Protein 1FQJ (pdb70)

Secondary structure (DSSP, 8-state):
-EEEEEEEESTTSSHHHHHHHHHHHHS----HHHHHTTHHHHHHHHHHHHHHHHHHHHHTT---SSTHHHHHHHHHHHHHHHSPTT---HHHHHHHHHHHT-HHHHHHHTTGGGS---TTHHHHHTTHHHHTSTT----HHHHHT------SEEEEEEEETTEEEEEEEE--SGGGGGGGGGG-TT--EEEEEEEGGGGG-B-SS-TTSBHHHHHHHHHHHHHT-GGGTTSEEEEEEE-HHHHHHHTTTS-GGGT-TT--S-SSHHHHHHHHHHHHHTT-TTTTTS--EEEE--TT-HHHHHHHHHHHHHHHHHHT-/----HHHHHHTTT-HHHHHTSHHHHHHHHHHHHHTT-THHHHHHHHHHHHHHS-TTSHHHHHHHHIIIIISTT-TT-----HHHHHHHHHHTTS--TTTTHHHHHHHHHHIIIIIHHHHHHSHHHHHHHHS--/-TT--S--TT--HIIIII-GGGGGTTS-HHHHHHTT--/-EEEEEEEESTTSSHHHHHHHHHHHSS----HHHHHTHHHHHHHHHHHHHHHHHHHHHHTT---SSTHHHHHHHHHHHHHTTSPTT---HHHHHHHHHHHT-HHHHHHHTTGGGS---TTHHHHHTTHHHHHSTT----HHHHHH------SEEEEEEEETTEEEEEEEE--SGGGGGGGGGG-TT-SEEEEEEEGGGGG-B-SS-TTSBHHHHHHHHHHHHHT-TTTTTSEEEEEEE-HHHHHHHHTTS-GGGT-TT--S---TTTHHHHHHHHHHTT-GGGGT---EEEE--TT-HHHHHHHHHHHHHHHHT-/--PPPSSS-----HHHHHHTTT-HHHHHTSHHHHHHHHHHHHHTT-THHHHHHHHHHHHHHS-GGGHHHHHHHHIIIIISTT-TT-----HHHHHHHHHHTTS--TTTTHHHHHHHHHHHIIIIIHHHTTSHHHHHHHHT-

Structure (mmCIF, N/CA/C/O backbone):
data_1FQJ
#
_entry.id   1FQJ
#
_cell.length_a   91.609
_cell.length_b   115.937
_cell.length_c   134.188
_cell.angle_alpha   90.00
_cell.angle_beta   90.00
_cell.angle_gamma   90.00
#
_symmetry.space_group_name_H-M   'P 21 21 21'
#
loop_
_entity.id
_entity.type
_entity.pdbx_description
1 polymer 'Guanine nucleotide-binding protein G(t) subunit alpha-1,Guanine nucleotide-binding protein G(i) subunit alpha-1,Guanine nucleotide-binding protein G(t) subunit alpha-1'
2 polymer 'Regulator of G-protein signaling 9'
3 polymer "Retinal rod rhodopsin-sensitive cGMP 3',5'-cyclic phosphodiesterase subunit gamma"
4 non-polymer 'MAGNESIUM ION'
5 non-polymer 'TETRAFLUOROALUMINATE ION'
6 non-polymer "GUANOSINE-5'-DIPHOSPHATE"
7 water water
#
loop_
_atom_site.group_PDB
_atom_site.id
_atom_site.type_symbol
_atom_site.label_atom_id
_atom_site.label_alt_id
_atom_site.label_comp_id
_atom_site.label_asym_id
_atom_site.label_entity_id
_atom_site.label_seq_id
_atom_site.pdbx_PDB_ins_code
_atom_site.Cartn_x
_atom_site.Cartn_y
_atom_site.Cartn_z
_atom_site.occupancy
_atom_site.B_iso_or_equiv
_atom_site.auth_seq_id
_atom_site.auth_comp_id
_atom_site.auth_asym_id
_atom_site.auth_atom_id
_atom_site.pdbx_PDB_model_num
ATOM 1 N N . ARG A 1 3 ? 46.602 56.037 72.043 1.00 50.59 28 ARG A N 1
ATOM 2 C CA . ARG A 1 3 ? 45.299 56.386 72.683 1.00 49.48 28 ARG A CA 1
ATOM 3 C C . ARG A 1 3 ? 44.815 55.246 73.582 1.00 48.33 28 ARG A C 1
ATOM 4 O O . ARG A 1 3 ? 45.257 54.104 73.456 1.00 46.68 28 ARG A O 1
ATOM 12 N N . THR A 1 4 ? 43.901 55.564 74.490 1.00 50.76 29 THR A N 1
ATOM 13 C CA . THR A 1 4 ? 43.358 54.572 75.408 1.00 42.29 29 THR A CA 1
ATOM 14 C C . THR A 1 4 ? 42.137 53.863 74.812 1.00 40.55 29 THR A C 1
ATOM 15 O O . THR A 1 4 ? 41.323 54.474 74.116 1.00 33.99 29 THR A O 1
ATOM 19 N N . VAL A 1 5 ? 42.019 52.568 75.087 1.00 32.23 30 VAL A N 1
ATOM 20 C CA . VAL A 1 5 ? 40.916 51.769 74.562 1.00 30.46 30 VAL A CA 1
ATOM 21 C C . VAL A 1 5 ? 40.063 51.135 75.662 1.00 26.26 30 VAL A C 1
ATOM 22 O O . VAL A 1 5 ? 40.546 50.305 76.432 1.00 23.73 30 VAL A O 1
ATOM 26 N N . LYS A 1 6 ? 38.795 51.531 75.740 1.00 22.99 31 LYS A N 1
ATOM 27 C CA . LYS A 1 6 ? 37.900 50.952 76.729 1.00 18.30 31 LYS A CA 1
ATOM 28 C C . LYS A 1 6 ? 37.241 49.756 76.061 1.00 22.52 31 LYS A C 1
ATOM 29 O O . LYS A 1 6 ? 36.496 49.906 75.097 1.00 19.97 31 LYS A O 1
ATOM 35 N N . LEU A 1 7 ? 37.532 48.566 76.569 1.00 13.70 32 LEU A N 1
ATOM 36 C CA . LEU A 1 7 ? 36.981 47.342 75.994 1.00 17.97 32 LEU A CA 1
ATOM 37 C C . LEU A 1 7 ? 36.076 46.618 77.004 1.00 14.95 32 LEU A C 1
ATOM 38 O O . LEU A 1 7 ? 36.456 46.415 78.158 1.00 20.81 32 LEU A O 1
ATOM 43 N N . LEU A 1 8 ? 34.877 46.234 76.573 1.00 15.11 33 LEU A N 1
ATOM 44 C CA . LEU A 1 8 ? 33.965 45.535 77.471 1.00 17.45 33 LEU A CA 1
ATOM 45 C C . LEU A 1 8 ? 33.799 44.069 77.100 1.00 22.19 33 LEU A C 1
ATOM 46 O O . LEU A 1 8 ? 33.611 43.732 75.938 1.00 20.72 33 LEU A O 1
ATOM 51 N N . LEU A 1 9 ? 33.869 43.201 78.099 1.00 20.40 34 LEU A N 1
ATOM 52 C CA . LEU A 1 9 ? 33.661 41.780 77.879 1.00 21.97 34 LEU A CA 1
ATOM 53 C C . LEU A 1 9 ? 32.246 41.515 78.376 1.00 17.28 34 LEU A C 1
ATOM 54 O O . LEU A 1 9 ? 32.007 41.543 79.582 1.00 16.58 34 LEU A O 1
ATOM 59 N N . LEU A 1 10 ? 31.311 41.281 77.458 1.00 13.45 35 LEU A N 1
ATOM 60 C CA . LEU A 1 10 ? 29.920 41.035 77.841 1.00 14.47 35 LEU A CA 1
ATOM 61 C C . LEU A 1 10 ? 29.469 39.639 77.433 1.00 18.28 35 LEU A C 1
ATOM 62 O O . LEU A 1 10 ? 30.063 39.021 76.558 1.00 15.60 35 LEU A O 1
ATOM 67 N N . GLY A 1 11 ? 28.408 39.151 78.065 1.00 16.72 36 GLY A N 1
ATOM 68 C CA . GLY A 1 11 ? 27.906 37.827 77.751 1.00 19.18 36 GLY A CA 1
ATOM 69 C C . GLY A 1 11 ? 27.114 37.252 78.913 1.00 18.61 36 GLY A C 1
ATOM 70 O O . GLY A 1 11 ? 27.192 37.753 80.035 1.00 14.92 36 GLY A O 1
ATOM 71 N N . ALA A 1 12 ? 26.344 36.203 78.644 1.00 15.23 37 ALA A N 1
ATOM 72 C CA . ALA A 1 12 ? 25.536 35.559 79.677 1.00 20.62 37 ALA A CA 1
ATOM 73 C C . ALA A 1 12 ? 26.454 34.848 80.661 1.00 15.76 37 ALA A C 1
ATOM 74 O O . ALA A 1 12 ? 27.658 34.756 80.439 1.00 16.08 37 ALA A O 1
ATOM 76 N N . GLY A 1 13 ? 25.889 34.345 81.751 1.00 15.19 38 GLY A N 1
ATOM 77 C CA . GLY A 1 13 ? 26.719 33.661 82.726 1.00 14.26 38 GLY A CA 1
ATOM 78 C C . GLY A 1 13 ? 27.472 32.482 82.137 1.00 17.32 38 GLY A C 1
ATOM 79 O O . GLY A 1 13 ? 26.978 31.813 81.234 1.00 12.28 38 GLY A O 1
ATOM 80 N N . GLU A 1 14 ? 28.680 32.244 82.648 1.00 19.21 39 GLU A N 1
ATOM 81 C CA . GLU A 1 14 ? 29.536 31.137 82.222 1.00 23.58 39 GLU A CA 1
ATOM 82 C C . GLU A 1 14 ? 29.812 31.053 80.727 1.00 23.08 39 GLU A C 1
ATOM 83 O O . GLU A 1 14 ? 29.924 29.955 80.194 1.00 22.20 39 GLU A O 1
ATOM 89 N N . SER A 1 15 ? 29.939 32.201 80.055 1.00 12.27 40 SER A N 1
ATOM 90 C CA . SER A 1 15 ? 30.210 32.210 78.617 1.00 12.02 40 SER A CA 1
ATOM 91 C C . SER A 1 15 ? 31.716 32.216 78.300 1.00 10.66 40 SER A C 1
ATOM 92 O O . SER A 1 15 ? 32.111 31.966 77.163 1.00 22.48 40 SER A O 1
ATOM 95 N N . GLY A 1 16 ? 32.544 32.486 79.311 1.00 13.67 41 GLY A N 1
ATOM 96 C CA . GLY A 1 16 ? 33.989 32.500 79.117 1.00 15.74 41 GLY A CA 1
ATOM 97 C C . GLY A 1 16 ? 34.697 33.822 79.376 1.00 16.34 41 GLY A C 1
ATOM 98 O O . GLY A 1 16 ? 35.913 33.912 79.251 1.00 14.22 41 GLY A O 1
ATOM 99 N N . LYS A 1 17 ? 33.962 34.856 79.761 1.00 14.70 42 LYS A N 1
ATOM 100 C CA . LYS A 1 17 ? 34.592 36.163 79.988 1.00 12.83 42 LYS A CA 1
ATOM 101 C C . LYS A 1 17 ? 35.830 36.225 80.874 1.00 12.27 42 LYS A C 1
ATOM 102 O O . LYS A 1 17 ? 36.883 36.711 80.441 1.00 17.97 42 LYS A O 1
ATOM 108 N N . SER A 1 18 ? 35.726 35.755 82.111 1.00 13.38 43 SER A N 1
ATOM 109 C CA . SER A 1 18 ? 36.871 35.804 83.008 1.00 16.85 43 SER A CA 1
ATOM 110 C C . SER A 1 18 ? 38.026 34.949 82.549 1.00 22.33 43 SER A C 1
ATOM 111 O O . SER A 1 18 ? 39.172 35.194 82.920 1.00 19.15 43 SER A O 1
ATOM 114 N N . THR A 1 19 ? 37.728 33.925 81.763 1.00 12.52 44 THR A N 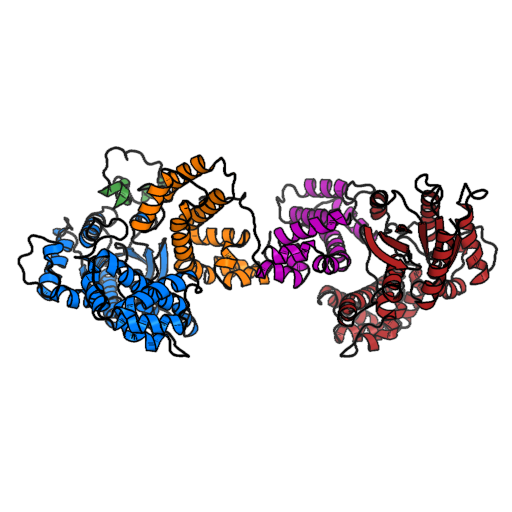1
ATOM 115 C CA . THR A 1 19 ? 38.789 33.067 81.269 1.00 19.49 44 THR A CA 1
ATOM 116 C C . THR A 1 19 ? 39.586 33.890 80.266 1.00 18.56 44 THR A C 1
ATOM 117 O O . THR A 1 19 ? 40.808 33.795 80.202 1.00 18.90 44 THR A O 1
ATOM 121 N N . ILE A 1 20 ? 38.893 34.715 79.488 1.00 14.50 45 ILE A N 1
ATOM 122 C CA . ILE A 1 20 ? 39.581 35.555 78.526 1.00 17.86 45 ILE A CA 1
ATOM 123 C C . ILE A 1 20 ? 40.495 36.509 79.294 1.00 17.83 45 ILE A C 1
ATOM 124 O O . ILE A 1 20 ? 41.611 36.775 78.861 1.00 16.79 45 ILE A O 1
ATOM 129 N N . VAL A 1 21 ? 40.025 37.013 80.435 1.00 16.52 46 VAL A N 1
ATOM 130 C CA . VAL A 1 21 ? 40.821 37.937 81.252 1.00 19.08 46 VAL A CA 1
ATOM 131 C C . VAL A 1 21 ? 42.080 37.251 81.787 1.00 22.56 46 VAL A C 1
ATOM 132 O O . VAL A 1 21 ? 43.140 37.869 81.892 1.00 17.04 46 VAL A O 1
ATOM 136 N N . LYS A 1 22 ? 41.970 35.976 82.128 1.00 18.24 47 LYS A N 1
ATOM 137 C CA . LYS A 1 22 ? 43.135 35.249 82.623 1.00 18.98 47 LYS A CA 1
ATOM 138 C C . LYS A 1 22 ? 44.172 35.144 81.511 1.00 17.15 47 LYS A C 1
ATOM 139 O O . LYS A 1 22 ? 45.371 35.263 81.757 1.00 18.91 47 LYS A O 1
ATOM 145 N N . GLN A 1 23 ? 43.707 34.925 80.286 1.00 15.56 48 GLN A N 1
ATOM 146 C CA . GLN A 1 23 ? 44.603 34.806 79.140 1.00 23.29 48 GLN A CA 1
ATOM 147 C C . GLN A 1 23 ? 45.328 36.123 78.871 1.00 25.54 48 GLN A C 1
ATOM 148 O O . GLN A 1 23 ? 46.468 36.136 78.405 1.00 21.74 48 GLN A O 1
ATOM 154 N N . MET A 1 24 ? 44.661 37.238 79.144 1.00 24.08 49 MET A N 1
ATOM 155 C CA . MET A 1 24 ? 45.295 38.531 78.943 1.00 24.21 49 MET A CA 1
ATOM 156 C C . MET A 1 24 ? 46.434 38.633 79.960 1.00 20.72 49 MET A C 1
ATOM 157 O O . MET A 1 24 ? 47.491 39.174 79.665 1.00 21.65 49 MET A O 1
ATOM 162 N N . LYS A 1 25 ? 46.212 38.099 81.158 1.00 20.89 50 LYS A N 1
ATOM 163 C CA . LYS A 1 25 ? 47.231 38.131 82.197 1.00 25.88 50 LYS A CA 1
ATOM 164 C C . LYS A 1 25 ? 48.434 37.310 81.764 1.00 26.85 50 LYS A C 1
ATOM 165 O O . LYS A 1 25 ? 49.575 37.743 81.904 1.00 28.77 50 LYS A O 1
ATOM 171 N N . ILE A 1 26 ? 48.169 36.126 81.227 1.00 25.44 51 ILE A N 1
ATOM 172 C CA . ILE A 1 26 ? 49.226 35.239 80.771 1.00 25.19 51 ILE A CA 1
ATOM 173 C C . ILE A 1 26 ? 49.940 35.767 79.534 1.00 29.19 51 ILE A C 1
ATOM 174 O O . ILE A 1 26 ? 51.160 35.663 79.424 1.00 30.05 51 ILE A O 1
ATOM 179 N N . ILE A 1 27 ? 49.177 36.347 78.614 1.00 26.85 52 ILE A N 1
ATOM 180 C CA . ILE A 1 27 ? 49.718 36.843 77.358 1.00 19.07 52 ILE A CA 1
ATOM 181 C C . ILE A 1 27 ? 50.273 38.265 77.366 1.00 35.91 52 ILE A C 1
ATOM 182 O O . ILE A 1 27 ? 51.392 38.496 76.903 1.00 32.76 52 ILE A O 1
ATOM 187 N N . HIS A 1 28 ? 49.504 39.218 77.882 1.00 31.94 53 HIS A N 1
ATOM 188 C CA . HIS A 1 28 ? 49.952 40.605 77.878 1.00 30.94 53 HIS A CA 1
ATOM 189 C C . HIS A 1 28 ? 50.347 41.191 79.219 1.00 33.27 53 HIS A C 1
ATOM 190 O O . HIS A 1 28 ? 50.581 42.395 79.323 1.00 39.89 53 HIS A O 1
ATOM 197 N N . GLN A 1 29 ? 50.422 40.356 80.245 1.00 30.00 54 GLN A N 1
ATOM 198 C CA . GLN A 1 29 ? 50.809 40.847 81.560 1.00 34.00 54 GLN A CA 1
ATOM 199 C C . GLN A 1 29 ? 51.928 40.017 82.179 1.00 35.48 54 GLN A C 1
ATOM 200 O O . GLN A 1 29 ? 52.777 39.468 81.474 1.00 35.78 54 GLN A O 1
ATOM 206 N N . ASP A 1 30 ? 51.917 39.922 83.501 1.00 39.11 55 ASP A N 1
ATOM 207 C CA . ASP A 1 30 ? 52.938 39.196 84.233 1.00 51.22 55 ASP A CA 1
ATOM 208 C C . ASP A 1 30 ? 52.812 37.674 84.223 1.00 52.87 55 ASP A C 1
ATOM 209 O O . ASP A 1 30 ? 53.784 36.972 84.510 1.00 53.73 55 ASP A O 1
ATOM 214 N N . GLY A 1 31 ? 51.630 37.164 83.885 1.00 47.42 56 GLY A N 1
ATOM 215 C CA . GLY A 1 31 ? 51.427 35.724 83.878 1.00 36.81 56 GLY A CA 1
ATOM 216 C C . GLY A 1 31 ? 51.213 35.246 85.304 1.00 31.43 56 GLY A C 1
ATOM 217 O O . GLY A 1 31 ? 50.987 36.065 86.193 1.00 26.47 56 GLY A O 1
ATOM 218 N N . TYR A 1 32 ? 51.287 33.939 85.540 1.00 26.09 57 TYR A N 1
ATOM 219 C CA . TYR A 1 32 ? 51.087 33.416 86.891 1.00 35.40 57 TYR A CA 1
ATOM 220 C C . TYR A 1 32 ? 52.343 32.858 87.558 1.00 40.60 57 TYR A C 1
ATOM 221 O O . TYR A 1 32 ? 53.015 31.974 87.025 1.00 41.65 57 TYR A O 1
ATOM 230 N N . SER A 1 33 ? 52.634 33.381 88.743 1.00 38.34 58 SER A N 1
ATOM 231 C CA . SER A 1 33 ? 53.776 32.949 89.532 1.00 41.43 58 SER A CA 1
ATOM 232 C C . SER A 1 33 ? 53.400 31.687 90.307 1.00 42.68 58 SER A C 1
ATOM 233 O O . SER A 1 33 ? 52.237 31.278 90.330 1.00 38.69 58 SER A O 1
ATOM 236 N N . LEU A 1 34 ? 54.387 31.081 90.953 1.00 42.10 59 LEU A N 1
ATOM 237 C CA . LEU A 1 34 ? 54.160 29.867 91.720 1.00 38.22 59 LEU A CA 1
ATOM 238 C C . LEU A 1 34 ? 53.160 30.134 92.835 1.00 41.46 59 LEU A C 1
ATOM 239 O O . LEU A 1 34 ? 52.176 29.409 92.984 1.00 40.57 59 LEU A O 1
ATOM 244 N N . GLU A 1 35 ? 53.408 31.176 93.620 1.00 33.78 60 GLU A N 1
ATOM 245 C CA . GLU A 1 35 ? 52.511 31.494 94.717 1.00 40.47 60 GLU A CA 1
ATOM 246 C C . GLU A 1 35 ? 51.110 31.825 94.208 1.00 37.94 60 GLU A C 1
ATOM 247 O O . GLU A 1 35 ? 50.122 31.593 94.913 1.00 33.48 60 GLU A O 1
ATOM 253 N N . GLU A 1 36 ? 51.025 32.369 92.993 1.00 29.80 61 GLU A N 1
ATOM 254 C CA . GLU A 1 36 ? 49.729 32.713 92.406 1.00 34.84 61 GLU A CA 1
ATOM 255 C C . GLU A 1 36 ? 48.974 31.439 92.049 1.00 30.45 61 GLU A C 1
ATOM 256 O O . GLU A 1 36 ? 47.779 31.323 92.311 1.00 32.06 61 GLU A O 1
ATOM 262 N N . CYS A 1 37 ? 49.680 30.484 91.455 1.00 30.88 62 CYS A N 1
ATOM 263 C CA . CYS A 1 37 ? 49.071 29.217 91.085 1.00 26.05 62 CYS A CA 1
ATOM 264 C C . CYS A 1 37 ? 48.619 28.460 92.318 1.00 24.68 62 CYS A C 1
ATOM 265 O O . CYS A 1 37 ? 47.555 27.847 92.319 1.00 29.86 62 CYS A O 1
ATOM 268 N N . LEU A 1 38 ? 49.422 28.497 93.374 1.00 26.62 63 LEU A N 1
ATOM 269 C CA . LEU A 1 38 ? 49.058 27.779 94.587 1.00 27.80 63 LEU A CA 1
ATOM 270 C C . LEU A 1 38 ? 47.719 28.257 95.136 1.00 27.08 63 LEU A C 1
ATOM 271 O O . LEU A 1 38 ? 47.004 27.498 95.791 1.00 24.41 63 LEU A O 1
ATOM 276 N N . GLU A 1 39 ? 47.377 29.513 94.865 1.00 24.76 64 GLU A N 1
ATOM 277 C CA . GLU A 1 39 ? 46.114 30.075 95.336 1.00 33.25 64 GLU A CA 1
ATOM 278 C C . GLU A 1 39 ? 44.896 29.411 94.682 1.00 33.97 64 GLU A C 1
ATOM 279 O O . GLU A 1 39 ? 43.783 29.483 95.197 1.00 26.99 64 GLU A O 1
ATOM 285 N N . PHE A 1 40 ? 45.099 28.758 93.547 1.00 31.35 65 PHE A N 1
ATOM 286 C CA . PHE A 1 40 ? 43.975 28.124 92.877 1.00 22.34 65 PHE A CA 1
ATOM 287 C C . PHE A 1 40 ? 43.652 26.729 93.403 1.00 25.40 65 PHE A C 1
ATOM 288 O O . PHE A 1 40 ? 42.615 26.162 93.067 1.00 24.05 65 PHE A O 1
ATOM 296 N N . ILE A 1 41 ? 44.509 26.186 94.261 1.00 24.32 66 ILE A N 1
ATOM 297 C CA . ILE A 1 41 ? 44.257 24.848 94.777 1.00 24.97 66 ILE A CA 1
ATOM 298 C C . ILE A 1 41 ? 42.896 24.712 95.452 1.00 24.18 66 ILE A C 1
ATOM 299 O O . ILE A 1 41 ? 42.160 23.768 95.169 1.00 25.85 66 ILE A O 1
ATOM 304 N N . ALA A 1 42 ? 42.560 25.648 96.340 1.00 19.24 67 ALA A N 1
ATOM 305 C CA . ALA A 1 42 ? 41.287 25.598 97.056 1.00 21.93 67 ALA A CA 1
ATOM 306 C C . ALA A 1 42 ? 40.113 25.738 96.092 1.00 22.15 67 ALA A C 1
ATOM 307 O O . ALA A 1 42 ? 39.053 25.125 96.268 1.00 24.17 67 ALA A O 1
ATOM 309 N N . ILE A 1 43 ? 40.306 26.559 95.071 1.00 19.76 68 ILE A N 1
ATOM 310 C CA . ILE A 1 43 ? 39.270 26.766 94.080 1.00 13.26 68 ILE A CA 1
ATOM 311 C C . ILE A 1 43 ? 39.033 25.446 93.347 1.00 16.07 68 ILE A C 1
ATOM 312 O O . ILE A 1 43 ? 37.899 24.982 93.217 1.00 19.58 68 ILE A O 1
ATOM 317 N N . ILE A 1 44 ? 40.119 24.837 92.881 1.00 18.87 69 ILE A N 1
ATOM 318 C CA . ILE A 1 44 ? 40.026 23.589 92.140 1.00 14.22 69 ILE A CA 1
ATOM 319 C C . ILE A 1 44 ? 39.411 22.473 92.973 1.00 16.46 69 ILE A C 1
ATOM 320 O O . ILE A 1 44 ? 38.514 21.761 92.495 1.00 17.99 69 ILE A O 1
ATOM 325 N N . TYR A 1 45 ? 39.868 22.317 94.217 1.00 22.17 70 TYR A N 1
ATOM 326 C CA . TYR A 1 45 ? 39.306 21.287 95.092 1.00 13.76 70 TYR A CA 1
ATOM 327 C C . TYR A 1 45 ? 37.827 21.575 95.319 1.00 17.48 70 TYR A C 1
ATOM 328 O O . TYR A 1 45 ? 37.016 20.653 95.427 1.00 13.52 70 TYR A O 1
ATOM 337 N N . GLY A 1 46 ? 37.485 22.859 95.415 1.00 16.79 71 GLY A N 1
ATOM 338 C CA . GLY A 1 46 ? 36.097 23.239 95.605 1.00 15.99 71 GLY A CA 1
ATOM 339 C C . GLY A 1 46 ? 35.282 22.899 94.364 1.00 21.28 71 GLY A C 1
ATOM 340 O O . GLY A 1 46 ? 34.158 22.400 94.466 1.00 16.13 71 GLY A O 1
ATOM 341 N N . ASN A 1 47 ? 35.841 23.177 93.188 1.00 15.91 72 ASN A N 1
ATOM 342 C CA . ASN A 1 47 ? 35.167 22.880 91.923 1.00 16.61 72 ASN A CA 1
ATOM 343 C C . ASN A 1 47 ? 34.970 21.367 91.807 1.00 16.61 72 ASN A C 1
ATOM 344 O O . ASN A 1 47 ? 33.914 20.889 91.411 1.00 18.29 72 ASN A O 1
ATOM 349 N N . THR A 1 48 ? 36.018 20.620 92.134 1.00 19.74 73 THR A N 1
ATOM 350 C CA . THR A 1 48 ? 35.961 19.173 92.028 1.00 16.18 73 THR A CA 1
ATOM 351 C C . THR A 1 48 ? 34.865 18.586 92.888 1.00 18.19 73 THR A C 1
ATOM 352 O O . THR A 1 48 ? 34.070 17.789 92.395 1.00 16.18 73 THR A O 1
ATOM 356 N N . LEU A 1 49 ? 34.796 18.982 94.163 1.00 18.75 74 LEU A N 1
ATOM 357 C CA . LEU A 1 49 ? 33.760 18.441 95.046 1.00 10.85 74 LEU A CA 1
ATOM 358 C C . LEU A 1 49 ? 32.355 18.835 94.588 1.00 20.96 74 LEU A C 1
ATOM 359 O O . LEU A 1 49 ? 31.442 17.998 94.542 1.00 14.18 74 LEU A O 1
ATOM 364 N N . GLN A 1 50 ? 32.160 20.107 94.257 1.00 14.62 75 GLN A N 1
ATOM 365 C CA . GLN A 1 50 ? 30.847 20.526 93.790 1.00 16.72 75 GLN A CA 1
ATOM 366 C C . GLN A 1 50 ? 30.441 19.700 92.561 1.00 20.54 75 GLN A C 1
ATOM 367 O O . GLN A 1 50 ? 29.297 19.265 92.440 1.00 18.46 75 GLN A O 1
ATOM 373 N N . SER A 1 51 ? 31.375 19.470 91.648 1.00 15.24 76 SER A N 1
ATOM 374 C CA . SER A 1 51 ? 31.038 18.702 90.454 1.00 16.04 76 SER A CA 1
ATOM 375 C C . SER A 1 51 ? 30.540 17.292 90.758 1.00 13.49 76 SER A C 1
ATOM 376 O O . SER A 1 51 ? 29.464 16.903 90.305 1.00 14.84 76 SER A O 1
ATOM 379 N N . ILE A 1 52 ? 31.307 16.522 91.524 1.00 13.79 77 ILE A N 1
ATOM 380 C CA . ILE A 1 52 ? 30.883 15.157 91.819 1.00 18.28 77 ILE A CA 1
ATOM 381 C C . ILE A 1 52 ? 29.572 15.140 92.604 1.00 16.75 77 ILE A C 1
ATOM 382 O O . ILE A 1 52 ? 28.720 14.276 92.384 1.00 14.65 77 ILE A O 1
ATOM 387 N N . LEU A 1 53 ? 29.391 16.096 93.509 1.00 14.01 78 LEU A N 1
ATOM 388 C CA . LEU A 1 53 ? 28.150 16.144 94.275 1.00 14.44 78 LEU A CA 1
ATOM 389 C C . LEU A 1 53 ? 26.945 16.367 93.363 1.00 13.84 78 LEU A C 1
ATOM 390 O O . LEU A 1 53 ? 25.882 15.773 93.570 1.00 19.27 78 LEU A O 1
ATOM 395 N N . ALA A 1 54 ? 27.095 17.216 92.350 1.00 14.55 79 ALA A N 1
ATOM 396 C CA . ALA A 1 54 ? 25.983 17.478 91.433 1.00 14.48 79 ALA A CA 1
ATOM 397 C C . ALA A 1 54 ? 25.636 16.212 90.649 1.00 14.04 79 ALA A C 1
ATOM 398 O O . ALA A 1 54 ? 24.459 15.897 90.422 1.00 15.93 79 ALA A O 1
ATOM 400 N N . ILE A 1 55 ? 26.658 15.471 90.236 1.00 9.82 80 ILE A N 1
ATOM 401 C CA . ILE A 1 55 ? 26.402 14.241 89.489 1.00 16.55 80 ILE A CA 1
ATOM 402 C C . ILE A 1 55 ? 25.721 13.242 90.409 1.00 11.16 80 ILE A C 1
ATOM 403 O O . ILE A 1 55 ? 24.744 12.592 90.016 1.00 14.84 80 ILE A O 1
ATOM 408 N N . VAL A 1 56 ? 26.217 13.121 91.638 1.00 16.33 81 VAL A N 1
ATOM 409 C CA . VAL A 1 56 ? 25.604 12.183 92.582 1.00 15.29 81 VAL A CA 1
ATOM 410 C C . VAL A 1 56 ? 24.149 12.554 92.804 1.00 19.13 81 VAL A C 1
ATOM 411 O O . VAL A 1 56 ? 23.280 11.682 92.826 1.00 17.27 81 VAL A O 1
ATOM 415 N N . ARG A 1 57 ? 23.871 13.843 92.972 1.00 19.66 82 ARG A N 1
ATOM 416 C CA . ARG A 1 57 ? 22.487 14.252 93.170 1.00 22.06 82 ARG A CA 1
ATOM 417 C C . ARG A 1 57 ? 21.629 13.950 91.946 1.00 19.41 82 ARG A C 1
ATOM 418 O O . ARG A 1 57 ? 20.468 13.559 92.082 1.00 23.53 82 ARG A O 1
ATOM 426 N N . ALA A 1 58 ? 22.186 14.125 90.750 1.00 19.66 83 ALA A N 1
ATOM 427 C CA . ALA A 1 58 ? 21.418 13.858 89.537 1.00 14.44 83 ALA A CA 1
ATOM 428 C C . ALA A 1 58 ? 21.096 12.375 89.391 1.00 12.19 83 ALA A C 1
ATOM 429 O O . ALA A 1 58 ? 20.185 12.011 88.644 1.00 16.97 83 ALA A O 1
ATOM 431 N N . MET A 1 59 ? 21.836 11.515 90.091 1.00 15.27 84 MET A N 1
ATOM 432 C CA . MET A 1 59 ? 21.576 10.076 89.995 1.00 15.97 84 MET A CA 1
ATOM 433 C C . MET A 1 59 ? 20.140 9.829 90.433 1.00 16.99 84 MET A C 1
ATOM 434 O O . MET A 1 59 ? 19.404 9.070 89.800 1.00 26.07 84 MET A O 1
ATOM 439 N N . THR A 1 60 ? 19.736 10.481 91.519 1.00 25.07 85 THR A N 1
ATOM 440 C CA . THR A 1 60 ? 18.375 10.330 92.014 1.00 31.13 85 THR A CA 1
ATOM 441 C C . THR A 1 60 ? 17.414 11.117 91.109 1.00 26.13 85 THR A C 1
ATOM 442 O O . THR A 1 60 ? 16.385 10.597 90.699 1.00 23.88 85 THR A O 1
ATOM 446 N N . THR A 1 61 ? 17.768 12.358 90.781 1.00 21.35 86 THR A N 1
ATOM 447 C CA . THR A 1 61 ? 16.941 13.199 89.911 1.00 21.96 86 THR A CA 1
ATOM 448 C C . THR A 1 61 ? 16.589 12.566 88.556 1.00 23.91 86 THR A C 1
ATOM 449 O O . THR A 1 61 ? 15.457 12.688 88.088 1.00 23.46 86 THR A O 1
ATOM 453 N N . LEU A 1 62 ? 17.550 11.902 87.915 1.00 22.51 87 LEU A N 1
ATOM 454 C CA . LEU A 1 62 ? 17.285 11.286 86.612 1.00 15.16 87 LEU A CA 1
ATOM 455 C C . LEU A 1 62 ? 16.998 9.800 86.757 1.00 26.14 87 LEU A C 1
ATOM 456 O O . LEU A 1 62 ? 16.809 9.092 85.764 1.00 23.58 87 LEU A O 1
ATOM 461 N N . ASN A 1 63 ? 16.982 9.335 88.000 1.00 22.99 88 ASN A N 1
ATOM 462 C CA . ASN A 1 63 ? 16.730 7.938 88.292 1.00 24.73 88 ASN A CA 1
ATOM 463 C C . ASN A 1 63 ? 17.677 7.021 87.518 1.00 26.78 88 ASN A C 1
ATOM 464 O O . ASN A 1 63 ? 17.254 6.200 86.704 1.00 25.91 88 ASN A O 1
ATOM 469 N N . ILE A 1 64 ? 18.969 7.184 87.771 1.00 18.98 89 ILE A N 1
ATOM 470 C CA . ILE A 1 64 ? 19.993 6.372 87.130 1.00 21.82 89 ILE A CA 1
ATOM 471 C C . ILE A 1 64 ? 20.564 5.506 88.247 1.00 25.15 89 ILE A C 1
ATOM 472 O O . ILE A 1 64 ? 20.809 5.993 89.351 1.00 20.26 89 ILE A O 1
ATOM 477 N N . GLN A 1 65 ? 20.757 4.223 87.974 1.00 25.45 90 GLN A N 1
ATOM 478 C CA . GLN A 1 65 ? 21.288 3.326 88.988 1.00 26.81 90 GLN A CA 1
ATOM 479 C C . GLN A 1 65 ? 22.800 3.233 88.895 1.00 22.89 90 GLN A C 1
ATOM 480 O O . GLN A 1 65 ? 23.371 3.355 87.811 1.00 17.00 90 GLN A O 1
ATOM 486 N N . TYR A 1 66 ? 23.447 3.026 90.037 1.00 20.29 91 TYR A N 1
ATOM 487 C CA . TYR A 1 66 ? 24.893 2.888 90.079 1.00 26.30 91 TYR A CA 1
ATOM 488 C C . TYR A 1 66 ? 25.242 1.563 89.428 1.00 26.70 91 TYR A C 1
ATOM 489 O O . TYR A 1 66 ? 24.408 0.663 89.384 1.00 25.84 91 TYR A O 1
ATOM 498 N N . GLY A 1 67 ? 26.458 1.449 88.904 1.00 25.10 92 GLY A N 1
ATOM 499 C CA . GLY A 1 67 ? 26.874 0.195 88.305 1.00 23.06 92 GLY A CA 1
ATOM 500 C C . GLY A 1 67 ? 27.032 -0.831 89.420 1.00 29.74 92 GLY A C 1
ATOM 501 O O . GLY A 1 67 ? 26.685 -1.997 89.260 1.00 26.17 92 GLY A O 1
ATOM 502 N N . ASP A 1 68 ? 27.554 -0.385 90.560 1.00 27.38 93 ASP A N 1
ATOM 503 C CA . ASP A 1 68 ? 27.761 -1.248 91.726 1.00 31.94 93 ASP A CA 1
ATOM 504 C C . ASP A 1 68 ? 27.038 -0.639 92.932 1.00 32.65 93 ASP A C 1
ATOM 505 O O . ASP A 1 68 ? 27.235 0.537 93.244 1.00 26.35 93 ASP A O 1
ATOM 510 N N . SER A 1 69 ? 26.227 -1.444 93.617 1.00 32.23 94 SER A N 1
ATOM 511 C CA . SER A 1 69 ? 25.471 -0.982 94.781 1.00 34.79 94 SER A CA 1
ATOM 512 C C . SER A 1 69 ? 26.350 -0.458 95.914 1.00 26.70 94 SER A C 1
ATOM 513 O O . SER A 1 69 ? 25.913 0.374 96.711 1.00 31.75 94 SER A O 1
ATOM 516 N N . ALA A 1 70 ? 27.586 -0.941 95.995 1.00 20.45 95 ALA A N 1
ATOM 517 C CA . ALA A 1 70 ? 28.498 -0.493 97.043 1.00 21.69 95 ALA A CA 1
ATOM 518 C C . ALA A 1 70 ? 28.746 1.015 96.947 1.00 22.34 95 ALA A C 1
ATOM 519 O O . ALA A 1 70 ? 29.167 1.651 97.915 1.00 18.05 95 ALA A O 1
ATOM 521 N N . ARG A 1 71 ? 28.481 1.583 95.776 1.00 16.88 96 ARG A N 1
ATOM 522 C CA . ARG A 1 71 ? 28.689 3.011 95.561 1.00 23.48 96 ARG A CA 1
ATOM 523 C C . ARG A 1 71 ? 27.613 3.823 96.261 1.00 18.05 96 ARG A C 1
ATOM 524 O O . ARG A 1 71 ? 27.827 4.992 96.590 1.00 26.16 96 ARG A O 1
ATOM 532 N N . GLN A 1 72 ? 26.449 3.216 96.486 1.00 12.75 97 GLN A N 1
ATOM 533 C CA . GLN A 1 72 ? 25.370 3.928 97.173 1.00 21.13 97 GLN A CA 1
ATOM 534 C C . GLN A 1 72 ? 25.849 4.357 98.551 1.00 25.35 97 GLN A C 1
ATOM 535 O O . GLN A 1 72 ? 25.523 5.447 99.022 1.00 30.34 97 GLN A O 1
ATOM 541 N N . ASP A 1 73 ? 26.634 3.501 99.195 1.00 24.96 98 ASP A N 1
ATOM 542 C CA . ASP A 1 73 ? 27.162 3.821 100.508 1.00 32.48 98 ASP A CA 1
ATOM 543 C C . ASP A 1 73 ? 28.242 4.890 100.378 1.00 29.84 98 ASP A C 1
ATOM 544 O O . ASP A 1 73 ? 28.315 5.799 101.204 1.00 23.71 98 ASP A O 1
ATOM 549 N N . ASP A 1 74 ? 29.081 4.787 99.346 1.00 20.01 99 ASP A N 1
ATOM 550 C CA . ASP A 1 74 ? 30.135 5.783 99.133 1.00 18.21 99 ASP A CA 1
ATOM 551 C C . ASP A 1 74 ? 29.516 7.162 98.916 1.00 18.89 99 ASP A C 1
ATOM 552 O O . ASP A 1 74 ? 30.030 8.170 99.403 1.00 19.45 99 ASP A O 1
ATOM 557 N N . ALA A 1 75 ? 28.421 7.202 98.165 1.00 18.62 100 ALA A N 1
ATOM 558 C CA . ALA A 1 75 ? 27.742 8.466 97.892 1.00 22.38 100 ALA A CA 1
ATOM 559 C C . ALA A 1 75 ? 27.212 9.098 99.185 1.00 28.73 100 ALA A C 1
ATOM 560 O O . ALA A 1 75 ? 27.366 10.300 99.402 1.00 19.32 100 ALA A O 1
ATOM 562 N N . ARG A 1 76 ? 26.588 8.285 100.038 1.00 24.06 101 ARG A N 1
ATOM 563 C CA . ARG A 1 76 ? 26.050 8.774 101.306 1.00 31.61 101 ARG A CA 1
ATOM 564 C C . ARG A 1 76 ? 27.174 9.394 102.126 1.00 28.61 101 ARG A C 1
ATOM 565 O O . ARG A 1 76 ? 27.029 10.493 102.680 1.00 30.67 101 ARG A O 1
ATOM 573 N N . LYS A 1 77 ? 28.294 8.682 102.212 1.00 19.73 102 LYS A N 1
ATOM 574 C CA . LYS A 1 77 ? 29.421 9.168 102.993 1.00 17.84 102 LYS A CA 1
ATOM 575 C C . LYS A 1 77 ? 30.022 10.434 102.401 1.00 26.01 102 LYS A C 1
ATOM 576 O O . LYS A 1 77 ? 30.460 11.316 103.139 1.00 27.31 102 LYS A O 1
ATOM 582 N N . LEU A 1 78 ? 30.051 10.537 101.077 1.00 18.46 103 LEU A N 1
ATOM 583 C CA . LEU A 1 78 ? 30.597 11.743 100.465 1.00 19.73 103 LEU A CA 1
ATOM 584 C C . LEU A 1 78 ? 29.756 12.964 100.849 1.00 22.44 103 LEU A C 1
ATOM 585 O O . LEU A 1 78 ? 30.293 14.025 101.180 1.00 22.67 103 LEU A O 1
ATOM 590 N N . MET A 1 79 ? 28.436 12.817 100.792 1.00 26.22 104 MET A N 1
ATOM 591 C CA . MET A 1 79 ? 27.542 13.915 101.143 1.00 33.33 104 MET A CA 1
ATOM 592 C C . MET A 1 79 ? 27.781 14.348 102.587 1.00 29.99 104 MET A C 1
ATOM 593 O O . MET A 1 79 ? 27.852 15.544 102.879 1.00 30.81 104 MET A O 1
ATOM 598 N N . HIS A 1 80 ? 27.919 13.378 103.486 1.00 36.57 105 HIS A N 1
ATOM 599 C CA . HIS A 1 80 ? 28.182 13.684 104.895 1.00 37.35 105 HIS A CA 1
ATOM 600 C C . HIS A 1 80 ? 29.486 14.472 105.052 1.00 38.61 105 HIS A C 1
ATOM 601 O O . HIS A 1 80 ? 29.501 15.550 105.654 1.00 33.27 105 HIS A O 1
ATOM 608 N N . MET A 1 81 ? 30.580 13.934 104.516 1.00 29.32 106 MET A N 1
ATOM 609 C CA . MET A 1 81 ? 31.873 14.607 104.603 1.00 33.02 106 MET A CA 1
ATOM 610 C C . MET A 1 81 ? 31.821 16.009 104.008 1.00 35.74 106 MET A C 1
ATOM 611 O O . MET A 1 81 ? 32.470 16.929 104.503 1.00 30.18 106 MET A O 1
ATOM 616 N N . ALA A 1 82 ? 31.061 16.162 102.928 1.00 35.49 107 ALA A N 1
ATOM 617 C CA . ALA A 1 82 ? 30.948 17.447 102.256 1.00 38.58 107 ALA A CA 1
ATOM 618 C C . ALA A 1 82 ? 30.526 18.554 103.211 1.00 44.15 107 ALA A C 1
ATOM 619 O O . ALA A 1 82 ? 30.844 19.725 102.995 1.00 42.58 107 ALA A O 1
ATOM 621 N N . ASP A 1 83 ? 29.813 18.181 104.270 1.00 49.78 108 ASP A N 1
ATOM 622 C CA . ASP A 1 83 ? 29.347 19.153 105.254 1.00 55.57 108 ASP A CA 1
ATOM 623 C C . ASP A 1 83 ? 30.340 19.409 106.382 1.00 54.54 108 ASP A C 1
ATOM 624 O O . ASP A 1 83 ? 30.366 20.500 106.954 1.00 60.05 108 ASP A O 1
ATOM 629 N N . THR A 1 84 ? 31.165 18.414 106.692 1.00 50.57 109 THR A N 1
ATOM 630 C CA . THR A 1 84 ? 32.120 18.542 107.785 1.00 45.89 109 THR A CA 1
ATOM 631 C C . THR A 1 84 ? 33.521 19.027 107.410 1.00 46.65 109 THR A C 1
ATOM 632 O O . THR A 1 84 ? 34.141 19.767 108.174 1.00 51.70 109 THR A O 1
ATOM 636 N N . ILE A 1 85 ? 34.029 18.620 106.251 1.00 44.85 110 ILE A N 1
ATOM 637 C CA . ILE A 1 85 ? 35.367 19.043 105.837 1.00 38.93 110 ILE A CA 1
ATOM 638 C C . ILE A 1 85 ? 35.460 20.546 105.595 1.00 41.84 110 ILE A C 1
ATOM 639 O O . ILE A 1 85 ? 34.476 21.195 105.228 1.00 46.79 110 ILE A O 1
ATOM 644 N N . GLU A 1 86 ? 36.651 21.096 105.808 1.00 36.08 111 GLU A N 1
ATOM 645 C CA . GLU A 1 86 ? 36.873 22.515 105.594 1.00 38.36 111 GLU A CA 1
ATOM 646 C C . GLU A 1 86 ? 36.758 22.779 104.101 1.00 42.46 111 GLU A C 1
ATOM 647 O O . GLU A 1 86 ? 37.351 22.063 103.287 1.00 39.83 111 GLU A O 1
ATOM 653 N N . GLU A 1 87 ? 35.986 23.799 103.744 1.00 34.52 112 GLU A N 1
ATOM 654 C CA . GLU A 1 87 ? 35.789 24.155 102.346 1.00 34.58 112 GLU A CA 1
ATOM 655 C C . GLU A 1 87 ? 37.136 24.307 101.650 1.00 28.39 112 GLU A C 1
ATOM 656 O O . GLU A 1 87 ? 38.072 24.861 102.218 1.00 30.79 112 GLU A O 1
ATOM 662 N N . GLY A 1 88 ? 37.231 23.797 100.426 1.00 32.64 113 GLY A N 1
ATOM 663 C CA . GLY A 1 88 ? 38.462 23.918 99.666 1.00 33.19 113 GLY A CA 1
ATOM 664 C C . GLY A 1 88 ? 39.556 22.913 99.974 1.00 31.36 113 GLY A C 1
ATOM 665 O O . GLY A 1 88 ? 40.689 23.087 99.526 1.00 36.50 113 GLY A O 1
ATOM 666 N N . THR A 1 89 ? 39.241 21.879 100.747 1.00 25.56 114 THR A N 1
ATOM 667 C CA . THR A 1 89 ? 40.236 20.851 101.066 1.00 31.77 114 THR A CA 1
ATOM 668 C C . THR A 1 89 ? 39.794 19.532 100.446 1.00 25.49 114 THR A C 1
ATOM 669 O O . THR A 1 89 ? 38.601 19.321 100.198 1.00 27.53 114 THR A O 1
ATOM 673 N N . MET A 1 90 ? 40.754 18.642 100.209 1.00 26.87 115 MET A N 1
ATOM 674 C CA . MET A 1 90 ? 40.463 17.352 99.596 1.00 25.26 115 MET A CA 1
ATOM 675 C C . MET A 1 90 ? 41.199 16.247 100.347 1.00 32.65 115 MET A C 1
ATOM 676 O O . MET A 1 90 ? 42.260 15.786 99.913 1.00 32.26 115 MET A O 1
ATOM 681 N N . PRO A 1 91 ? 40.642 15.814 101.493 1.00 34.04 116 PRO A N 1
ATOM 682 C CA . PRO A 1 91 ? 41.209 14.761 102.347 1.00 34.28 116 PRO A CA 1
ATOM 683 C C . PRO A 1 91 ? 41.337 13.433 101.609 1.00 34.18 116 PRO A C 1
ATOM 684 O O . PRO A 1 91 ? 40.536 13.124 100.722 1.00 24.49 116 PRO A O 1
ATOM 688 N N . LYS A 1 92 ? 42.338 12.649 101.991 1.00 31.49 117 LYS A N 1
ATOM 689 C CA . LYS A 1 92 ? 42.581 11.343 101.385 1.00 31.45 117 LYS A CA 1
ATOM 690 C C . LYS A 1 92 ? 41.304 10.506 101.292 1.00 27.35 117 LYS A C 1
ATOM 691 O O . LYS A 1 92 ? 41.008 9.916 100.250 1.00 30.34 117 LYS A O 1
ATOM 697 N N . GLU A 1 93 ? 40.552 10.455 102.385 1.00 21.43 118 GLU A N 1
ATOM 698 C CA . GLU A 1 93 ? 39.321 9.675 102.427 1.00 30.99 118 GLU A CA 1
ATOM 699 C C . GLU A 1 93 ? 38.266 10.179 101.450 1.00 28.23 118 GLU A C 1
ATOM 700 O O . GLU A 1 93 ? 37.480 9.399 100.910 1.00 26.54 118 GLU A O 1
ATOM 706 N N . MET A 1 94 ? 38.243 11.484 101.218 1.00 29.25 119 MET A N 1
ATOM 707 C CA . MET A 1 94 ? 37.266 12.036 100.293 1.00 27.34 119 MET A CA 1
ATOM 708 C C . MET A 1 94 ? 37.663 11.738 98.844 1.00 21.48 119 MET A C 1
ATOM 709 O O . MET A 1 94 ? 36.831 11.299 98.052 1.00 27.20 119 MET A O 1
ATOM 714 N N . SER A 1 95 ? 38.932 11.953 98.500 1.00 20.79 120 SER A N 1
ATOM 715 C CA . SER A 1 95 ? 39.388 11.702 97.133 1.00 19.25 120 SER A CA 1
ATOM 716 C C . SER A 1 95 ? 39.311 10.225 96.759 1.00 24.10 120 SER A C 1
ATOM 717 O O . SER A 1 95 ? 39.088 9.890 95.599 1.00 23.09 120 SER A O 1
ATOM 720 N N . ASP A 1 96 ? 39.488 9.334 97.732 1.00 22.93 121 ASP A N 1
ATOM 721 C CA . ASP A 1 96 ? 39.398 7.910 97.427 1.00 25.27 121 ASP A CA 1
ATOM 722 C C . ASP A 1 96 ? 37.959 7.571 97.074 1.00 21.48 121 ASP A C 1
ATOM 723 O O . ASP A 1 96 ? 37.702 6.753 96.193 1.00 20.79 121 ASP A O 1
ATOM 728 N N . ILE A 1 97 ? 37.014 8.197 97.772 1.00 16.94 122 ILE A N 1
ATOM 729 C CA . ILE A 1 97 ? 35.603 7.956 97.492 1.00 18.44 122 ILE A CA 1
ATOM 730 C C . ILE A 1 97 ? 35.257 8.543 96.127 1.00 12.78 122 ILE A C 1
ATOM 731 O O . ILE A 1 97 ? 34.605 7.903 95.296 1.00 13.17 122 ILE A O 1
ATOM 736 N N . ILE A 1 98 ? 35.698 9.767 95.882 1.00 18.37 123 ILE A N 1
ATOM 737 C CA . ILE A 1 98 ? 35.394 10.386 94.606 1.00 18.88 123 ILE A CA 1
ATOM 738 C C . ILE A 1 98 ? 35.957 9.550 93.457 1.00 20.24 123 ILE A C 1
ATOM 739 O O . ILE A 1 98 ? 35.284 9.340 92.447 1.00 17.33 123 ILE A O 1
ATOM 744 N N . GLN A 1 99 ? 37.184 9.056 93.605 1.00 21.56 124 GLN A N 1
ATOM 745 C CA . GLN A 1 99 ? 37.771 8.258 92.533 1.00 21.45 124 GLN A CA 1
ATOM 746 C C . GLN A 1 99 ? 36.988 6.988 92.242 1.00 23.76 124 GLN A C 1
ATOM 747 O O . GLN A 1 99 ? 36.879 6.583 91.087 1.00 24.31 124 GLN A O 1
ATOM 753 N N . ARG A 1 100 ? 36.419 6.365 93.271 1.00 19.78 125 ARG A N 1
ATOM 754 C CA . ARG A 1 100 ? 35.637 5.156 93.049 1.00 19.12 125 ARG A CA 1
ATOM 755 C C . ARG A 1 100 ? 34.315 5.497 92.359 1.00 20.88 125 ARG A C 1
ATOM 756 O O . ARG A 1 100 ? 33.840 4.769 91.475 1.00 14.79 125 ARG A O 1
ATOM 764 N N . LEU A 1 101 ? 33.704 6.606 92.754 1.00 15.76 126 LEU A N 1
ATOM 765 C CA . LEU A 1 101 ? 32.435 6.979 92.141 1.00 17.78 126 LEU A CA 1
ATOM 766 C C . LEU A 1 101 ? 32.625 7.299 90.668 1.00 10.67 126 LEU A C 1
ATOM 767 O O . LEU A 1 101 ? 31.823 6.898 89.826 1.00 15.12 126 LEU A O 1
ATOM 772 N N . TRP A 1 102 ? 33.691 8.034 90.365 1.00 18.87 127 TRP A N 1
ATOM 773 C CA . TRP A 1 102 ? 33.988 8.432 88.995 1.00 20.06 127 TRP A CA 1
ATOM 774 C C . TRP A 1 102 ? 34.114 7.224 88.064 1.00 25.90 127 TRP A C 1
ATOM 775 O O . TRP A 1 102 ? 33.695 7.272 86.904 1.00 22.10 127 TRP A O 1
ATOM 786 N N . LYS A 1 103 ? 34.671 6.132 88.572 1.00 23.35 128 LYS A N 1
ATOM 787 C CA . LYS A 1 103 ? 34.833 4.936 87.755 1.00 22.24 128 LYS A CA 1
ATOM 788 C C . LYS A 1 103 ? 33.561 4.106 87.601 1.00 23.60 128 LYS A C 1
ATOM 789 O O . LYS A 1 103 ? 33.543 3.150 86.830 1.00 26.24 128 LYS A O 1
ATOM 795 N N . ASP A 1 104 ? 32.493 4.473 88.310 1.00 17.36 129 ASP A N 1
ATOM 796 C CA . ASP A 1 104 ? 31.238 3.722 88.225 1.00 16.69 129 ASP A CA 1
ATOM 797 C C . ASP A 1 104 ? 30.502 3.981 86.906 1.00 21.85 129 ASP A C 1
ATOM 798 O O . ASP A 1 104 ? 30.356 5.125 86.483 1.00 13.11 129 ASP A O 1
ATOM 803 N N . SER A 1 105 ? 30.008 2.925 86.266 1.00 10.90 130 SER A N 1
ATOM 804 C CA . SER A 1 105 ? 29.338 3.095 84.981 1.00 15.49 130 SER A CA 1
ATOM 805 C C . SER A 1 105 ? 28.054 3.909 85.078 1.00 23.20 130 SER A C 1
ATOM 806 O O . SER A 1 105 ? 27.650 4.563 84.106 1.00 19.62 130 SER A O 1
ATOM 809 N N . GLY A 1 106 ? 27.413 3.873 86.243 1.00 21.30 131 GLY A N 1
ATOM 810 C CA . GLY A 1 106 ? 26.190 4.640 86.427 1.00 17.55 131 GLY A CA 1
ATOM 811 C C . GLY A 1 106 ? 26.514 6.120 86.511 1.00 20.61 131 GLY A C 1
ATOM 812 O O . GLY A 1 106 ? 25.848 6.959 85.895 1.00 17.21 131 GLY A O 1
ATOM 813 N N . ILE A 1 107 ? 27.546 6.448 87.281 1.00 16.62 132 ILE A N 1
ATOM 814 C CA . ILE A 1 107 ? 27.969 7.837 87.417 1.00 19.28 132 ILE A CA 1
ATOM 815 C C . ILE A 1 107 ? 28.374 8.366 86.039 1.00 25.20 132 ILE A C 1
ATOM 816 O O . ILE A 1 107 ? 28.032 9.489 85.687 1.00 18.69 132 ILE A O 1
ATOM 821 N N . GLN A 1 108 ? 29.095 7.560 85.257 1.00 18.65 133 GLN A N 1
ATOM 822 C CA . GLN A 1 108 ? 29.506 7.980 83.917 1.00 19.62 133 GLN A CA 1
ATOM 823 C C . GLN A 1 108 ? 28.290 8.245 83.031 1.00 23.80 133 GLN A C 1
ATOM 824 O O . GLN A 1 108 ? 28.267 9.230 82.281 1.00 22.03 133 GLN A O 1
ATOM 830 N N . ALA A 1 109 ? 27.274 7.383 83.118 1.00 18.82 134 ALA A N 1
ATOM 831 C CA . ALA A 1 109 ? 26.047 7.574 82.331 1.00 21.64 134 ALA A CA 1
ATOM 832 C C . ALA A 1 109 ? 25.402 8.890 82.753 1.00 24.66 134 ALA A C 1
ATOM 833 O O . ALA A 1 109 ? 24.902 9.647 81.929 1.00 17.48 134 ALA A O 1
ATOM 835 N N . CYS A 1 110 ? 25.406 9.156 84.051 1.00 14.08 135 CYS A N 1
ATOM 836 C CA . CYS A 1 110 ? 24.834 10.394 84.548 1.00 16.38 135 CYS A CA 1
ATOM 837 C C . CYS A 1 110 ? 25.669 11.594 84.078 1.00 14.87 135 CYS A C 1
ATOM 838 O O . CYS A 1 110 ? 25.119 12.607 83.640 1.00 20.01 135 CYS A O 1
ATOM 841 N N . PHE A 1 111 ? 26.992 11.481 84.166 1.00 11.43 136 PHE A N 1
ATOM 842 C CA . PHE A 1 111 ? 27.895 12.550 83.719 1.00 17.15 136 PHE A CA 1
ATOM 843 C C . PHE A 1 111 ? 27.626 12.911 82.252 1.00 21.63 136 PHE A C 1
ATOM 844 O O . PHE A 1 111 ? 27.633 14.087 81.879 1.00 19.91 136 PHE A O 1
ATOM 852 N N . ASP A 1 112 ? 27.394 11.901 81.423 1.00 14.43 137 ASP A N 1
ATOM 853 C CA . ASP A 1 112 ? 27.126 12.136 80.001 1.00 22.22 137 ASP A CA 1
ATOM 854 C C . ASP A 1 112 ? 25.793 12.831 79.747 1.00 22.68 137 ASP A C 1
ATOM 855 O O . ASP A 1 112 ? 25.534 13.318 78.645 1.00 20.46 137 ASP A O 1
ATOM 860 N N . ARG A 1 113 ? 24.929 12.858 80.754 1.00 16.43 138 ARG A N 1
ATOM 861 C CA . ARG A 1 113 ? 23.644 13.514 80.605 1.00 14.87 138 ARG A CA 1
ATOM 862 C C . ARG A 1 113 ? 23.647 14.855 81.326 1.00 13.48 138 ARG A C 1
ATOM 863 O O . ARG A 1 113 ? 22.601 15.393 81.655 1.00 15.52 138 ARG A O 1
ATOM 871 N N . ALA A 1 114 ? 24.839 15.396 81.537 1.00 12.90 139 ALA A N 1
ATOM 872 C CA . ALA A 1 114 ? 25.006 16.673 82.236 1.00 21.33 139 ALA A CA 1
ATOM 873 C C . ALA A 1 114 ? 24.136 17.826 81.723 1.00 20.74 139 ALA A C 1
ATOM 874 O O . ALA A 1 114 ? 23.830 18.769 82.466 1.00 21.15 139 ALA A O 1
ATOM 876 N N . SER A 1 115 ? 23.742 17.777 80.457 1.00 12.97 140 SER A N 1
ATOM 877 C CA . SER A 1 115 ? 22.927 18.867 79.916 1.00 17.79 140 SER A CA 1
ATOM 878 C C . SER A 1 115 ? 21.555 18.876 80.579 1.00 23.66 140 SER A C 1
ATOM 879 O O . SER A 1 115 ? 20.813 19.854 80.471 1.00 20.33 140 SER A O 1
ATOM 882 N N . GLU A 1 116 ? 21.223 17.789 81.278 1.00 18.83 141 GLU A N 1
ATOM 883 C CA . GLU A 1 116 ? 19.934 17.680 81.950 1.00 16.60 141 GLU A CA 1
ATOM 884 C C . GLU A 1 116 ? 19.897 18.272 83.368 1.00 19.62 141 GLU A C 1
ATOM 885 O O . GLU A 1 116 ? 18.847 18.291 84.008 1.00 20.24 141 GLU A O 1
ATOM 891 N N . TYR A 1 117 ? 21.044 18.720 83.870 1.00 11.32 142 TYR A N 1
ATOM 892 C CA . TYR A 1 117 ? 21.106 19.363 85.184 1.00 13.63 142 TYR A CA 1
ATOM 893 C C . TYR A 1 117 ? 22.171 20.443 85.100 1.00 12.65 142 TYR A C 1
ATOM 894 O O . TYR A 1 117 ? 22.564 20.831 83.999 1.00 20.10 142 TYR A O 1
ATOM 903 N N . GLN A 1 118 ? 22.625 20.946 86.242 1.00 15.91 143 GLN A N 1
ATOM 904 C CA . GLN A 1 118 ? 23.637 21.999 86.257 1.00 12.53 143 GLN A CA 1
ATOM 905 C C . GLN A 1 118 ? 24.987 21.419 86.661 1.00 22.19 143 GLN A C 1
ATOM 906 O O . GLN A 1 118 ? 25.161 20.971 87.799 1.00 20.40 143 GLN A O 1
ATOM 912 N N . LEU A 1 119 ? 25.944 21.426 85.737 1.00 13.68 144 LEU A N 1
ATOM 913 C CA . LEU A 1 119 ? 27.267 20.870 86.029 1.00 15.46 144 LEU A CA 1
ATOM 914 C C . LEU A 1 119 ? 28.388 21.747 85.491 1.00 17.90 144 LEU A C 1
ATOM 915 O O . LEU A 1 119 ? 28.349 22.167 84.330 1.00 13.95 144 LEU A O 1
ATOM 920 N N . ASN A 1 120 ? 29.389 22.016 86.325 1.00 14.01 145 ASN A N 1
ATOM 921 C CA . ASN A 1 120 ? 30.538 22.816 85.900 1.00 14.24 145 ASN A CA 1
ATOM 922 C C . ASN A 1 120 ? 31.102 22.303 84.575 1.00 22.53 145 ASN A C 1
ATOM 923 O O . ASN A 1 120 ? 31.108 21.091 84.316 1.00 16.32 145 ASN A O 1
ATOM 928 N N . ASP A 1 121 ? 31.583 23.230 83.749 1.00 17.33 146 ASP A N 1
ATOM 929 C CA . ASP A 1 121 ? 32.174 22.905 82.450 1.00 20.73 146 ASP A CA 1
ATOM 930 C C . ASP A 1 121 ? 33.400 21.993 82.584 1.00 21.83 146 ASP A C 1
ATOM 931 O O . ASP A 1 121 ? 33.585 21.052 81.804 1.00 18.48 146 ASP A O 1
ATOM 936 N N . SER A 1 122 ? 34.230 22.284 83.580 1.00 14.33 147 SER A N 1
ATOM 937 C CA . SER A 1 122 ? 35.473 21.554 83.809 1.00 15.54 147 SER A CA 1
ATOM 938 C C . SER A 1 122 ? 35.355 20.334 84.713 1.00 15.73 147 SER A C 1
ATOM 939 O O . SER A 1 122 ? 36.368 19.796 85.172 1.00 20.28 147 SER A O 1
ATOM 942 N N . ALA A 1 123 ? 34.129 19.893 84.967 1.00 13.40 148 ALA A N 1
ATOM 943 C CA . ALA A 1 123 ? 33.909 18.729 85.825 1.00 13.99 148 ALA A CA 1
ATOM 944 C C . ALA A 1 123 ? 34.740 17.538 85.358 1.00 16.89 148 ALA A C 1
ATOM 945 O O . ALA A 1 123 ? 35.494 16.945 86.137 1.00 16.07 148 ALA A O 1
ATOM 947 N N . GLY A 1 124 ? 34.599 17.197 84.082 1.00 19.02 149 GLY A N 1
ATOM 948 C CA . GLY A 1 124 ? 35.328 16.072 83.527 1.00 24.46 149 GLY A CA 1
ATOM 949 C C . GLY A 1 124 ? 36.826 16.268 83.598 1.00 26.61 149 GLY A C 1
ATOM 950 O O . GLY A 1 124 ? 37.562 15.356 83.982 1.00 26.87 149 GLY A O 1
ATOM 951 N N . TYR A 1 125 ? 37.277 17.461 83.228 1.00 12.04 150 TYR A N 1
ATOM 952 C CA . TYR A 1 125 ? 38.692 17.789 83.251 1.00 18.49 150 TYR A CA 1
ATOM 953 C C . TYR A 1 125 ? 39.336 17.488 84.604 1.00 18.14 150 TYR A C 1
ATOM 954 O O . TYR A 1 125 ? 40.392 16.845 84.681 1.00 13.97 150 TYR A O 1
ATOM 963 N N . TYR A 1 126 ? 38.714 17.961 85.678 1.00 14.41 151 TYR A N 1
ATOM 964 C CA . TYR A 1 126 ? 39.270 17.736 87.008 1.00 14.62 151 TYR A CA 1
ATOM 965 C C . TYR A 1 126 ? 39.088 16.323 87.533 1.00 19.18 151 TYR A C 1
ATOM 966 O O . TYR A 1 126 ? 40.042 15.708 88.015 1.00 21.12 151 TYR A O 1
ATOM 975 N N . LEU A 1 127 ? 37.866 15.810 87.442 1.00 14.53 152 LEU A N 1
ATOM 976 C CA . LEU A 1 127 ? 37.571 14.467 87.926 1.00 20.87 152 LEU A CA 1
ATOM 977 C C . LEU A 1 127 ? 38.363 13.361 87.231 1.00 23.60 152 LEU A C 1
ATOM 978 O O . LEU A 1 127 ? 38.801 12.414 87.883 1.00 23.45 152 LEU A O 1
ATOM 983 N N . SER A 1 128 ? 38.553 13.467 85.920 1.00 17.49 153 SER A N 1
ATOM 984 C CA . SER A 1 128 ? 39.299 12.436 85.195 1.00 26.34 153 SER A CA 1
ATOM 985 C C . SER A 1 128 ? 40.783 12.374 85.590 1.00 27.40 153 SER A C 1
ATOM 986 O O . SER A 1 128 ? 41.462 11.384 85.319 1.00 38.27 153 SER A O 1
ATOM 989 N N . ASP A 1 129 ? 41.285 13.424 86.232 1.00 27.87 154 ASP A N 1
ATOM 990 C CA . ASP A 1 129 ? 42.676 13.449 86.662 1.00 31.04 154 ASP A CA 1
ATOM 991 C C . ASP A 1 129 ? 42.808 13.793 88.136 1.00 22.06 154 ASP A C 1
ATOM 992 O O . ASP A 1 129 ? 43.760 14.461 88.535 1.00 20.40 154 ASP A O 1
ATOM 997 N N . LEU A 1 130 ? 41.856 13.335 88.940 1.00 19.99 155 LEU A N 1
ATOM 998 C CA . LEU A 1 130 ? 41.868 13.623 90.373 1.00 25.40 155 LEU A CA 1
ATOM 999 C C . LEU A 1 130 ? 43.143 13.162 91.088 1.00 23.33 155 LEU A C 1
ATOM 1000 O O . LEU A 1 130 ? 43.624 13.840 91.993 1.00 22.09 155 LEU A O 1
ATOM 1005 N N . GLU A 1 131 ? 43.696 12.024 90.684 1.00 20.05 156 GLU A N 1
ATOM 1006 C CA . GLU A 1 131 ? 44.915 11.521 91.317 1.00 26.10 156 GLU A CA 1
ATOM 1007 C C . GLU A 1 131 ? 46.075 12.521 91.226 1.00 27.61 156 GLU A C 1
ATOM 1008 O O . GLU A 1 131 ? 46.812 12.715 92.192 1.00 24.87 156 GLU A O 1
ATOM 1014 N N . ARG A 1 132 ? 46.240 13.151 90.067 1.00 22.12 157 ARG A N 1
ATOM 1015 C CA . ARG A 1 132 ? 47.298 14.143 89.889 1.00 21.80 157 ARG A CA 1
ATOM 1016 C C . ARG A 1 132 ? 47.072 15.342 90.803 1.00 21.11 157 ARG A C 1
ATOM 1017 O O . ARG A 1 132 ? 48.015 15.875 91.389 1.00 22.52 157 ARG A O 1
ATOM 1025 N N . LEU A 1 133 ? 45.814 15.756 90.931 1.00 23.70 158 LEU A N 1
ATOM 1026 C CA . LEU A 1 133 ? 45.471 16.912 91.750 1.00 18.49 158 LEU A CA 1
ATOM 1027 C C . LEU A 1 133 ? 45.686 16.691 93.235 1.00 25.70 158 LEU A C 1
ATOM 1028 O O . LEU A 1 133 ? 45.911 17.651 93.962 1.00 19.98 158 LEU A O 1
ATOM 1033 N N . VAL A 1 134 ? 45.606 15.444 93.702 1.00 23.16 159 VAL A N 1
ATOM 1034 C CA . VAL A 1 134 ? 45.811 15.193 95.130 1.00 27.33 159 VAL A CA 1
ATOM 1035 C C . VAL A 1 134 ? 47.151 14.527 95.440 1.00 29.99 159 VAL A C 1
ATOM 1036 O O . VAL A 1 134 ? 47.296 13.841 96.451 1.00 30.11 159 VAL A O 1
ATOM 1040 N N . THR A 1 135 ? 48.129 14.742 94.566 1.00 28.99 160 THR A N 1
ATOM 1041 C CA . THR A 1 135 ? 49.467 14.188 94.742 1.00 29.45 160 THR A CA 1
ATOM 1042 C C . THR A 1 135 ? 50.301 15.192 95.531 1.00 34.09 160 THR A C 1
ATOM 1043 O O . THR A 1 135 ? 50.342 16.374 95.190 1.00 28.97 160 THR A O 1
ATOM 1047 N N . PRO A 1 136 ? 50.982 14.735 96.592 1.00 35.30 161 PRO A N 1
ATOM 1048 C CA . PRO A 1 136 ? 51.809 15.631 97.407 1.00 34.83 161 PRO A CA 1
ATOM 1049 C C . PRO A 1 136 ? 52.681 16.530 96.536 1.00 30.21 161 PRO A C 1
ATOM 1050 O O . PRO A 1 136 ? 53.334 16.052 95.608 1.00 33.29 161 PRO A O 1
ATOM 1054 N N . GLY A 1 137 ? 52.685 17.826 96.829 1.00 30.40 162 GLY A N 1
ATOM 1055 C CA . GLY A 1 137 ? 53.490 18.755 96.052 1.00 28.76 162 GLY A CA 1
ATOM 1056 C C . GLY A 1 137 ? 52.803 19.296 94.809 1.00 28.01 162 GLY A C 1
ATOM 1057 O O . GLY A 1 137 ? 53.426 19.966 93.988 1.00 28.64 162 GLY A O 1
ATOM 1058 N N . TYR A 1 138 ? 51.513 19.010 94.673 1.00 35.20 163 TYR A N 1
ATOM 1059 C CA . TYR A 1 138 ? 50.737 19.464 93.525 1.00 29.21 163 TYR A CA 1
ATOM 1060 C C . TYR A 1 138 ? 50.748 20.982 93.340 1.00 26.87 163 TYR A C 1
ATOM 1061 O O . TYR A 1 138 ? 50.482 21.735 94.269 1.00 26.32 163 TYR A O 1
ATOM 1070 N N . VAL A 1 139 ? 51.061 21.419 92.128 1.00 23.35 164 VAL A N 1
ATOM 1071 C CA . VAL A 1 139 ? 51.075 22.842 91.798 1.00 29.57 164 VAL A CA 1
ATOM 1072 C C . VAL A 1 139 ? 50.210 23.026 90.547 1.00 25.14 164 VAL A C 1
ATOM 1073 O O . VAL A 1 139 ? 50.492 22.448 89.494 1.00 20.13 164 VAL A O 1
ATOM 1077 N N . PRO A 1 140 ? 49.133 23.817 90.649 1.00 21.10 165 PRO A N 1
ATOM 1078 C CA . PRO A 1 140 ? 48.273 24.023 89.481 1.00 18.97 165 PRO A CA 1
ATOM 1079 C C . PRO A 1 140 ? 49.004 24.523 88.242 1.00 20.19 165 PRO A C 1
ATOM 1080 O O . PRO A 1 140 ? 49.749 25.494 88.304 1.00 24.36 165 PRO A O 1
ATOM 1084 N N . THR A 1 141 ? 48.798 23.844 87.119 1.00 18.75 166 THR A N 1
ATOM 1085 C CA . THR A 1 141 ? 49.409 24.258 85.864 1.00 16.96 166 THR A CA 1
ATOM 1086 C C . THR A 1 141 ? 48.564 25.410 85.335 1.00 18.59 166 THR A C 1
ATOM 1087 O O . THR A 1 141 ? 47.503 25.705 85.890 1.00 16.21 166 THR A O 1
ATOM 1091 N N . GLU A 1 142 ? 49.021 26.057 84.264 1.00 23.45 167 GLU A N 1
ATOM 1092 C CA . GLU A 1 142 ? 48.264 27.160 83.682 1.00 24.29 167 GLU A CA 1
ATOM 1093 C C . GLU A 1 142 ? 46.899 26.697 83.188 1.00 26.78 167 GLU A C 1
ATOM 1094 O O . GLU A 1 142 ? 45.918 27.424 83.320 1.00 21.71 167 GLU A O 1
ATOM 1100 N N . GLN A 1 143 ? 46.834 25.495 82.620 1.00 16.51 168 GLN A N 1
ATOM 1101 C CA . GLN A 1 143 ? 45.569 24.962 82.138 1.00 16.16 168 GLN A CA 1
ATOM 1102 C C . GLN A 1 143 ? 44.647 24.683 83.324 1.00 18.16 168 GLN A C 1
ATOM 1103 O O . GLN A 1 143 ? 43.445 24.912 83.234 1.00 15.87 168 GLN A O 1
ATOM 1109 N N . ASP A 1 144 ? 45.195 24.190 84.436 1.00 15.24 169 ASP A N 1
ATOM 1110 C CA . ASP A 1 144 ? 44.371 23.936 85.619 1.00 16.01 169 ASP A CA 1
ATOM 1111 C C . ASP A 1 144 ? 43.765 25.254 86.109 1.00 19.62 169 ASP A C 1
ATOM 1112 O O . ASP A 1 144 ? 42.639 25.280 86.611 1.00 21.71 169 ASP A O 1
ATOM 1117 N N . VAL A 1 145 ? 44.524 26.341 85.986 1.00 18.46 170 VAL A N 1
ATOM 1118 C CA . VAL A 1 145 ? 44.045 27.645 86.438 1.00 19.89 170 VAL A CA 1
ATOM 1119 C C . VAL A 1 145 ? 42.985 28.192 85.496 1.00 18.89 170 VAL A C 1
ATOM 1120 O O . VAL A 1 145 ? 41.946 28.682 85.945 1.00 19.47 170 VAL A O 1
ATOM 1124 N N . LEU A 1 146 ? 43.250 28.106 84.191 1.00 16.80 171 LEU A N 1
ATOM 1125 C CA . LEU A 1 146 ? 42.305 28.579 83.175 1.00 20.49 171 LEU A CA 1
ATOM 1126 C C . LEU A 1 146 ? 40.967 27.833 83.260 1.00 22.32 171 LEU A C 1
ATOM 1127 O O . LEU A 1 146 ? 39.895 28.409 83.027 1.00 17.22 171 LEU A O 1
ATOM 1132 N N . ARG A 1 147 ? 41.035 26.551 83.603 1.00 15.18 172 ARG A N 1
ATOM 1133 C CA . ARG A 1 147 ? 39.845 25.718 83.715 1.00 16.66 172 ARG A CA 1
ATOM 1134 C C . ARG A 1 147 ? 39.074 25.936 85.013 1.00 16.87 172 ARG A C 1
ATOM 1135 O O . ARG A 1 147 ? 37.949 25.451 85.146 1.00 17.78 172 ARG A O 1
ATOM 1143 N N . SER A 1 148 ? 39.664 26.645 85.974 1.00 10.98 173 SER A N 1
ATOM 1144 C CA . SER A 1 148 ? 38.987 26.837 87.256 1.00 13.92 173 SER A CA 1
ATOM 1145 C C . SER A 1 148 ? 37.752 27.701 87.085 1.00 15.47 173 SER A C 1
ATOM 1146 O O . SER A 1 148 ? 37.665 28.489 86.145 1.00 17.71 173 SER A O 1
ATOM 1149 N N . ARG A 1 149 ? 36.804 27.543 88.005 1.00 18.57 174 ARG A N 1
ATOM 1150 C CA . ARG A 1 149 ? 35.536 28.264 87.959 1.00 21.04 174 ARG A CA 1
ATOM 1151 C C . ARG A 1 149 ? 35.230 29.077 89.205 1.00 17.59 174 ARG A C 1
ATOM 1152 O O . ARG A 1 149 ? 35.150 28.539 90.305 1.00 19.36 174 ARG A O 1
ATOM 1160 N N . VAL A 1 150 ? 35.051 30.378 89.021 1.00 18.53 175 VAL A N 1
ATOM 1161 C CA . VAL A 1 150 ? 34.705 31.270 90.120 1.00 19.26 175 VAL A CA 1
ATOM 1162 C C . VAL A 1 150 ? 33.661 32.218 89.543 1.00 19.15 175 VAL A C 1
ATOM 1163 O O . VAL A 1 150 ? 33.924 32.904 88.558 1.00 17.24 175 VAL A O 1
ATOM 1167 N N . LYS A 1 151 ? 32.466 32.229 90.123 1.00 15.91 176 LYS A N 1
ATOM 1168 C CA . LYS A 1 151 ? 31.424 33.112 89.628 1.00 18.71 176 LYS A CA 1
ATOM 1169 C C . LYS A 1 151 ? 31.817 34.560 89.933 1.00 12.79 176 LYS A C 1
ATOM 1170 O O . LYS A 1 151 ? 32.172 34.891 91.057 1.00 13.59 176 LYS A O 1
ATOM 1176 N N . THR A 1 152 ? 31.784 35.406 88.912 1.00 12.08 177 THR A N 1
ATOM 1177 C CA . THR A 1 152 ? 32.128 36.817 89.058 1.00 14.86 177 THR A CA 1
ATOM 1178 C C . THR A 1 152 ? 30.892 37.630 89.427 1.00 14.90 177 THR A C 1
ATOM 1179 O O . THR A 1 152 ? 29.795 37.405 88.901 1.00 14.67 177 THR A O 1
ATOM 1183 N N . THR A 1 153 ? 31.082 38.581 90.325 1.00 18.58 178 THR A N 1
ATOM 1184 C CA . THR A 1 153 ? 30.019 39.470 90.751 1.00 24.24 178 THR A CA 1
ATOM 1185 C C . THR A 1 153 ? 30.623 40.877 90.639 1.00 27.09 178 THR A C 1
ATOM 1186 O O . THR A 1 153 ? 31.766 41.104 91.046 1.00 24.87 178 THR A O 1
ATOM 1190 N N . GLY A 1 154 ? 29.880 41.808 90.055 1.00 23.92 179 GLY A N 1
ATOM 1191 C CA . GLY A 1 154 ? 30.391 43.163 89.930 1.00 22.55 179 GLY A CA 1
ATOM 1192 C C . GLY A 1 154 ? 31.064 43.468 88.605 1.00 28.98 179 GLY A C 1
ATOM 1193 O O . GLY A 1 154 ? 30.901 42.737 87.620 1.00 23.12 179 GLY A O 1
ATOM 1194 N N . ILE A 1 155 ? 31.813 44.566 88.583 1.00 19.02 180 ILE A N 1
ATOM 1195 C CA . ILE A 1 155 ? 32.534 45.012 87.392 1.00 20.72 180 ILE A CA 1
ATOM 1196 C C . ILE A 1 155 ? 34.000 45.126 87.788 1.00 29.37 180 ILE A C 1
ATOM 1197 O O . ILE A 1 155 ? 34.332 45.796 88.771 1.00 23.25 180 ILE A O 1
ATOM 1202 N N . ILE A 1 156 ? 34.874 44.475 87.025 1.00 21.76 181 ILE A N 1
ATOM 1203 C CA . ILE A 1 156 ? 36.302 44.471 87.337 1.00 21.45 181 ILE A CA 1
ATOM 1204 C C . ILE A 1 156 ? 37.169 44.972 86.184 1.00 28.58 181 ILE A C 1
ATOM 1205 O O . ILE A 1 156 ? 37.057 44.491 85.055 1.00 24.37 181 ILE A O 1
ATOM 1210 N N . GLU A 1 157 ? 38.044 45.930 86.465 1.00 22.68 182 GLU A N 1
ATOM 1211 C CA . GLU A 1 157 ? 38.914 46.451 85.420 1.00 26.73 182 GLU A CA 1
ATOM 1212 C C . GLU A 1 157 ? 40.333 45.894 85.497 1.00 28.46 182 GLU A C 1
ATOM 1213 O O . GLU A 1 157 ? 40.850 45.622 86.581 1.00 28.88 182 GLU A O 1
ATOM 1219 N N . THR A 1 158 ? 40.946 45.719 84.331 1.00 26.30 183 THR A N 1
ATOM 1220 C CA . THR A 1 158 ? 42.323 45.247 84.216 1.00 28.81 183 THR A CA 1
ATOM 1221 C C . THR A 1 158 ? 42.921 46.050 83.062 1.00 31.65 183 THR A C 1
ATOM 1222 O O . THR A 1 158 ? 42.240 46.331 82.072 1.00 30.00 183 THR A O 1
ATOM 1226 N N . GLN A 1 159 ? 44.189 46.423 83.188 1.00 24.55 184 GLN A N 1
ATOM 1227 C CA . GLN A 1 159 ? 44.837 47.229 82.167 1.00 26.69 184 GLN A CA 1
ATOM 1228 C C . GLN A 1 159 ? 46.136 46.628 81.672 1.00 26.70 184 GLN A C 1
ATOM 1229 O O . GLN A 1 159 ? 46.880 46.008 82.434 1.00 28.92 184 GLN A O 1
ATOM 1235 N N . PHE A 1 160 ? 46.395 46.827 80.387 1.00 24.61 185 PHE A N 1
ATOM 1236 C CA . PHE A 1 160 ? 47.608 46.348 79.743 1.00 29.17 185 PHE A CA 1
ATOM 1237 C C . PHE A 1 160 ? 47.799 47.096 78.431 1.00 32.28 185 PHE A C 1
ATOM 1238 O O . PHE A 1 160 ? 46.845 47.647 77.877 1.00 34.40 185 PHE A O 1
ATOM 1246 N N . SER A 1 161 ? 49.036 47.124 77.943 1.00 24.55 186 SER A N 1
ATOM 1247 C CA . SER A 1 161 ? 49.349 47.807 76.695 1.00 30.63 186 SER A CA 1
ATOM 1248 C C . SER A 1 161 ? 49.612 46.795 75.602 1.00 29.87 186 SER A C 1
ATOM 1249 O O . SER A 1 161 ? 50.149 45.717 75.862 1.00 30.40 186 SER A O 1
ATOM 1252 N N . PHE A 1 162 ? 49.247 47.148 74.375 1.00 22.95 187 PHE A N 1
ATOM 1253 C CA . PHE A 1 162 ? 49.458 46.254 73.247 1.00 33.41 187 PHE A CA 1
ATOM 1254 C C . PHE A 1 162 ? 49.302 47.044 71.953 1.00 30.56 187 PHE A C 1
ATOM 1255 O O . PHE A 1 162 ? 48.355 47.821 71.809 1.00 34.25 187 PHE A O 1
ATOM 1263 N N . LYS A 1 163 ? 50.228 46.854 71.014 1.00 29.58 188 LYS A N 1
ATOM 1264 C CA . LYS A 1 163 ? 50.187 47.585 69.739 1.00 25.31 188 LYS A CA 1
ATOM 1265 C C . LYS A 1 163 ? 50.126 49.089 70.024 1.00 24.39 188 LYS A C 1
ATOM 1266 O O . LYS A 1 163 ? 49.441 49.827 69.320 1.00 33.27 188 LYS A O 1
ATOM 1272 N N . ASP A 1 164 ? 50.837 49.526 71.061 1.00 25.59 189 ASP A N 1
ATOM 1273 C CA . ASP A 1 164 ? 50.883 50.934 71.462 1.00 38.01 189 ASP A CA 1
ATOM 1274 C C . ASP A 1 164 ? 49.541 51.458 71.981 1.00 38.18 189 ASP A C 1
ATOM 1275 O O . ASP A 1 164 ? 49.326 52.669 72.074 1.00 35.43 189 ASP A O 1
ATOM 1280 N N . LEU A 1 165 ? 48.636 50.548 72.318 1.00 34.65 190 LEU A N 1
ATOM 1281 C CA . LEU A 1 165 ? 47.334 50.942 72.833 1.00 30.38 190 LEU A CA 1
ATOM 1282 C C . LEU A 1 165 ? 47.242 50.619 74.308 1.00 30.61 190 LEU A C 1
ATOM 1283 O O . LEU A 1 165 ? 47.767 49.600 74.760 1.00 27.24 190 LEU A O 1
ATOM 1288 N N . ASN A 1 166 ? 46.586 51.493 75.062 1.00 27.24 191 ASN A N 1
ATOM 1289 C CA . ASN A 1 166 ? 46.414 51.273 76.493 1.00 31.03 191 ASN A CA 1
ATOM 1290 C C . ASN A 1 166 ? 45.011 50.705 76.727 1.00 30.58 191 ASN A C 1
ATOM 1291 O O . ASN A 1 166 ? 44.008 51.420 76.641 1.00 22.61 191 ASN A O 1
ATOM 1296 N N . PHE A 1 167 ? 44.939 49.409 77.001 1.00 28.33 192 PHE A N 1
ATOM 1297 C CA . PHE A 1 167 ? 43.644 48.782 77.221 1.00 27.55 192 PHE A CA 1
ATOM 1298 C C . PHE A 1 167 ? 43.122 48.882 78.639 1.00 26.09 192 PHE A C 1
ATOM 1299 O O . PHE A 1 167 ? 43.850 48.668 79.612 1.00 27.01 192 PHE A O 1
ATOM 1307 N N . ARG A 1 168 ? 41.845 49.229 78.737 1.00 24.77 193 ARG A N 1
ATOM 1308 C CA . ARG A 1 168 ? 41.142 49.292 80.007 1.00 19.52 193 ARG A CA 1
ATOM 1309 C C . ARG A 1 168 ? 40.030 48.283 79.712 1.00 22.97 193 ARG A C 1
ATOM 1310 O O . ARG A 1 168 ? 39.028 48.590 79.069 1.00 22.49 193 ARG A O 1
ATOM 1318 N N . MET A 1 169 ? 40.255 47.053 80.143 1.00 20.86 194 MET A N 1
ATOM 1319 C CA . MET A 1 169 ? 39.324 45.970 79.897 1.00 25.26 194 MET A CA 1
ATOM 1320 C C . MET A 1 169 ? 38.420 45.733 81.096 1.00 22.49 194 MET A C 1
ATOM 1321 O O . MET A 1 169 ? 38.891 45.547 82.222 1.00 24.99 194 MET A O 1
ATOM 1326 N N . PHE A 1 170 ? 37.116 45.738 80.848 1.00 20.83 195 PHE A N 1
ATOM 1327 C CA . PHE A 1 170 ? 36.153 45.537 81.917 1.00 23.95 195 PHE A CA 1
ATOM 1328 C C . PHE A 1 170 ? 35.481 44.174 81.852 1.00 24.14 195 PHE A C 1
ATOM 1329 O O . PHE A 1 170 ? 34.911 43.781 80.834 1.00 20.07 195 PHE A O 1
ATOM 1337 N N . ASP A 1 171 ? 35.575 43.451 82.957 1.00 21.90 196 ASP A N 1
ATOM 1338 C CA . ASP A 1 171 ? 34.980 42.132 83.070 1.00 26.25 196 ASP A CA 1
ATOM 1339 C C . ASP A 1 171 ? 33.720 42.303 83.917 1.00 17.20 196 ASP A C 1
ATOM 1340 O O . ASP A 1 171 ? 33.772 42.916 84.981 1.00 22.41 196 ASP A O 1
ATOM 1345 N N . VAL A 1 172 ? 32.591 41.779 83.447 1.00 21.63 197 VAL A N 1
ATOM 1346 C CA . VAL A 1 172 ? 31.339 41.889 84.198 1.00 19.38 197 VAL A CA 1
ATOM 1347 C C . VAL A 1 172 ? 30.768 40.507 84.487 1.00 17.22 197 VAL A C 1
ATOM 1348 O O . VAL A 1 172 ? 31.166 39.525 83.854 1.00 16.90 197 VAL A O 1
ATOM 1352 N N . GLY A 1 173 ? 29.848 40.431 85.445 1.00 14.89 198 GLY A N 1
ATOM 1353 C CA . GLY A 1 173 ? 29.190 39.162 85.743 1.00 21.10 198 GLY A CA 1
ATOM 1354 C C . GLY A 1 173 ? 28.058 38.981 84.738 1.00 17.98 198 GLY A C 1
ATOM 1355 O O . GLY A 1 173 ? 27.433 39.959 84.341 1.00 17.94 198 GLY A O 1
ATOM 1356 N N . GLY A 1 174 ? 27.776 37.749 84.327 1.00 13.84 199 GLY A N 1
ATOM 1357 C CA . GLY A 1 174 ? 26.727 37.529 83.347 1.00 13.13 199 GLY A CA 1
ATOM 1358 C C . GLY A 1 174 ? 25.317 37.143 83.774 1.00 15.18 199 GLY A C 1
ATOM 1359 O O . GLY A 1 174 ? 24.401 37.234 82.960 1.00 15.40 199 GLY A O 1
ATOM 1360 N N . GLN A 1 175 ? 25.124 36.703 85.012 1.00 12.59 200 GLN A N 1
ATOM 1361 C CA . GLN A 1 175 ? 23.789 36.313 85.465 1.00 13.65 200 GLN A CA 1
ATOM 1362 C C . GLN A 1 175 ? 22.837 37.495 85.414 1.00 16.76 200 GLN A C 1
ATOM 1363 O O . GLN A 1 175 ? 23.263 38.652 85.456 1.00 11.72 200 GLN A O 1
ATOM 1369 N N . ARG A 1 176 ? 21.545 37.198 85.337 1.00 17.85 201 ARG A N 1
ATOM 1370 C CA . ARG A 1 176 ? 20.523 38.235 85.265 1.00 16.85 201 ARG A CA 1
ATOM 1371 C C . ARG A 1 176 ? 20.659 39.338 86.301 1.00 14.87 201 ARG A C 1
ATOM 1372 O O . ARG A 1 176 ? 20.518 40.515 85.969 1.00 11.56 201 ARG A O 1
ATOM 1380 N N . SER A 1 177 ? 20.946 38.971 87.549 1.00 8.80 202 SER A N 1
ATOM 1381 C CA . SER A 1 177 ? 21.077 39.975 88.604 1.00 15.69 202 SER A CA 1
ATOM 1382 C C . SER A 1 177 ? 22.272 40.915 88.392 1.00 20.49 202 SER A C 1
ATOM 1383 O O . SER A 1 177 ? 22.256 42.073 88.827 1.00 16.71 202 SER A O 1
ATOM 1386 N N . GLU A 1 178 ? 23.300 40.425 87.706 1.00 16.14 203 GLU A N 1
ATOM 1387 C CA . GLU A 1 178 ? 24.495 41.220 87.451 1.00 16.45 203 GLU A CA 1
ATOM 1388 C C . GLU A 1 178 ? 24.325 42.233 86.330 1.00 15.87 203 GLU A C 1
ATOM 1389 O O . GLU A 1 178 ? 25.023 43.243 86.288 1.00 18.96 203 GLU A O 1
ATOM 1395 N N . ARG A 1 179 ? 23.392 41.968 85.424 1.00 15.43 204 ARG A N 1
ATOM 1396 C CA . ARG A 1 179 ? 23.176 42.853 84.292 1.00 17.69 204 ARG A CA 1
ATOM 1397 C C . ARG A 1 179 ? 22.655 44.231 84.661 1.00 15.39 204 ARG A C 1
ATOM 1398 O O . ARG A 1 179 ? 22.776 45.162 83.868 1.00 19.19 204 ARG A O 1
ATOM 1406 N N . LYS A 1 180 ? 22.091 44.366 85.860 1.00 15.36 205 LYS A N 1
ATOM 1407 C CA . LYS A 1 180 ? 21.585 45.663 86.330 1.00 20.93 205 LYS A CA 1
ATOM 1408 C C . LYS A 1 180 ? 22.762 46.626 86.498 1.00 23.59 205 LYS A C 1
ATOM 1409 O O . LYS A 1 180 ? 22.584 47.846 86.548 1.00 20.45 205 LYS A O 1
ATOM 1415 N N . LYS A 1 181 ? 23.965 46.068 86.587 1.00 17.32 206 LYS A N 1
ATOM 1416 C CA . LYS A 1 181 ? 25.176 46.868 86.773 1.00 22.13 206 LYS A CA 1
ATOM 1417 C C . LYS A 1 181 ? 25.889 47.248 85.474 1.00 20.61 206 LYS A C 1
ATOM 1418 O O . LYS A 1 181 ? 26.676 48.205 85.448 1.00 19.58 206 LYS A O 1
ATOM 1424 N N . TRP A 1 182 ? 25.621 46.508 84.401 1.00 14.90 207 TRP A N 1
ATOM 1425 C CA . TRP A 1 182 ? 26.278 46.758 83.115 1.00 19.24 207 TRP A CA 1
ATOM 1426 C C . TRP A 1 182 ? 26.223 48.203 82.631 1.00 22.00 207 TRP A C 1
ATOM 1427 O O . TRP A 1 182 ? 27.184 48.702 82.043 1.00 24.02 207 TRP A O 1
ATOM 1438 N N . ILE A 1 183 ? 25.104 48.875 82.866 1.00 21.80 208 ILE A N 1
ATOM 1439 C CA . ILE A 1 183 ? 24.954 50.252 82.410 1.00 22.35 208 ILE A CA 1
ATOM 1440 C C . ILE A 1 183 ? 26.097 51.162 82.890 1.00 17.72 208 ILE A C 1
ATOM 1441 O O . ILE A 1 183 ? 26.486 52.104 82.196 1.00 20.53 208 ILE A O 1
ATOM 1446 N N . HIS A 1 184 ? 26.642 50.862 84.065 1.00 18.20 209 HIS A N 1
ATOM 1447 C CA . HIS A 1 184 ? 27.715 51.659 84.646 1.00 21.60 209 HIS A CA 1
ATOM 1448 C C . HIS A 1 184 ? 29.000 51.764 83.839 1.00 30.19 209 HIS A C 1
ATOM 1449 O O . HIS A 1 184 ? 29.839 52.619 84.122 1.00 25.31 209 HIS A O 1
ATOM 1456 N N . CYS A 1 185 ? 29.183 50.914 82.838 1.00 25.50 210 CYS A N 1
ATOM 1457 C CA . CYS A 1 185 ? 30.400 51.044 82.056 1.00 24.41 210 CYS A CA 1
ATOM 1458 C C . CYS A 1 185 ? 30.133 51.181 80.569 1.00 26.56 210 CYS A C 1
ATOM 1459 O O . CYS A 1 185 ? 30.983 50.841 79.747 1.00 32.14 210 CYS A O 1
ATOM 1462 N N . PHE A 1 186 ? 28.959 51.713 80.227 1.00 19.39 211 PHE A N 1
ATOM 1463 C CA . PHE A 1 186 ? 28.573 51.895 78.827 1.00 22.54 211 PHE A CA 1
ATOM 1464 C C . PHE A 1 186 ? 29.074 53.197 78.177 1.00 23.52 211 PHE A C 1
ATOM 1465 O O . PHE A 1 186 ? 28.940 53.376 76.962 1.00 22.42 211 PHE A O 1
ATOM 1473 N N . GLU A 1 187 ? 29.652 54.099 78.967 1.00 22.93 212 GLU A N 1
ATOM 1474 C CA . GLU A 1 187 ? 30.157 55.360 78.412 1.00 31.58 212 GLU A CA 1
ATOM 1475 C C . GLU A 1 187 ? 31.512 55.218 77.722 1.00 29.32 212 GLU A C 1
ATOM 1476 O O . GLU A 1 187 ? 32.403 54.518 78.214 1.00 26.95 212 GLU A O 1
ATOM 1482 N N . GLY A 1 188 ? 31.650 55.890 76.580 1.00 29.67 213 GLY A N 1
ATOM 1483 C CA . GLY A 1 188 ? 32.890 55.885 75.817 1.00 25.59 213 GLY A CA 1
ATOM 1484 C C . GLY A 1 188 ? 33.507 54.532 75.517 1.00 30.44 213 GLY A C 1
ATOM 1485 O O . GLY A 1 188 ? 34.725 54.366 75.601 1.00 29.61 213 GLY A O 1
ATOM 1486 N N . VAL A 1 189 ? 32.675 53.569 75.140 1.00 29.04 214 VAL A N 1
ATOM 1487 C CA . VAL A 1 189 ? 33.149 52.223 74.846 1.00 27.32 214 VAL A CA 1
ATOM 1488 C C . VAL A 1 189 ? 33.755 52.102 73.453 1.00 25.46 214 VAL A C 1
ATOM 1489 O O . VAL A 1 189 ? 33.077 52.316 72.444 1.00 27.51 214 VAL A O 1
ATOM 1493 N N . THR A 1 190 ? 35.035 51.743 73.402 1.00 20.82 215 THR A N 1
ATOM 1494 C CA . THR A 1 190 ? 35.734 51.590 72.126 1.00 22.29 215 THR A CA 1
ATOM 1495 C C . THR A 1 190 ? 35.336 50.306 71.399 1.00 19.44 215 THR A C 1
ATOM 1496 O O . THR A 1 190 ? 35.107 50.303 70.188 1.00 19.54 215 THR A O 1
ATOM 1500 N N . ALA A 1 191 ? 35.258 49.208 72.143 1.00 21.51 216 ALA A N 1
ATOM 1501 C CA . ALA A 1 191 ? 34.905 47.930 71.549 1.00 18.61 216 ALA A CA 1
ATOM 1502 C C . ALA A 1 191 ? 34.268 47.016 72.569 1.00 17.55 216 ALA A C 1
ATOM 1503 O O . ALA A 1 191 ? 34.527 47.119 73.770 1.00 14.99 216 ALA A O 1
ATOM 1505 N N . ILE A 1 192 ? 33.448 46.105 72.062 1.00 19.93 217 ILE A N 1
ATOM 1506 C CA . ILE A 1 192 ? 32.750 45.141 72.885 1.00 14.71 217 ILE A CA 1
ATOM 1507 C C . ILE A 1 192 ? 33.017 43.760 72.343 1.00 19.03 217 ILE A C 1
ATOM 1508 O O . ILE A 1 192 ? 32.880 43.529 71.146 1.00 17.76 217 ILE A O 1
ATOM 1513 N N . ILE A 1 193 ? 33.422 42.847 73.217 1.00 18.53 218 ILE A N 1
ATOM 1514 C CA . ILE A 1 193 ? 33.619 41.460 72.805 1.00 18.18 218 ILE A CA 1
ATOM 1515 C C . ILE A 1 193 ? 32.452 40.735 73.465 1.00 14.97 218 ILE A C 1
ATOM 1516 O O . ILE A 1 193 ? 32.337 40.719 74.686 1.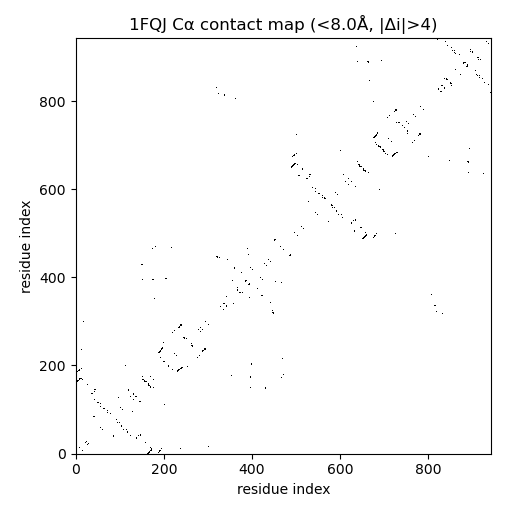00 16.31 218 ILE A O 1
ATOM 1521 N N . PHE A 1 194 ? 31.567 40.164 72.661 1.00 14.94 219 PHE A N 1
ATOM 1522 C CA . PHE A 1 194 ? 30.433 39.465 73.219 1.00 18.53 219 PHE A CA 1
ATOM 1523 C C . PHE A 1 194 ? 30.692 37.973 73.146 1.00 18.63 219 PHE A C 1
ATOM 1524 O O . PHE A 1 194 ? 30.815 37.405 72.064 1.00 20.87 219 PHE A O 1
ATOM 1532 N N . CYS A 1 195 ? 30.767 37.342 74.308 1.00 16.03 220 CYS A N 1
ATOM 1533 C CA . CYS A 1 195 ? 31.044 35.918 74.378 1.00 19.59 220 CYS A CA 1
ATOM 1534 C C . CYS A 1 195 ? 29.798 35.063 74.416 1.00 18.97 220 CYS A C 1
ATOM 1535 O O . CYS A 1 195 ? 28.897 35.280 75.232 1.00 16.84 220 CYS A O 1
ATOM 1538 N N . VAL A 1 196 ? 29.749 34.087 73.521 1.00 13.04 221 VAL A N 1
ATOM 1539 C CA . VAL A 1 196 ? 28.640 33.150 73.476 1.00 13.63 221 VAL A CA 1
ATOM 1540 C C . VAL A 1 196 ? 29.242 31.760 73.643 1.00 18.01 221 VAL A C 1
ATOM 1541 O O . VAL A 1 196 ? 30.229 31.426 72.989 1.00 16.11 221 VAL A O 1
ATOM 1545 N N . ALA A 1 197 ? 28.670 30.952 74.526 1.00 14.00 222 ALA A N 1
ATOM 1546 C CA . ALA A 1 197 ? 29.171 29.589 74.705 1.00 16.19 222 ALA A CA 1
ATOM 1547 C C . ALA A 1 197 ? 28.448 28.715 73.674 1.00 15.88 222 ALA A C 1
ATOM 1548 O O . ALA A 1 197 ? 27.243 28.493 73.783 1.00 16.60 222 ALA A O 1
ATOM 1550 N N . LEU A 1 198 ? 29.173 28.237 72.663 1.00 16.14 223 LEU A N 1
ATOM 1551 C CA . LEU A 1 198 ? 28.573 27.401 71.621 1.00 13.42 223 LEU A CA 1
ATOM 1552 C C . LEU A 1 198 ? 27.900 26.154 72.175 1.00 16.53 223 LEU A C 1
ATOM 1553 O O . LEU A 1 198 ? 26.888 25.693 71.646 1.00 21.48 223 LEU A O 1
ATOM 1558 N N . SER A 1 199 ? 28.469 25.614 73.245 1.00 18.40 224 SER A N 1
ATOM 1559 C CA . SER A 1 199 ? 27.964 24.399 73.872 1.00 19.87 224 SER A CA 1
ATOM 1560 C C . SER A 1 199 ? 26.721 24.611 74.740 1.00 25.67 224 SER A C 1
ATOM 1561 O O . SER A 1 199 ? 26.215 23.667 75.351 1.00 23.02 224 SER A O 1
ATOM 1564 N N . ASP A 1 200 ? 26.229 25.845 74.784 1.00 21.45 225 ASP A N 1
ATOM 1565 C CA . ASP A 1 200 ? 25.034 26.184 75.559 1.00 20.72 225 ASP A CA 1
ATOM 1566 C C . ASP A 1 200 ? 23.731 25.821 74.847 1.00 21.08 225 ASP A C 1
ATOM 1567 O O . ASP A 1 200 ? 22.652 25.931 75.432 1.00 18.93 225 ASP A O 1
ATOM 1572 N N . TYR A 1 201 ? 23.810 25.381 73.600 1.00 11.70 226 TYR A N 1
ATOM 1573 C CA . TYR A 1 201 ? 22.587 25.116 72.861 1.00 17.33 226 TYR A CA 1
ATOM 1574 C C . TYR A 1 201 ? 21.620 24.105 73.475 1.00 21.75 226 TYR A C 1
ATOM 1575 O O . TYR A 1 201 ? 20.419 24.128 73.181 1.00 19.67 226 TYR A O 1
ATOM 1584 N N . ASP A 1 202 ? 22.110 23.228 74.341 1.00 17.28 227 ASP A N 1
ATOM 1585 C CA . ASP A 1 202 ? 21.205 22.260 74.949 1.00 22.96 227 ASP A CA 1
ATOM 1586 C C . ASP A 1 202 ? 21.133 22.372 76.475 1.00 21.06 227 ASP A C 1
ATOM 1587 O O . ASP A 1 202 ? 20.671 21.459 77.165 1.00 19.19 227 ASP A O 1
ATOM 1592 N N . LEU A 1 203 ? 21.553 23.516 76.999 1.00 12.47 228 LEU A N 1
ATOM 1593 C CA . LEU A 1 203 ? 21.532 23.726 78.438 1.00 12.90 228 LEU A CA 1
ATOM 1594 C C . LEU A 1 203 ? 20.475 24.748 78.826 1.00 18.62 228 LEU A C 1
ATOM 1595 O O . LEU A 1 203 ? 19.998 25.499 77.977 1.00 15.52 228 LEU A O 1
ATOM 1600 N N . VAL A 1 204 ? 20.115 24.777 80.108 1.00 14.26 229 VAL A N 1
ATOM 1601 C CA . VAL A 1 204 ? 19.157 25.761 80.601 1.00 12.96 229 VAL A CA 1
ATOM 1602 C C . VAL A 1 204 ? 19.870 26.637 81.634 1.00 12.69 229 VAL A C 1
ATOM 1603 O O . VAL A 1 204 ? 20.878 26.233 82.215 1.00 13.82 229 VAL A O 1
ATOM 1607 N N . LEU A 1 205 ? 19.353 27.840 81.853 1.00 12.69 230 LEU A N 1
ATOM 1608 C CA . LEU A 1 205 ? 19.951 28.792 82.794 1.00 14.92 230 LEU A CA 1
ATOM 1609 C C . LEU A 1 205 ? 19.923 28.358 84.254 1.00 16.40 230 LEU A C 1
ATOM 1610 O O . LEU A 1 205 ? 18.946 27.776 84.720 1.00 17.83 230 LEU A O 1
ATOM 1615 N N . ALA A 1 206 ? 20.991 28.663 84.980 1.00 14.75 231 ALA A N 1
ATOM 1616 C CA . ALA A 1 206 ? 21.033 28.327 86.395 1.00 15.36 231 ALA A CA 1
ATOM 1617 C C . ALA A 1 206 ? 20.002 29.192 87.132 1.00 23.12 231 ALA A C 1
ATOM 1618 O O . ALA A 1 206 ? 19.469 28.781 88.159 1.00 23.90 231 ALA A O 1
ATOM 1620 N N . GLU A 1 207 ? 19.710 30.383 86.601 1.00 19.58 232 GLU A N 1
ATOM 1621 C CA . GLU A 1 207 ? 18.731 31.291 87.225 1.00 22.06 232 GLU A CA 1
ATOM 1622 C C . GLU A 1 207 ? 17.295 30.896 86.905 1.00 29.57 232 GLU A C 1
ATOM 1623 O O . GLU A 1 207 ? 16.393 31.156 87.693 1.00 31.69 232 GLU A O 1
ATOM 1629 N N . ASP A 1 208 ? 17.082 30.310 85.728 1.00 28.37 233 ASP A N 1
ATOM 1630 C CA . ASP A 1 208 ? 15.743 29.920 85.283 1.00 26.56 233 ASP A CA 1
ATOM 1631 C C . ASP A 1 208 ? 15.799 28.607 84.507 1.00 28.88 233 ASP A C 1
ATOM 1632 O O . ASP A 1 208 ? 15.994 28.600 83.285 1.00 21.57 233 ASP A O 1
ATOM 1637 N N . GLU A 1 209 ? 15.606 27.508 85.225 1.00 27.89 234 GLU A N 1
ATOM 1638 C CA . GLU A 1 209 ? 15.650 26.160 84.661 1.00 39.28 234 GLU A CA 1
ATOM 1639 C C . GLU A 1 209 ? 14.741 25.920 83.450 1.00 33.06 234 GLU A C 1
ATOM 1640 O O . GLU A 1 209 ? 14.824 24.874 82.802 1.00 33.89 234 GLU A O 1
ATOM 1646 N N . GLU A 1 210 ? 13.875 26.871 83.134 1.00 28.06 235 GLU A N 1
ATOM 1647 C CA . GLU A 1 210 ? 12.974 26.697 81.993 1.00 35.59 235 GLU A CA 1
ATOM 1648 C C . GLU A 1 210 ? 13.497 27.358 80.720 1.00 28.82 235 GLU A C 1
ATOM 1649 O O . GLU A 1 210 ? 13.048 27.052 79.624 1.00 34.88 235 GLU A O 1
ATOM 1655 N N . MET A 1 211 ? 14.457 28.258 80.882 1.00 29.02 236 MET A N 1
ATOM 1656 C CA . MET A 1 211 ? 15.032 29.005 79.776 1.00 17.97 236 MET A CA 1
ATOM 1657 C C . MET A 1 211 ? 16.313 28.407 79.179 1.00 21.10 236 MET A C 1
ATOM 1658 O O . MET A 1 211 ? 17.308 28.203 79.882 1.00 15.00 236 MET A O 1
ATOM 1663 N N . ASN A 1 212 ? 16.280 28.134 77.876 1.00 13.26 237 ASN A N 1
ATOM 1664 C CA . ASN A 1 212 ? 17.438 27.596 77.158 1.00 19.34 237 ASN A CA 1
ATOM 1665 C C . ASN A 1 212 ? 18.550 28.661 77.190 1.00 21.58 237 ASN A C 1
ATOM 1666 O O . ASN A 1 212 ? 18.290 29.840 76.920 1.00 13.92 237 ASN A O 1
ATOM 1671 N N . ARG A 1 213 ? 19.780 28.262 77.513 1.00 12.58 238 ARG A N 1
ATOM 1672 C CA . ARG A 1 213 ? 20.882 29.228 77.598 1.00 18.24 238 ARG A CA 1
ATOM 1673 C C . ARG A 1 213 ? 21.193 29.987 76.318 1.00 15.35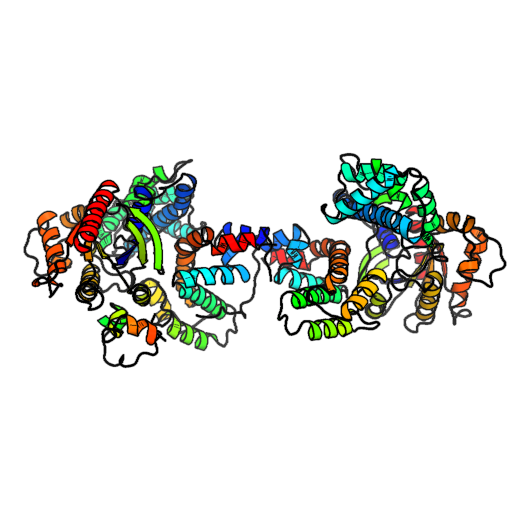 238 ARG A C 1
ATOM 1674 O O . ARG A 1 213 ? 21.496 31.175 76.355 1.00 13.81 238 ARG A O 1
ATOM 1682 N N . MET A 1 214 ? 21.135 29.315 75.180 1.00 10.88 239 MET A N 1
ATOM 1683 C CA . MET A 1 214 ? 21.452 30.005 73.947 1.00 9.79 239 MET A CA 1
ATOM 1684 C C . MET A 1 214 ? 20.384 31.019 73.585 1.00 15.26 239 MET A C 1
ATOM 1685 O O . MET A 1 214 ? 20.689 32.052 72.994 1.00 20.04 239 MET A O 1
ATOM 1690 N N . HIS A 1 215 ? 19.129 30.725 73.915 1.00 11.87 240 HIS A N 1
ATOM 1691 C CA . HIS A 1 215 ? 18.059 31.677 73.626 1.00 19.07 240 HIS A CA 1
ATOM 1692 C C . HIS A 1 215 ? 18.337 32.956 74.417 1.00 18.70 240 HIS A C 1
ATOM 1693 O O . HIS A 1 215 ? 18.125 34.060 73.919 1.00 15.31 240 HIS A O 1
ATOM 1700 N N . GLU A 1 216 ? 18.798 32.802 75.657 1.00 10.41 241 GLU A N 1
ATOM 1701 C CA . GLU A 1 216 ? 19.112 33.958 76.499 1.00 19.10 241 GLU A CA 1
ATOM 1702 C C . GLU A 1 216 ? 20.244 34.770 75.861 1.00 20.03 241 GLU A C 1
ATOM 1703 O O . GLU A 1 216 ? 20.165 35.998 75.771 1.00 15.12 241 GLU A O 1
ATOM 1709 N N . SER A 1 217 ? 21.306 34.096 75.424 1.00 15.93 242 SER A N 1
ATOM 1710 C CA . SER A 1 217 ? 22.417 34.816 74.797 1.00 15.04 242 SER A CA 1
ATOM 1711 C C . SER A 1 217 ? 21.929 35.584 73.586 1.00 14.75 242 SER A C 1
ATOM 1712 O O . SER A 1 217 ? 22.305 36.741 73.386 1.00 12.87 242 SER A O 1
ATOM 1715 N N . MET A 1 218 ? 21.103 34.942 72.769 1.00 6.74 243 MET A N 1
ATOM 1716 C CA . MET A 1 218 ? 20.576 35.602 71.570 1.00 15.89 243 MET A CA 1
ATOM 1717 C C . MET A 1 218 ? 19.824 36.886 71.894 1.00 16.38 243 MET A C 1
ATOM 1718 O O . MET A 1 218 ? 19.988 37.887 71.197 1.00 22.45 243 MET A O 1
ATOM 1723 N N . LYS A 1 219 ? 18.990 36.861 72.932 1.00 17.83 244 LYS A N 1
ATOM 1724 C CA . LYS A 1 219 ? 18.255 38.062 73.337 1.00 16.41 244 LYS A CA 1
ATOM 1725 C C . LYS A 1 219 ? 19.233 39.144 73.793 1.00 19.54 244 LYS A C 1
ATOM 1726 O O . LYS A 1 219 ? 19.051 40.330 73.517 1.00 14.77 244 LYS A O 1
ATOM 1732 N N . LEU A 1 220 ? 20.272 38.737 74.510 1.00 15.19 245 LEU A N 1
ATOM 1733 C CA . LEU A 1 220 ? 21.265 39.693 74.978 1.00 16.76 245 LEU A CA 1
ATOM 1734 C C . LEU A 1 220 ? 22.022 40.307 73.809 1.00 14.90 245 LEU A C 1
ATOM 1735 O O . LEU A 1 220 ? 22.218 41.517 73.768 1.00 20.59 245 LEU A O 1
ATOM 1740 N N . PHE A 1 221 ? 22.462 39.482 72.859 1.00 16.73 246 PHE A N 1
ATOM 1741 C CA . PHE A 1 221 ? 23.209 40.013 71.725 1.00 20.95 246 PHE A CA 1
ATOM 1742 C C . PHE A 1 221 ? 22.327 40.924 70.871 1.00 22.00 246 PHE A C 1
ATOM 1743 O O . PHE A 1 221 ? 22.780 41.950 70.351 1.00 16.35 246 PHE A O 1
ATOM 1751 N N . ASP A 1 222 ? 21.070 40.525 70.723 1.00 12.81 247 ASP A N 1
ATOM 1752 C CA . ASP A 1 222 ? 20.097 41.281 69.952 1.00 24.28 247 ASP A CA 1
ATOM 1753 C C . ASP A 1 222 ? 19.987 42.683 70.558 1.00 24.26 247 ASP A C 1
ATOM 1754 O O . ASP A 1 222 ? 20.066 43.687 69.851 1.00 24.48 247 ASP A O 1
ATOM 1759 N N . SER A 1 223 ? 19.826 42.748 71.873 1.00 15.81 248 SER A N 1
ATOM 1760 C CA . SER A 1 223 ? 19.719 44.033 72.548 1.00 20.61 248 SER A CA 1
ATOM 1761 C C . SER A 1 223 ? 21.014 44.846 72.469 1.00 24.56 248 SER A C 1
ATOM 1762 O O . SER A 1 223 ? 20.979 46.061 72.251 1.00 28.87 248 SER A O 1
ATOM 1765 N N . ILE A 1 224 ? 22.158 44.182 72.627 1.00 21.65 249 ILE A N 1
ATOM 1766 C CA . ILE A 1 224 ? 23.445 44.871 72.592 1.00 19.60 249 ILE A CA 1
ATOM 1767 C C . ILE A 1 224 ? 23.906 45.365 71.220 1.00 25.33 249 ILE A C 1
ATOM 1768 O O . ILE A 1 224 ? 24.357 46.502 71.091 1.00 18.53 249 ILE A O 1
ATOM 1773 N N . CYS A 1 225 ? 23.784 44.534 70.190 1.00 20.38 250 CYS A N 1
ATOM 1774 C CA . CYS A 1 225 ? 24.259 44.946 68.881 1.00 28.95 250 CYS A CA 1
ATOM 1775 C C . CYS A 1 225 ? 23.374 45.948 68.154 1.00 28.77 250 CYS A C 1
ATOM 1776 O O . CYS A 1 225 ? 23.827 46.599 67.217 1.00 30.74 250 CYS A O 1
ATOM 1779 N N . ASN A 1 226 ? 22.122 46.088 68.581 1.00 28.63 251 ASN A N 1
ATOM 1780 C CA . ASN A 1 226 ? 21.224 47.054 67.945 1.00 27.91 251 ASN A CA 1
ATOM 1781 C C . ASN A 1 226 ? 21.021 48.300 68.809 1.00 30.66 251 ASN A C 1
ATOM 1782 O O . ASN A 1 226 ? 20.224 49.177 68.466 1.00 26.76 251 ASN A O 1
ATOM 1787 N N . ASN A 1 227 ? 21.742 48.381 69.923 1.00 26.72 252 ASN A N 1
ATOM 1788 C CA . ASN A 1 227 ? 21.604 49.521 70.830 1.00 31.71 252 ASN A CA 1
ATOM 1789 C C . ASN A 1 227 ? 22.265 50.796 70.291 1.00 32.39 252 ASN A C 1
ATOM 1790 O O . ASN A 1 227 ? 23.415 50.786 69.836 1.00 25.81 252 ASN A O 1
ATOM 1795 N N . LYS A 1 228 ? 21.519 51.892 70.357 1.00 29.70 253 LYS A N 1
ATOM 1796 C CA . LYS A 1 228 ? 21.975 53.200 69.891 1.00 35.48 253 LYS A CA 1
ATOM 1797 C C . LYS A 1 228 ? 23.332 53.603 70.474 1.00 30.64 253 LYS A C 1
ATOM 1798 O O . LYS A 1 228 ? 24.171 54.189 69.786 1.00 32.36 253 LYS A O 1
ATOM 1804 N N . TRP A 1 229 ? 23.549 53.285 71.746 1.00 25.71 254 TRP A N 1
ATOM 1805 C CA . TRP A 1 229 ? 24.786 53.650 72.425 1.00 23.59 254 TRP A CA 1
ATOM 1806 C C . TRP A 1 229 ? 26.064 53.062 71.848 1.00 27.68 254 TRP A C 1
ATOM 1807 O O . TRP A 1 229 ? 27.161 53.539 72.154 1.00 28.84 254 TRP A O 1
ATOM 1818 N N . PHE A 1 230 ? 25.931 52.028 71.026 1.00 23.08 255 PHE A N 1
ATOM 1819 C CA . PHE A 1 230 ? 27.100 51.367 70.457 1.00 25.19 255 PHE A CA 1
ATOM 1820 C C . PHE A 1 230 ? 27.232 51.479 68.945 1.00 29.80 255 PHE A C 1
ATOM 1821 O O . PHE A 1 230 ? 27.841 50.621 68.308 1.00 32.27 255 PHE A O 1
ATOM 1829 N N . THR A 1 231 ? 26.671 52.535 68.370 1.00 36.01 256 THR A N 1
ATOM 1830 C CA . THR A 1 231 ? 26.752 52.738 66.928 1.00 32.84 256 THR A CA 1
ATOM 1831 C C . THR A 1 231 ? 28.201 52.920 66.469 1.00 30.49 256 THR A C 1
ATOM 1832 O O . THR A 1 231 ? 28.589 52.438 65.405 1.00 35.00 256 THR A O 1
ATOM 1836 N N . ASP A 1 232 ? 29.003 53.611 67.273 1.00 33.74 257 ASP A N 1
ATOM 1837 C CA . ASP A 1 232 ? 30.405 53.842 66.922 1.00 36.21 257 ASP A CA 1
ATOM 1838 C C . ASP A 1 232 ? 31.347 52.832 67.579 1.00 39.64 257 ASP A C 1
ATOM 1839 O O . ASP A 1 232 ? 32.569 52.938 67.467 1.00 40.64 257 ASP A O 1
ATOM 1844 N N . THR A 1 233 ? 30.772 51.842 68.251 1.00 28.81 258 THR A N 1
ATOM 1845 C CA . THR A 1 233 ? 31.564 50.831 68.927 1.00 28.81 258 THR A CA 1
ATOM 1846 C C . THR A 1 233 ? 31.821 49.619 68.048 1.00 24.49 258 THR A C 1
ATOM 1847 O O . THR A 1 233 ? 30.937 49.157 67.330 1.00 27.17 258 THR A O 1
ATOM 1851 N N . SER A 1 234 ? 33.046 49.114 68.091 1.00 19.53 259 SER A N 1
ATOM 1852 C CA . SER A 1 234 ? 33.373 47.926 67.321 1.00 19.86 259 SER A CA 1
ATOM 1853 C C . SER A 1 234 ? 32.828 46.765 68.149 1.00 23.64 259 SER A C 1
ATOM 1854 O O . SER A 1 234 ? 33.135 46.649 69.336 1.00 28.68 259 SER A O 1
ATOM 1857 N N . ILE A 1 235 ? 32.008 45.917 67.539 1.00 20.09 260 ILE A N 1
ATOM 1858 C CA . ILE A 1 235 ? 31.456 44.779 68.264 1.00 25.15 260 ILE A CA 1
ATOM 1859 C C . ILE A 1 235 ? 31.985 43.488 67.677 1.00 24.39 260 ILE A C 1
ATOM 1860 O O . ILE A 1 235 ? 31.865 43.258 66.477 1.00 20.91 260 ILE A O 1
ATOM 1865 N N . ILE A 1 236 ? 32.575 42.650 68.522 1.00 19.75 261 ILE A N 1
ATOM 1866 C CA . ILE A 1 236 ? 33.120 41.384 68.059 1.00 23.09 261 ILE A CA 1
ATOM 1867 C C . ILE A 1 236 ? 32.458 40.229 68.802 1.00 26.96 261 ILE A C 1
ATOM 1868 O O . ILE A 1 236 ? 32.398 40.213 70.029 1.00 23.41 261 ILE A O 1
ATOM 1873 N N . LEU A 1 237 ? 31.966 39.259 68.046 1.00 22.53 262 LEU A N 1
ATOM 1874 C CA . LEU A 1 237 ? 31.304 38.099 68.618 1.00 12.56 262 LEU A CA 1
ATOM 1875 C C . LEU A 1 237 ? 32.274 36.932 68.763 1.00 19.80 262 LEU A C 1
ATOM 1876 O O . LEU A 1 237 ? 32.878 36.479 67.775 1.00 22.17 262 LEU A O 1
ATOM 1881 N N . PHE A 1 238 ? 32.440 36.458 69.995 1.00 11.97 263 PHE A N 1
ATOM 1882 C CA . PHE A 1 238 ? 33.298 35.304 70.264 1.00 15.36 263 PHE A CA 1
ATOM 1883 C C . PHE A 1 238 ? 32.411 34.080 70.495 1.00 20.44 263 PHE A C 1
ATOM 1884 O O . PHE A 1 238 ? 31.759 33.972 71.539 1.00 21.18 263 PHE A O 1
ATOM 1892 N N . LEU A 1 239 ? 32.365 33.171 69.529 1.00 13.97 264 LEU A N 1
ATOM 1893 C CA . LEU A 1 239 ? 31.593 31.942 69.697 1.00 18.12 264 LEU A CA 1
ATOM 1894 C C . LEU A 1 239 ? 32.577 31.026 70.437 1.00 17.58 264 LEU A C 1
ATOM 1895 O O . LEU A 1 239 ? 33.394 30.323 69.830 1.00 13.56 264 LEU A O 1
ATOM 1900 N N . ASN A 1 240 ? 32.494 31.069 71.762 1.00 13.99 265 ASN A N 1
ATOM 1901 C CA . ASN A 1 240 ? 33.390 30.346 72.648 1.00 11.89 265 ASN A CA 1
ATOM 1902 C C . ASN A 1 240 ? 33.086 28.872 72.923 1.00 13.35 265 ASN A C 1
ATOM 1903 O O . ASN A 1 240 ? 32.005 28.366 72.611 1.00 17.81 265 ASN A O 1
ATOM 1908 N N . LYS A 1 241 ? 34.061 28.186 73.513 1.00 13.69 266 LYS A N 1
ATOM 1909 C CA . LYS A 1 241 ? 33.930 26.761 73.843 1.00 13.60 266 LYS A CA 1
ATOM 1910 C C . LYS A 1 241 ? 33.724 25.862 72.618 1.00 13.13 266 LYS A C 1
ATOM 1911 O O . LYS A 1 241 ? 32.923 24.913 72.653 1.00 14.35 266 LYS A O 1
ATOM 1917 N N . LYS A 1 242 ? 34.454 26.148 71.543 1.00 11.24 267 LYS A N 1
ATOM 1918 C CA . LYS A 1 242 ? 34.346 25.362 70.318 1.00 16.58 267 LYS A CA 1
ATOM 1919 C C . LYS A 1 242 ? 34.838 23.940 70.545 1.00 17.00 267 LYS A C 1
ATOM 1920 O O . LYS A 1 242 ? 34.426 23.018 69.839 1.00 17.09 267 LYS A O 1
ATOM 1926 N N . ASP A 1 243 ? 35.719 23.762 71.527 1.00 15.78 268 ASP A N 1
ATOM 1927 C CA . ASP A 1 243 ? 36.244 22.435 71.828 1.00 18.33 268 ASP A CA 1
ATOM 1928 C C . ASP A 1 243 ? 35.155 21.581 72.466 1.00 20.69 268 ASP A C 1
ATOM 1929 O O . ASP A 1 243 ? 35.022 20.392 72.148 1.00 16.78 268 ASP A O 1
ATOM 1934 N N . LEU A 1 244 ? 34.366 22.184 73.356 1.00 11.34 269 LEU A N 1
ATOM 1935 C CA . LEU A 1 244 ? 33.279 21.455 74.008 1.00 14.67 269 LEU A CA 1
ATOM 1936 C C . LEU A 1 244 ? 32.154 21.238 73.005 1.00 17.89 269 LEU A C 1
ATOM 1937 O O . LEU A 1 244 ? 31.505 20.190 72.980 1.00 14.26 269 LEU A O 1
ATOM 1942 N N . PHE A 1 245 ? 31.917 22.245 72.178 1.00 14.13 270 PHE A N 1
ATOM 1943 C CA . PHE A 1 245 ? 30.868 22.159 71.174 1.00 14.87 270 PHE A CA 1
ATOM 1944 C C . PHE A 1 245 ? 31.191 21.031 70.196 1.00 19.46 270 PHE A C 1
ATOM 1945 O O . PHE A 1 245 ? 30.326 20.240 69.826 1.00 19.59 270 PHE A O 1
ATOM 1953 N N . GLU A 1 246 ? 32.450 20.963 69.783 1.00 16.38 271 GLU A N 1
ATOM 1954 C CA . GLU A 1 246 ? 32.892 19.932 68.847 1.00 27.54 271 GLU A CA 1
ATOM 1955 C C . GLU A 1 246 ? 32.532 18.521 69.358 1.00 17.84 271 GLU A C 1
ATOM 1956 O O . GLU A 1 246 ? 32.161 17.636 68.585 1.00 23.44 271 GLU A O 1
ATOM 1962 N N . GLU A 1 247 ? 32.625 18.318 70.667 1.00 20.18 272 GLU A N 1
ATOM 1963 C CA . GLU A 1 247 ? 32.314 17.016 71.260 1.00 23.33 272 GLU A CA 1
ATOM 1964 C C . GLU A 1 247 ? 30.818 16.804 71.440 1.00 25.80 272 GLU A C 1
ATOM 1965 O O . GLU A 1 247 ? 30.274 15.734 71.138 1.00 22.22 272 GLU A O 1
ATOM 1971 N N . LYS A 1 248 ? 30.151 17.836 71.935 1.00 15.63 273 LYS A N 1
ATOM 1972 C CA . LYS A 1 248 ? 28.727 17.769 72.177 1.00 17.06 273 LYS A CA 1
ATOM 1973 C C . LYS A 1 248 ? 27.871 17.585 70.912 1.00 19.79 273 LYS A C 1
ATOM 1974 O O . LYS A 1 248 ? 26.874 16.851 70.928 1.00 14.07 273 LYS A O 1
ATOM 1980 N N . ILE A 1 249 ? 28.264 18.210 69.809 1.00 13.64 274 ILE A N 1
ATOM 1981 C CA . ILE A 1 249 ? 27.455 18.116 68.594 1.00 19.71 274 ILE A CA 1
ATOM 1982 C C . ILE A 1 249 ? 27.374 16.692 68.058 1.00 23.90 274 ILE A C 1
ATOM 1983 O O . ILE A 1 249 ? 26.500 16.369 67.259 1.00 20.15 274 ILE A O 1
ATOM 1988 N N . LYS A 1 250 ? 28.277 15.835 68.509 1.00 20.78 275 LYS A N 1
ATOM 1989 C CA . LYS A 1 250 ? 28.276 14.451 68.046 1.00 23.53 275 LYS A CA 1
ATOM 1990 C C . LYS A 1 250 ? 27.123 13.656 68.639 1.00 24.08 275 LYS A C 1
ATOM 1991 O O . LYS A 1 250 ? 26.631 12.717 68.021 1.00 27.92 275 LYS A O 1
ATOM 1997 N N . LYS A 1 251 ? 26.682 14.038 69.832 1.00 18.73 276 LYS A N 1
ATOM 1998 C CA . LYS A 1 251 ? 25.617 13.303 70.513 1.00 22.68 276 LYS A CA 1
ATOM 1999 C C . LYS A 1 251 ? 24.320 14.054 70.815 1.00 26.90 276 LYS A C 1
ATOM 2000 O O . LYS A 1 251 ? 23.290 13.430 71.089 1.00 20.78 276 LYS A O 1
ATOM 2006 N N . SER A 1 252 ? 24.359 15.381 70.775 1.00 18.57 277 SER A N 1
ATOM 2007 C CA . SER A 1 252 ? 23.168 16.172 71.071 1.00 15.60 277 SER A CA 1
ATOM 2008 C C . SER A 1 252 ? 22.825 17.037 69.852 1.00 17.63 277 SER A C 1
ATOM 2009 O O . SER A 1 252 ? 23.642 17.853 69.419 1.00 16.74 277 SER A O 1
ATOM 2012 N N . PRO A 1 253 ? 21.614 16.856 69.282 1.00 15.19 278 PRO A N 1
ATOM 2013 C CA . PRO A 1 253 ? 21.090 17.569 68.109 1.00 17.10 278 PRO A CA 1
ATOM 2014 C C . PRO A 1 253 ? 20.867 19.052 68.362 1.00 14.89 278 PRO A C 1
ATOM 2015 O O . PRO A 1 253 ? 20.342 19.443 69.409 1.00 13.27 278 PRO A O 1
ATOM 2019 N N . LEU A 1 254 ? 21.257 19.869 67.395 1.00 13.79 279 LEU A N 1
ATOM 2020 C CA . LEU A 1 254 ? 21.081 21.309 67.502 1.00 13.53 279 LEU A CA 1
ATOM 2021 C C . LEU A 1 254 ? 19.595 21.661 67.513 1.00 16.82 279 LEU A C 1
ATOM 2022 O O . LEU A 1 254 ? 19.206 22.739 67.982 1.00 19.04 279 LEU A O 1
ATOM 2027 N N . THR A 1 255 ? 18.758 20.760 66.996 1.00 14.69 280 THR A N 1
ATOM 2028 C CA . THR A 1 255 ? 17.322 21.001 66.973 1.00 19.73 280 THR A CA 1
ATOM 2029 C C . THR A 1 255 ? 16.762 21.251 68.382 1.00 24.27 280 THR A C 1
ATOM 2030 O O . THR A 1 255 ? 15.642 21.742 68.533 1.00 28.89 280 THR A O 1
ATOM 2034 N N . ILE A 1 256 ? 17.534 20.914 69.412 1.00 23.44 281 ILE A N 1
ATOM 2035 C CA . ILE A 1 256 ? 17.102 21.136 70.797 1.00 22.09 281 ILE A CA 1
ATOM 2036 C C . ILE A 1 256 ? 16.961 22.640 71.021 1.00 25.68 281 ILE A C 1
ATOM 2037 O O . ILE A 1 256 ? 16.166 23.109 71.844 1.00 20.94 281 ILE A O 1
ATOM 2042 N N . CYS A 1 257 ? 17.748 23.394 70.272 1.00 20.92 282 CYS A N 1
ATOM 2043 C CA . CYS A 1 257 ? 17.731 24.839 70.378 1.00 23.23 282 CYS A CA 1
ATOM 2044 C C . CYS A 1 257 ? 16.924 25.444 69.232 1.00 33.58 282 CYS A C 1
ATOM 2045 O O . CYS A 1 257 ? 15.994 26.225 69.454 1.00 34.75 282 CYS A O 1
ATOM 2048 N N . TYR A 1 258 ? 17.283 25.078 68.006 1.00 26.47 283 TYR A N 1
ATOM 2049 C CA . TYR A 1 258 ? 16.593 25.577 66.820 1.00 17.78 283 TYR A CA 1
ATOM 2050 C C . TYR A 1 258 ? 15.831 24.422 66.171 1.00 20.97 283 TYR A C 1
ATOM 2051 O O . TYR A 1 258 ? 16.386 23.665 65.369 1.00 20.48 283 TYR A O 1
ATOM 2060 N N . PRO A 1 259 ? 14.540 24.280 66.515 1.00 25.23 284 PRO A N 1
ATOM 2061 C CA . PRO A 1 259 ? 13.630 23.238 66.022 1.00 26.45 284 PRO A CA 1
ATOM 2062 C C . PRO A 1 259 ? 13.601 23.070 64.502 1.00 32.22 284 PRO A C 1
ATOM 2063 O O . PRO A 1 259 ? 13.331 21.980 64.001 1.00 28.29 284 PRO A O 1
ATOM 2067 N N . GLU A 1 260 ? 13.880 24.148 63.777 1.00 22.46 285 GLU A N 1
ATOM 2068 C CA . GLU A 1 260 ? 13.867 24.121 62.318 1.00 29.66 285 GLU A CA 1
ATOM 2069 C C . GLU A 1 260 ? 15.174 23.691 61.652 1.00 26.88 285 GLU A C 1
ATOM 2070 O O . GLU A 1 260 ? 15.189 23.356 60.462 1.00 22.51 285 GLU A O 1
ATOM 2076 N N . TYR A 1 261 ? 16.275 23.710 62.393 1.00 21.68 286 TYR A N 1
ATOM 2077 C CA . TYR A 1 261 ? 17.551 23.342 61.795 1.00 23.87 286 TYR A CA 1
ATOM 2078 C C . TYR A 1 261 ? 17.431 22.035 61.020 1.00 25.86 286 TYR A C 1
ATOM 2079 O O . TYR A 1 261 ? 16.989 21.023 61.562 1.00 25.61 286 TYR A O 1
ATOM 2088 N N . ALA A 1 262 ? 17.824 22.059 59.751 1.00 25.18 287 ALA A N 1
ATOM 2089 C CA . ALA A 1 262 ? 17.740 20.868 58.910 1.00 28.13 287 ALA A CA 1
ATOM 2090 C C . ALA A 1 262 ? 19.106 20.384 58.445 1.00 28.37 287 ALA A C 1
ATOM 2091 O O . ALA A 1 262 ? 19.199 19.389 57.728 1.00 26.69 287 ALA A O 1
ATOM 2093 N N . GLY A 1 263 ? 20.158 21.093 58.848 1.00 24.65 288 GLY A N 1
ATOM 2094 C CA . GLY A 1 263 ? 21.508 20.718 58.460 1.00 23.85 288 GLY A CA 1
ATOM 2095 C C . GLY A 1 263 ? 22.009 19.519 59.241 1.00 16.50 288 GLY A C 1
ATOM 2096 O O . GLY A 1 263 ? 21.282 18.962 60.060 1.00 23.26 288 GLY A O 1
ATOM 2097 N N . SER A 1 264 ? 23.247 19.108 58.993 1.00 23.58 289 SER A N 1
ATOM 2098 C CA . SER A 1 264 ? 23.793 17.956 59.703 1.00 25.59 289 SER A CA 1
ATOM 2099 C C . SER A 1 264 ? 24.309 18.422 61.053 1.00 17.70 289 SER A C 1
ATOM 2100 O O . SER A 1 264 ? 24.645 19.591 61.223 1.00 18.11 289 SER A O 1
ATOM 2103 N N . ASN A 1 265 ? 24.329 17.526 62.029 1.00 16.74 290 ASN A N 1
ATOM 2104 C CA . ASN A 1 265 ? 24.827 17.897 63.350 1.00 20.40 290 ASN A CA 1
ATOM 2105 C C . ASN A 1 265 ? 26.329 17.667 63.342 1.00 21.35 290 ASN A C 1
ATOM 2106 O O . ASN A 1 265 ? 26.823 16.689 63.887 1.00 22.47 290 ASN A O 1
ATOM 2111 N N . THR A 1 266 ? 27.037 18.573 62.678 1.00 18.12 291 THR A N 1
ATOM 2112 C CA . THR A 1 266 ? 28.489 18.519 62.558 1.00 22.77 291 THR A CA 1
ATOM 2113 C C . THR A 1 266 ? 29.045 19.867 62.966 1.00 23.22 291 THR A C 1
ATOM 2114 O O . THR A 1 266 ? 28.365 20.893 62.841 1.00 21.58 291 THR A O 1
ATOM 2118 N N . TYR A 1 267 ? 30.291 19.868 63.427 1.00 19.70 292 TYR A N 1
ATOM 2119 C CA . TYR A 1 267 ? 30.936 21.093 63.873 1.00 24.34 292 TYR A CA 1
ATOM 2120 C C . TYR A 1 267 ? 30.810 22.269 62.908 1.00 20.14 292 TYR A C 1
ATOM 2121 O O . TYR A 1 267 ? 30.349 23.341 63.293 1.00 22.07 292 TYR A O 1
ATOM 2130 N N . GLU A 1 268 ? 31.223 22.067 61.661 1.00 20.24 293 GLU A N 1
ATOM 2131 C CA . GLU A 1 268 ? 31.179 23.125 60.654 1.00 24.28 293 GLU A CA 1
ATOM 2132 C C . GLU A 1 268 ? 29.789 23.643 60.366 1.00 25.12 293 GLU A C 1
ATOM 2133 O O . GLU A 1 268 ? 29.516 24.834 60.521 1.00 22.32 293 GLU A O 1
ATOM 2139 N N . GLU A 1 269 ? 28.910 22.749 59.932 1.00 20.16 294 GLU A N 1
ATOM 2140 C CA . GLU A 1 269 ? 27.557 23.143 59.591 1.00 30.90 294 GLU A CA 1
ATOM 2141 C C . GLU A 1 269 ? 26.762 23.716 60.762 1.00 26.22 294 GLU A C 1
ATOM 2142 O O . GLU A 1 269 ? 26.187 24.799 60.643 1.00 24.72 294 GLU A O 1
ATOM 2148 N N . ALA A 1 270 ? 26.727 23.003 61.887 1.00 18.69 295 ALA A N 1
ATOM 2149 C CA . ALA A 1 270 ? 25.993 23.477 63.063 1.00 13.79 295 ALA A CA 1
ATOM 2150 C C . ALA A 1 270 ? 26.629 24.747 63.622 1.00 21.71 295 ALA A C 1
ATOM 2151 O O . ALA A 1 270 ? 25.933 25.679 64.041 1.00 22.91 295 ALA A O 1
ATOM 2153 N N . GLY A 1 271 ? 27.956 24.776 63.641 1.00 21.57 296 GLY A N 1
ATOM 2154 C CA . GLY A 1 271 ? 28.650 25.946 64.134 1.00 22.97 296 GLY A CA 1
ATOM 2155 C C . GLY A 1 271 ? 28.310 27.161 63.284 1.00 24.95 296 GLY A C 1
ATOM 2156 O O . GLY A 1 271 ? 28.008 28.235 63.814 1.00 19.64 296 GLY A O 1
ATOM 2157 N N . ASN A 1 272 ? 28.351 27.006 61.964 1.00 20.29 297 ASN A N 1
ATOM 2158 C CA . ASN A 1 272 ? 28.041 28.128 61.082 1.00 25.26 297 ASN A CA 1
ATOM 2159 C C . ASN A 1 272 ? 26.597 28.565 61.239 1.00 22.22 297 ASN A C 1
ATOM 2160 O O . ASN A 1 272 ? 26.305 29.760 61.193 1.00 23.46 297 ASN A O 1
ATOM 2165 N N . TYR A 1 273 ? 25.695 27.601 61.416 1.00 17.28 298 TYR A N 1
ATOM 2166 C CA . TYR A 1 273 ? 24.288 27.923 61.581 1.00 15.67 298 TYR A CA 1
ATOM 2167 C C . TYR A 1 273 ? 24.122 28.828 62.800 1.00 22.21 298 TYR A C 1
ATOM 2168 O O . TYR A 1 273 ? 23.461 29.857 62.733 1.00 17.83 298 TYR A O 1
ATOM 2177 N N . ILE A 1 274 ? 24.726 28.443 63.918 1.00 12.58 299 ILE A N 1
ATOM 2178 C CA . ILE A 1 274 ? 24.626 29.247 65.127 1.00 16.89 299 ILE A CA 1
ATOM 2179 C C . ILE A 1 274 ? 25.192 30.647 64.873 1.00 16.92 299 ILE A C 1
ATOM 2180 O O . ILE A 1 274 ? 24.592 31.647 65.271 1.00 16.01 299 ILE A O 1
ATOM 2185 N N . LYS A 1 275 ? 26.341 30.720 64.204 1.00 14.24 300 LYS A N 1
ATOM 2186 C CA . LYS A 1 275 ? 26.965 32.005 63.917 1.00 16.86 300 LYS A CA 1
ATOM 2187 C C . LYS A 1 275 ? 26.001 32.891 63.138 1.00 18.02 300 LYS A C 1
ATOM 2188 O O . LYS A 1 275 ? 25.842 34.070 63.447 1.00 15.73 300 LYS A O 1
ATOM 2194 N N . VAL A 1 276 ? 25.366 32.311 62.127 1.00 17.61 301 VAL A N 1
ATOM 2195 C CA . VAL A 1 276 ? 24.395 33.024 61.298 1.00 22.89 301 VAL A CA 1
ATOM 2196 C C . VAL A 1 276 ? 23.179 33.517 62.100 1.00 26.53 301 VAL A C 1
ATOM 2197 O O . VAL A 1 276 ? 22.722 34.650 61.914 1.00 22.07 301 VAL A O 1
ATOM 2201 N N . GLN A 1 277 ? 22.658 32.682 62.995 1.00 16.90 302 GLN A N 1
ATOM 2202 C CA . GLN A 1 277 ? 21.508 33.079 63.793 1.00 19.82 302 GLN A CA 1
ATOM 2203 C C . GLN A 1 277 ? 21.843 34.311 64.643 1.00 18.42 302 GLN A C 1
ATOM 2204 O O . GLN A 1 277 ? 20.982 35.155 64.909 1.00 19.70 302 GLN A O 1
ATOM 2210 N N . PHE A 1 278 ? 23.086 34.405 65.095 1.00 13.45 303 PHE A N 1
ATOM 2211 C CA . PHE A 1 278 ? 23.482 35.551 65.910 1.00 20.14 303 PHE A CA 1
ATOM 2212 C C . PHE A 1 278 ? 23.760 36.765 65.044 1.00 23.74 303 PHE A C 1
ATOM 2213 O O . PHE A 1 278 ? 23.294 37.866 65.338 1.00 21.08 303 PHE A O 1
ATOM 2221 N N . LEU A 1 279 ? 24.509 36.572 63.966 1.00 17.54 304 LEU A N 1
ATOM 2222 C CA . LEU A 1 279 ? 24.850 37.696 63.109 1.00 24.46 304 LEU A CA 1
ATOM 2223 C C . LEU A 1 279 ? 23.648 38.368 62.451 1.00 27.35 304 LEU A C 1
ATOM 2224 O O . LEU A 1 279 ? 23.651 39.580 62.247 1.00 26.37 304 LEU A O 1
ATOM 2229 N N . GLU A 1 280 ? 22.616 37.591 62.138 1.00 18.51 305 GLU A N 1
ATOM 2230 C CA . GLU A 1 280 ? 21.431 38.151 61.509 1.00 25.62 305 GLU A CA 1
ATOM 2231 C C . GLU A 1 280 ? 20.521 38.927 62.459 1.00 24.18 305 GLU A C 1
ATOM 2232 O O . GLU A 1 280 ? 19.490 39.437 62.045 1.00 24.01 305 GLU A O 1
ATOM 2238 N N . LEU A 1 281 ? 20.898 39.017 63.730 1.00 20.60 306 LEU A N 1
ATOM 2239 C CA . LEU A 1 281 ? 20.108 39.782 64.695 1.00 20.18 306 LEU A CA 1
ATOM 2240 C C . LEU A 1 281 ? 20.455 41.260 64.527 1.00 18.79 306 LEU A C 1
ATOM 2241 O O . LEU A 1 281 ? 19.764 42.143 65.046 1.00 25.71 306 LEU A O 1
ATOM 2246 N N . ASN A 1 282 ? 21.547 41.511 63.809 1.00 23.87 307 ASN A N 1
ATOM 2247 C CA . ASN A 1 282 ? 22.034 42.864 63.523 1.00 30.33 307 ASN A CA 1
ATOM 2248 C C . ASN A 1 282 ? 21.170 43.427 62.401 1.00 31.94 307 ASN A C 1
ATOM 2249 O O . ASN A 1 282 ? 21.415 43.151 61.228 1.00 28.16 307 ASN A O 1
ATOM 2254 N N . MET A 1 283 ? 20.157 44.212 62.741 1.00 31.00 308 MET A N 1
ATOM 2255 C CA . MET A 1 283 ? 19.301 44.740 61.691 1.00 40.24 308 MET A CA 1
ATOM 2256 C C . MET A 1 283 ? 19.873 46.018 61.088 1.00 40.19 308 MET A C 1
ATOM 2257 O O . MET A 1 283 ? 19.146 46.883 60.605 1.00 50.53 308 MET A O 1
ATOM 2262 N N . ARG A 1 284 ? 21.197 46.107 61.102 1.00 30.34 309 ARG A N 1
ATOM 2263 C CA . ARG A 1 284 ? 21.917 47.254 60.567 1.00 37.40 309 ARG A CA 1
ATOM 2264 C C . ARG A 1 284 ? 23.147 46.674 59.876 1.00 38.41 309 ARG A C 1
ATOM 2265 O O . ARG A 1 284 ? 24.115 47.374 59.583 1.00 41.53 309 ARG A O 1
ATOM 2273 N N . ARG A 1 285 ? 23.076 45.371 59.624 1.00 40.10 310 ARG A N 1
ATOM 2274 C CA . ARG A 1 285 ? 24.137 44.605 58.985 1.00 45.78 310 ARG A CA 1
ATOM 2275 C C . ARG A 1 285 ? 24.656 45.308 57.736 1.00 51.21 310 ARG A C 1
ATOM 2276 O O . ARG A 1 285 ? 25.821 45.149 57.363 1.00 46.70 310 ARG A O 1
ATOM 2284 N N . ASP A 1 286 ? 23.780 46.076 57.093 1.00 54.39 311 ASP A N 1
ATOM 2285 C CA . ASP A 1 286 ? 24.133 46.823 55.888 1.00 61.05 311 ASP A CA 1
ATOM 2286 C C . ASP A 1 286 ? 25.238 47.812 56.232 1.00 56.86 311 ASP A C 1
ATOM 2287 O O . ASP A 1 286 ? 26.333 47.762 55.678 1.00 58.11 311 ASP A O 1
ATOM 2292 N N . VAL A 1 287 ? 24.929 48.714 57.158 1.00 57.22 312 VAL A N 1
ATOM 2293 C CA . VAL A 1 287 ? 25.868 49.732 57.599 1.00 55.32 312 VAL A CA 1
ATOM 2294 C C . VAL A 1 287 ? 27.123 49.120 58.215 1.00 57.40 312 VAL A C 1
ATOM 2295 O O . VAL A 1 287 ? 28.147 48.988 57.547 1.00 61.56 312 VAL A O 1
ATOM 2299 N N . LYS A 1 288 ? 27.038 48.746 59.490 1.00 55.75 313 LYS A N 1
ATOM 2300 C CA . LYS A 1 288 ? 28.179 48.168 60.189 1.00 51.84 313 LYS A CA 1
ATOM 2301 C C . LYS A 1 288 ? 28.134 46.650 60.280 1.00 47.97 313 LYS A C 1
ATOM 2302 O O . LYS A 1 288 ? 27.086 46.052 60.521 1.00 47.00 313 LYS A O 1
ATOM 2308 N N . GLU A 1 289 ? 29.296 46.036 60.104 1.00 45.74 314 GLU A N 1
ATOM 2309 C CA . GLU A 1 289 ? 29.422 44.589 60.162 1.00 47.39 314 GLU A CA 1
ATOM 2310 C C . GLU A 1 289 ? 29.871 44.152 61.551 1.00 40.79 314 GLU A C 1
ATOM 2311 O O . GLU A 1 289 ? 30.562 44.895 62.253 1.00 42.09 314 GLU A O 1
ATOM 2317 N N . ILE A 1 290 ? 29.456 42.955 61.953 1.00 28.05 315 ILE A N 1
ATOM 2318 C CA . ILE A 1 290 ? 29.863 42.411 63.244 1.00 23.92 315 ILE A CA 1
ATOM 2319 C C . ILE A 1 290 ? 30.855 41.303 62.923 1.00 28.48 315 ILE A C 1
ATOM 2320 O O . ILE A 1 290 ? 30.546 40.383 62.160 1.00 26.15 315 ILE A O 1
ATOM 2325 N N . TYR A 1 291 ? 32.049 41.402 63.491 1.00 26.16 316 TYR A N 1
ATOM 2326 C CA . TYR A 1 291 ? 33.088 40.407 63.260 1.00 32.22 316 TYR A CA 1
ATOM 2327 C C . TYR A 1 291 ? 32.897 39.260 64.241 1.00 24.82 316 TYR A C 1
ATOM 2328 O O . TYR A 1 291 ? 32.471 39.480 65.370 1.00 24.25 316 TYR A O 1
ATOM 2337 N N . SER A 1 292 ? 33.210 38.040 63.819 1.00 26.40 317 SER A N 1
ATOM 2338 C CA . SER A 1 292 ? 33.051 36.890 64.703 1.00 30.40 317 SER A CA 1
ATOM 2339 C C . SER A 1 292 ? 34.242 35.937 64.634 1.00 29.93 317 SER A C 1
ATOM 2340 O O . SER A 1 292 ? 34.968 35.913 63.643 1.00 24.24 317 SER A O 1
ATOM 2343 N N . HIS A 1 293 ? 34.438 35.158 65.697 1.00 20.59 318 HIS A N 1
ATOM 2344 C CA . HIS A 1 293 ? 35.526 34.183 65.759 1.00 22.83 318 HIS A CA 1
ATOM 2345 C C . HIS A 1 293 ? 35.092 32.994 66.597 1.00 20.38 318 HIS A C 1
ATOM 2346 O O . HIS A 1 293 ? 34.436 33.166 67.616 1.00 22.59 318 HIS A O 1
ATOM 2353 N N . MET A 1 294 ? 35.454 31.795 66.159 1.00 23.54 319 MET A N 1
ATOM 2354 C CA . MET A 1 294 ? 35.154 30.578 66.912 1.00 20.58 319 MET A CA 1
ATOM 2355 C C . MET A 1 294 ? 36.329 30.546 67.870 1.00 24.51 319 MET A C 1
ATOM 2356 O O . MET A 1 294 ? 37.477 30.667 67.438 1.00 28.49 319 MET A O 1
ATOM 2361 N N . THR A 1 295 ? 36.073 30.397 69.163 1.00 20.99 320 THR A N 1
ATOM 2362 C CA . THR A 1 295 ? 37.185 30.405 70.105 1.00 15.48 320 THR A CA 1
ATOM 2363 C C . THR A 1 295 ? 37.153 29.323 71.156 1.00 14.74 320 THR A C 1
ATOM 2364 O O . THR A 1 295 ? 36.142 28.652 71.363 1.00 12.38 320 THR A O 1
ATOM 2368 N N . CYS A 1 296 ? 38.307 29.148 71.788 1.00 15.28 321 CYS A N 1
ATOM 2369 C CA . CYS A 1 296 ? 38.479 28.230 72.902 1.00 15.41 321 CYS A CA 1
ATOM 2370 C C . CYS A 1 296 ? 39.256 29.113 73.872 1.00 17.19 321 CYS A C 1
ATOM 2371 O O . CYS A 1 296 ? 40.468 29.295 73.739 1.00 17.04 321 CYS A O 1
ATOM 2374 N N . ALA A 1 297 ? 38.539 29.695 74.826 1.00 16.59 322 ALA A N 1
ATOM 2375 C CA . ALA A 1 297 ? 39.135 30.613 75.788 1.00 14.90 322 ALA A CA 1
ATOM 2376 C C . ALA A 1 297 ? 40.214 29.998 76.659 1.00 16.64 322 ALA A C 1
ATOM 2377 O O . ALA A 1 297 ? 41.062 30.713 77.190 1.00 13.38 322 ALA A O 1
ATOM 2379 N N . THR A 1 298 ? 40.187 28.680 76.822 1.00 17.78 323 THR A N 1
ATOM 2380 C CA . THR A 1 298 ? 41.196 28.017 77.647 1.00 17.07 323 THR A CA 1
ATOM 2381 C C . THR A 1 298 ? 42.416 27.601 76.817 1.00 27.20 323 THR A C 1
ATOM 2382 O O . THR A 1 298 ? 43.302 26.896 77.306 1.00 26.77 323 THR A O 1
ATOM 2386 N N . ASP A 1 299 ? 42.456 28.037 75.560 1.00 17.78 324 ASP A N 1
ATOM 2387 C CA . ASP A 1 299 ? 43.581 27.723 74.674 1.00 21.62 324 ASP A CA 1
ATOM 2388 C C . ASP A 1 299 ? 44.364 29.016 74.460 1.00 23.63 324 ASP A C 1
ATOM 2389 O O . ASP A 1 299 ? 43.945 29.887 73.699 1.00 19.77 324 ASP A O 1
ATOM 2394 N N . THR A 1 300 ? 45.508 29.138 75.126 1.00 23.25 325 THR A N 1
ATOM 2395 C CA . THR A 1 300 ? 46.319 30.352 75.038 1.00 24.27 325 THR A CA 1
ATOM 2396 C C . THR A 1 300 ? 46.697 30.815 73.633 1.00 27.41 325 THR A C 1
ATOM 2397 O O . THR A 1 300 ? 46.639 32.007 73.328 1.00 21.30 325 THR A O 1
ATOM 2401 N N . GLN A 1 301 ? 47.074 29.880 72.771 1.00 24.04 326 GLN A N 1
ATOM 2402 C CA . GLN A 1 301 ? 47.454 30.233 71.414 1.00 24.74 326 GLN A CA 1
ATOM 2403 C C . GLN A 1 301 ? 46.275 30.732 70.594 1.00 26.99 326 GLN A C 1
ATOM 2404 O O . GLN A 1 301 ? 46.418 31.663 69.794 1.00 24.68 326 GLN A O 1
ATOM 2410 N N . ASN A 1 302 ? 45.108 30.126 70.797 1.00 25.92 327 ASN A N 1
ATOM 2411 C CA . ASN A 1 302 ? 43.907 30.552 70.079 1.00 19.87 327 ASN A CA 1
ATOM 2412 C C . ASN A 1 302 ? 43.513 31.962 70.526 1.00 22.84 327 ASN A C 1
ATOM 2413 O O . ASN A 1 302 ? 43.201 32.826 69.700 1.00 18.50 327 ASN A O 1
ATOM 2418 N N . VAL A 1 303 ? 43.542 32.203 71.835 1.00 19.58 328 VAL A N 1
ATOM 2419 C CA . VAL A 1 303 ? 43.155 33.508 72.347 1.00 20.25 328 VAL A CA 1
ATOM 2420 C C . VAL A 1 303 ? 44.140 34.579 71.924 1.00 24.63 328 VAL A C 1
ATOM 2421 O O . VAL A 1 303 ? 43.739 35.704 71.615 1.00 25.97 328 VAL A O 1
ATOM 2425 N N . LYS A 1 304 ? 45.425 34.232 71.900 1.00 27.00 329 LYS A N 1
ATOM 2426 C CA . LYS A 1 304 ? 46.464 35.179 71.492 1.00 29.48 329 LYS A CA 1
ATOM 2427 C C . LYS A 1 304 ? 46.197 35.634 70.062 1.00 25.83 329 LYS A C 1
ATOM 2428 O O . LYS A 1 304 ? 46.244 36.829 69.749 1.00 19.20 329 LYS A O 1
ATOM 2434 N N . PHE A 1 305 ? 45.910 34.664 69.202 1.00 20.98 330 PHE A N 1
ATOM 2435 C CA . PHE A 1 305 ? 45.626 34.913 67.793 1.00 24.46 330 PHE A CA 1
ATOM 2436 C C . PHE A 1 305 ? 44.367 35.751 67.599 1.00 25.34 330 PHE A C 1
ATOM 2437 O O . PHE A 1 305 ? 44.373 36.737 66.861 1.00 28.64 330 PHE A O 1
ATOM 2445 N N . VAL A 1 306 ? 43.280 35.366 68.259 1.00 20.21 331 VAL A N 1
ATOM 2446 C CA . VAL A 1 306 ? 42.041 36.113 68.099 1.00 18.72 331 VAL A CA 1
ATOM 2447 C C . VAL A 1 306 ? 42.140 37.522 68.668 1.00 25.39 331 VAL A C 1
ATOM 2448 O O . VAL A 1 306 ? 41.627 38.475 68.070 1.00 24.43 331 VAL A O 1
ATOM 2452 N N . PHE A 1 307 ? 42.804 37.675 69.811 1.00 21.03 332 PHE A N 1
ATOM 2453 C CA . PHE A 1 307 ? 42.927 39.010 70.390 1.00 22.53 332 PHE A CA 1
ATOM 2454 C C . PHE A 1 307 ? 43.756 39.917 69.486 1.00 25.40 332 PHE A C 1
ATOM 2455 O O . PHE A 1 307 ? 43.594 41.141 69.488 1.00 28.66 332 PHE A O 1
ATOM 2463 N N . ASP A 1 308 ? 44.659 39.319 68.721 1.00 28.20 333 ASP A N 1
ATOM 2464 C CA . ASP A 1 308 ? 45.488 40.092 67.813 1.00 34.58 333 ASP A CA 1
ATOM 2465 C C . ASP A 1 308 ? 44.603 40.648 66.701 1.00 31.27 333 ASP A C 1
ATOM 2466 O O . ASP A 1 308 ? 44.733 41.809 66.316 1.00 30.08 333 ASP A O 1
ATOM 2471 N N . ALA A 1 309 ? 43.697 39.811 66.197 1.00 27.39 334 ALA A N 1
ATOM 2472 C CA . ALA A 1 309 ? 42.784 40.215 65.128 1.00 31.11 334 ALA A CA 1
ATOM 2473 C C . ALA A 1 309 ? 41.757 41.246 65.620 1.00 23.42 334 ALA A C 1
ATOM 2474 O O . ALA A 1 309 ? 41.229 42.032 64.834 1.00 30.22 334 ALA A O 1
ATOM 2476 N N . VAL A 1 310 ? 41.470 41.233 66.919 1.00 18.35 335 VAL A N 1
ATOM 2477 C CA . VAL A 1 310 ? 40.520 42.178 67.494 1.00 24.89 335 VAL A CA 1
ATOM 2478 C C . VAL A 1 310 ? 41.186 43.545 67.541 1.00 22.42 335 VAL A C 1
ATOM 2479 O O . VAL A 1 310 ? 40.573 44.553 67.211 1.00 21.07 335 VAL A O 1
ATOM 2483 N N . THR A 1 311 ? 42.444 43.562 67.970 1.00 23.47 336 THR A N 1
ATOM 2484 C CA . THR A 1 311 ? 43.213 44.791 68.057 1.00 27.72 336 THR A CA 1
ATOM 2485 C C . THR A 1 311 ? 43.363 45.409 66.673 1.00 28.01 336 THR A C 1
ATOM 2486 O O . THR A 1 311 ? 43.334 46.631 66.531 1.00 25.17 336 THR A O 1
ATOM 2490 N N . ASP A 1 312 ? 43.524 44.570 65.651 1.00 30.87 337 ASP A N 1
ATOM 2491 C CA . ASP A 1 312 ? 43.650 45.087 64.291 1.00 31.53 337 ASP A CA 1
ATOM 2492 C C . ASP A 1 312 ? 42.373 45.837 63.943 1.00 38.52 337 ASP A C 1
ATOM 2493 O O . ASP A 1 312 ? 42.419 46.967 63.452 1.00 34.68 337 ASP A O 1
ATOM 2498 N N . ILE A 1 313 ? 41.234 45.204 64.210 1.00 34.16 338 ILE A N 1
ATOM 2499 C CA . ILE A 1 313 ? 39.936 45.817 63.936 1.00 32.28 338 ILE A CA 1
ATOM 2500 C C . ILE A 1 313 ? 39.854 47.190 64.609 1.00 29.77 338 ILE A C 1
ATOM 2501 O O . ILE A 1 313 ? 39.553 48.198 63.968 1.00 33.34 338 ILE A O 1
ATOM 2506 N N . ILE A 1 314 ? 40.131 47.222 65.904 1.00 20.94 339 ILE A N 1
ATOM 2507 C CA . ILE A 1 314 ? 40.090 48.461 66.656 1.00 30.94 339 ILE A CA 1
ATOM 2508 C C . ILE A 1 314 ? 41.010 49.494 66.018 1.00 36.79 339 ILE A C 1
ATOM 2509 O O . ILE A 1 314 ? 40.667 50.673 65.930 1.00 37.85 339 ILE A O 1
ATOM 2514 N N . ILE A 1 315 ? 42.181 49.050 65.579 1.00 36.32 340 ILE A N 1
ATOM 2515 C CA . ILE A 1 315 ? 43.134 49.952 64.950 1.00 37.27 340 ILE A CA 1
ATOM 2516 C C . ILE A 1 315 ? 42.562 50.449 63.632 1.00 40.50 340 ILE A C 1
ATOM 2517 O O . ILE A 1 315 ? 42.522 51.653 63.380 1.00 38.32 340 ILE A O 1
ATOM 2522 N N . LYS A 1 316 ? 42.107 49.511 62.806 1.00 32.60 341 LYS A N 1
ATOM 2523 C CA . LYS A 1 316 ? 41.525 49.829 61.508 1.00 46.08 341 LYS A CA 1
ATOM 2524 C C . LYS A 1 316 ? 40.310 50.744 61.642 1.00 47.99 341 LYS A C 1
ATOM 2525 O O . LYS A 1 316 ? 40.123 51.668 60.848 1.00 48.11 341 LYS A O 1
ATOM 2531 N N . GLU A 1 317 ? 39.489 50.478 62.652 1.00 52.79 342 GLU A N 1
ATOM 2532 C CA . GLU A 1 317 ? 38.277 51.249 62.888 1.00 57.56 342 GLU A CA 1
ATOM 2533 C C . GLU A 1 317 ? 38.540 52.665 63.391 1.00 58.57 342 GLU A C 1
ATOM 2534 O O . GLU A 1 317 ? 37.729 53.562 63.174 1.00 59.93 342 GLU A O 1
ATOM 2540 N N . ASN A 1 318 ? 39.662 52.864 64.074 1.00 60.78 343 ASN A N 1
ATOM 2541 C CA . ASN A 1 318 ? 40.014 54.188 64.578 1.00 65.91 343 ASN A CA 1
ATOM 2542 C C . ASN A 1 318 ? 40.781 54.939 63.491 1.00 67.07 343 ASN A C 1
ATOM 2543 O O . ASN A 1 318 ? 41.570 55.841 63.775 1.00 65.38 343 ASN A O 1
ATOM 2548 N N . LEU A 1 319 ? 40.532 54.549 62.243 1.00 70.05 344 LEU A N 1
ATOM 2549 C CA . LEU A 1 319 ? 41.172 55.148 61.076 1.00 67.96 344 LEU A CA 1
ATOM 2550 C C . LEU A 1 319 ? 42.676 55.313 61.257 1.00 66.25 344 LEU A C 1
ATOM 2551 O O . LEU A 1 319 ? 43.466 54.666 60.566 1.00 61.84 344 LEU A O 1
ATOM 2556 N N . ASP B 2 11 ? 37.903 53.928 115.989 1.00 48.88 286 ASP B N 1
ATOM 2557 C CA . ASP B 2 11 ? 38.590 52.598 115.967 1.00 49.79 286 ASP B CA 1
ATOM 2558 C C . ASP B 2 11 ? 39.616 52.489 114.849 1.00 46.00 286 ASP B C 1
ATOM 2559 O O . ASP B 2 11 ? 39.264 52.398 113.675 1.00 55.94 286 ASP B O 1
ATOM 2564 N N . ILE B 2 12 ? 40.890 52.506 115.224 1.00 42.92 287 ILE B N 1
ATOM 2565 C CA . ILE B 2 12 ? 41.977 52.395 114.264 1.00 45.80 287 ILE B CA 1
ATOM 2566 C C . ILE B 2 12 ? 42.689 51.066 114.534 1.00 49.08 287 ILE B C 1
ATOM 2567 O O . ILE B 2 12 ? 43.387 50.903 115.538 1.00 48.06 287 ILE B O 1
ATOM 2572 N N . PRO B 2 13 ? 42.498 50.087 113.638 1.00 45.53 288 PRO B N 1
ATOM 2573 C CA . PRO B 2 13 ? 43.099 48.755 113.751 1.00 43.35 288 PRO B CA 1
ATOM 2574 C C . PRO B 2 13 ? 44.617 48.730 113.833 1.00 37.16 288 PRO B C 1
ATOM 2575 O O . PRO B 2 13 ? 45.296 49.477 113.135 1.00 36.51 288 PRO B O 1
ATOM 2579 N N . THR B 2 14 ? 45.145 47.859 114.685 1.00 34.86 289 THR B N 1
ATOM 2580 C CA . THR B 2 14 ? 46.587 47.716 114.812 1.00 34.16 289 THR B CA 1
ATOM 2581 C C . THR B 2 14 ? 47.063 46.914 113.603 1.00 39.48 289 THR B C 1
ATOM 2582 O O . THR B 2 14 ? 46.270 46.236 112.946 1.00 32.64 289 THR B O 1
ATOM 2586 N N . LYS B 2 15 ? 48.355 46.996 113.317 1.00 39.46 290 LYS B N 1
ATOM 2587 C CA . LYS B 2 15 ? 48.951 46.297 112.186 1.00 42.79 290 LYS B CA 1
ATOM 2588 C C . LYS B 2 15 ? 48.669 44.795 112.197 1.00 41.45 290 LYS B C 1
ATOM 2589 O O . LYS B 2 15 ? 48.314 44.211 111.172 1.00 43.67 290 LYS B O 1
ATOM 2595 N N . MET B 2 16 ? 48.819 44.173 113.359 1.00 42.04 291 MET B N 1
ATOM 2596 C CA . MET B 2 16 ? 48.585 42.740 113.493 1.00 38.57 291 MET B CA 1
ATOM 2597 C C . MET B 2 16 ? 47.141 42.372 113.162 1.00 39.21 291 MET B C 1
ATOM 2598 O O . MET B 2 16 ? 46.879 41.343 112.537 1.00 38.57 291 MET B O 1
ATOM 2603 N N . ARG B 2 17 ? 46.207 43.216 113.583 1.00 32.01 292 ARG B N 1
ATOM 2604 C CA . ARG B 2 17 ? 44.795 42.976 113.331 1.00 29.61 292 ARG B CA 1
ATOM 2605 C C . ARG B 2 17 ? 44.481 43.008 111.837 1.00 36.66 292 ARG B C 1
ATOM 2606 O O . ARG B 2 17 ? 43.796 42.121 111.323 1.00 35.58 292 ARG B O 1
ATOM 2614 N N . VAL B 2 18 ? 44.990 44.021 111.140 1.00 29.68 293 VAL B N 1
ATOM 2615 C CA . VAL B 2 18 ? 44.735 44.154 109.711 1.00 28.21 293 VAL B CA 1
ATOM 2616 C C . VAL B 2 18 ? 45.387 43.040 108.895 1.00 29.34 293 VAL B C 1
ATOM 2617 O O . VAL B 2 18 ? 44.816 42.576 107.910 1.00 29.34 293 VAL B O 1
ATOM 2621 N N . GLU B 2 19 ? 46.581 42.613 109.294 1.00 30.05 294 GLU B N 1
ATOM 2622 C CA . GLU B 2 19 ? 47.274 41.533 108.589 1.00 31.93 294 GLU B CA 1
ATOM 2623 C C . GLU B 2 19 ? 46.497 40.229 108.768 1.00 31.05 294 GLU B C 1
ATOM 2624 O O . GLU B 2 19 ? 46.522 39.340 107.921 1.00 39.04 294 GLU B O 1
ATOM 2630 N N . ARG B 2 20 ? 45.799 40.134 109.887 1.00 28.85 295 ARG B N 1
ATOM 2631 C CA . ARG B 2 20 ? 45.005 38.967 110.214 1.00 32.76 295 ARG B CA 1
ATOM 2632 C C . ARG B 2 20 ? 43.803 38.845 109.255 1.00 34.30 295 ARG B C 1
ATOM 2633 O O . ARG B 2 20 ? 43.294 37.746 109.022 1.00 31.13 295 ARG B O 1
ATOM 2641 N N . TRP B 2 21 ? 43.356 39.972 108.699 1.00 29.78 296 TRP B N 1
ATOM 2642 C CA . TRP B 2 21 ? 42.232 39.960 107.760 1.00 27.17 296 TRP B CA 1
ATOM 2643 C C . TRP B 2 21 ? 42.608 39.153 106.522 1.00 27.12 296 TRP B C 1
ATOM 2644 O O . TRP B 2 21 ? 41.732 38.690 105.792 1.00 31.34 296 TRP B O 1
ATOM 2655 N N . ALA B 2 22 ? 43.911 39.007 106.279 1.00 29.65 297 ALA B N 1
ATOM 2656 C CA . ALA B 2 22 ? 44.402 38.246 105.133 1.00 29.86 297 ALA B CA 1
ATOM 2657 C C . ALA B 2 22 ? 44.562 36.750 105.433 1.00 35.87 297 ALA B C 1
ATOM 2658 O O . ALA B 2 22 ? 44.779 35.950 104.521 1.00 33.63 297 ALA B O 1
ATOM 2660 N N . PHE B 2 23 ? 44.461 36.369 106.703 1.00 35.19 298 PHE B N 1
ATOM 2661 C CA . PHE B 2 23 ? 44.602 34.962 107.073 1.00 44.60 298 PHE B CA 1
ATOM 2662 C C . PHE B 2 23 ? 43.524 34.136 106.370 1.00 46.31 298 PHE B C 1
ATOM 2663 O O . PHE B 2 23 ? 43.786 33.050 105.848 1.00 47.37 298 PHE B O 1
ATOM 2671 N N . ASN B 2 24 ? 42.303 34.656 106.377 1.00 43.60 299 ASN B N 1
ATOM 2672 C CA . ASN B 2 24 ? 41.179 33.996 105.732 1.00 38.09 299 ASN B CA 1
ATOM 2673 C C . ASN B 2 24 ? 40.002 34.950 105.724 1.00 39.97 299 ASN B C 1
ATOM 2674 O O . ASN B 2 24 ? 39.977 35.920 106.485 1.00 33.34 299 ASN B O 1
ATOM 2679 N N . PHE B 2 25 ? 39.025 34.667 104.868 1.00 28.48 300 PHE B N 1
ATOM 2680 C CA . PHE B 2 25 ? 37.853 35.516 104.735 1.00 23.17 300 PHE B CA 1
ATOM 2681 C C . PHE B 2 25 ? 37.089 35.652 106.044 1.00 28.31 300 PHE B C 1
ATOM 2682 O O . PHE B 2 25 ? 36.597 36.732 106.376 1.00 20.12 300 PHE B O 1
ATOM 2690 N N . SER B 2 26 ? 36.998 34.557 106.792 1.00 26.59 301 SER B N 1
ATOM 2691 C CA . SER B 2 26 ? 36.269 34.560 108.055 1.00 32.86 301 SER B CA 1
ATOM 2692 C C . SER B 2 26 ? 36.721 35.645 109.034 1.00 28.72 301 SER B C 1
ATOM 2693 O O . SER B 2 26 ? 35.900 36.231 109.734 1.00 27.49 301 SER B O 1
ATOM 2696 N N . GLU B 2 27 ? 38.022 35.909 109.080 1.00 29.20 302 GLU B N 1
ATOM 2697 C CA . GLU B 2 27 ? 38.563 36.917 109.990 1.00 34.54 302 GLU B CA 1
ATOM 2698 C C . GLU B 2 27 ? 38.197 38.336 109.547 1.00 36.62 302 GLU B C 1
ATOM 2699 O O . GLU B 2 27 ? 37.901 39.197 110.376 1.00 31.67 302 GLU B O 1
ATOM 2705 N N . LEU B 2 28 ? 38.228 38.578 108.239 1.00 28.56 303 LEU B N 1
ATOM 2706 C CA . LEU B 2 28 ? 37.889 39.890 107.704 1.00 30.00 303 LEU B CA 1
ATOM 2707 C C . LEU B 2 28 ? 36.421 40.222 107.949 1.00 32.35 303 LEU B C 1
ATOM 2708 O O . LEU B 2 28 ? 36.102 41.235 108.566 1.00 31.75 303 LEU B O 1
ATOM 2713 N N . ILE B 2 29 ? 35.525 39.361 107.482 1.00 25.78 304 ILE B N 1
ATOM 2714 C CA . ILE B 2 29 ? 34.097 39.612 107.630 1.00 22.00 304 ILE B CA 1
ATOM 2715 C C . ILE B 2 29 ? 33.561 39.555 109.064 1.00 26.13 304 ILE B C 1
ATOM 2716 O O . ILE B 2 29 ? 32.492 40.092 109.346 1.00 28.69 304 ILE B O 1
ATOM 2721 N N . ARG B 2 30 ? 34.287 38.908 109.970 1.00 26.18 305 ARG B N 1
ATOM 2722 C CA . ARG B 2 30 ? 33.840 38.821 111.361 1.00 29.78 305 ARG B CA 1
ATOM 2723 C C . ARG B 2 30 ? 34.304 40.042 112.152 1.00 31.58 305 ARG B C 1
ATOM 2724 O O . ARG B 2 30 ? 34.053 40.151 113.354 1.00 34.40 305 ARG B O 1
ATOM 2732 N N . ASP B 2 31 ? 34.981 40.955 111.462 1.00 35.90 306 ASP B N 1
ATOM 2733 C CA . ASP B 2 31 ? 35.513 42.170 112.069 1.00 30.13 306 ASP B CA 1
ATOM 2734 C C . ASP B 2 31 ? 34.792 43.424 111.559 1.00 33.26 306 ASP B C 1
ATOM 2735 O O . ASP B 2 31 ? 34.736 43.683 110.354 1.00 27.03 306 ASP B O 1
ATOM 2740 N N . PRO B 2 32 ? 34.239 44.227 112.479 1.00 35.49 307 PRO B N 1
ATOM 2741 C CA . PRO B 2 32 ? 33.513 45.461 112.160 1.00 29.69 307 PRO B CA 1
ATOM 2742 C C . PRO B 2 32 ? 34.273 46.368 111.193 1.00 23.45 307 PRO B C 1
ATOM 2743 O O . PRO B 2 32 ? 33.747 46.770 110.153 1.00 33.83 307 PRO B O 1
ATOM 2747 N N . LYS B 2 33 ? 35.510 46.689 111.537 1.00 20.07 308 LYS B N 1
ATOM 2748 C CA . LYS B 2 33 ? 36.324 47.544 110.685 1.00 22.29 308 LYS B CA 1
ATOM 2749 C C . LYS B 2 33 ? 36.658 46.824 109.378 1.00 23.73 308 LYS B C 1
ATOM 2750 O O . LYS B 2 33 ? 36.790 47.454 108.330 1.00 20.07 308 LYS B O 1
ATOM 2756 N N . GLY B 2 34 ? 36.802 45.504 109.448 1.00 24.77 309 GLY B N 1
ATOM 2757 C CA . GLY B 2 34 ? 37.105 44.728 108.255 1.00 25.26 309 GLY B CA 1
ATOM 2758 C C . GLY B 2 34 ? 35.984 44.819 107.232 1.00 23.54 309 GLY B C 1
ATOM 2759 O O . GLY B 2 34 ? 36.234 45.044 106.033 1.00 20.39 309 GLY B O 1
ATOM 2760 N N . ARG B 2 35 ? 34.745 44.659 107.700 1.00 23.21 310 ARG B N 1
ATOM 2761 C CA . ARG B 2 35 ? 33.580 44.729 106.820 1.00 24.60 310 ARG B CA 1
ATOM 2762 C C . ARG B 2 35 ? 33.429 46.119 106.235 1.00 25.56 310 ARG B C 1
ATOM 2763 O O . ARG B 2 35 ? 32.984 46.272 105.101 1.00 24.55 310 ARG B O 1
ATOM 2771 N N . GLN B 2 36 ? 33.794 47.132 107.015 1.00 27.38 311 GLN B N 1
ATOM 2772 C CA . GLN B 2 36 ? 33.702 48.512 106.553 1.00 25.16 311 GLN B CA 1
ATOM 2773 C C . GLN B 2 36 ? 34.725 48.742 105.445 1.00 18.48 311 GLN B C 1
ATOM 2774 O O . GLN B 2 36 ? 34.425 49.378 104.438 1.00 23.69 311 GLN B O 1
ATOM 2780 N N . SER B 2 37 ? 35.938 48.220 105.629 1.00 15.84 312 SER B N 1
ATOM 2781 C CA . SER B 2 37 ? 36.989 48.373 104.617 1.00 22.61 312 SER B CA 1
ATOM 2782 C C . SER B 2 37 ? 36.641 47.575 103.358 1.00 22.49 312 SER B C 1
ATOM 2783 O O . SER B 2 37 ? 36.841 48.037 102.228 1.00 22.22 312 SER B O 1
ATOM 2786 N N . PHE B 2 38 ? 36.119 46.374 103.567 1.00 20.35 313 PHE B N 1
ATOM 2787 C CA . PHE B 2 38 ? 35.732 45.495 102.468 1.00 22.59 313 PHE B CA 1
ATOM 2788 C C . PHE B 2 38 ? 34.610 46.159 101.661 1.00 19.45 313 PHE B C 1
ATOM 2789 O O . PHE B 2 38 ? 34.589 46.095 100.433 1.00 21.71 313 PHE B O 1
ATOM 2797 N N . GLN B 2 39 ? 33.688 46.823 102.347 1.00 17.59 314 GLN B N 1
ATOM 2798 C CA . GLN B 2 39 ? 32.601 47.489 101.644 1.00 19.66 314 GLN B CA 1
ATOM 2799 C C . GLN B 2 39 ? 33.084 48.579 100.694 1.00 23.29 314 GLN B C 1
ATOM 2800 O O . GLN B 2 39 ? 32.557 48.700 99.586 1.00 20.66 314 GLN B O 1
ATOM 2806 N N . HIS B 2 40 ? 34.060 49.388 101.121 1.00 19.34 315 HIS B N 1
ATOM 2807 C CA . HIS B 2 40 ? 34.574 50.456 100.264 1.00 26.99 315 HIS B CA 1
ATOM 2808 C C . HIS B 2 40 ? 35.072 49.834 98.967 1.00 29.24 315 HIS B C 1
ATOM 2809 O O . HIS B 2 40 ? 34.934 50.406 97.883 1.00 31.46 315 HIS B O 1
ATOM 2816 N N . PHE B 2 41 ? 35.652 48.648 99.095 1.00 23.29 316 PHE B N 1
ATOM 2817 C CA . PHE B 2 41 ? 36.173 47.922 97.953 1.00 17.56 316 PHE B CA 1
ATOM 2818 C C . PHE B 2 41 ? 35.040 47.366 97.082 1.00 19.08 316 PHE B C 1
ATOM 2819 O O . PHE B 2 41 ? 35.062 47.505 95.861 1.00 21.31 316 PHE B O 1
ATOM 2827 N N . LEU B 2 42 ? 34.051 46.729 97.704 1.00 21.77 317 LEU B N 1
ATOM 2828 C CA . LEU B 2 42 ? 32.940 46.172 96.936 1.00 21.70 317 LEU B CA 1
ATOM 2829 C C . LEU B 2 42 ? 32.191 47.266 96.185 1.00 24.29 317 LEU B C 1
ATOM 2830 O O . LEU B 2 42 ? 31.705 47.048 95.074 1.00 15.04 317 LEU B O 1
ATOM 2835 N N . ARG B 2 43 ? 32.095 48.450 96.776 1.00 18.86 318 ARG B N 1
ATOM 2836 C CA . ARG B 2 43 ? 31.406 49.537 96.091 1.00 21.70 318 ARG B CA 1
ATOM 2837 C C . ARG B 2 43 ? 32.160 49.872 94.827 1.00 18.10 318 ARG B C 1
ATOM 2838 O O . ARG B 2 43 ? 31.559 50.154 93.794 1.00 21.56 318 ARG B O 1
ATOM 2846 N N . LYS B 2 44 ? 33.482 49.821 94.913 1.00 23.59 319 LYS B N 1
ATOM 2847 C CA . LYS B 2 44 ? 34.358 50.105 93.777 1.00 31.41 319 LYS B CA 1
ATOM 2848 C C . LYS B 2 44 ? 34.075 49.119 92.634 1.00 28.79 319 LYS B C 1
ATOM 2849 O O . LYS B 2 44 ? 34.105 49.488 91.454 1.00 22.60 319 LYS B O 1
ATOM 2855 N N . GLU B 2 45 ? 33.792 47.867 92.993 1.00 20.81 320 GLU B N 1
ATOM 2856 C CA . GLU B 2 45 ? 33.489 46.816 92.010 1.00 21.33 320 GLU B CA 1
ATOM 2857 C C . GLU B 2 45 ? 31.988 46.631 91.746 1.00 20.88 320 GLU B C 1
ATOM 2858 O O . GLU B 2 45 ? 31.577 45.687 91.067 1.00 17.96 320 GLU B O 1
ATOM 2864 N N . PHE B 2 46 ? 31.169 47.530 92.279 1.00 20.73 321 PHE B N 1
ATOM 2865 C CA . PHE B 2 46 ? 29.719 47.445 92.110 1.00 19.29 321 PHE B CA 1
ATOM 2866 C C . PHE B 2 46 ? 29.143 46.101 92.557 1.00 28.32 321 PHE B C 1
ATOM 2867 O O . PHE B 2 46 ? 28.313 45.514 91.864 1.00 21.57 321 PHE B O 1
ATOM 2875 N N . SER B 2 47 ? 29.583 45.601 93.707 1.00 21.28 322 SER B N 1
ATOM 2876 C CA . SER B 2 47 ? 29.049 44.337 94.200 1.00 22.56 322 SER B CA 1
ATOM 2877 C C . SER B 2 47 ? 28.745 44.458 95.679 1.00 26.82 322 SER B C 1
ATOM 2878 O O . SER B 2 47 ? 28.805 43.473 96.419 1.00 20.20 322 SER B O 1
ATOM 2881 N N . GLY B 2 48 ? 28.408 45.678 96.096 1.00 17.77 323 GLY B N 1
ATOM 2882 C CA . GLY B 2 48 ? 28.089 45.934 97.489 1.00 18.33 323 GLY B CA 1
ATOM 2883 C C . GLY B 2 48 ? 26.847 45.231 98.019 1.00 20.31 323 GLY B C 1
ATOM 2884 O O . GLY B 2 48 ? 26.702 45.070 99.228 1.00 21.26 323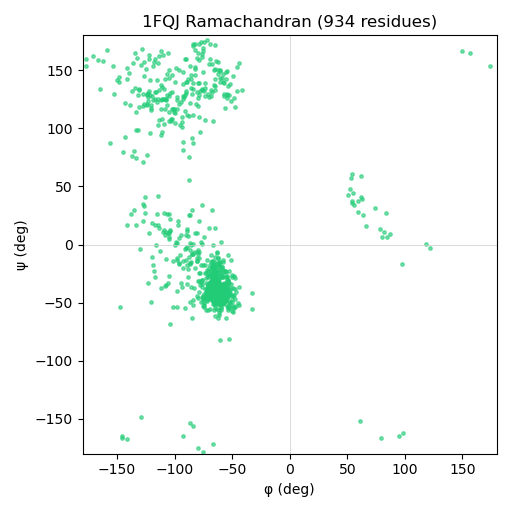 GLY B O 1
ATOM 2885 N N . GLU B 2 49 ? 25.952 44.790 97.141 1.00 18.64 324 GLU B N 1
ATOM 2886 C CA . GLU B 2 49 ? 24.736 44.129 97.608 1.00 18.69 324 GLU B CA 1
ATOM 2887 C C . GLU B 2 49 ? 25.011 42.815 98.337 1.00 17.52 324 GLU B C 1
ATOM 2888 O O . GLU B 2 49 ? 24.199 42.371 99.148 1.00 18.35 324 GLU B O 1
ATOM 2894 N N . ASN B 2 50 ? 26.148 42.190 98.052 1.00 13.62 325 ASN B N 1
ATOM 2895 C CA . ASN B 2 50 ? 26.489 40.930 98.707 1.00 15.62 325 ASN B CA 1
ATOM 2896 C C . ASN B 2 50 ? 26.762 41.095 100.191 1.00 22.18 325 ASN B C 1
ATOM 2897 O O . ASN B 2 50 ? 26.358 40.255 101.003 1.00 16.96 325 ASN B O 1
ATOM 2902 N N . LEU B 2 51 ? 27.449 42.173 100.557 1.00 16.60 326 LEU B N 1
ATOM 2903 C CA . LEU B 2 51 ? 27.760 42.403 101.952 1.00 21.65 326 LEU B CA 1
ATOM 2904 C C . LEU B 2 51 ? 26.499 42.899 102.631 1.00 25.59 326 LEU B C 1
ATOM 2905 O O . LEU B 2 51 ? 26.220 42.550 103.779 1.00 25.05 326 LEU B O 1
ATOM 2910 N N . GLY B 2 52 ? 25.723 43.694 101.904 1.00 31.74 327 GLY B N 1
ATOM 2911 C CA . GLY B 2 52 ? 24.474 44.203 102.442 1.00 13.83 327 GLY B CA 1
ATOM 2912 C C . GLY B 2 52 ? 23.539 43.047 102.753 1.00 22.47 327 GLY B C 1
ATOM 2913 O O . GLY B 2 52 ? 22.878 43.029 103.793 1.00 17.63 327 GLY B O 1
ATOM 2914 N N . PHE B 2 53 ? 23.479 42.065 101.858 1.00 15.01 328 PHE B N 1
ATOM 2915 C CA . PHE B 2 53 ? 22.610 40.919 102.080 1.00 13.10 328 PHE B CA 1
ATOM 2916 C C . PHE B 2 53 ? 23.072 40.059 103.242 1.00 15.54 328 PHE B C 1
ATOM 2917 O O . PHE B 2 53 ? 22.253 39.533 103.990 1.00 17.69 328 PHE B O 1
ATOM 2925 N N . TRP B 2 54 ? 24.382 39.908 103.394 1.00 21.42 329 TRP B N 1
ATOM 2926 C CA . TRP B 2 54 ? 24.919 39.064 104.454 1.00 24.72 329 TRP B CA 1
ATOM 2927 C C . TRP B 2 54 ? 24.595 39.623 105.833 1.00 30.87 329 TRP B C 1
ATOM 2928 O O . TRP B 2 54 ? 24.252 38.875 106.755 1.00 22.35 329 TRP B O 1
ATOM 2939 N N . GLU B 2 55 ? 24.701 40.941 105.967 1.00 25.69 330 GLU B N 1
ATOM 2940 C CA . GLU B 2 55 ? 24.412 41.602 107.232 1.00 23.02 330 GLU B CA 1
ATOM 2941 C C . GLU B 2 55 ? 22.927 41.587 107.521 1.00 19.08 330 GLU B C 1
ATOM 2942 O O . GLU B 2 55 ? 22.518 41.471 108.676 1.00 25.90 330 GLU B O 1
ATOM 2948 N N . ALA B 2 56 ? 22.118 41.712 106.473 1.00 23.82 331 ALA B N 1
ATOM 2949 C CA . ALA B 2 56 ? 20.671 41.699 106.644 1.00 28.78 331 ALA B CA 1
ATOM 2950 C C . ALA B 2 56 ? 20.265 40.338 107.181 1.00 31.66 331 ALA B C 1
ATOM 2951 O O . ALA B 2 56 ? 19.337 40.237 107.976 1.00 26.31 331 ALA B O 1
ATOM 2953 N N . CYS B 2 57 ? 20.966 39.292 106.740 1.00 28.60 332 CYS B N 1
ATOM 2954 C CA . CYS B 2 57 ? 20.672 37.941 107.198 1.00 21.09 332 CYS B CA 1
ATOM 2955 C C . CYS B 2 57 ? 21.064 37.793 108.658 1.00 26.13 332 CYS B C 1
ATOM 2956 O O . CYS B 2 57 ? 20.289 37.282 109.463 1.00 32.20 332 CYS B O 1
ATOM 2959 N N . GLU B 2 58 ? 22.266 38.253 108.997 1.00 24.47 333 GLU B N 1
ATOM 2960 C CA . GLU B 2 58 ? 22.758 38.165 110.369 1.00 24.71 333 GLU B CA 1
ATOM 2961 C C . GLU B 2 58 ? 21.820 38.929 111.305 1.00 28.63 333 GLU B C 1
ATOM 2962 O O . GLU B 2 58 ? 21.559 38.500 112.432 1.00 24.08 333 GLU B O 1
ATOM 2968 N N . ASP B 2 59 ? 21.298 40.057 110.832 1.00 32.22 334 ASP B N 1
ATOM 2969 C CA . ASP B 2 59 ? 20.384 40.854 111.642 1.00 27.64 334 ASP B CA 1
ATOM 2970 C C . ASP B 2 59 ? 19.082 40.102 111.860 1.00 35.43 334 ASP B C 1
ATOM 2971 O O . ASP B 2 59 ? 18.539 40.084 112.961 1.00 39.31 334 ASP B O 1
ATOM 2976 N N . LEU B 2 60 ? 18.574 39.486 110.799 1.00 31.84 335 LEU B N 1
ATOM 2977 C CA . LEU B 2 60 ? 17.333 38.734 110.892 1.00 34.77 335 LEU B CA 1
ATOM 2978 C C . LEU B 2 60 ? 17.449 37.606 111.924 1.00 40.98 335 LEU B C 1
ATOM 2979 O O . LEU B 2 60 ? 16.558 37.416 112.759 1.00 37.38 335 LEU B O 1
ATOM 2984 N N . LYS B 2 61 ? 18.557 36.874 111.870 1.00 36.24 336 LYS B N 1
ATOM 2985 C CA . LYS B 2 61 ? 18.803 35.750 112.774 1.00 39.40 336 LYS B CA 1
ATOM 2986 C C . LYS B 2 61 ? 19.004 36.100 114.250 1.00 43.41 336 LYS B C 1
ATOM 2987 O O . LYS B 2 61 ? 18.401 35.479 115.123 1.00 46.74 336 LYS B O 1
ATOM 2993 N N . TYR B 2 62 ? 19.851 37.084 114.529 1.00 43.93 337 TYR B N 1
ATOM 2994 C CA . TYR B 2 62 ? 20.146 37.453 115.909 1.00 43.71 337 TYR B CA 1
ATOM 2995 C C . TYR B 2 62 ? 19.505 38.746 116.402 1.00 47.35 337 TYR B C 1
ATOM 2996 O O . TYR B 2 62 ? 19.795 39.197 117.510 1.00 54.98 337 TYR B O 1
ATOM 3005 N N . GLY B 2 63 ? 18.640 39.346 115.594 1.00 42.85 338 GLY B N 1
ATOM 3006 C CA . GLY B 2 63 ? 17.993 40.579 116.012 1.00 45.55 338 GLY B CA 1
ATOM 3007 C C . GLY B 2 63 ? 16.768 40.294 116.860 1.00 48.07 338 GLY B C 1
ATOM 3008 O O . GLY B 2 63 ? 16.673 39.232 117.477 1.00 40.34 338 GLY B O 1
ATOM 3009 N N . ASP B 2 64 ? 15.832 41.238 116.903 1.00 47.93 339 ASP B N 1
ATOM 3010 C CA . ASP B 2 64 ? 14.608 41.049 117.676 1.00 51.36 339 ASP B CA 1
ATOM 3011 C C . ASP B 2 64 ? 13.721 40.052 116.942 1.00 48.78 339 ASP B C 1
ATOM 3012 O O . ASP B 2 64 ? 13.121 40.379 115.914 1.00 41.64 339 ASP B O 1
ATOM 3017 N N . GLN B 2 65 ? 13.635 38.840 117.485 1.00 43.52 340 GLN B N 1
ATOM 3018 C CA . GLN B 2 65 ? 12.859 37.763 116.882 1.00 43.07 340 GLN B CA 1
ATOM 3019 C C . GLN B 2 65 ? 11.366 38.000 116.682 1.00 47.90 340 GLN B C 1
ATOM 3020 O O . GLN B 2 65 ? 10.657 37.106 116.218 1.00 47.45 340 GLN B O 1
ATOM 3026 N N . SER B 2 66 ? 10.884 39.191 117.023 1.00 48.07 341 SER B N 1
ATOM 3027 C CA . SER B 2 66 ? 9.469 39.501 116.843 1.00 51.43 341 SER B CA 1
ATOM 3028 C C . SER B 2 66 ? 9.290 40.271 115.542 1.00 52.60 341 SER B C 1
ATOM 3029 O O . SER B 2 66 ? 8.174 40.436 115.047 1.00 52.47 341 SER B O 1
ATOM 3032 N N . LYS B 2 67 ? 10.406 40.734 114.989 1.00 52.88 342 LYS B N 1
ATOM 3033 C CA . LYS B 2 67 ? 10.395 41.499 113.748 1.00 58.75 342 LYS B CA 1
ATOM 3034 C C . LYS B 2 67 ? 10.707 40.627 112.531 1.00 57.21 342 LYS B C 1
ATOM 3035 O O . LYS B 2 67 ? 10.759 41.125 111.405 1.00 57.68 342 LYS B O 1
ATOM 3041 N N . VAL B 2 68 ? 10.905 39.331 112.759 1.00 49.78 343 VAL B N 1
ATOM 3042 C CA . VAL B 2 68 ? 11.230 38.405 111.678 1.00 47.58 343 VAL B CA 1
ATOM 3043 C C . VAL B 2 68 ? 10.372 38.580 110.432 1.00 49.22 343 VAL B C 1
ATOM 3044 O O . VAL B 2 68 ? 10.897 38.679 109.324 1.00 52.59 343 VAL B O 1
ATOM 3048 N N . LYS B 2 69 ? 9.057 38.623 110.602 1.00 47.40 344 LYS B N 1
ATOM 3049 C CA . LYS B 2 69 ? 8.172 38.770 109.455 1.00 46.40 344 LYS B CA 1
ATOM 3050 C C . LYS B 2 69 ? 8.450 40.042 108.656 1.00 46.28 344 LYS B C 1
ATOM 3051 O O . LYS B 2 69 ? 8.594 39.998 107.435 1.00 41.56 344 LYS B O 1
ATOM 3057 N N . GLU B 2 70 ? 8.523 41.174 109.346 1.00 45.61 345 GLU B N 1
ATOM 3058 C CA . GLU B 2 70 ? 8.776 42.448 108.684 1.00 52.73 345 GLU B CA 1
ATOM 3059 C C . GLU B 2 70 ? 10.109 42.384 107.950 1.00 43.82 345 GLU B C 1
ATOM 3060 O O . GLU B 2 70 ? 10.181 42.604 106.740 1.00 47.48 345 GLU B O 1
ATOM 3066 N N . LYS B 2 71 ? 11.157 42.072 108.703 1.00 39.62 346 LYS B N 1
ATOM 3067 C CA . LYS B 2 71 ? 12.505 41.968 108.170 1.00 36.70 346 LYS B CA 1
ATOM 3068 C C . LYS B 2 71 ? 12.598 41.063 106.945 1.00 37.16 346 LYS B C 1
ATOM 3069 O O . LYS B 2 71 ? 13.276 41.399 105.977 1.00 25.30 346 LYS B O 1
ATOM 3075 N N . ALA B 2 72 ? 11.927 39.916 106.985 1.00 34.00 347 ALA B N 1
ATOM 3076 C CA . ALA B 2 72 ? 11.974 38.993 105.858 1.00 34.94 347 ALA B CA 1
ATOM 3077 C C . ALA B 2 72 ? 11.304 39.604 104.632 1.00 32.66 347 ALA B C 1
ATOM 3078 O O . ALA B 2 72 ? 11.799 39.462 103.515 1.00 31.26 347 ALA B O 1
ATOM 3080 N N . GLU B 2 73 ? 10.180 40.282 104.836 1.00 33.41 348 GLU B N 1
ATOM 3081 C CA . GLU B 2 73 ? 9.480 40.906 103.719 1.00 33.46 348 GLU B CA 1
ATOM 3082 C C . GLU B 2 73 ? 10.353 41.994 103.110 1.00 35.13 348 GLU B C 1
ATOM 3083 O O . GLU B 2 73 ? 10.433 42.127 101.889 1.00 30.84 348 GLU B O 1
ATOM 3089 N N . GLU B 2 74 ? 11.010 42.769 103.965 1.00 36.03 349 GLU B N 1
ATOM 3090 C CA . GLU B 2 74 ? 11.877 43.840 103.489 1.00 39.63 349 GLU B CA 1
ATOM 3091 C C . GLU B 2 74 ? 13.067 43.277 102.709 1.00 32.26 349 GLU B C 1
ATOM 3092 O O . GLU B 2 74 ? 13.404 43.764 101.634 1.00 32.03 349 GLU B O 1
ATOM 3098 N N . ILE B 2 75 ? 13.703 42.252 103.257 1.00 28.63 350 ILE B N 1
ATOM 3099 C CA . ILE B 2 75 ? 14.837 41.635 102.597 1.00 27.15 350 ILE B CA 1
ATOM 3100 C C . ILE B 2 75 ? 14.426 41.115 101.219 1.00 31.08 350 ILE B C 1
ATOM 3101 O O . ILE B 2 75 ? 15.148 41.301 100.235 1.00 24.45 350 ILE B O 1
ATOM 3106 N N . TYR B 2 76 ? 13.258 40.485 101.137 1.00 30.88 351 TYR B N 1
ATOM 3107 C CA . TYR B 2 76 ? 12.775 39.952 99.861 1.00 28.91 351 TYR B CA 1
ATOM 3108 C C . TYR B 2 76 ? 12.605 41.064 98.826 1.00 32.17 351 TYR B C 1
ATOM 3109 O O . TYR B 2 76 ? 13.009 40.936 97.665 1.00 33.96 351 TYR B O 1
ATOM 3118 N N . LYS B 2 77 ? 11.988 42.151 99.259 1.00 21.12 352 LYS B N 1
ATOM 3119 C CA . LYS B 2 77 ? 11.736 43.299 98.404 1.00 30.06 352 LYS B CA 1
ATOM 3120 C C . LYS B 2 77 ? 13.030 43.962 97.913 1.00 27.19 352 LYS B C 1
ATOM 3121 O O . LYS B 2 77 ? 13.126 44.417 96.767 1.00 20.44 352 LYS B O 1
ATOM 3127 N N . LEU B 2 78 ? 14.035 43.994 98.777 1.00 27.90 353 LEU B N 1
ATOM 3128 C CA . LEU B 2 78 ? 15.293 44.638 98.450 1.00 28.67 353 LEU B CA 1
ATOM 3129 C C . LEU B 2 78 ? 16.364 43.783 97.767 1.00 33.16 353 LEU B C 1
ATOM 3130 O O . LEU B 2 78 ? 17.110 44.286 96.922 1.00 28.46 353 LEU B O 1
ATOM 3135 N N . PHE B 2 79 ? 16.434 42.500 98.112 1.00 25.58 354 PHE B N 1
ATOM 3136 C CA . PHE B 2 79 ? 17.466 41.626 97.550 1.00 23.25 354 PHE B CA 1
ATOM 3137 C C . PHE B 2 79 ? 17.026 40.421 96.708 1.00 21.61 354 PHE B C 1
ATOM 3138 O O . PHE B 2 79 ? 17.813 39.913 95.906 1.00 21.41 354 PHE B O 1
ATOM 3146 N N . LEU B 2 80 ? 15.797 39.950 96.890 1.00 17.08 355 LEU B N 1
ATOM 3147 C CA . LEU B 2 80 ? 15.350 38.744 96.185 1.00 24.77 355 LEU B CA 1
ATOM 3148 C C . LEU B 2 80 ? 14.350 38.885 95.032 1.00 22.09 355 LEU B C 1
ATOM 3149 O O . LEU B 2 80 ? 14.414 38.134 94.054 1.00 23.25 355 LEU B O 1
ATOM 3154 N N . ALA B 2 81 ? 13.432 39.836 95.142 1.00 23.92 356 ALA B N 1
ATOM 3155 C CA . ALA B 2 81 ? 12.421 40.040 94.112 1.00 24.14 356 ALA B CA 1
ATOM 3156 C C . ALA B 2 81 ? 13.043 40.256 92.735 1.00 27.21 356 ALA B C 1
ATOM 3157 O O . ALA B 2 81 ? 14.092 40.882 92.605 1.00 27.30 356 ALA B O 1
ATOM 3159 N N . PRO B 2 82 ? 12.407 39.720 91.685 1.00 31.41 357 PRO B N 1
ATOM 3160 C CA . PRO B 2 82 ? 12.964 39.908 90.345 1.00 32.82 357 PRO B CA 1
ATOM 3161 C C . PRO B 2 82 ? 13.159 41.400 90.102 1.00 33.10 357 PRO B C 1
ATOM 3162 O O . PRO B 2 82 ? 12.226 42.189 90.287 1.00 30.01 357 PRO B O 1
ATOM 3166 N N . GLY B 2 83 ? 14.372 41.787 89.723 1.00 23.89 358 GLY B N 1
ATOM 3167 C CA . GLY B 2 83 ? 14.648 43.190 89.455 1.00 24.40 358 GLY B CA 1
ATOM 3168 C C . GLY B 2 83 ? 14.856 44.059 90.678 1.00 24.10 358 GLY B C 1
ATOM 3169 O O . GLY B 2 83 ? 14.870 45.285 90.582 1.00 31.95 358 GLY B O 1
ATOM 3170 N N . ALA B 2 84 ? 15.037 43.435 91.835 1.00 21.17 359 ALA B N 1
ATOM 3171 C CA . ALA B 2 84 ? 15.243 44.178 93.075 1.00 21.01 359 ALA B CA 1
ATOM 3172 C C . ALA B 2 84 ? 16.411 45.162 92.977 1.00 24.63 359 ALA B C 1
ATOM 3173 O O . ALA B 2 84 ? 17.392 44.911 92.278 1.00 27.68 359 ALA B O 1
ATOM 3175 N N . ARG B 2 85 ? 16.308 46.277 93.695 1.00 25.70 360 ARG B N 1
ATOM 3176 C CA . ARG B 2 85 ? 17.352 47.307 93.698 1.00 26.74 360 ARG B CA 1
ATOM 3177 C C . ARG B 2 85 ? 18.733 46.754 94.042 1.00 29.06 360 ARG B C 1
ATOM 3178 O O . ARG B 2 85 ? 19.751 47.242 93.542 1.00 22.19 360 ARG B O 1
ATOM 3186 N N . ARG B 2 86 ? 18.769 45.752 94.913 1.00 23.16 361 ARG B N 1
ATOM 3187 C CA . ARG B 2 86 ? 20.031 45.145 95.318 1.00 19.13 361 ARG B CA 1
ATOM 3188 C C . ARG B 2 86 ? 19.949 43.652 95.069 1.00 17.99 361 ARG B C 1
ATOM 3189 O O . ARG B 2 86 ? 20.404 42.851 95.885 1.00 19.73 361 ARG B O 1
ATOM 3197 N N . TRP B 2 87 ? 19.356 43.299 93.931 1.00 15.43 362 TRP B N 1
ATOM 3198 C CA . TRP B 2 87 ? 19.161 41.909 93.524 1.00 17.09 362 TRP B CA 1
ATOM 3199 C C . TRP B 2 87 ? 20.472 41.133 93.618 1.00 19.12 362 TRP B C 1
ATOM 3200 O O . TRP B 2 87 ? 21.483 41.511 93.015 1.00 18.76 362 TRP B O 1
ATOM 3211 N N . ILE B 2 88 ? 20.456 40.048 94.382 1.00 17.11 363 ILE B N 1
ATOM 3212 C CA . ILE B 2 88 ? 21.653 39.238 94.574 1.00 22.41 363 ILE B CA 1
ATOM 3213 C C . ILE B 2 88 ? 21.792 38.106 93.564 1.00 22.44 363 ILE B C 1
ATOM 3214 O O . ILE B 2 88 ? 20.810 37.667 92.969 1.00 22.46 363 ILE B O 1
ATOM 3219 N N . ASN B 2 89 ? 23.024 37.620 93.418 1.00 15.61 364 ASN B N 1
ATOM 3220 C CA . ASN B 2 89 ? 23.370 36.573 92.463 1.00 15.00 364 ASN B CA 1
ATOM 3221 C C . ASN B 2 89 ? 23.326 35.142 93.015 1.00 16.90 364 ASN B C 1
ATOM 3222 O O . ASN B 2 89 ? 24.357 34.582 93.378 1.00 17.74 364 ASN B O 1
ATOM 3227 N N . ILE B 2 90 ? 22.137 34.550 93.079 1.00 17.62 365 ILE B N 1
ATOM 3228 C CA . ILE B 2 90 ? 22.003 33.177 93.565 1.00 25.18 365 ILE B CA 1
ATOM 3229 C C . ILE B 2 90 ? 21.334 32.365 92.465 1.00 22.58 365 ILE B C 1
ATOM 3230 O O . ILE B 2 90 ? 20.684 32.928 91.578 1.00 25.43 365 ILE B O 1
ATOM 3235 N N . ASP B 2 91 ? 21.484 31.047 92.515 1.00 23.94 366 ASP B N 1
ATOM 3236 C CA . ASP B 2 91 ? 20.883 30.190 91.494 1.00 23.79 366 ASP B CA 1
ATOM 3237 C C . ASP B 2 91 ? 19.378 30.027 91.675 1.00 28.57 366 ASP B C 1
ATOM 3238 O O . ASP B 2 91 ? 18.816 30.376 92.724 1.00 22.53 366 ASP B O 1
ATOM 3243 N N . GLY B 2 92 ? 18.736 29.493 90.636 1.00 25.46 367 GLY B N 1
ATOM 3244 C CA . GLY B 2 92 ? 17.300 29.275 90.648 1.00 25.41 367 GLY B CA 1
ATOM 3245 C C . GLY B 2 92 ? 16.807 28.402 91.793 1.00 31.79 367 GLY B C 1
ATOM 3246 O O . GLY B 2 92 ? 15.819 28.737 92.445 1.00 30.24 367 GLY B O 1
ATOM 3247 N N . LYS B 2 93 ? 17.487 27.287 92.045 1.00 27.51 368 LYS B N 1
ATOM 3248 C CA . LYS B 2 93 ? 17.090 26.387 93.127 1.00 39.71 368 LYS B CA 1
ATOM 3249 C C . LYS B 2 93 ? 17.153 27.078 94.488 1.00 33.61 368 LYS B C 1
ATOM 3250 O O . LYS B 2 93 ? 16.159 27.130 95.207 1.00 31.81 368 LYS B O 1
ATOM 3256 N N . THR B 2 94 ? 18.322 27.609 94.833 1.00 31.92 369 THR B N 1
ATOM 3257 C CA . THR B 2 94 ? 18.498 28.312 96.097 1.00 22.28 369 THR B CA 1
ATOM 3258 C C . THR B 2 94 ? 17.399 29.352 96.262 1.00 27.92 369 THR B C 1
ATOM 3259 O O . THR B 2 94 ? 16.787 29.442 97.323 1.00 32.28 369 THR B O 1
ATOM 3263 N N . MET B 2 95 ? 17.149 30.135 95.213 1.00 25.92 370 MET B N 1
ATOM 3264 C CA . MET B 2 95 ? 16.114 31.160 95.270 1.00 28.93 370 MET B CA 1
ATOM 3265 C C . MET B 2 95 ? 14.762 30.518 95.527 1.00 32.87 370 MET B C 1
ATOM 3266 O O . MET B 2 95 ? 14.027 30.950 96.410 1.00 38.44 370 MET B O 1
ATOM 3271 N N . ASP B 2 96 ? 14.428 29.489 94.757 1.00 36.08 371 ASP B N 1
ATOM 3272 C CA . ASP B 2 96 ? 13.151 28.807 94.946 1.00 38.47 371 ASP B CA 1
ATOM 3273 C C . ASP B 2 96 ? 12.996 28.381 96.399 1.00 29.87 371 ASP B C 1
ATOM 3274 O O . ASP B 2 96 ? 11.972 28.636 97.022 1.00 31.37 371 ASP B O 1
ATOM 3279 N N . ILE B 2 97 ? 14.023 27.735 96.936 1.00 32.60 372 ILE B N 1
ATOM 3280 C CA . ILE B 2 97 ? 13.990 27.285 98.322 1.00 39.16 372 ILE B CA 1
ATOM 3281 C C . ILE B 2 97 ? 13.713 28.456 99.263 1.00 40.64 372 ILE B C 1
ATOM 3282 O O . ILE B 2 97 ? 12.883 28.359 100.165 1.00 43.08 372 ILE B O 1
ATOM 3287 N N . THR B 2 98 ? 14.406 29.567 99.037 1.00 30.32 373 THR B N 1
ATOM 3288 C CA . THR B 2 98 ? 14.252 30.746 99.876 1.00 29.45 373 THR B CA 1
ATOM 3289 C C . THR B 2 98 ? 12.871 31.384 99.774 1.00 37.06 373 THR B C 1
ATOM 3290 O O . THR B 2 98 ? 12.259 31.721 100.789 1.00 33.80 373 THR B O 1
ATOM 3294 N N . VAL B 2 99 ? 12.386 31.555 98.548 1.00 37.67 374 VAL B N 1
ATOM 3295 C CA . VAL B 2 99 ? 11.076 32.161 98.317 1.00 42.20 374 VAL B CA 1
ATOM 3296 C C . VAL B 2 99 ? 9.943 31.333 98.922 1.00 44.09 374 VAL B C 1
ATOM 3297 O O . VAL B 2 99 ? 8.936 31.880 99.379 1.00 40.07 374 VAL B O 1
ATOM 3301 N N . LYS B 2 100 ? 10.103 30.015 98.920 1.00 43.00 375 LYS B N 1
ATOM 3302 C CA . LYS B 2 100 ? 9.087 29.147 99.494 1.00 47.60 375 LYS B CA 1
ATOM 3303 C C . LYS B 2 100 ? 9.137 29.314 101.006 1.00 43.74 375 LYS B C 1
ATOM 3304 O O . LYS B 2 100 ? 8.114 29.514 101.653 1.00 51.35 375 LYS B O 1
ATOM 3310 N N . GLY B 2 101 ? 10.339 29.234 101.565 1.00 46.20 376 GLY B N 1
ATOM 3311 C CA . GLY B 2 101 ? 10.497 29.383 102.999 1.00 36.45 376 GLY B CA 1
ATOM 3312 C C . GLY B 2 101 ? 9.957 30.711 103.498 1.00 42.66 376 GLY B C 1
ATOM 3313 O O . GLY B 2 101 ? 9.351 30.779 104.564 1.00 40.58 376 GLY B O 1
ATOM 3314 N N . LEU B 2 102 ? 10.169 31.775 102.731 1.00 41.11 377 LEU B N 1
ATOM 3315 C CA . LEU B 2 102 ? 9.694 33.097 103.129 1.00 37.22 377 LEU B CA 1
ATOM 3316 C C . LEU B 2 102 ? 8.179 33.179 103.264 1.00 38.26 377 LEU B C 1
ATOM 3317 O O . LEU B 2 102 ? 7.655 34.125 103.858 1.00 30.35 377 LEU B O 1
ATOM 3322 N N . LYS B 2 103 ? 7.477 32.195 102.710 1.00 37.27 378 LYS B N 1
ATOM 3323 C CA . LYS B 2 103 ? 6.021 32.170 102.798 1.00 47.87 378 LYS B CA 1
ATOM 3324 C C . LYS B 2 103 ? 5.644 32.077 104.272 1.00 46.30 378 LYS B C 1
ATOM 3325 O O . LYS B 2 103 ? 4.616 32.600 104.700 1.00 47.77 378 LYS B O 1
ATOM 3331 N N . HIS B 2 104 ? 6.504 31.406 105.035 1.00 49.08 379 HIS B N 1
ATOM 3332 C CA . HIS B 2 104 ? 6.330 31.214 106.472 1.00 46.58 379 HIS B CA 1
ATOM 3333 C C . HIS B 2 104 ? 7.694 31.448 107.128 1.00 42.73 379 HIS B C 1
ATOM 3334 O O . HIS B 2 104 ? 8.380 30.504 107.528 1.00 39.69 379 HIS B O 1
ATOM 3341 N N . PRO B 2 105 ? 8.093 32.724 107.251 1.00 38.57 380 PRO B N 1
ATOM 3342 C CA . PRO B 2 105 ? 9.349 33.229 107.824 1.00 42.17 380 PRO B CA 1
ATOM 3343 C C . PRO B 2 105 ? 9.830 32.594 109.127 1.00 42.49 380 PRO B C 1
ATOM 3344 O O . PRO B 2 105 ? 9.047 32.038 109.889 1.00 46.17 380 PRO B O 1
ATOM 3348 N N . HIS B 2 106 ? 11.133 32.691 109.367 1.00 39.00 381 HIS B N 1
ATOM 3349 C CA . HIS B 2 106 ? 11.744 32.182 110.587 1.00 43.77 381 HIS B CA 1
ATOM 3350 C C . HIS B 2 106 ? 13.234 32.497 110.643 1.00 42.61 381 HIS B C 1
ATOM 3351 O O . HIS B 2 106 ? 13.870 32.772 109.625 1.00 44.01 381 HIS B O 1
ATOM 3358 N N . ARG B 2 107 ? 13.767 32.458 111.858 1.00 40.48 382 ARG B N 1
ATOM 3359 C CA . ARG B 2 107 ? 15.161 32.758 112.160 1.00 42.32 382 ARG B CA 1
ATOM 3360 C C . ARG B 2 107 ? 16.198 32.395 111.100 1.00 40.51 382 ARG B C 1
ATOM 3361 O O . ARG B 2 107 ? 16.972 33.248 110.672 1.00 46.44 382 ARG B O 1
ATOM 3369 N N . TYR B 2 108 ? 16.219 31.132 110.686 1.00 40.24 383 TYR B N 1
ATOM 3370 C CA . TYR B 2 108 ? 17.197 30.657 109.709 1.00 44.96 383 TYR B CA 1
ATOM 3371 C C . TYR B 2 108 ? 16.649 30.429 108.297 1.00 44.54 383 TYR B C 1
ATOM 3372 O O . TYR B 2 108 ? 17.196 29.625 107.532 1.00 41.36 383 TYR B O 1
ATOM 3381 N N . VAL B 2 109 ? 15.591 31.148 107.943 1.00 30.64 384 VAL B N 1
ATOM 3382 C CA . VAL B 2 109 ? 14.977 30.980 106.633 1.00 33.68 384 VAL B CA 1
ATOM 3383 C C . VAL B 2 109 ? 15.851 31.414 105.445 1.00 31.69 384 VAL B C 1
ATOM 3384 O O . VAL B 2 109 ? 15.611 30.998 104.309 1.00 30.92 384 VAL B O 1
ATOM 3388 N N . LEU B 2 110 ? 16.870 32.226 105.706 1.00 30.06 385 LEU B N 1
ATOM 3389 C CA . LEU B 2 110 ? 17.757 32.705 104.644 1.00 26.04 385 LEU B CA 1
ATOM 3390 C C . LEU B 2 110 ? 19.119 32.009 104.658 1.00 33.13 385 LEU B C 1
ATOM 3391 O O . LEU B 2 110 ? 20.034 32.414 103.933 1.00 35.21 385 LEU B O 1
ATOM 3396 N N . ASP B 2 111 ? 19.262 30.958 105.462 1.00 28.05 386 ASP B N 1
ATOM 3397 C CA . ASP B 2 111 ? 20.545 30.263 105.550 1.00 29.94 386 ASP B CA 1
ATOM 3398 C C . ASP B 2 111 ? 21.154 29.793 104.230 1.00 23.93 386 ASP B C 1
ATOM 3399 O O . ASP B 2 111 ? 22.359 29.953 104.014 1.00 24.75 386 ASP B O 1
ATOM 3404 N N . ALA B 2 112 ? 20.330 29.215 103.357 1.00 23.78 387 ALA B N 1
ATOM 3405 C CA . ALA B 2 112 ? 20.799 28.712 102.059 1.00 27.39 387 ALA B CA 1
ATOM 3406 C C . ALA B 2 112 ? 21.367 29.838 101.205 1.00 26.47 387 ALA B C 1
ATOM 3407 O O . ALA B 2 112 ? 22.475 29.729 100.662 1.00 18.51 387 ALA B O 1
ATOM 3409 N N . ALA B 2 113 ? 20.589 30.910 101.082 1.00 19.40 388 ALA B N 1
ATOM 3410 C CA . ALA B 2 113 ? 20.987 32.081 100.304 1.00 20.88 388 ALA B CA 1
ATOM 3411 C C . ALA B 2 113 ? 22.221 32.736 100.902 1.00 17.52 388 ALA B C 1
ATOM 3412 O O . ALA B 2 113 ? 23.147 33.120 100.177 1.00 20.62 388 ALA B O 1
ATOM 3414 N N . GLN B 2 114 ? 22.243 32.865 102.227 1.00 21.12 389 GLN B N 1
ATOM 3415 C CA . GLN B 2 114 ? 23.378 33.490 102.894 1.00 15.50 389 GLN B CA 1
ATOM 3416 C C . GLN B 2 114 ? 24.688 32.743 102.676 1.00 24.24 389 GLN B C 1
ATOM 3417 O O . GLN B 2 114 ? 25.738 33.359 102.476 1.00 19.04 389 GLN B O 1
ATOM 3423 N N . THR B 2 115 ? 24.635 31.416 102.700 1.00 20.50 390 THR B N 1
ATOM 3424 C CA . THR B 2 115 ? 25.838 30.621 102.490 1.00 18.92 390 THR B CA 1
ATOM 3425 C C . THR B 2 115 ? 26.356 30.802 101.060 1.00 21.77 390 THR B C 1
ATOM 3426 O O . THR B 2 115 ? 27.560 30.913 100.824 1.00 27.39 390 THR B O 1
ATOM 3430 N N . HIS B 2 116 ? 25.434 30.817 100.106 1.00 19.23 391 HIS B N 1
ATOM 3431 C CA . HIS B 2 116 ? 25.795 30.983 98.704 1.00 17.94 391 HIS B CA 1
ATOM 3432 C C . HIS B 2 116 ? 26.495 32.333 98.508 1.00 19.28 391 HIS B C 1
ATOM 3433 O O . HIS B 2 116 ? 27.552 32.426 97.877 1.00 13.74 391 HIS B O 1
ATOM 3440 N N . ILE B 2 117 ? 25.892 33.386 99.046 1.00 17.53 392 ILE B N 1
ATOM 3441 C CA . ILE B 2 117 ? 26.460 34.718 98.911 1.00 13.00 392 ILE B CA 1
ATOM 3442 C C . ILE B 2 117 ? 27.779 34.820 99.654 1.00 17.49 392 ILE B C 1
ATOM 3443 O O . ILE B 2 117 ? 28.694 35.523 99.220 1.00 19.80 392 ILE B O 1
ATOM 3448 N N . TYR B 2 118 ? 27.891 34.117 100.774 1.00 17.42 393 TYR B N 1
ATOM 3449 C CA . TYR B 2 118 ? 29.134 34.141 101.539 1.00 23.79 393 TYR B CA 1
ATOM 3450 C C . TYR B 2 118 ? 30.269 33.590 100.668 1.00 26.97 393 TYR B C 1
ATOM 3451 O O . TYR B 2 118 ? 31.332 34.210 100.514 1.00 14.07 393 TYR B O 1
ATOM 3460 N N . MET B 2 119 ? 30.034 32.421 100.089 1.00 20.52 394 MET B N 1
ATOM 3461 C CA . MET B 2 119 ? 31.040 31.796 99.239 1.00 22.38 394 MET B CA 1
ATOM 3462 C C . MET B 2 119 ? 31.328 32.634 97.990 1.00 20.15 394 MET B C 1
ATOM 3463 O O . MET B 2 119 ? 32.442 32.620 97.461 1.00 21.02 394 MET B O 1
ATOM 3468 N N . LEU B 2 120 ? 30.319 33.353 97.511 1.00 18.14 395 LEU B N 1
ATOM 3469 C CA . LEU B 2 120 ? 30.493 34.195 96.336 1.00 21.23 395 LEU B CA 1
ATOM 3470 C C . LEU B 2 120 ? 31.587 35.244 96.602 1.00 17.43 395 LEU B C 1
ATOM 3471 O O . LEU B 2 120 ? 32.496 35.425 95.780 1.00 16.39 395 LEU B O 1
ATOM 3476 N N . MET B 2 121 ? 31.497 35.918 97.752 1.00 21.57 396 MET B N 1
ATOM 3477 C CA . MET B 2 121 ? 32.462 36.961 98.156 1.00 14.43 396 MET B CA 1
ATOM 3478 C C . MET B 2 121 ? 33.841 36.373 98.472 1.00 10.66 396 MET B C 1
ATOM 3479 O O . MET B 2 121 ? 34.877 36.922 98.099 1.00 17.54 396 MET B O 1
ATOM 3484 N N . LYS B 2 122 ? 33.847 35.251 99.183 1.00 22.72 397 LYS B N 1
ATOM 3485 C CA . LYS B 2 122 ? 35.082 34.574 99.569 1.00 15.57 397 LYS B CA 1
ATOM 3486 C C . LYS B 2 122 ? 35.945 34.177 98.386 1.00 20.36 397 LYS B C 1
ATOM 3487 O O . LYS B 2 122 ? 37.145 34.457 98.353 1.00 22.35 397 LYS B O 1
ATOM 3493 N N . LYS B 2 123 ? 35.325 33.514 97.416 1.00 22.03 398 LYS B N 1
ATOM 3494 C CA . LYS B 2 123 ? 36.031 33.025 96.236 1.00 23.73 398 LYS B CA 1
ATOM 3495 C C . LYS B 2 123 ? 36.387 34.081 95.198 1.00 27.50 398 LYS B C 1
ATOM 3496 O O . LYS B 2 123 ? 37.418 33.971 94.544 1.00 27.63 398 LYS B O 1
ATOM 3502 N N . ASP B 2 124 ? 35.540 35.098 95.040 1.00 27.59 399 ASP B N 1
ATOM 3503 C CA . ASP B 2 124 ? 35.776 36.131 94.029 1.00 24.17 399 ASP B CA 1
ATOM 3504 C C . ASP B 2 124 ? 36.297 37.471 94.567 1.00 25.74 399 ASP B C 1
ATOM 3505 O O . ASP B 2 124 ? 37.448 37.838 94.333 1.00 34.55 399 ASP B O 1
ATOM 3510 N N . SER B 2 125 ? 35.456 38.192 95.299 1.00 22.55 400 SER B N 1
ATOM 3511 C CA . SER B 2 125 ? 35.825 39.506 95.823 1.00 22.50 400 SER B CA 1
ATOM 3512 C C . SER B 2 125 ? 36.967 39.568 96.861 1.00 19.82 400 SER B C 1
ATOM 3513 O O . SER B 2 125 ? 37.829 40.448 96.790 1.00 18.13 400 SER B O 1
ATOM 3516 N N . TYR B 2 126 ? 36.970 38.651 97.823 1.00 21.34 401 TYR B N 1
ATOM 3517 C CA . TYR B 2 126 ? 37.993 38.632 98.873 1.00 24.49 401 TYR B CA 1
ATOM 3518 C C . TYR B 2 126 ? 39.425 38.583 98.347 1.00 32.86 401 TYR B C 1
ATOM 3519 O O . TYR B 2 126 ? 40.284 39.365 98.780 1.00 22.70 401 TYR B O 1
ATOM 3528 N N . ALA B 2 127 ? 39.684 37.669 97.416 1.00 30.59 402 ALA B N 1
ATOM 3529 C CA . ALA B 2 127 ? 41.019 37.532 96.846 1.00 30.26 402 ALA B CA 1
ATOM 3530 C C . ALA B 2 127 ? 41.506 38.855 96.254 1.00 24.92 402 ALA B C 1
ATOM 3531 O O . ALA B 2 127 ? 42.641 39.261 96.494 1.00 30.07 402 ALA B O 1
ATOM 3533 N N . ARG B 2 128 ? 40.653 39.535 95.488 1.00 25.33 403 ARG B N 1
ATOM 3534 C CA . ARG B 2 128 ? 41.045 40.811 94.893 1.00 24.96 403 ARG B CA 1
ATOM 3535 C C . ARG B 2 128 ? 41.187 41.891 95.963 1.00 25.03 403 ARG B C 1
ATOM 3536 O O . ARG B 2 128 ? 42.017 42.787 95.835 1.00 28.45 403 ARG B O 1
ATOM 3544 N N . TYR B 2 129 ? 40.378 41.811 97.018 1.00 27.41 404 TYR B N 1
ATOM 3545 C CA . TYR B 2 129 ? 40.453 42.799 98.093 1.00 28.78 404 TYR B CA 1
ATOM 3546 C C . TYR B 2 129 ? 41.860 42.852 98.678 1.00 31.03 404 TYR B C 1
ATOM 3547 O O . TYR B 2 129 ? 42.450 43.927 98.815 1.00 26.41 404 TYR B O 1
ATOM 3556 N N . LEU B 2 130 ? 42.394 41.684 99.017 1.00 32.23 405 LEU B N 1
ATOM 3557 C CA . LEU B 2 130 ? 43.730 41.595 99.596 1.00 34.78 405 LEU B CA 1
ATOM 3558 C C . LEU B 2 130 ? 44.831 42.166 98.704 1.00 33.71 405 LEU B C 1
ATOM 3559 O O . LEU B 2 130 ? 45.884 42.568 99.199 1.00 35.77 405 LEU B O 1
ATOM 3564 N N . LYS B 2 131 ? 44.596 42.218 97.397 1.00 30.36 406 LYS B N 1
ATOM 3565 C CA . LYS B 2 131 ? 45.603 42.755 96.481 1.00 31.78 406 LYS B CA 1
ATOM 3566 C C . LYS B 2 131 ? 45.306 44.201 96.085 1.00 34.03 406 LYS B C 1
ATOM 3567 O O . LYS B 2 131 ? 46.071 44.814 95.338 1.00 36.40 406 LYS B O 1
ATOM 3573 N N . SER B 2 132 ? 44.207 44.749 96.595 1.00 25.32 407 SER B N 1
ATOM 3574 C CA . SER B 2 132 ? 43.805 46.109 96.243 1.00 29.10 407 SER B CA 1
ATOM 3575 C C . SER B 2 132 ? 44.537 47.216 96.997 1.00 30.95 407 SER B C 1
ATOM 3576 O O . SER B 2 132 ? 45.127 46.983 98.052 1.00 31.95 407 SER B O 1
ATOM 3579 N N . PRO B 2 133 ? 44.506 48.444 96.452 1.00 30.15 408 PRO B N 1
ATOM 3580 C CA . PRO B 2 133 ? 45.153 49.614 97.052 1.00 39.95 408 PRO B CA 1
ATOM 3581 C C . PRO B 2 133 ? 44.486 49.930 98.386 1.00 42.63 408 PRO B C 1
ATOM 3582 O O . PRO B 2 133 ? 45.128 50.396 99.329 1.00 45.26 408 PRO B O 1
ATOM 3586 N N . ILE B 2 134 ? 43.183 49.676 98.439 1.00 40.73 409 ILE B N 1
ATOM 3587 C CA . ILE B 2 134 ? 42.386 49.911 99.633 1.00 33.49 409 ILE B CA 1
ATOM 3588 C C . ILE B 2 134 ? 42.944 49.141 100.828 1.00 35.50 409 ILE B C 1
ATOM 3589 O O . ILE B 2 134 ? 43.144 49.706 101.910 1.00 30.83 409 ILE B O 1
ATOM 3594 N N . TYR B 2 135 ? 43.208 47.854 100.629 1.00 28.57 410 TYR B N 1
ATOM 3595 C CA . TYR B 2 135 ? 43.734 47.031 101.707 1.00 26.99 410 TYR B CA 1
ATOM 3596 C C . TYR B 2 135 ? 45.183 47.387 102.032 1.00 32.24 410 TYR B C 1
ATOM 3597 O O . TYR B 2 135 ? 45.569 47.424 103.200 1.00 38.58 410 TYR B O 1
ATOM 3606 N N . LYS B 2 136 ? 45.985 47.656 101.006 1.00 30.03 411 LYS B N 1
ATOM 3607 C CA . LYS B 2 136 ? 47.382 48.012 101.234 1.00 36.13 411 LYS B CA 1
ATOM 3608 C C . LYS B 2 136 ? 47.455 49.293 102.055 1.00 33.09 411 LYS B C 1
ATOM 3609 O O . LYS B 2 136 ? 48.361 49.469 102.865 1.00 34.89 411 LYS B O 1
ATOM 3615 N N . GLU B 2 137 ? 46.495 50.185 101.840 1.00 34.02 412 GLU B N 1
ATOM 3616 C CA . GLU B 2 137 ? 46.453 51.434 102.579 1.00 36.87 412 GLU B CA 1
ATOM 3617 C C . GLU B 2 137 ? 46.046 51.157 104.025 1.00 39.48 412 GLU B C 1
ATOM 3618 O O . GLU B 2 137 ? 46.562 51.787 104.948 1.00 36.21 412 GLU B O 1
ATOM 3624 N N . MET B 2 138 ? 45.129 50.215 104.233 1.00 28.81 413 MET B N 1
ATOM 3625 C CA . MET B 2 138 ? 44.719 49.897 105.593 1.00 32.79 413 MET B CA 1
ATOM 3626 C C . MET B 2 138 ? 45.934 49.420 106.371 1.00 37.08 413 MET B C 1
ATOM 3627 O O . MET B 2 138 ? 46.082 49.725 107.555 1.00 37.68 413 MET B O 1
ATOM 3632 N N . LEU B 2 139 ? 46.802 48.667 105.699 1.00 32.08 414 LEU B N 1
ATOM 3633 C CA . LEU B 2 139 ? 48.026 48.158 106.312 1.00 36.89 414 LEU B CA 1
ATOM 3634 C C . LEU B 2 139 ? 48.968 49.313 106.627 1.00 39.28 414 LEU B C 1
ATOM 3635 O O . LEU B 2 139 ? 49.631 49.321 107.661 1.00 42.50 414 LEU B O 1
ATOM 3640 N N . ALA B 2 140 ? 49.021 50.286 105.722 1.00 40.69 415 ALA B N 1
ATOM 3641 C CA . ALA B 2 140 ? 49.879 51.451 105.887 1.00 45.09 415 ALA B CA 1
ATOM 3642 C C . ALA B 2 140 ? 49.497 52.266 107.119 1.00 49.23 415 ALA B C 1
ATOM 3643 O O . ALA B 2 140 ? 50.286 52.396 108.054 1.00 55.20 415 ALA B O 1
ATOM 3645 N N . LYS B 2 141 ? 48.285 52.813 107.113 1.00 47.63 416 LYS B N 1
ATOM 3646 C CA . LYS B 2 141 ? 47.791 53.615 108.227 1.00 47.55 416 LYS B CA 1
ATOM 3647 C C . LYS B 2 141 ? 47.669 52.811 109.516 1.00 49.83 416 LYS B C 1
ATOM 3648 O O . LYS B 2 141 ? 47.366 53.372 110.571 1.00 45.25 416 LYS B O 1
ATOM 3654 N N . ALA B 2 142 ? 47.898 51.501 109.432 1.00 46.82 417 ALA B N 1
ATOM 3655 C CA . ALA B 2 142 ? 47.805 50.639 110.604 1.00 51.03 417 ALA B CA 1
ATOM 3656 C C . ALA B 2 142 ? 48.754 51.144 111.675 1.00 56.53 417 ALA B C 1
ATOM 3657 O O . ALA B 2 142 ? 49.941 51.339 111.418 1.00 62.16 417 ALA B O 1
ATOM 3659 N N . ILE B 2 143 ? 48.221 51.349 112.875 1.00 62.06 418 ILE B N 1
ATOM 3660 C CA . ILE B 2 143 ? 49.012 51.848 113.993 1.00 65.93 418 ILE B CA 1
ATOM 3661 C C . ILE B 2 143 ? 50.110 50.870 114.401 1.00 64.20 418 ILE B C 1
ATOM 3662 O O . ILE B 2 143 ? 49.783 49.708 114.730 1.00 63.72 418 ILE B O 1
ATOM 3667 N N . PHE C 3 5 ? 19.666 57.033 91.945 1.00 56.96 50 PHE C N 1
ATOM 3668 C CA . PHE C 3 5 ? 18.519 57.554 91.136 1.00 56.29 50 PHE C CA 1
ATOM 3669 C C . PHE C 3 5 ? 18.134 56.639 89.967 1.00 51.83 50 PHE C C 1
ATOM 3670 O O . PHE C 3 5 ? 17.116 56.858 89.307 1.00 45.10 50 PHE C O 1
ATOM 3678 N N . GLY C 3 6 ? 18.945 55.616 89.714 1.00 53.86 51 GLY C N 1
ATOM 3679 C CA . GLY C 3 6 ? 18.659 54.707 88.618 1.00 51.62 51 GLY C CA 1
ATOM 3680 C C . GLY C 3 6 ? 17.317 54.004 88.727 1.00 52.82 51 GLY C C 1
ATOM 3681 O O . GLY C 3 6 ? 16.789 53.508 87.731 1.00 53.04 51 GLY C O 1
ATOM 3682 N N . ASP C 3 7 ? 16.759 53.964 89.934 1.00 54.65 52 ASP C N 1
ATOM 3683 C CA . ASP C 3 7 ? 15.474 53.309 90.170 1.00 56.32 52 ASP C CA 1
ATOM 3684 C C . ASP C 3 7 ? 14.334 54.311 90.343 1.00 54.64 52 ASP C C 1
ATOM 3685 O O . ASP C 3 7 ? 13.237 53.945 90.767 1.00 56.46 52 ASP C O 1
ATOM 3690 N N . ASP C 3 8 ? 14.596 55.575 90.026 1.00 52.64 53 ASP C N 1
ATOM 3691 C CA . ASP C 3 8 ? 13.582 56.619 90.148 1.00 51.30 53 ASP C CA 1
ATOM 3692 C C . ASP C 3 8 ? 13.120 57.114 88.773 1.00 45.65 53 ASP C C 1
ATOM 3693 O O . ASP C 3 8 ? 12.430 58.125 88.676 1.00 46.64 53 ASP C O 1
ATOM 3698 N N . ILE C 3 9 ? 13.515 56.399 87.721 1.00 43.71 54 ILE C N 1
ATOM 3699 C CA . ILE C 3 9 ? 13.149 56.748 86.346 1.00 45.51 54 ILE C CA 1
ATOM 3700 C C . ILE C 3 9 ? 11.717 56.292 86.046 1.00 44.36 54 ILE C C 1
ATOM 3701 O O . ILE C 3 9 ? 11.363 55.133 86.277 1.00 37.21 54 ILE C O 1
ATOM 3706 N N . PRO C 3 10 ? 10.877 57.204 85.522 1.00 45.04 55 PRO C N 1
ATOM 3707 C CA . PRO C 3 10 ? 9.475 56.913 85.187 1.00 48.83 55 PRO C CA 1
ATOM 3708 C C . PRO C 3 10 ? 9.322 56.086 83.914 1.00 53.03 55 PRO C C 1
ATOM 3709 O O . PRO C 3 10 ? 10.283 55.896 83.164 1.00 59.20 55 PRO C O 1
ATOM 3713 N N . GLY C 3 11 ? 8.103 55.603 83.680 1.00 53.73 56 GLY C N 1
ATOM 3714 C CA . GLY C 3 11 ? 7.816 54.833 82.482 1.00 49.86 56 GLY C CA 1
ATOM 3715 C C . GLY C 3 11 ? 8.146 53.356 82.515 1.00 49.76 56 GLY C C 1
ATOM 3716 O O . GLY C 3 11 ? 8.398 52.760 81.467 1.00 52.77 56 GLY C O 1
ATOM 3717 N N . MET C 3 12 ? 8.135 52.754 83.700 1.00 46.43 57 MET C N 1
ATOM 3718 C CA . MET C 3 12 ? 8.443 51.336 83.821 1.00 49.71 57 MET C CA 1
ATOM 3719 C C . MET C 3 12 ? 7.191 50.460 83.822 1.00 50.76 57 MET C C 1
ATOM 3720 O O . MET C 3 12 ? 7.281 49.234 83.742 1.00 50.40 57 MET C O 1
ATOM 3725 N N . GLU C 3 13 ? 6.021 51.086 83.908 1.00 52.93 58 GLU C N 1
ATOM 3726 C CA . GLU C 3 13 ? 4.771 50.332 83.907 1.00 52.43 58 GLU C CA 1
ATOM 3727 C C . GLU C 3 13 ? 4.448 49.871 82.488 1.00 46.76 58 GLU C C 1
ATOM 3728 O O . GLU C 3 13 ? 4.554 50.644 81.534 1.00 41.08 58 GLU C O 1
ATOM 3734 N N . GLY C 3 14 ? 4.071 48.603 82.350 1.00 42.24 59 GLY C N 1
ATOM 3735 C CA . GLY C 3 14 ? 3.726 48.083 81.043 1.00 38.69 59 GLY C CA 1
ATOM 3736 C C . GLY C 3 14 ? 4.808 47.316 80.298 1.00 43.79 59 GLY C C 1
ATOM 3737 O O . GLY C 3 14 ? 4.498 46.606 79.341 1.00 47.16 59 GLY C O 1
ATOM 3738 N N . LEU C 3 15 ? 6.071 47.442 80.698 1.00 35.23 60 LEU C N 1
ATOM 3739 C CA . LEU C 3 15 ? 7.112 46.708 79.986 1.00 40.41 60 LEU C CA 1
ATOM 3740 C C . LEU C 3 15 ? 7.377 45.317 80.569 1.00 37.24 60 LEU C C 1
ATOM 3741 O O . LEU C 3 15 ? 7.383 45.124 81.786 1.00 29.32 60 LEU C O 1
ATOM 3746 N N . GLY C 3 16 ? 7.581 44.348 79.679 1.00 31.95 61 GLY C N 1
ATOM 3747 C CA . GLY C 3 16 ? 7.792 42.972 80.096 1.00 31.31 61 GLY C CA 1
ATOM 3748 C C . GLY C 3 16 ? 9.127 42.572 80.702 1.00 34.31 61 GLY C C 1
ATOM 3749 O O . GLY C 3 16 ? 10.080 43.346 80.747 1.00 25.03 61 GLY C O 1
ATOM 3750 N N . THR C 3 17 ? 9.184 41.326 81.157 1.00 31.12 62 THR C N 1
ATOM 3751 C CA . THR C 3 17 ? 10.380 40.776 81.775 1.00 33.28 62 THR C CA 1
ATOM 3752 C C . THR C 3 17 ? 11.608 40.832 80.850 1.00 23.95 62 THR C C 1
ATOM 3753 O O . THR C 3 17 ? 12.744 40.884 81.320 1.00 25.61 62 THR C O 1
ATOM 3757 N N . ASP C 3 18 ? 11.391 40.836 79.537 1.00 24.15 63 ASP C N 1
ATOM 3758 C CA . ASP C 3 18 ? 12.514 40.912 78.608 1.00 25.96 63 ASP C CA 1
ATOM 3759 C C . ASP C 3 18 ? 13.342 42.162 78.873 1.00 27.56 63 ASP C C 1
ATOM 3760 O O . ASP C 3 18 ? 14.541 42.192 78.606 1.00 27.69 63 ASP C O 1
ATOM 3765 N N . ILE C 3 19 ? 12.699 43.197 79.397 1.00 28.54 64 ILE C N 1
ATOM 3766 C CA . ILE C 3 19 ? 13.399 44.437 79.705 1.00 29.48 64 ILE C CA 1
ATOM 3767 C C . ILE C 3 19 ? 13.780 44.503 81.181 1.00 29.10 64 ILE C C 1
ATOM 3768 O O . ILE C 3 19 ? 14.945 44.699 81.522 1.00 30.86 64 ILE C O 1
ATOM 3773 N N . THR C 3 20 ? 12.800 44.314 82.057 1.00 22.24 65 THR C N 1
ATOM 3774 C CA . THR C 3 20 ? 13.054 44.401 83.493 1.00 25.65 65 THR C CA 1
ATOM 3775 C C . THR C 3 20 ? 13.998 43.356 84.063 1.00 31.51 65 THR C C 1
ATOM 3776 O O . THR C 3 20 ? 14.606 43.578 85.113 1.00 31.82 65 THR C O 1
ATOM 3780 N N . VAL C 3 21 ? 14.137 42.227 83.373 1.00 19.44 66 VAL C N 1
ATOM 3781 C CA . VAL C 3 21 ? 14.982 41.155 83.883 1.00 21.68 66 VAL C CA 1
ATOM 3782 C C . VAL C 3 21 ? 16.145 40.741 82.996 1.00 16.06 66 VAL C C 1
ATOM 3783 O O . VAL C 3 21 ? 17.291 40.638 83.454 1.00 18.51 66 VAL C O 1
ATOM 3787 N N . ILE C 3 22 ? 15.861 40.508 81.723 1.00 10.32 67 ILE C N 1
ATOM 3788 C CA . ILE C 3 22 ? 16.899 40.044 80.807 1.00 15.17 67 ILE C CA 1
ATOM 3789 C C . ILE C 3 22 ? 17.882 41.117 80.318 1.00 16.35 67 ILE C C 1
ATOM 3790 O O . ILE C 3 22 ? 19.106 40.926 80.385 1.00 14.32 67 ILE C O 1
ATOM 3795 N N . CYS C 3 23 ? 17.354 42.248 79.851 1.00 16.37 68 CYS C N 1
ATOM 3796 C CA . CYS C 3 23 ? 18.179 43.346 79.337 1.00 13.54 68 CYS C CA 1
ATOM 3797 C C . CYS C 3 23 ? 17.792 44.648 80.050 1.00 14.90 68 CYS C C 1
ATOM 3798 O O . CYS C 3 23 ? 17.222 45.545 79.442 1.00 16.34 68 CYS C O 1
ATOM 3801 N N . PRO C 3 24 ? 18.135 44.771 81.338 1.00 19.12 69 PRO C N 1
ATOM 3802 C CA . PRO C 3 24 ? 17.849 45.918 82.216 1.00 20.87 69 PRO C CA 1
ATOM 3803 C C . PRO C 3 24 ? 18.130 47.316 81.661 1.00 18.24 69 PRO C C 1
ATOM 3804 O O . PRO C 3 24 ? 17.363 48.256 81.897 1.00 21.41 69 PRO C O 1
ATOM 3808 N N . TRP C 3 25 ? 19.241 47.458 80.954 1.00 10.82 70 TRP C N 1
ATOM 3809 C CA . TRP C 3 25 ? 19.641 48.751 80.406 1.00 13.13 70 TRP C CA 1
ATOM 3810 C C . TRP C 3 25 ? 18.650 49.291 79.383 1.00 22.33 70 TRP C C 1
ATOM 3811 O O . TRP C 3 25 ? 18.662 50.484 79.079 1.00 16.53 70 TRP C O 1
ATOM 3822 N N . GLU C 3 26 ? 17.791 48.416 78.859 1.00 15.75 71 GLU C N 1
ATOM 3823 C CA . GLU C 3 26 ? 16.794 48.830 77.875 1.00 16.16 71 GLU C CA 1
ATOM 3824 C C . GLU C 3 26 ? 15.754 49.789 78.464 1.00 17.23 71 GLU C C 1
ATOM 3825 O O . GLU C 3 26 ? 15.107 50.528 77.729 1.00 19.03 71 GLU C O 1
ATOM 3831 N N . ALA C 3 27 ? 15.586 49.775 79.783 1.00 16.77 72 ALA C N 1
ATOM 3832 C CA . ALA C 3 27 ? 14.633 50.677 80.432 1.00 18.58 72 ALA C CA 1
ATOM 3833 C C . ALA C 3 27 ? 15.063 52.140 80.255 1.00 27.15 72 ALA C C 1
ATOM 3834 O O . ALA C 3 27 ? 14.273 53.061 80.487 1.00 27.12 72 ALA C O 1
ATOM 3836 N N . PHE C 3 28 ? 16.314 52.348 79.847 1.00 21.44 73 PHE C N 1
ATOM 3837 C CA . PHE C 3 28 ? 16.851 53.696 79.648 1.00 26.43 73 PHE C CA 1
ATOM 3838 C C . PHE C 3 28 ? 17.179 53.977 78.177 1.00 23.20 73 PHE C C 1
ATOM 3839 O O . PHE C 3 28 ? 17.903 54.930 77.875 1.00 20.76 73 PHE C O 1
ATOM 3847 N N . ASN C 3 29 ? 16.640 53.165 77.266 1.00 17.41 74 ASN C N 1
ATOM 3848 C CA . ASN C 3 29 ? 16.930 53.312 75.839 1.00 21.78 74 ASN C CA 1
ATOM 3849 C C . ASN C 3 29 ? 16.497 54.620 75.194 1.00 14.09 74 ASN C C 1
ATOM 3850 O O . ASN C 3 29 ? 16.877 54.905 74.064 1.00 17.75 74 ASN C O 1
ATOM 3855 N N . HIS C 3 30 ? 15.693 55.403 75.899 1.00 17.38 75 HIS C N 1
ATOM 3856 C CA . HIS C 3 30 ? 15.245 56.684 75.357 1.00 24.60 75 HIS C CA 1
ATOM 3857 C C . HIS C 3 30 ? 16.230 57.789 75.758 1.00 28.83 75 HIS C C 1
ATOM 3858 O O . HIS C 3 30 ? 16.086 58.949 75.350 1.00 26.96 75 HIS C O 1
ATOM 3865 N N . LEU C 3 31 ? 17.236 57.424 76.551 1.00 19.04 76 LEU C N 1
ATOM 3866 C CA . LEU C 3 31 ? 18.224 58.397 77.009 1.00 22.87 76 LEU C CA 1
ATOM 3867 C C . LEU C 3 31 ? 19.583 58.302 76.315 1.00 31.58 76 LEU C C 1
ATOM 3868 O O . LEU C 3 31 ? 20.062 57.207 75.993 1.00 25.27 76 LEU C O 1
ATOM 3873 N N . GLU C 3 32 ? 20.192 59.464 76.083 1.00 27.00 77 GLU C N 1
ATOM 3874 C CA . GLU C 3 32 ? 21.518 59.550 75.469 1.00 31.91 77 GLU C CA 1
ATOM 3875 C C . GLU C 3 32 ? 22.523 59.235 76.570 1.00 23.09 77 GLU C C 1
ATOM 3876 O O . GLU C 3 32 ? 22.203 59.375 77.753 1.00 21.30 77 GLU C O 1
ATOM 3882 N N . LEU C 3 33 ? 23.733 58.824 76.199 1.00 27.38 78 LEU C N 1
ATOM 3883 C CA . LEU C 3 33 ? 24.749 58.508 77.204 1.00 35.40 78 LEU C CA 1
ATOM 3884 C C . LEU C 3 33 ? 25.038 59.678 78.142 1.00 32.96 78 LEU C C 1
ATOM 3885 O O . LEU C 3 33 ? 25.210 59.476 79.342 1.00 31.12 78 LEU C O 1
ATOM 3890 N N . HIS C 3 34 ? 25.086 60.900 77.612 1.00 32.07 79 HIS C N 1
ATOM 3891 C CA . HIS C 3 34 ? 25.354 62.051 78.469 1.00 34.73 79 HIS C CA 1
ATOM 3892 C C . HIS C 3 34 ? 24.199 62.327 79.431 1.00 32.50 79 HIS C C 1
ATOM 3893 O O . HIS C 3 34 ? 24.394 62.925 80.485 1.00 35.15 79 HIS C O 1
ATOM 3900 N N . GLU C 3 35 ? 22.996 61.885 79.078 1.00 28.01 80 GLU C N 1
ATOM 3901 C CA . GLU C 3 35 ? 21.846 62.088 79.956 1.00 26.81 80 GLU C CA 1
ATOM 3902 C C . GLU C 3 35 ? 21.834 61.079 81.102 1.00 29.88 80 GLU C C 1
ATOM 3903 O O . GLU C 3 35 ? 21.256 61.342 82.154 1.00 25.73 80 GLU C O 1
ATOM 3909 N N . LEU C 3 36 ? 22.470 59.925 80.902 1.00 30.13 81 LEU C N 1
ATOM 3910 C CA . LEU C 3 36 ? 22.516 58.901 81.945 1.00 29.24 81 LEU C CA 1
ATOM 3911 C C . LEU C 3 36 ? 23.191 59.466 83.193 1.00 25.06 81 LEU C C 1
ATOM 3912 O O . LEU C 3 36 ? 22.802 59.167 84.323 1.00 27.49 81 LEU C O 1
ATOM 3917 N N . ALA C 3 37 ? 24.216 60.282 82.989 1.00 28.50 82 ALA C N 1
ATOM 3918 C CA . ALA C 3 37 ? 24.914 60.888 84.112 1.00 26.55 82 ALA C CA 1
ATOM 3919 C C . ALA C 3 37 ? 24.033 61.989 84.721 1.00 26.82 82 ALA C C 1
ATOM 3920 O O . ALA C 3 37 ? 23.857 62.071 85.938 1.00 29.21 82 ALA C O 1
ATOM 3922 N N . GLN C 3 38 ? 23.465 62.821 83.853 1.00 28.86 83 GLN C N 1
ATOM 3923 C CA . GLN C 3 38 ? 22.609 63.930 84.273 1.00 35.21 83 GLN C CA 1
ATOM 3924 C C . GLN C 3 38 ? 21.428 63.483 85.129 1.00 38.96 83 GLN C C 1
ATOM 3925 O O . GLN C 3 38 ? 21.021 64.172 86.064 1.00 28.80 83 GLN C O 1
ATOM 3931 N N . TYR C 3 39 ? 20.864 62.327 84.813 1.00 34.08 84 TYR C N 1
ATOM 3932 C CA . TYR C 3 39 ? 19.722 61.873 85.577 1.00 26.21 84 TYR C CA 1
ATOM 3933 C C . TYR C 3 39 ? 20.073 60.889 86.687 1.00 28.37 84 TYR C C 1
ATOM 3934 O O . TYR C 3 39 ? 19.201 60.205 87.229 1.00 30.10 84 TYR C O 1
ATOM 3943 N N . GLY C 3 40 ? 21.360 60.846 87.026 1.00 31.38 85 GLY C N 1
ATOM 3944 C CA . GLY C 3 40 ? 21.844 59.991 88.103 1.00 33.86 85 GLY C CA 1
ATOM 3945 C C . GLY C 3 40 ? 21.704 58.490 87.942 1.00 34.82 85 GLY C C 1
ATOM 3946 O O . GLY C 3 40 ? 21.645 57.759 88.931 1.00 32.83 85 GLY C O 1
ATOM 3947 N N . ILE C 3 41 ? 21.654 58.022 86.701 1.00 35.46 86 ILE C N 1
ATOM 3948 C CA . ILE C 3 41 ? 21.525 56.595 86.445 1.00 32.38 86 ILE C CA 1
ATOM 3949 C C . ILE C 3 41 ? 22.894 55.957 86.632 1.00 38.26 86 ILE C C 1
ATOM 3950 O O . ILE C 3 41 ? 23.009 54.868 87.202 1.00 35.88 86 ILE C O 1
ATOM 3955 N N . ILE C 3 42 ? 23.925 56.654 86.153 1.00 32.74 87 ILE C N 1
ATOM 3956 C CA . ILE C 3 42 ? 25.312 56.207 86.282 1.00 40.78 87 ILE C CA 1
ATOM 3957 C C . ILE C 3 42 ? 26.127 57.298 86.982 1.00 51.73 87 ILE C C 1
ATOM 3958 O O . ILE C 3 42 ? 25.515 58.314 87.387 1.00 58.77 87 ILE C O 1
ATOM 3964 N N . ARG D 1 3 ? 33.968 31.042 159.588 1.00 77.30 28 ARG D N 1
ATOM 3965 C CA . ARG D 1 3 ? 34.626 32.224 160.218 1.00 75.18 28 ARG D CA 1
ATOM 3966 C C . ARG D 1 3 ? 35.409 33.028 159.181 1.00 72.05 28 ARG D C 1
ATOM 3967 O O . ARG D 1 3 ? 36.465 32.600 158.711 1.00 74.07 28 ARG D O 1
ATOM 3975 N N . THR D 1 4 ? 34.882 34.199 158.833 1.00 65.47 29 THR D N 1
ATOM 3976 C CA . THR D 1 4 ? 35.511 35.059 157.840 1.00 55.53 29 THR D CA 1
ATOM 3977 C C . THR D 1 4 ? 35.859 36.435 158.395 1.00 52.34 29 THR D C 1
ATOM 3978 O O . THR D 1 4 ? 35.098 37.017 159.172 1.00 43.45 29 THR D O 1
ATOM 3982 N N . VAL D 1 5 ? 37.012 36.952 157.978 1.00 49.33 30 VAL D N 1
ATOM 3983 C CA . VAL D 1 5 ? 37.486 38.256 158.430 1.00 46.22 30 VAL D CA 1
ATOM 3984 C C . VAL D 1 5 ? 37.751 39.209 157.255 1.00 43.00 30 VAL D C 1
ATOM 3985 O O . VAL D 1 5 ? 38.425 38.847 156.285 1.00 36.95 30 VAL D O 1
ATOM 3989 N N . LYS D 1 6 ? 37.204 40.419 157.346 1.00 36.23 31 LYS D N 1
ATOM 3990 C CA . LYS D 1 6 ? 37.391 41.425 156.305 1.00 37.91 31 LYS D CA 1
ATOM 3991 C C . LYS D 1 6 ? 38.460 42.391 156.779 1.00 37.12 31 LYS D C 1
ATOM 3992 O O . LYS D 1 6 ? 38.266 43.123 157.751 1.00 36.52 31 LYS D O 1
ATOM 3998 N N . LEU D 1 7 ? 39.587 42.387 156.079 1.00 38.20 32 LEU D N 1
ATOM 3999 C CA . LEU D 1 7 ? 40.723 43.226 156.429 1.00 35.51 32 LEU D CA 1
ATOM 4000 C C . LEU D 1 7 ? 41.042 44.235 155.326 1.00 28.87 32 LEU D C 1
ATOM 4001 O O . LEU D 1 7 ? 41.252 43.861 154.169 1.00 28.43 32 LEU D O 1
ATOM 4006 N N . LEU D 1 8 ? 41.074 45.511 155.693 1.00 20.51 33 LEU D N 1
ATOM 4007 C CA . LEU D 1 8 ? 41.376 46.570 154.738 1.00 29.97 33 LEU D CA 1
ATOM 4008 C C . LEU D 1 8 ? 42.783 47.126 154.907 1.00 27.82 33 LEU D C 1
ATOM 4009 O O . LEU D 1 8 ? 43.175 47.504 156.010 1.00 27.99 33 LEU D O 1
ATOM 4014 N N . LEU D 1 9 ? 43.539 47.171 153.815 1.00 25.48 34 LEU D N 1
ATOM 4015 C CA . LEU D 1 9 ? 44.875 47.752 153.848 1.00 24.61 34 LEU D CA 1
ATOM 4016 C C . LEU D 1 9 ? 44.716 49.198 153.380 1.00 24.01 34 LEU D C 1
ATOM 4017 O O . LEU D 1 9 ? 44.541 49.457 152.188 1.00 30.82 34 LEU D O 1
ATOM 4022 N N . LEU D 1 10 ? 44.749 50.133 154.327 1.00 24.63 35 LEU D N 1
ATOM 4023 C CA . LEU D 1 10 ? 44.592 51.552 154.027 1.00 20.06 35 LEU D CA 1
ATOM 4024 C C . LEU D 1 10 ? 45.860 52.367 154.296 1.00 29.54 35 LEU D C 1
ATOM 4025 O O . LEU D 1 10 ? 46.755 51.930 155.026 1.00 23.07 35 LEU D O 1
ATOM 4030 N N . GLY D 1 11 ? 45.914 53.564 153.715 1.00 22.53 36 GLY D N 1
ATOM 4031 C CA . GLY D 1 11 ? 47.059 54.439 153.889 1.00 21.39 36 GLY D CA 1
ATOM 4032 C C . GLY D 1 11 ? 47.260 55.297 152.654 1.00 29.98 36 GLY D C 1
ATOM 4033 O O . GLY D 1 11 ? 46.677 55.018 151.600 1.00 23.92 36 GLY D O 1
ATOM 4034 N N . ALA D 1 12 ? 48.088 56.332 152.768 1.00 22.37 37 ALA D N 1
ATOM 4035 C CA . ALA D 1 12 ? 48.340 57.229 151.645 1.00 17.58 37 ALA D CA 1
ATOM 4036 C C . ALA D 1 12 ? 49.182 56.553 150.577 1.00 18.49 37 ALA D C 1
ATOM 4037 O O . ALA D 1 12 ? 49.626 55.416 150.750 1.00 15.10 37 ALA D O 1
ATOM 4039 N N . GLY D 1 13 ? 49.397 57.256 149.467 1.00 21.70 38 GLY D N 1
ATOM 4040 C CA . GLY D 1 13 ? 50.190 56.700 148.386 1.00 20.31 38 GLY D CA 1
ATOM 4041 C C . GLY D 1 13 ? 51.614 56.314 148.765 1.00 17.19 38 GLY D C 1
ATOM 4042 O O . GLY D 1 13 ? 52.258 56.987 149.554 1.00 17.10 38 GLY D O 1
ATOM 4043 N N . GLU D 1 14 ? 52.095 55.215 148.188 1.00 13.88 39 GLU D N 1
ATOM 4044 C CA . GLU D 1 14 ? 53.453 54.701 148.404 1.00 22.87 39 GLU D CA 1
ATOM 4045 C C . GLU D 1 14 ? 53.827 54.441 149.861 1.00 24.83 39 GLU D C 1
ATOM 4046 O O . GLU D 1 14 ? 54.981 54.612 150.243 1.00 26.36 39 GLU D O 1
ATOM 4052 N N . SER D 1 15 ? 52.859 54.014 150.666 1.00 21.75 40 SER D N 1
ATOM 4053 C CA . SER D 1 15 ? 53.129 53.740 152.071 1.00 24.96 40 SER D CA 1
ATOM 4054 C C . SER D 1 15 ? 53.487 52.279 152.340 1.00 25.22 40 SER D C 1
ATOM 4055 O O . SER D 1 15 ? 53.988 51.965 153.420 1.00 28.97 40 SER D O 1
ATOM 4058 N N . GLY D 1 16 ? 53.240 51.393 151.371 1.00 20.90 41 GLY D N 1
ATOM 4059 C CA . GLY D 1 16 ? 53.588 49.986 151.545 1.00 22.34 41 GLY D CA 1
ATOM 4060 C C . GLY D 1 16 ? 52.486 48.940 151.438 1.00 26.94 41 GLY D C 1
ATOM 4061 O O . GLY D 1 16 ? 52.762 47.737 151.501 1.00 22.75 41 GLY D O 1
ATOM 4062 N N . LYS D 1 17 ? 51.247 49.386 151.251 1.00 21.87 42 LYS D N 1
ATOM 4063 C CA . LYS D 1 17 ? 50.087 48.495 151.152 1.00 21.21 42 LYS D CA 1
ATOM 4064 C C . LYS D 1 17 ? 50.230 47.271 150.238 1.00 22.60 42 LYS D C 1
ATOM 4065 O O . LYS D 1 17 ? 49.967 46.142 150.658 1.00 23.90 42 LYS D O 1
ATOM 4071 N N . SER D 1 18 ? 50.629 47.482 148.990 1.00 19.81 43 SER D N 1
ATOM 4072 C CA . SER D 1 18 ? 50.770 46.369 148.064 1.00 16.22 43 SER D CA 1
ATOM 4073 C C . SER D 1 18 ? 51.953 45.437 148.339 1.00 25.68 43 SER D C 1
ATOM 4074 O O . SER D 1 18 ? 51.951 44.278 147.915 1.00 19.78 43 SER D O 1
ATOM 4077 N N . THR D 1 19 ? 52.969 45.936 149.029 1.00 21.12 44 THR D N 1
ATOM 4078 C CA . THR D 1 19 ? 54.115 45.098 149.347 1.00 25.19 44 THR D CA 1
ATOM 4079 C C . THR D 1 19 ? 53.628 44.133 150.434 1.00 25.16 44 THR D C 1
ATOM 4080 O O . THR D 1 19 ? 53.935 42.937 150.400 1.00 32.09 44 THR D O 1
ATOM 4084 N N . ILE D 1 20 ? 52.848 44.648 151.381 1.00 22.63 45 ILE D N 1
ATOM 4085 C CA . ILE D 1 20 ? 52.294 43.792 152.426 1.00 28.08 45 ILE D CA 1
ATOM 4086 C C . ILE D 1 20 ? 51.466 42.690 151.757 1.00 34.31 45 ILE D C 1
ATOM 4087 O O . ILE D 1 20 ? 51.513 41.535 152.172 1.00 37.60 45 ILE D O 1
ATOM 4092 N N . VAL D 1 21 ? 50.717 43.042 150.715 1.00 27.90 46 VAL D N 1
ATOM 4093 C CA . VAL D 1 21 ? 49.909 42.052 150.017 1.00 25.14 46 VAL D CA 1
ATOM 4094 C C . VAL D 1 21 ? 50.812 41.023 149.357 1.00 28.29 46 VAL D C 1
ATOM 4095 O O . VAL D 1 21 ? 50.538 39.823 149.426 1.00 29.09 46 VAL D O 1
ATOM 4099 N N . LYS D 1 22 ? 51.880 41.483 148.707 1.00 22.04 47 LYS D N 1
ATOM 4100 C CA . LYS D 1 22 ? 52.833 40.571 148.068 1.00 25.68 47 LYS D CA 1
ATOM 4101 C C . LYS D 1 22 ? 53.373 39.558 149.093 1.00 26.85 47 LYS D C 1
ATOM 4102 O O . LYS D 1 22 ? 53.562 38.375 148.782 1.00 29.76 47 LYS D O 1
ATOM 4108 N N . GLN D 1 23 ? 53.634 40.033 150.307 1.00 25.29 48 GLN D N 1
ATOM 4109 C CA . GLN D 1 23 ? 54.145 39.165 151.369 1.00 36.41 48 GLN D CA 1
ATOM 4110 C C . GLN D 1 23 ? 53.137 38.065 151.674 1.00 40.53 48 GLN D C 1
ATOM 4111 O O . GLN D 1 23 ? 53.501 36.894 151.806 1.00 44.69 48 GLN D O 1
ATOM 4117 N N . MET D 1 24 ? 51.870 38.454 151.789 1.00 40.74 49 MET D N 1
ATOM 4118 C CA . MET D 1 24 ? 50.797 37.509 152.072 1.00 39.51 49 MET D CA 1
ATOM 4119 C C . MET D 1 24 ? 50.784 36.377 151.058 1.00 37.67 49 MET D C 1
ATOM 4120 O O . MET D 1 24 ? 50.407 35.250 151.386 1.00 41.38 49 MET D O 1
ATOM 4125 N N . LYS D 1 25 ? 51.203 36.669 149.830 1.00 32.90 50 LYS D N 1
ATOM 4126 C CA . LYS D 1 25 ? 51.241 35.646 148.788 1.00 36.11 50 LYS D CA 1
ATOM 4127 C C . LYS D 1 25 ? 52.446 34.726 148.971 1.00 43.65 50 LYS D C 1
ATOM 4128 O O . LYS D 1 25 ? 52.395 33.538 148.637 1.00 40.14 50 LYS D O 1
ATOM 4134 N N . ILE D 1 26 ? 53.532 35.294 149.485 1.00 40.11 51 ILE D N 1
ATOM 4135 C CA . ILE D 1 26 ? 54.763 34.549 149.720 1.00 43.03 51 ILE D CA 1
ATOM 4136 C C . ILE D 1 26 ? 54.610 33.608 150.914 1.00 42.48 51 ILE D C 1
ATOM 4137 O O . ILE D 1 26 ? 55.054 32.458 150.881 1.00 45.66 51 ILE D O 1
ATOM 4142 N N . ILE D 1 27 ? 53.970 34.114 151.960 1.00 34.57 52 ILE D N 1
ATOM 4143 C CA . ILE D 1 27 ? 53.764 33.367 153.191 1.00 43.73 52 ILE D CA 1
ATOM 4144 C C . ILE D 1 27 ? 52.541 32.446 153.192 1.00 50.14 52 ILE D C 1
ATOM 4145 O O . ILE D 1 27 ? 52.678 31.223 153.291 1.00 42.08 52 ILE D O 1
ATOM 4150 N N . HIS D 1 28 ? 51.353 33.040 153.081 1.00 48.95 53 HIS D N 1
ATOM 4151 C CA . HIS D 1 28 ? 50.103 32.284 153.113 1.00 48.49 53 HIS D CA 1
ATOM 4152 C C . HIS D 1 28 ? 49.557 31.757 151.792 1.00 47.74 53 HIS D C 1
ATOM 4153 O O . HIS D 1 28 ? 48.411 31.315 151.735 1.00 52.71 53 HIS D O 1
ATOM 4160 N N . GLN D 1 29 ? 50.360 31.800 150.736 1.00 44.93 54 GLN D N 1
ATOM 4161 C CA . GLN D 1 29 ? 49.920 31.297 149.440 1.00 43.49 54 GLN D CA 1
ATOM 4162 C C . GLN D 1 29 ? 51.067 30.576 148.737 1.00 54.75 54 GLN D C 1
ATOM 4163 O O . GLN D 1 29 ? 52.091 30.279 149.356 1.00 63.03 54 GLN D O 1
ATOM 4169 N N . ASP D 1 30 ? 50.902 30.299 147.448 1.00 57.37 55 ASP D N 1
ATOM 4170 C CA . ASP D 1 30 ? 51.926 29.587 146.689 1.00 65.67 55 ASP D CA 1
ATOM 4171 C C . ASP D 1 30 ? 53.159 30.411 146.330 1.00 64.90 55 ASP D C 1
ATOM 4172 O O . ASP D 1 30 ? 54.037 29.937 145.604 1.00 63.30 55 ASP D O 1
ATOM 4177 N N . GLY D 1 31 ? 53.237 31.635 146.841 1.00 61.80 56 GLY D N 1
ATOM 4178 C CA . GLY D 1 31 ? 54.380 32.475 146.531 1.00 55.61 56 GLY D CA 1
ATOM 4179 C C . GLY D 1 31 ? 54.469 32.735 145.039 1.00 55.78 56 GLY D C 1
ATOM 4180 O O . GLY D 1 31 ? 53.450 32.725 144.343 1.00 56.46 56 GLY D O 1
ATOM 4181 N N . TYR D 1 32 ? 55.681 32.955 144.536 1.00 57.86 57 TYR D N 1
ATOM 4182 C CA . TYR D 1 32 ? 55.870 33.224 143.113 1.00 54.27 57 TYR D CA 1
ATOM 4183 C C . TYR D 1 32 ? 56.583 32.128 142.332 1.00 53.81 57 TYR D C 1
ATOM 4184 O O . TYR D 1 32 ? 57.693 31.723 142.672 1.00 53.91 57 TYR D O 1
ATOM 4193 N N . SER D 1 33 ? 55.935 31.662 141.271 1.00 49.48 58 SER D N 1
ATOM 4194 C CA . SER D 1 33 ? 56.512 30.642 140.415 1.00 51.73 58 SER D CA 1
ATOM 4195 C C . SER D 1 33 ? 57.549 31.321 139.525 1.00 53.62 58 SER D C 1
ATOM 4196 O O . SER D 1 33 ? 57.686 32.544 139.539 1.00 51.68 58 SER D O 1
ATOM 4199 N N . LEU D 1 34 ? 58.279 30.527 138.750 1.00 56.62 59 LEU D N 1
ATOM 4200 C CA . LEU D 1 34 ? 59.291 31.072 137.858 1.00 56.13 59 LEU D CA 1
ATOM 4201 C C . LEU D 1 34 ? 58.657 31.975 136.802 1.00 58.69 59 LEU D C 1
ATOM 4202 O O . LEU D 1 34 ? 59.133 33.085 136.554 1.00 54.67 59 LEU D O 1
ATOM 4207 N N . GLU D 1 35 ? 57.584 31.497 136.181 1.00 54.40 60 GLU D N 1
ATOM 4208 C CA . GLU D 1 35 ? 56.915 32.274 135.149 1.00 59.13 60 GLU D CA 1
ATOM 4209 C C . GLU D 1 35 ? 56.301 33.552 135.704 1.00 52.96 60 GLU D C 1
ATOM 4210 O O . GLU D 1 35 ? 56.108 34.525 134.971 1.00 50.58 60 GLU D O 1
ATOM 4216 N N . GLU D 1 36 ? 55.998 33.552 136.998 1.00 49.50 61 GLU D N 1
ATOM 4217 C CA . GLU D 1 36 ? 55.432 34.736 137.631 1.00 51.24 61 GLU D CA 1
ATOM 4218 C C . GLU D 1 36 ? 56.544 35.750 137.886 1.00 49.02 61 GLU D C 1
ATOM 4219 O O . GLU D 1 36 ? 56.328 36.957 137.797 1.00 53.16 61 GLU D O 1
ATOM 4225 N N . CYS D 1 37 ? 57.738 35.258 138.201 1.00 45.37 62 CYS D N 1
ATOM 4226 C CA . CYS D 1 37 ? 58.872 36.141 138.453 1.00 45.98 62 CYS D CA 1
ATOM 4227 C C . CYS D 1 37 ? 59.317 36.808 137.161 1.00 42.40 62 CYS D C 1
ATOM 4228 O O . CYS D 1 37 ? 59.607 38.002 137.134 1.00 43.78 62 CYS D O 1
ATOM 4231 N N . LEU D 1 38 ? 59.370 36.030 136.089 1.00 39.94 63 LEU D N 1
ATOM 4232 C CA . LEU D 1 38 ? 59.782 36.556 134.797 1.00 40.27 63 LEU D CA 1
ATOM 4233 C C . LEU D 1 38 ? 58.927 37.751 134.384 1.00 38.42 63 LEU D C 1
ATOM 4234 O O . LEU D 1 38 ? 59.412 38.669 133.722 1.00 39.77 63 LEU D O 1
ATOM 4239 N N . GLU D 1 39 ? 57.656 37.736 134.775 1.00 39.63 64 GLU D N 1
ATOM 4240 C CA . GLU D 1 39 ? 56.749 38.828 134.439 1.00 43.50 64 GLU D CA 1
ATOM 4241 C C . GLU D 1 39 ? 57.179 40.148 135.070 1.00 40.74 64 GLU D C 1
ATOM 4242 O O . GLU D 1 39 ? 56.857 41.218 134.559 1.00 40.55 64 GLU D O 1
ATOM 4248 N N . PHE D 1 40 ? 57.915 40.072 136.175 1.00 34.98 65 PHE D N 1
ATOM 4249 C CA . PHE D 1 40 ? 58.371 41.275 136.862 1.00 32.53 65 PHE D CA 1
ATOM 4250 C C . PHE D 1 40 ? 59.594 41.926 136.233 1.00 30.56 65 PHE D C 1
ATOM 4251 O O . PHE D 1 40 ? 60.010 43.006 136.657 1.00 27.21 65 PHE D O 1
ATOM 4259 N N . ILE D 1 41 ? 60.162 41.292 135.211 1.00 27.81 66 ILE D N 1
ATOM 4260 C CA . ILE D 1 41 ? 61.338 41.857 134.568 1.00 27.18 66 ILE D CA 1
ATOM 4261 C C . ILE D 1 41 ? 61.044 43.206 133.913 1.00 29.63 66 ILE D C 1
ATOM 4262 O O . ILE D 1 41 ? 61.769 44.172 134.141 1.00 26.65 66 ILE D O 1
ATOM 4267 N N . ALA D 1 42 ? 59.993 43.277 133.101 1.00 25.83 67 ALA D N 1
ATOM 4268 C CA . ALA D 1 42 ? 59.649 44.532 132.443 1.00 27.14 67 ALA D CA 1
ATOM 4269 C C . ALA D 1 42 ? 59.365 45.589 133.502 1.00 25.44 67 ALA D C 1
ATOM 4270 O O . ALA D 1 42 ? 59.793 46.733 133.370 1.00 23.08 67 ALA D O 1
ATOM 4272 N N . ILE D 1 43 ? 58.648 45.193 134.553 1.00 26.06 68 ILE D N 1
ATOM 4273 C CA . ILE D 1 43 ? 58.312 46.088 135.658 1.00 22.47 68 ILE D CA 1
ATOM 4274 C C . ILE D 1 43 ? 59.589 46.640 136.279 1.00 26.51 68 ILE D C 1
ATOM 4275 O O . ILE D 1 43 ? 59.724 47.847 136.485 1.00 17.94 68 ILE D O 1
ATOM 4280 N N . ILE D 1 44 ? 60.528 45.747 136.581 1.00 17.17 69 ILE D N 1
ATOM 4281 C CA . ILE D 1 44 ? 61.792 46.146 137.191 1.00 15.86 69 ILE D CA 1
ATOM 4282 C C . ILE D 1 44 ? 62.645 47.023 136.276 1.00 17.72 69 ILE D C 1
ATOM 4283 O O . ILE D 1 44 ? 63.214 48.022 136.724 1.00 21.53 69 ILE D O 1
ATOM 4288 N N . TYR D 1 45 ? 62.725 46.670 134.996 1.00 19.86 70 TYR D N 1
ATOM 4289 C CA . TYR D 1 45 ? 63.496 47.465 134.053 1.00 19.77 70 TYR D CA 1
ATOM 4290 C C . TYR D 1 45 ? 62.860 48.852 133.912 1.00 25.98 70 TYR D C 1
ATOM 4291 O O . TYR D 1 45 ? 63.563 49.855 133.744 1.00 22.27 70 TYR D O 1
ATOM 4300 N N . GLY D 1 46 ? 61.531 48.904 133.974 1.00 21.38 71 GLY D N 1
ATOM 4301 C CA . GLY D 1 46 ? 60.846 50.184 133.887 1.00 23.39 71 GLY D CA 1
ATOM 4302 C C . GLY D 1 46 ? 61.180 51.039 135.099 1.00 18.00 71 GLY D C 1
ATOM 4303 O O . GLY D 1 46 ? 61.496 52.233 134.967 1.00 18.69 71 GLY D O 1
ATOM 4304 N N . ASN D 1 47 ? 61.100 50.430 136.284 1.00 12.72 72 ASN D N 1
ATOM 4305 C CA . ASN D 1 47 ? 61.415 51.107 137.552 1.00 19.55 72 ASN D CA 1
ATOM 4306 C C . ASN D 1 47 ? 62.840 51.661 137.535 1.00 22.06 72 ASN D C 1
ATOM 4307 O O . ASN D 1 47 ? 63.113 52.747 138.049 1.00 17.13 72 ASN D O 1
ATOM 4312 N N . THR D 1 48 ? 63.758 50.879 136.980 1.00 18.78 73 THR D N 1
ATOM 4313 C CA . THR D 1 48 ? 65.156 51.274 136.920 1.00 20.52 73 THR D CA 1
ATOM 4314 C C . THR D 1 48 ? 65.365 52.477 136.016 1.00 20.06 73 THR D C 1
ATOM 4315 O O . THR D 1 48 ? 66.040 53.439 136.393 1.00 16.24 73 THR D O 1
ATOM 4319 N N . LEU D 1 49 ? 64.799 52.423 134.818 1.00 17.12 74 LEU D N 1
ATOM 4320 C CA . LEU D 1 49 ? 64.934 53.532 133.881 1.00 22.99 74 LEU D CA 1
ATOM 4321 C C . LEU D 1 49 ? 64.317 54.809 134.459 1.00 18.87 74 LEU D C 1
ATOM 4322 O O . LEU D 1 49 ? 64.930 55.873 134.426 1.00 23.67 74 LEU D O 1
ATOM 4327 N N . GLN D 1 50 ? 63.103 54.698 134.993 1.00 16.30 75 GLN D N 1
ATOM 4328 C CA . GLN D 1 50 ? 62.421 55.857 135.567 1.00 22.22 75 GLN D CA 1
ATOM 4329 C C . GLN D 1 50 ? 63.217 56.462 136.715 1.00 21.98 75 GLN D C 1
ATOM 4330 O O . GLN D 1 50 ? 63.219 57.681 136.908 1.00 17.12 75 GLN D O 1
ATOM 4336 N N . SER D 1 51 ? 63.887 55.610 137.487 1.00 14.99 76 SER D N 1
ATOM 4337 C CA . SER D 1 51 ? 64.676 56.088 138.621 1.00 17.57 76 SER D CA 1
ATOM 4338 C C . SER D 1 51 ? 65.861 56.935 138.194 1.00 15.52 76 SER D C 1
ATOM 4339 O O . SER D 1 51 ? 66.046 58.053 138.688 1.00 21.35 76 SER D O 1
ATOM 4342 N N . ILE D 1 52 ? 66.660 56.420 137.265 1.00 15.04 77 ILE D N 1
ATOM 4343 C CA . ILE D 1 52 ? 67.816 57.166 136.798 1.00 19.79 77 ILE D CA 1
ATOM 4344 C C . ILE D 1 52 ? 67.390 58.432 136.045 1.00 15.23 77 ILE D C 1
ATOM 4345 O O . ILE D 1 52 ? 68.087 59.444 136.092 1.00 17.51 77 ILE D O 1
ATOM 4350 N N . LEU D 1 53 ? 66.241 58.397 135.371 1.00 15.99 78 LEU D N 1
ATOM 4351 C CA . LEU D 1 53 ? 65.792 59.593 134.654 1.00 16.82 78 LEU D CA 1
ATOM 4352 C C . LEU D 1 53 ? 65.425 60.683 135.647 1.00 21.24 78 LEU D C 1
ATOM 4353 O O . LEU D 1 53 ? 65.704 61.862 135.426 1.00 17.15 78 LEU D O 1
ATOM 4358 N N . ALA D 1 54 ? 64.794 60.289 136.745 1.00 16.25 79 ALA D N 1
ATOM 4359 C CA . ALA D 1 54 ? 64.403 61.256 137.760 1.00 19.48 79 ALA D CA 1
ATOM 4360 C C . ALA D 1 54 ? 65.650 61.930 138.314 1.00 15.92 79 ALA D C 1
ATOM 4361 O O . ALA D 1 54 ? 65.668 63.144 138.517 1.00 16.82 79 ALA D O 1
ATOM 4363 N N . ILE D 1 55 ? 66.699 61.152 138.550 1.00 12.70 80 ILE D N 1
ATOM 4364 C CA . ILE D 1 55 ? 67.941 61.718 139.075 1.00 12.18 80 ILE D CA 1
ATOM 4365 C C . ILE D 1 55 ? 68.601 62.640 138.033 1.00 16.01 80 ILE D C 1
ATOM 4366 O O . ILE D 1 55 ? 69.046 63.746 138.349 1.00 17.86 80 ILE D O 1
ATOM 4371 N N . VAL D 1 56 ? 68.668 62.184 136.791 1.00 16.02 81 VAL D N 1
ATOM 4372 C CA . VAL D 1 56 ? 69.260 62.998 135.739 1.00 15.69 81 VAL D CA 1
ATOM 4373 C C . VAL D 1 56 ? 68.531 64.334 135.586 1.00 18.12 81 VAL D C 1
ATOM 4374 O O . VAL D 1 56 ? 69.167 65.369 135.436 1.00 12.93 81 VAL D O 1
ATOM 4378 N N . ARG D 1 57 ? 67.203 64.320 135.616 1.00 17.70 82 ARG D N 1
ATOM 4379 C CA . ARG D 1 57 ? 66.462 65.571 135.492 1.00 20.56 82 ARG D CA 1
ATOM 4380 C C . ARG D 1 57 ? 66.695 66.475 136.691 1.00 26.36 82 ARG D C 1
ATOM 4381 O O . ARG D 1 57 ? 66.753 67.701 136.540 1.00 18.29 82 ARG D O 1
ATOM 4389 N N . ALA D 1 58 ? 66.842 65.883 137.879 1.00 11.97 83 ALA D N 1
ATOM 4390 C CA . ALA D 1 58 ? 67.078 66.679 139.084 1.00 17.22 83 ALA D CA 1
ATOM 4391 C C . ALA D 1 58 ? 68.453 67.349 139.066 1.00 14.82 83 ALA D C 1
ATOM 4392 O O . ALA D 1 58 ? 68.659 68.345 139.763 1.00 17.12 83 ALA D O 1
ATOM 4394 N N . MET D 1 59 ? 69.398 66.819 138.284 1.00 15.13 84 MET D N 1
ATOM 4395 C CA . MET D 1 59 ? 70.719 67.451 138.192 1.00 16.63 84 MET D CA 1
ATOM 4396 C C . MET D 1 59 ? 70.516 68.906 137.750 1.00 21.17 84 MET D C 1
ATOM 4397 O O . MET D 1 59 ? 71.170 69.832 138.246 1.00 21.89 84 MET D O 1
ATOM 4402 N N . THR D 1 60 ? 69.607 69.098 136.800 1.00 15.95 85 THR D N 1
ATOM 4403 C CA . THR D 1 60 ? 69.303 70.425 136.292 1.00 13.49 85 THR D CA 1
ATOM 4404 C C . THR D 1 60 ? 68.475 71.200 137.314 1.00 17.46 85 THR D C 1
ATOM 4405 O O . THR D 1 60 ? 68.856 72.295 137.719 1.00 23.72 85 THR D O 1
ATOM 4409 N N . THR D 1 61 ? 67.358 70.629 137.755 1.00 17.55 86 THR D N 1
ATOM 4410 C CA . THR D 1 61 ? 66.504 71.301 138.735 1.00 21.99 86 THR D CA 1
ATOM 4411 C C . THR D 1 61 ? 67.304 71.819 139.938 1.00 24.65 86 THR D C 1
ATOM 4412 O O . THR D 1 61 ? 67.218 73.002 140.293 1.00 22.60 86 THR D O 1
ATOM 4416 N N . LEU D 1 62 ? 68.084 70.935 140.560 1.00 11.05 87 LEU D N 1
ATOM 4417 C CA . LEU D 1 62 ? 68.870 71.318 141.732 1.00 21.16 87 LEU D CA 1
ATOM 4418 C C . LEU D 1 62 ? 70.171 72.056 141.394 1.00 24.23 87 LEU D C 1
ATOM 4419 O O . LEU D 1 62 ? 70.853 72.550 142.294 1.00 23.07 87 LEU D O 1
ATOM 4424 N N . ASN D 1 63 ? 70.518 72.115 140.108 1.00 21.20 88 ASN D N 1
ATOM 4425 C CA . ASN D 1 63 ? 71.720 72.819 139.668 1.00 22.46 88 ASN D CA 1
ATOM 4426 C C . ASN D 1 63 ? 72.960 72.170 140.276 1.00 22.59 88 ASN D C 1
ATOM 4427 O O . ASN D 1 63 ? 73.729 72.798 140.999 1.00 22.91 88 ASN D O 1
ATOM 4432 N N . ILE D 1 64 ? 73.135 70.891 139.983 1.00 21.78 89 ILE D N 1
ATOM 4433 C CA . ILE D 1 64 ? 74.271 70.132 140.483 1.00 22.37 89 ILE D CA 1
ATOM 4434 C C . ILE D 1 64 ? 75.066 69.742 139.246 1.00 25.79 89 ILE D C 1
ATOM 4435 O O . ILE D 1 64 ? 74.493 69.255 138.272 1.00 23.87 89 ILE D O 1
ATOM 4440 N N . GLN D 1 65 ? 76.376 69.964 139.269 1.00 28.42 90 GLN D N 1
ATOM 4441 C CA . GLN D 1 65 ? 77.207 69.625 138.116 1.00 25.00 90 GLN D CA 1
ATOM 4442 C C . GLN D 1 65 ? 77.679 68.179 138.141 1.00 26.32 90 GLN D C 1
ATOM 4443 O O . GLN D 1 65 ? 77.799 67.564 139.205 1.00 16.91 90 GLN D O 1
ATOM 4449 N N . TYR D 1 66 ? 77.946 67.633 136.962 1.00 24.36 91 TYR D N 1
ATOM 4450 C CA . TYR D 1 66 ? 78.423 66.263 136.861 1.00 28.28 91 TYR D CA 1
ATOM 4451 C C . TYR D 1 66 ? 79.883 66.207 137.280 1.00 35.06 91 TYR D C 1
ATOM 4452 O O . TYR D 1 66 ? 80.624 67.172 137.090 1.00 30.56 91 TYR D O 1
ATOM 4461 N N . GLY D 1 67 ? 80.294 65.087 137.865 1.00 31.94 92 GLY D N 1
ATOM 4462 C CA . GLY D 1 67 ? 81.680 64.957 138.272 1.00 35.85 92 GLY D CA 1
ATOM 4463 C C . GLY D 1 67 ? 82.551 65.129 137.044 1.00 28.84 92 GLY D C 1
ATOM 4464 O O . GLY D 1 67 ? 83.526 65.881 137.049 1.00 33.66 92 GLY D O 1
ATOM 4465 N N . ASP D 1 68 ? 82.183 64.417 135.984 1.00 31.15 93 ASP D N 1
ATOM 4466 C CA . ASP D 1 68 ? 82.897 64.469 134.715 1.00 30.37 93 ASP D CA 1
ATOM 4467 C C . ASP D 1 68 ? 81.912 64.948 133.651 1.00 35.23 93 ASP D C 1
ATOM 4468 O O . ASP D 1 68 ? 80.901 64.293 133.388 1.00 32.53 93 ASP D O 1
ATOM 4473 N N . SER D 1 69 ? 82.205 66.101 133.055 1.00 29.26 94 SER D N 1
ATOM 4474 C CA . SER D 1 69 ? 81.350 66.691 132.027 1.00 39.39 94 SER D CA 1
ATOM 4475 C C . SER D 1 69 ? 80.942 65.707 130.936 1.00 38.10 94 SER D C 1
ATOM 4476 O O . SER D 1 69 ? 79.888 65.861 130.314 1.00 33.58 94 SER D O 1
ATOM 4479 N N . ALA D 1 70 ? 81.776 64.699 130.703 1.00 32.75 95 ALA D N 1
ATOM 4480 C CA . ALA D 1 70 ? 81.484 63.699 129.683 1.00 38.57 95 ALA D CA 1
ATOM 4481 C C . ALA D 1 70 ? 80.121 63.049 129.911 1.00 36.68 95 ALA D C 1
ATOM 4482 O O . ALA D 1 70 ? 79.512 62.527 128.976 1.00 40.82 95 ALA D O 1
ATOM 4484 N N . ARG D 1 71 ? 79.647 63.083 131.154 1.00 33.33 96 ARG D N 1
ATOM 4485 C CA . ARG D 1 71 ? 78.360 62.486 131.502 1.00 28.01 96 ARG D CA 1
ATOM 4486 C C . ARG D 1 71 ? 77.182 63.275 130.927 1.00 32.10 96 ARG D C 1
ATOM 4487 O O . ARG D 1 71 ? 76.107 62.717 130.701 1.00 28.56 96 ARG D O 1
ATOM 4495 N N . GLN D 1 72 ? 77.375 64.571 130.696 1.00 32.92 97 GLN D N 1
ATOM 4496 C CA . GLN D 1 72 ? 76.303 65.388 130.138 1.00 38.37 97 GLN D CA 1
ATOM 4497 C C . GLN D 1 72 ? 75.812 64.792 128.831 1.00 36.17 97 GLN D C 1
ATOM 4498 O O . GLN D 1 72 ? 74.611 64.772 128.561 1.00 36.97 97 GLN D O 1
ATOM 4504 N N . ASP D 1 73 ? 76.748 64.309 128.019 1.00 36.64 98 ASP D N 1
ATOM 4505 C CA . ASP D 1 73 ? 76.397 63.705 126.742 1.00 41.52 98 ASP D CA 1
ATOM 4506 C C . ASP D 1 73 ? 75.666 62.397 126.989 1.00 42.07 98 ASP D C 1
ATOM 4507 O O . ASP D 1 73 ? 74.662 62.108 126.335 1.00 41.39 98 ASP D O 1
ATOM 4512 N N . ASP D 1 74 ? 76.170 61.610 127.936 1.00 34.17 99 ASP D N 1
ATOM 4513 C CA . ASP D 1 74 ? 75.540 60.337 128.267 1.00 37.23 99 ASP D CA 1
ATOM 4514 C C . ASP D 1 74 ? 74.098 60.572 128.689 1.00 33.24 99 ASP D C 1
ATOM 4515 O O . ASP D 1 74 ? 73.187 59.880 128.233 1.00 29.48 99 ASP D O 1
ATOM 4520 N N . ALA D 1 75 ? 73.895 61.558 129.558 1.00 26.70 100 ALA D N 1
ATOM 4521 C CA . ALA D 1 75 ? 72.555 61.874 130.033 1.00 28.95 100 ALA D CA 1
ATOM 4522 C C . ALA D 1 75 ? 71.647 62.212 128.855 1.00 31.21 100 ALA D C 1
ATOM 4523 O O . ALA D 1 75 ? 70.528 61.712 128.770 1.00 26.92 100 ALA D O 1
ATOM 4525 N N . ARG D 1 76 ? 72.128 63.052 127.943 1.00 32.05 101 ARG D N 1
ATOM 4526 C CA . ARG D 1 76 ? 71.327 63.425 126.782 1.00 32.28 101 ARG D CA 1
ATOM 4527 C C . ARG D 1 76 ? 70.915 62.187 125.999 1.00 29.84 101 ARG D C 1
ATOM 4528 O O . ARG D 1 76 ? 69.747 62.034 125.635 1.00 28.82 101 ARG D O 1
ATOM 4536 N N . LYS D 1 77 ? 71.876 61.302 125.748 1.00 29.60 102 LYS D N 1
ATOM 4537 C CA . LYS D 1 77 ? 71.615 60.075 124.999 1.00 30.13 102 LYS D CA 1
ATOM 4538 C C . LYS D 1 77 ? 70.607 59.171 125.700 1.00 32.61 102 LYS D C 1
ATOM 4539 O O . LYS D 1 77 ? 69.729 58.586 125.054 1.00 30.94 102 LYS D O 1
ATOM 4545 N N . LEU D 1 78 ? 70.743 59.047 127.019 1.00 27.34 103 LEU D N 1
ATOM 4546 C CA . LEU D 1 78 ? 69.828 58.223 127.799 1.00 22.80 103 LEU D CA 1
ATOM 4547 C C . LEU D 1 78 ? 68.404 58.745 127.660 1.00 23.38 103 LEU D C 1
ATOM 4548 O O . LEU D 1 78 ? 67.466 57.967 127.475 1.00 24.61 103 LEU D O 1
ATOM 4553 N N . MET D 1 79 ? 68.239 60.062 127.755 1.00 21.22 104 MET D N 1
ATOM 4554 C CA . MET D 1 79 ? 66.913 60.659 127.638 1.00 29.69 104 MET D CA 1
ATOM 4555 C C . MET D 1 79 ? 66.294 60.468 126.254 1.00 32.52 104 MET D C 1
ATOM 4556 O O . MET D 1 79 ? 65.070 60.460 126.119 1.00 32.76 104 MET D O 1
ATOM 4561 N N . HIS D 1 80 ? 67.131 60.310 125.231 1.00 37.08 105 HIS D N 1
ATOM 4562 C CA . HIS D 1 80 ? 66.628 60.101 123.875 1.00 36.45 105 HIS D CA 1
ATOM 4563 C C . HIS D 1 80 ? 66.268 58.632 123.638 1.00 38.18 105 HIS D C 1
ATOM 4564 O O . HIS D 1 80 ? 65.289 58.326 122.952 1.00 37.19 105 HIS D O 1
ATOM 4571 N N . MET D 1 81 ? 67.065 57.722 124.190 1.00 31.68 106 MET D N 1
ATOM 4572 C CA . MET D 1 81 ? 66.778 56.302 124.041 1.00 33.18 106 MET D CA 1
ATOM 4573 C C . MET D 1 81 ? 65.475 56.017 124.773 1.00 36.45 106 MET D C 1
ATOM 4574 O O . MET D 1 81 ? 64.597 55.328 124.256 1.00 41.20 106 MET D O 1
ATOM 4579 N N . ALA D 1 82 ? 65.354 56.563 125.979 1.00 36.19 107 ALA D N 1
ATOM 4580 C CA . ALA D 1 82 ? 64.160 56.374 126.800 1.00 33.36 107 ALA D CA 1
ATOM 4581 C C . ALA D 1 82 ? 62.913 56.735 126.013 1.00 38.78 107 ALA D C 1
ATOM 4582 O O . ALA D 1 82 ? 61.849 56.138 126.192 1.00 32.51 107 ALA D O 1
ATOM 4584 N N . ASP D 1 83 ? 63.056 57.721 125.138 1.00 40.70 108 ASP D N 1
ATOM 4585 C CA . ASP D 1 83 ? 61.943 58.193 124.338 1.00 44.45 108 ASP D CA 1
ATOM 4586 C C . ASP D 1 83 ? 61.713 57.366 123.072 1.00 45.27 108 ASP D C 1
ATOM 4587 O O . ASP D 1 83 ? 60.705 57.545 122.391 1.00 43.34 108 ASP D O 1
ATOM 4592 N N . THR D 1 84 ? 62.625 56.449 122.760 1.00 41.83 109 THR D N 1
ATOM 4593 C CA . THR D 1 84 ? 62.469 55.654 121.547 1.00 41.85 109 THR D CA 1
ATOM 4594 C C . THR D 1 84 ? 62.450 54.134 121.706 1.00 42.84 109 THR D C 1
ATOM 4595 O O . THR D 1 84 ? 61.768 53.445 120.945 1.00 48.92 109 THR D O 1
ATOM 4599 N N . ILE D 1 85 ? 63.189 53.600 122.675 1.00 36.60 110 ILE D N 1
ATOM 4600 C CA . ILE D 1 85 ? 63.224 52.145 122.865 1.00 35.80 110 ILE D CA 1
ATOM 4601 C C . ILE D 1 85 ? 61.859 51.597 123.275 1.00 33.15 110 ILE D C 1
ATOM 4602 O O . ILE D 1 85 ? 60.928 52.354 123.562 1.00 33.60 110 ILE D O 1
ATOM 4607 N N . GLU D 1 86 ? 61.737 50.275 123.311 1.00 38.42 111 GLU D N 1
ATOM 4608 C CA . GLU D 1 86 ? 60.474 49.670 123.710 1.00 41.56 111 GLU D CA 1
ATOM 4609 C C . GLU D 1 86 ? 60.361 49.750 125.222 1.00 37.18 111 GLU D C 1
ATOM 4610 O O . GLU D 1 86 ? 61.301 49.418 125.945 1.00 39.55 111 GLU D O 1
ATOM 4616 N N . GLU D 1 87 ? 59.207 50.196 125.697 1.00 37.46 112 GLU D N 1
ATOM 4617 C CA . GLU D 1 87 ? 58.974 50.326 127.128 1.00 43.46 112 GLU D CA 1
ATOM 4618 C C . GLU D 1 87 ? 59.189 48.993 127.841 1.00 43.65 112 GLU D C 1
ATOM 4619 O O . GLU D 1 87 ? 58.800 47.940 127.333 1.00 41.12 112 GLU D O 1
ATOM 4625 N N . GLY D 1 88 ? 59.830 49.045 129.007 1.00 36.20 113 GLY D N 1
ATOM 4626 C CA . GLY D 1 88 ? 60.063 47.836 129.781 1.00 34.42 113 GLY D CA 1
ATOM 4627 C C . GLY D 1 88 ? 61.290 47.019 129.411 1.00 32.88 113 GLY D C 1
ATOM 4628 O O . GLY D 1 88 ? 61.479 45.931 129.946 1.00 28.19 113 GLY D O 1
ATOM 4629 N N . THR D 1 89 ? 62.120 47.528 128.505 1.00 29.52 114 THR D N 1
ATOM 4630 C CA . THR D 1 89 ? 63.328 46.814 128.096 1.00 37.25 114 THR D CA 1
ATOM 4631 C C . THR D 1 89 ? 64.582 47.546 128.565 1.00 40.38 114 THR D C 1
ATOM 4632 O O . THR D 1 89 ? 64.524 48.714 128.968 1.00 38.51 114 THR D O 1
ATOM 4636 N N . MET D 1 90 ? 65.718 46.859 128.497 1.00 37.34 115 MET D N 1
ATOM 4637 C CA . MET D 1 90 ? 66.978 47.438 128.943 1.00 39.12 115 MET D CA 1
ATOM 4638 C C . MET D 1 90 ? 68.166 46.975 128.092 1.00 35.66 115 MET D C 1
ATOM 4639 O O . MET D 1 90 ? 68.917 46.079 128.486 1.00 36.45 115 MET D O 1
ATOM 4644 N N . PRO D 1 91 ? 68.342 47.587 126.908 1.00 38.32 116 PRO D N 1
ATOM 4645 C CA . PRO D 1 91 ? 69.411 47.308 125.937 1.00 35.32 116 PRO D CA 1
ATOM 4646 C C . PRO D 1 91 ? 70.794 47.592 126.523 1.00 43.60 116 PRO D C 1
ATOM 4647 O O . PRO D 1 91 ? 70.947 48.480 127.370 1.00 38.47 116 PRO D O 1
ATOM 4651 N N . LYS D 1 92 ? 71.799 46.857 126.054 1.00 43.93 117 LYS D N 1
ATOM 4652 C CA . LYS D 1 92 ? 73.162 47.035 126.547 1.00 46.03 117 LYS D CA 1
ATOM 4653 C C . LYS D 1 92 ? 73.645 48.472 126.451 1.00 36.93 117 LYS D C 1
ATOM 4654 O O . LYS D 1 92 ? 74.297 48.967 127.366 1.00 31.05 117 LYS D O 1
ATOM 4660 N N . GLU D 1 93 ? 73.329 49.142 125.348 1.00 37.12 118 GLU D N 1
ATOM 4661 C CA . GLU D 1 93 ? 73.759 50.523 125.169 1.00 44.40 118 GLU D CA 1
ATOM 4662 C C . GLU D 1 93 ? 73.115 51.422 126.216 1.00 47.06 118 GLU D C 1
ATOM 4663 O O . GLU D 1 93 ? 73.646 52.485 126.546 1.00 50.93 118 GLU D O 1
ATOM 4669 N N . MET D 1 94 ? 71.970 50.994 126.742 1.00 44.01 119 MET D N 1
ATOM 4670 C CA . MET D 1 94 ? 71.283 51.770 127.765 1.00 36.95 119 MET D CA 1
ATOM 4671 C C . MET D 1 94 ? 71.856 51.462 129.141 1.00 31.67 119 MET D C 1
ATOM 4672 O O . MET D 1 94 ? 72.223 52.374 129.883 1.00 25.84 119 MET D O 1
ATOM 4677 N N . SER D 1 95 ? 71.930 50.181 129.493 1.00 27.88 120 SER D N 1
ATOM 4678 C CA . SER D 1 95 ? 72.474 49.806 130.794 1.00 34.88 120 SER D CA 1
ATOM 4679 C C . SER D 1 95 ? 73.901 50.339 130.942 1.00 37.95 120 SER D C 1
ATOM 4680 O O . SER D 1 95 ? 74.301 50.784 132.021 1.00 38.86 120 SER D O 1
ATOM 4683 N N . ASP D 1 96 ? 74.662 50.304 129.851 1.00 35.53 121 ASP D N 1
ATOM 4684 C CA . ASP D 1 96 ? 76.034 50.807 129.863 1.00 38.64 121 ASP D CA 1
ATOM 4685 C C . ASP D 1 96 ? 76.053 52.268 130.303 1.00 32.42 121 ASP D C 1
ATOM 4686 O O . ASP D 1 96 ? 76.859 52.666 131.143 1.00 34.46 121 ASP D O 1
ATOM 4691 N N . ILE D 1 97 ? 75.167 53.069 129.723 1.00 25.94 122 ILE D N 1
ATOM 4692 C CA . ILE D 1 97 ? 75.078 54.485 130.064 1.00 27.21 122 ILE D CA 1
ATOM 4693 C C . ILE D 1 97 ? 74.671 54.688 131.520 1.00 24.96 122 ILE D C 1
ATOM 4694 O O . ILE D 1 97 ? 75.213 55.556 132.215 1.00 23.22 122 ILE D O 1
ATOM 4699 N N . ILE D 1 98 ? 73.710 53.889 131.976 1.00 21.18 123 ILE D N 1
ATOM 4700 C CA . ILE D 1 98 ? 73.223 54.004 133.340 1.00 20.13 123 ILE D CA 1
ATOM 4701 C C . ILE D 1 98 ? 74.315 53.693 134.359 1.00 24.12 123 ILE D C 1
ATOM 4702 O O . ILE D 1 98 ? 74.449 54.392 135.369 1.00 21.68 123 ILE D O 1
ATOM 4707 N N . GLN D 1 99 ? 75.104 52.652 134.107 1.00 24.68 124 GLN D N 1
ATOM 4708 C CA . GLN D 1 99 ? 76.176 52.316 135.037 1.00 25.75 124 GLN D CA 1
ATOM 4709 C C . GLN D 1 99 ? 77.198 53.441 135.143 1.00 25.39 124 GLN D C 1
ATOM 4710 O O . GLN D 1 99 ? 77.664 53.758 136.240 1.00 32.80 124 GLN D O 1
ATOM 4716 N N . ARG D 1 100 ? 77.543 54.061 134.019 1.00 28.94 125 ARG D N 1
ATOM 4717 C CA . ARG D 1 100 ? 78.505 55.160 134.057 1.00 31.64 125 ARG D CA 1
ATOM 4718 C C . ARG D 1 100 ? 77.942 56.328 134.859 1.00 33.68 125 ARG D C 1
ATOM 4719 O O . ARG D 1 100 ? 78.649 56.934 135.666 1.00 36.00 125 ARG D O 1
ATOM 4727 N N . LEU D 1 101 ? 76.668 56.645 134.634 1.00 32.86 126 LEU D N 1
ATOM 4728 C CA . LEU D 1 101 ? 76.023 57.745 135.350 1.00 25.02 126 LEU D CA 1
ATOM 4729 C C . LEU D 1 101 ? 75.951 57.472 136.840 1.00 19.56 126 LEU D C 1
ATOM 4730 O O . LEU D 1 101 ? 76.223 58.350 137.656 1.00 16.90 126 LEU D O 1
ATOM 4735 N N . TRP D 1 102 ? 75.587 56.250 137.198 1.00 16.65 127 TRP D N 1
ATOM 4736 C CA . TRP D 1 102 ? 75.461 55.892 138.603 1.00 20.25 127 TRP D CA 1
ATOM 4737 C C . TRP D 1 102 ? 76.752 56.123 139.381 1.00 28.24 127 TRP D C 1
ATOM 4738 O O . TRP D 1 102 ? 76.711 56.506 140.550 1.00 28.77 127 TRP D O 1
ATOM 4749 N N . LYS D 1 103 ? 77.893 55.901 138.731 1.00 27.86 128 LYS D N 1
ATOM 4750 C CA . LYS D 1 103 ? 79.190 56.083 139.383 1.00 28.32 128 LYS D CA 1
ATOM 4751 C C . LYS D 1 103 ? 79.725 57.515 139.386 1.00 28.15 128 LYS D C 1
ATOM 4752 O O . LYS D 1 103 ? 80.815 57.764 139.894 1.00 31.24 128 LYS D O 1
ATOM 4758 N N . ASP D 1 104 ? 78.983 58.455 138.813 1.00 22.47 129 ASP D N 1
ATOM 4759 C CA . ASP D 1 104 ? 79.439 59.839 138.802 1.00 23.21 129 ASP D CA 1
ATOM 4760 C C . ASP D 1 104 ? 79.175 60.495 140.155 1.00 23.43 129 ASP D C 1
ATOM 4761 O O . ASP D 1 104 ? 78.122 60.306 140.756 1.00 32.26 129 ASP D O 1
ATOM 4766 N N . SER D 1 105 ? 80.135 61.279 140.626 1.00 27.72 130 SER D N 1
ATOM 4767 C CA . SER D 1 105 ? 80.010 61.946 141.915 1.00 26.11 130 SER D CA 1
ATOM 4768 C C . SER D 1 105 ? 78.841 62.931 141.971 1.00 23.58 130 SER D C 1
ATOM 4769 O O . SER D 1 105 ? 78.264 63.160 143.039 1.00 25.79 130 SER D O 1
ATOM 4772 N N . GLY D 1 106 ? 78.505 63.525 140.828 1.00 25.90 131 GLY D N 1
ATOM 4773 C CA . GLY D 1 106 ? 77.412 64.485 140.787 1.00 22.32 131 GLY D CA 1
ATOM 4774 C C . GLY D 1 106 ? 76.081 63.775 140.916 1.00 20.19 131 GLY D C 1
ATOM 4775 O O . GLY D 1 106 ? 75.193 64.210 141.652 1.00 21.49 131 GLY D O 1
ATOM 4776 N N . ILE D 1 107 ? 75.948 62.674 140.190 1.00 20.10 132 ILE D N 1
ATOM 4777 C CA . ILE D 1 107 ? 74.738 61.868 140.234 1.00 23.21 132 ILE D CA 1
ATOM 4778 C C . ILE D 1 107 ? 74.520 61.369 141.667 1.00 24.04 132 ILE D C 1
ATOM 4779 O O . ILE D 1 107 ? 73.400 61.410 142.179 1.00 19.66 132 ILE D O 1
ATOM 4784 N N . GLN D 1 108 ? 75.592 60.921 142.322 1.00 18.50 133 GLN D N 1
ATOM 4785 C CA . GLN D 1 108 ? 75.487 60.435 143.698 1.00 21.06 133 GLN D CA 1
ATOM 4786 C C . GLN D 1 108 ? 75.077 61.554 144.644 1.00 18.45 133 GLN D C 1
ATOM 4787 O O . GLN D 1 108 ? 74.236 61.349 145.519 1.00 25.86 133 GLN D O 1
ATOM 4793 N N . ALA D 1 109 ? 75.659 62.740 144.474 1.00 19.47 134 ALA D N 1
ATOM 4794 C CA . ALA D 1 109 ? 75.290 63.873 145.318 1.00 19.12 134 ALA D CA 1
ATOM 4795 C C . ALA D 1 109 ? 73.807 64.198 145.091 1.00 18.02 134 ALA D C 1
ATOM 4796 O O . ALA D 1 109 ? 73.108 64.663 145.994 1.00 24.45 134 ALA D O 1
ATOM 4798 N N . CYS D 1 110 ? 73.331 63.980 143.872 1.00 16.30 135 CYS D N 1
ATOM 4799 C CA . CYS D 1 110 ? 71.935 64.256 143.564 1.00 15.76 135 CYS D CA 1
ATOM 4800 C C . CYS D 1 110 ? 71.065 63.166 144.188 1.00 17.32 135 CYS D C 1
ATOM 4801 O O . CYS D 1 110 ? 70.006 63.441 144.763 1.00 14.95 135 CYS D O 1
ATOM 4804 N N . PHE D 1 111 ? 71.518 61.924 144.068 1.00 15.72 136 PHE D N 1
ATOM 4805 C CA . PHE D 1 111 ? 70.786 60.799 144.628 1.00 17.51 136 PHE D CA 1
ATOM 4806 C C . PHE D 1 111 ? 70.559 61.030 146.107 1.00 24.43 136 PHE D C 1
ATOM 4807 O O . PHE D 1 111 ? 69.479 60.738 146.631 1.00 20.95 136 PHE D O 1
ATOM 4815 N N . ASP D 1 112 ? 71.578 61.557 146.782 1.00 23.17 137 ASP D N 1
ATOM 4816 C CA . ASP D 1 112 ? 71.478 61.816 148.215 1.00 28.20 137 ASP D CA 1
ATOM 4817 C C . ASP D 1 112 ? 70.486 62.901 148.578 1.00 25.77 137 ASP D C 1
ATOM 4818 O O . ASP D 1 112 ? 70.110 63.027 149.741 1.00 27.47 137 ASP D O 1
ATOM 4823 N N . ARG D 1 113 ? 70.051 63.677 147.589 1.00 21.99 138 ARG D N 1
ATOM 4824 C CA . ARG D 1 113 ? 69.085 64.749 147.830 1.00 24.76 138 ARG D CA 1
ATOM 4825 C C . ARG D 1 113 ? 67.718 64.410 147.228 1.00 20.02 138 ARG D C 1
ATOM 4826 O O . ARG D 1 113 ? 66.946 65.295 146.876 1.00 17.32 138 ARG D O 1
ATOM 4834 N N . ALA D 1 114 ? 67.427 63.119 147.119 1.00 17.45 139 ALA D N 1
ATOM 4835 C CA . ALA D 1 114 ? 66.168 62.653 146.542 1.00 18.61 139 ALA D CA 1
ATOM 4836 C C . ALA D 1 114 ? 64.952 63.254 147.227 1.00 22.64 139 ALA D C 1
ATOM 4837 O O . ALA D 1 114 ? 63.891 63.395 146.610 1.00 25.53 139 ALA D O 1
ATOM 4839 N N . SER D 1 115 ? 65.100 63.604 148.505 1.00 19.39 140 SER D N 1
ATOM 4840 C CA . SER D 1 115 ? 64.003 64.198 149.257 1.00 19.14 140 SER D CA 1
ATOM 4841 C C . SER D 1 115 ? 63.510 65.478 148.616 1.00 17.78 140 SER D C 1
ATOM 4842 O O . SER D 1 115 ? 62.392 65.921 148.888 1.00 18.44 140 SER D O 1
ATOM 4845 N N . GLU D 1 116 ? 64.338 66.071 147.758 1.00 14.91 141 GLU D N 1
ATOM 4846 C CA . GLU D 1 116 ? 63.968 67.323 147.107 1.00 16.69 141 GLU D CA 1
ATOM 4847 C C . GLU D 1 116 ? 63.220 67.162 145.786 1.00 20.16 141 GLU D C 1
ATOM 4848 O O . GLU D 1 116 ? 62.818 68.151 145.166 1.00 25.03 141 GLU D O 1
ATOM 4854 N N . TYR D 1 117 ? 63.032 65.920 145.350 1.00 18.00 142 TYR D N 1
ATOM 4855 C CA . TYR D 1 117 ? 62.275 65.663 144.132 1.00 14.46 142 TYR D CA 1
ATOM 4856 C C . TYR D 1 117 ? 61.527 64.349 144.322 1.00 22.01 142 TYR D C 1
ATOM 4857 O O . TYR D 1 117 ? 61.428 63.851 145.449 1.00 23.79 142 TYR D O 1
ATOM 4866 N N . GLN D 1 118 ? 60.992 63.795 143.240 1.00 16.69 143 GLN D N 1
ATOM 4867 C CA . GLN D 1 118 ? 60.230 62.547 143.319 1.00 19.91 143 GLN D CA 1
ATOM 4868 C C . GLN D 1 118 ? 61.047 61.344 142.834 1.00 23.59 143 GLN D C 1
ATOM 4869 O O . GLN D 1 118 ? 61.290 61.188 141.641 1.00 16.74 143 GLN D O 1
ATOM 4875 N N . LEU D 1 119 ? 61.464 60.486 143.760 1.00 18.54 144 LEU D N 1
ATOM 4876 C CA . LEU D 1 119 ? 62.272 59.324 143.386 1.00 15.32 144 LEU D CA 1
ATOM 4877 C C . LEU D 1 119 ? 61.791 58.043 144.054 1.00 18.99 144 LEU D C 1
ATOM 4878 O O . LEU D 1 119 ? 61.511 58.024 145.252 1.00 12.30 144 LEU D O 1
ATOM 4883 N N . ASN D 1 120 ? 61.703 56.978 143.262 1.00 14.27 145 ASN D N 1
ATOM 4884 C CA . ASN D 1 120 ? 61.264 55.665 143.730 1.00 26.33 145 ASN D CA 1
ATOM 4885 C C . ASN D 1 120 ? 62.070 55.195 144.936 1.00 25.95 145 ASN D C 1
ATOM 4886 O O . ASN D 1 120 ? 63.300 55.315 144.950 1.00 25.41 145 ASN D O 1
ATOM 4891 N N . ASP D 1 121 ? 61.382 54.640 145.934 1.00 27.18 146 ASP D N 1
ATOM 4892 C CA . ASP D 1 121 ? 62.044 54.131 147.141 1.00 24.74 146 ASP D CA 1
ATOM 4893 C C . ASP D 1 121 ? 63.166 53.163 146.774 1.00 21.98 146 ASP D C 1
ATOM 4894 O O . ASP D 1 121 ? 64.253 53.208 147.345 1.00 31.19 146 ASP D O 1
ATOM 4899 N N . SER D 1 122 ? 62.882 52.293 145.808 1.00 19.78 147 SER D N 1
ATOM 4900 C CA . SER D 1 122 ? 63.818 51.268 145.362 1.00 24.15 147 SER D CA 1
ATOM 4901 C C . SER D 1 122 ? 64.878 51.709 144.352 1.00 23.81 147 SER D C 1
ATOM 4902 O O . SER D 1 122 ? 65.590 50.864 143.796 1.00 19.14 147 SER D O 1
ATOM 4905 N N . ALA D 1 123 ? 64.997 53.013 144.112 1.00 17.42 148 ALA D N 1
ATOM 4906 C CA . ALA D 1 123 ? 65.977 53.503 143.142 1.00 21.94 148 ALA D CA 1
ATOM 4907 C C . ALA D 1 123 ? 67.376 52.991 143.471 1.00 20.12 148 ALA D C 1
ATOM 4908 O O . ALA D 1 123 ? 68.051 52.423 142.612 1.00 20.12 148 ALA D O 1
ATOM 4910 N N . GLY D 1 124 ? 67.805 53.206 144.714 1.00 18.97 149 GLY D N 1
ATOM 4911 C CA . GLY D 1 124 ? 69.119 52.749 145.134 1.00 22.95 149 GLY D CA 1
ATOM 4912 C C . GLY D 1 124 ? 69.282 51.241 144.995 1.00 24.15 149 GLY D C 1
ATOM 4913 O O . GLY D 1 124 ? 70.270 50.763 144.436 1.00 26.74 149 GLY D O 1
ATOM 4914 N N . TYR D 1 125 ? 68.303 50.490 145.490 1.00 24.02 150 TYR D N 1
ATOM 4915 C CA . TYR D 1 125 ? 68.348 49.030 145.429 1.00 21.43 150 TYR D CA 1
ATOM 4916 C C . TYR D 1 125 ? 68.628 48.511 144.013 1.00 28.19 150 TYR D C 1
ATOM 4917 O O . TYR D 1 125 ? 69.536 47.706 143.818 1.00 29.76 150 TYR D O 1
ATOM 4926 N N . TYR D 1 126 ? 67.874 48.980 143.019 1.00 27.31 151 TYR D N 1
ATOM 4927 C CA . TYR D 1 126 ? 68.070 48.513 141.642 1.00 28.70 151 TYR D CA 1
ATOM 4928 C C . TYR D 1 126 ? 69.281 49.087 140.909 1.00 29.87 151 TYR D C 1
ATOM 4929 O O . TYR D 1 126 ? 70.002 48.352 140.235 1.00 23.18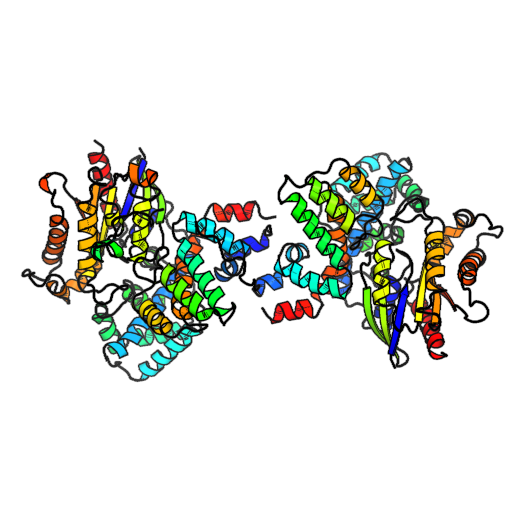 151 TYR D O 1
ATOM 4938 N N . LEU D 1 127 ? 69.500 50.394 141.014 1.00 26.51 152 LEU D N 1
ATOM 4939 C CA . LEU D 1 127 ? 70.628 51.007 140.315 1.00 21.57 152 LEU D CA 1
ATOM 4940 C C . LEU D 1 127 ? 71.980 50.489 140.780 1.00 27.30 152 LEU D C 1
ATOM 4941 O O . LEU D 1 127 ? 72.888 50.289 139.972 1.00 27.57 152 LEU D O 1
ATOM 4946 N N . SER D 1 128 ? 72.118 50.268 142.080 1.00 25.86 153 SER D N 1
ATOM 4947 C CA . SER D 1 128 ? 73.381 49.782 142.614 1.00 34.62 153 SER D CA 1
ATOM 4948 C C . SER D 1 128 ? 73.655 48.319 142.254 1.00 32.27 153 SER D C 1
ATOM 4949 O O . SER D 1 128 ? 74.776 47.841 142.401 1.00 40.76 153 SER D O 1
ATOM 4952 N N . ASP D 1 129 ? 72.645 47.610 141.766 1.00 36.86 154 ASP D N 1
ATOM 4953 C CA . ASP D 1 129 ? 72.829 46.201 141.426 1.00 33.03 154 ASP D CA 1
ATOM 4954 C C . ASP D 1 129 ? 72.392 45.916 139.990 1.00 34.49 154 ASP D C 1
ATOM 4955 O O . ASP D 1 129 ? 71.911 44.821 139.677 1.00 35.82 154 ASP D O 1
ATOM 4960 N N . LEU D 1 130 ? 72.585 46.900 139.115 1.00 31.08 155 LEU D N 1
ATOM 4961 C CA . LEU D 1 130 ? 72.188 46.785 137.716 1.00 32.53 155 LEU D CA 1
ATOM 4962 C C . LEU D 1 130 ? 72.847 45.673 136.900 1.00 32.84 155 LEU D C 1
ATOM 4963 O O . LEU D 1 130 ? 72.201 45.085 136.028 1.00 37.30 155 LEU D O 1
ATOM 4968 N N . GLU D 1 131 ? 74.115 45.370 137.157 1.00 41.71 156 GLU D N 1
ATOM 4969 C CA . GLU D 1 131 ? 74.770 44.306 136.391 1.00 46.67 156 GLU D CA 1
ATOM 4970 C C . GLU D 1 131 ? 74.010 42.984 136.530 1.00 40.55 156 GLU D C 1
ATOM 4971 O O . GLU D 1 131 ? 73.695 42.328 135.531 1.00 40.01 156 GLU D O 1
ATOM 4977 N N . ARG D 1 132 ? 73.717 42.592 137.764 1.00 30.17 157 ARG D N 1
ATOM 4978 C CA . ARG D 1 132 ? 72.980 41.353 137.988 1.00 27.88 157 ARG D CA 1
ATOM 4979 C C . ARG D 1 132 ? 71.636 41.373 137.259 1.00 36.91 157 ARG D C 1
ATOM 4980 O O . ARG D 1 132 ? 71.186 40.354 136.730 1.00 32.84 157 ARG D O 1
ATOM 4988 N N . LEU D 1 133 ? 71.001 42.541 137.226 1.00 33.69 158 LEU D N 1
ATOM 4989 C CA . LEU D 1 133 ? 69.703 42.689 136.585 1.00 28.94 158 LEU D CA 1
ATOM 4990 C C . LEU D 1 133 ? 69.701 42.497 135.074 1.00 36.28 158 LEU D C 1
ATOM 4991 O O . LEU D 1 133 ? 68.714 42.015 134.511 1.00 38.29 158 LEU D O 1
ATOM 4996 N N . VAL D 1 134 ? 70.786 42.882 134.409 1.00 39.22 159 VAL D N 1
ATOM 4997 C CA . VAL D 1 134 ? 70.843 42.746 132.956 1.00 42.31 159 VAL D CA 1
ATOM 4998 C C . VAL D 1 134 ? 71.735 41.604 132.482 1.00 45.70 159 VAL D C 1
ATOM 4999 O O . VAL D 1 134 ? 72.027 41.485 131.289 1.00 41.99 159 VAL D O 1
ATOM 5003 N N . THR D 1 135 ? 72.165 40.766 133.420 1.00 42.18 160 THR D N 1
ATOM 5004 C CA . THR D 1 135 ? 73.006 39.625 133.085 1.00 49.17 160 THR D CA 1
ATOM 5005 C C . THR D 1 135 ? 72.156 38.602 132.348 1.00 46.75 160 THR D C 1
ATOM 50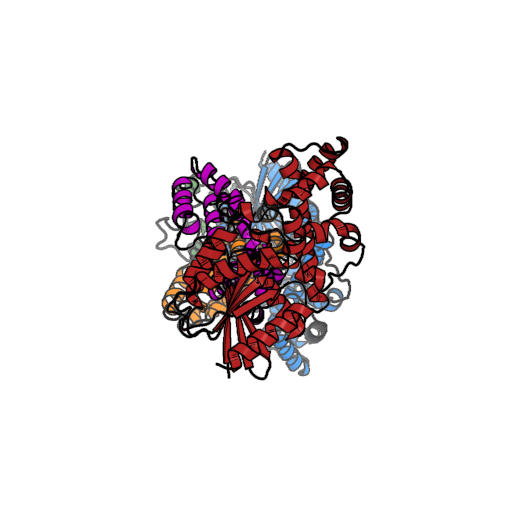06 O O . THR D 1 135 ? 71.076 38.231 132.812 1.00 45.67 160 THR D O 1
ATOM 5010 N N . PRO D 1 136 ? 72.637 38.122 131.193 1.00 50.33 161 PRO D N 1
ATOM 5011 C CA . PRO D 1 136 ? 71.887 37.132 130.413 1.00 53.84 161 PRO D CA 1
ATOM 5012 C C . PRO D 1 136 ? 71.255 36.053 131.299 1.00 51.71 161 PRO D C 1
ATOM 5013 O O . PRO D 1 136 ? 71.909 35.516 132.197 1.00 52.02 161 PRO D O 1
ATOM 5017 N N . GLY D 1 137 ? 69.978 35.761 131.053 1.00 53.61 162 GLY D N 1
ATOM 5018 C CA . GLY D 1 137 ? 69.271 34.746 131.820 1.00 51.27 162 GLY D CA 1
ATOM 5019 C C . GLY D 1 137 ? 68.895 35.148 133.237 1.00 55.80 162 GLY D C 1
ATOM 5020 O O . GLY D 1 137 ? 68.838 34.305 134.133 1.00 55.87 162 GLY D O 1
ATOM 5021 N N . TYR D 1 138 ? 68.630 36.434 133.443 1.00 55.38 163 TYR D N 1
ATOM 5022 C CA . TYR D 1 138 ? 68.262 36.944 134.761 1.00 47.81 163 TYR D CA 1
ATOM 5023 C C . TYR D 1 138 ? 66.848 36.559 135.177 1.00 46.68 163 TYR D C 1
ATOM 5024 O O . TYR D 1 138 ? 65.921 36.577 134.363 1.00 44.99 163 TYR D O 1
ATOM 5033 N N . VAL D 1 139 ? 66.700 36.201 136.449 1.00 37.54 164 VAL D N 1
ATOM 5034 C CA . VAL D 1 139 ? 65.402 35.843 137.005 1.00 40.29 164 VAL D CA 1
ATOM 5035 C C . VAL D 1 139 ? 65.221 36.625 138.303 1.00 38.34 164 VAL D C 1
ATOM 5036 O O . VAL D 1 139 ? 65.996 36.473 139.246 1.00 35.33 164 VAL D O 1
ATOM 5040 N N . PRO D 1 140 ? 64.196 37.488 138.354 1.00 33.11 165 PRO D N 1
ATOM 5041 C CA . PRO D 1 140 ? 63.896 38.308 139.529 1.00 28.53 165 PRO D CA 1
ATOM 5042 C C . PRO D 1 140 ? 63.782 37.488 140.804 1.00 31.85 165 PRO D C 1
ATOM 5043 O O . PRO D 1 140 ? 63.051 36.499 140.858 1.00 37.49 165 PRO D O 1
ATOM 5047 N N . THR D 1 141 ? 64.500 37.903 141.838 1.00 29.92 166 THR D N 1
ATOM 5048 C CA . THR D 1 141 ? 64.444 37.188 143.096 1.00 35.73 166 THR D CA 1
ATOM 5049 C C . THR D 1 141 ? 63.235 37.702 143.858 1.00 45.72 166 THR D C 1
ATOM 5050 O O . THR D 1 141 ? 62.605 38.692 143.467 1.00 36.54 166 THR D O 1
ATOM 5054 N N . GLU D 1 142 ? 62.915 37.022 144.947 1.00 39.38 167 GLU D N 1
ATOM 5055 C CA . GLU D 1 142 ? 61.796 37.408 145.776 1.00 39.54 167 GLU D CA 1
ATOM 5056 C C . GLU D 1 142 ? 61.947 38.878 146.163 1.00 39.07 167 GLU D C 1
ATOM 5057 O O . GLU D 1 142 ? 61.047 39.685 145.923 1.00 38.05 167 GLU D O 1
ATOM 5063 N N . GLN D 1 143 ? 63.091 39.219 146.751 1.00 29.98 168 GLN D N 1
ATOM 5064 C CA . GLN D 1 143 ? 63.363 40.590 147.169 1.00 28.17 168 GLN D CA 1
ATOM 5065 C C . GLN D 1 143 ? 63.205 41.570 146.004 1.00 24.13 168 GLN D C 1
ATOM 5066 O O . GLN D 1 143 ? 62.751 42.700 146.202 1.00 21.86 168 GLN D O 1
ATOM 5072 N N . ASP D 1 144 ? 63.580 41.142 144.801 1.00 21.70 169 ASP D N 1
ATOM 5073 C CA . ASP D 1 144 ? 63.453 41.994 143.614 1.00 32.91 169 ASP D CA 1
ATOM 5074 C C . ASP D 1 144 ? 61.977 42.299 143.355 1.00 34.53 169 ASP D C 1
ATOM 5075 O O . ASP D 1 144 ? 61.606 43.445 143.105 1.00 28.65 169 ASP D O 1
ATOM 5080 N N . VAL D 1 145 ? 61.146 41.262 143.402 1.00 26.22 170 VAL D N 1
ATOM 5081 C CA . VAL D 1 145 ? 59.717 41.415 143.182 1.00 27.63 170 VAL D CA 1
ATOM 5082 C C . VAL D 1 145 ? 59.115 42.330 144.242 1.00 31.09 170 VAL D C 1
ATOM 5083 O O . VAL D 1 145 ? 58.374 43.258 143.924 1.00 27.42 170 VAL D O 1
ATOM 5087 N N . LEU D 1 146 ? 59.444 42.069 145.503 1.00 24.01 171 LEU D N 1
ATOM 5088 C CA . LEU D 1 146 ? 58.940 42.869 146.609 1.00 26.33 171 LEU D CA 1
ATOM 5089 C C . LEU D 1 146 ? 59.350 44.339 146.514 1.00 23.10 171 LEU D C 1
ATOM 5090 O O . LEU D 1 146 ? 58.657 45.215 147.038 1.00 21.88 171 LEU D O 1
ATOM 5095 N N . ARG D 1 147 ? 60.477 44.602 145.858 1.00 19.45 172 ARG D N 1
ATOM 5096 C CA . ARG D 1 147 ? 60.997 45.966 145.701 1.00 19.64 172 ARG D CA 1
ATOM 5097 C C . ARG D 1 147 ? 60.409 46.696 144.492 1.00 19.46 172 ARG D C 1
ATOM 5098 O O . ARG D 1 147 ? 60.537 47.917 144.381 1.00 21.65 172 ARG D O 1
ATOM 5106 N N . SER D 1 148 ? 59.776 45.954 143.587 1.00 17.81 173 SER D N 1
ATOM 5107 C CA . SER D 1 148 ? 59.205 46.556 142.385 1.00 16.97 173 SER D CA 1
ATOM 5108 C C . SER D 1 148 ? 58.052 47.491 142.713 1.00 24.30 173 SER D C 1
ATOM 5109 O O . SER D 1 148 ? 57.322 47.298 143.697 1.00 20.45 173 SER D O 1
ATOM 5112 N N . ARG D 1 149 ? 57.890 48.498 141.863 1.00 19.76 174 ARG D N 1
ATOM 5113 C CA . ARG D 1 149 ? 56.873 49.524 142.053 1.00 13.34 174 ARG D CA 1
ATOM 5114 C C . ARG D 1 149 ? 55.851 49.577 140.925 1.00 10.96 174 ARG D C 1
ATOM 5115 O O . ARG D 1 149 ? 56.215 49.716 139.763 1.00 11.66 174 ARG D O 1
ATOM 5123 N N . VAL D 1 150 ? 54.576 49.457 141.285 1.00 17.44 175 VAL D N 1
ATOM 5124 C CA . VAL D 1 150 ? 53.470 49.559 140.335 1.00 18.04 175 VAL D CA 1
ATOM 5125 C C . VAL D 1 150 ? 52.380 50.269 141.118 1.00 21.48 175 VAL D C 1
ATOM 5126 O O . VAL D 1 150 ? 51.965 49.793 142.178 1.00 15.75 175 VAL D O 1
ATOM 5130 N N . LYS D 1 151 ? 51.924 51.409 140.608 1.00 15.15 176 LYS D N 1
ATOM 5131 C CA . LYS D 1 151 ? 50.889 52.171 141.291 1.00 21.95 176 LYS D CA 1
ATOM 5132 C C . LYS D 1 151 ? 49.530 51.466 141.233 1.00 15.20 176 LYS D C 1
ATOM 5133 O O . LYS D 1 151 ? 49.043 51.093 140.171 1.00 17.79 176 LYS D O 1
ATOM 5139 N N . THR D 1 152 ? 48.917 51.271 142.390 1.00 10.01 177 THR D N 1
ATOM 5140 C CA . THR D 1 152 ? 47.629 50.606 142.421 1.00 15.21 177 THR D CA 1
ATOM 5141 C C . THR D 1 152 ? 46.482 51.574 142.159 1.00 21.37 177 THR D C 1
ATOM 5142 O O . THR D 1 152 ? 46.479 52.712 142.642 1.00 13.24 177 THR D O 1
ATOM 5146 N N . THR D 1 153 ? 45.517 51.120 141.369 1.00 15.55 178 THR D N 1
ATOM 5147 C CA . THR D 1 153 ? 44.335 51.914 141.096 1.00 19.07 178 THR D CA 1
ATOM 5148 C C . THR D 1 153 ? 43.139 50.993 141.309 1.00 24.57 178 THR D C 1
ATOM 5149 O O . THR D 1 153 ? 43.099 49.878 140.783 1.00 22.13 178 THR D O 1
ATOM 5153 N N . GLY D 1 154 ? 42.182 51.442 142.110 1.00 19.69 179 GLY D N 1
ATOM 5154 C CA . GLY D 1 154 ? 40.999 50.637 142.354 1.00 26.69 179 GLY D CA 1
ATOM 5155 C C . GLY D 1 154 ? 41.048 49.859 143.656 1.00 31.73 179 GLY D C 1
ATOM 5156 O O . GLY D 1 154 ? 41.848 50.157 144.546 1.00 25.27 179 GLY D O 1
ATOM 5157 N N . ILE D 1 155 ? 40.186 48.852 143.760 1.00 23.67 180 ILE D N 1
ATOM 5158 C CA . ILE D 1 155 ? 40.109 48.017 144.948 1.00 23.46 180 ILE D CA 1
ATOM 5159 C C . ILE D 1 155 ? 40.311 46.570 144.527 1.00 30.23 180 ILE D C 1
ATOM 5160 O O . ILE D 1 155 ? 39.551 46.034 143.724 1.00 23.43 180 ILE D O 1
ATOM 5165 N N . ILE D 1 156 ? 41.341 45.938 145.070 1.00 27.93 181 ILE D N 1
ATOM 5166 C CA . ILE D 1 156 ? 41.638 44.563 144.708 1.00 30.77 181 ILE D CA 1
ATOM 5167 C C . ILE D 1 156 ? 41.570 43.659 145.924 1.00 28.64 181 ILE D C 1
ATOM 5168 O O . ILE D 1 156 ? 42.189 43.934 146.953 1.00 25.01 181 ILE D O 1
ATOM 5173 N N . GLU D 1 157 ? 40.797 42.586 145.805 1.00 31.87 182 GLU D N 1
ATOM 5174 C CA . GLU D 1 157 ? 40.653 41.643 146.901 1.00 33.99 182 GLU D CA 1
ATOM 5175 C C . GLU D 1 157 ? 41.561 40.440 146.707 1.00 33.69 182 GLU D C 1
ATOM 5176 O O . GLU D 1 157 ? 41.894 40.060 145.585 1.00 36.17 182 GLU D O 1
ATOM 5182 N N . THR D 1 158 ? 41.958 39.853 147.825 1.00 36.51 183 THR D N 1
ATOM 5183 C CA . THR D 1 158 ? 42.808 38.679 147.836 1.00 41.17 183 THR D CA 1
ATOM 5184 C C . THR D 1 158 ? 42.362 37.920 149.080 1.00 38.07 183 THR D C 1
ATOM 5185 O O . THR D 1 158 ? 41.994 38.528 150.090 1.00 40.48 183 THR D O 1
ATOM 5189 N N . GLN D 1 159 ? 42.361 36.598 149.011 1.00 39.38 184 GLN D N 1
ATOM 5190 C CA . GLN D 1 159 ? 41.932 35.827 150.162 1.00 42.86 184 GLN D CA 1
ATOM 5191 C C . GLN D 1 159 ? 42.757 34.581 150.442 1.00 38.49 184 GLN D C 1
ATOM 5192 O O . GLN D 1 159 ? 43.279 33.931 149.533 1.00 34.06 184 GLN D O 1
ATOM 5198 N N . PHE D 1 160 ? 42.866 34.261 151.723 1.00 38.51 185 PHE D N 1
ATOM 5199 C CA . PHE D 1 160 ? 43.623 33.108 152.175 1.00 43.92 185 PHE D CA 1
ATOM 5200 C C . PHE D 1 160 ? 43.139 32.723 153.566 1.00 44.62 185 PHE D C 1
ATOM 5201 O O . PHE D 1 160 ? 42.419 33.487 154.222 1.00 40.69 185 PHE D O 1
ATOM 5209 N N . SER D 1 161 ? 43.540 31.538 154.010 1.00 49.82 186 SER D N 1
ATOM 5210 C CA . SER D 1 161 ? 43.171 31.054 155.332 1.00 53.30 186 SER D CA 1
ATOM 5211 C C . SER D 1 161 ? 44.416 31.000 156.203 1.00 53.81 186 SER D C 1
ATOM 5212 O O . SER D 1 161 ? 45.482 30.575 155.755 1.00 43.40 186 SER D O 1
ATOM 5215 N N . PHE D 1 162 ? 44.270 31.446 157.446 1.00 53.53 187 PHE D N 1
ATOM 5216 C CA . PHE D 1 162 ? 45.366 31.465 158.403 1.00 53.13 187 PHE D CA 1
ATOM 5217 C C . PHE D 1 162 ? 44.794 31.357 159.806 1.00 55.27 187 PHE D C 1
ATOM 5218 O O . PHE D 1 162 ? 43.887 32.109 160.181 1.00 47.28 187 PHE D O 1
ATOM 5226 N N . LYS D 1 163 ? 45.329 30.422 160.584 1.00 59.45 188 LYS D N 1
ATOM 5227 C CA . LYS D 1 163 ? 44.852 30.226 161.943 1.00 60.09 188 LYS D CA 1
ATOM 5228 C C . LYS D 1 163 ? 43.367 29.879 161.827 1.00 59.00 188 LYS D C 1
ATOM 5229 O O . LYS D 1 163 ? 42.539 30.301 162.638 1.00 52.91 188 LYS D O 1
ATOM 5235 N N . ASP D 1 164 ? 43.055 29.108 160.786 1.00 62.01 189 ASP D N 1
ATOM 5236 C CA . ASP D 1 164 ? 41.696 28.664 160.493 1.00 70.21 189 ASP D CA 1
ATOM 5237 C C . ASP D 1 164 ? 40.686 29.790 160.274 1.00 70.53 189 ASP D C 1
ATOM 5238 O O . ASP D 1 164 ? 39.491 29.624 160.529 1.00 72.98 189 ASP D O 1
ATOM 5243 N N . LEU D 1 165 ? 41.171 30.936 159.802 1.00 65.51 190 LEU D N 1
ATOM 5244 C CA . LEU D 1 165 ? 40.305 32.073 159.514 1.00 56.75 190 LEU D CA 1
ATOM 5245 C C . LEU D 1 165 ? 40.365 32.333 158.020 1.00 58.21 190 LEU D C 1
ATOM 5246 O O . LEU D 1 165 ? 41.424 32.204 157.400 1.00 57.22 190 LEU D O 1
ATOM 5251 N N . ASN D 1 166 ? 39.225 32.682 157.436 1.00 55.46 191 ASN D N 1
ATOM 5252 C CA . ASN D 1 166 ? 39.177 32.965 156.012 1.00 53.94 191 ASN D CA 1
ATOM 5253 C C . ASN D 1 166 ? 39.359 34.464 155.852 1.00 51.13 191 ASN D C 1
ATOM 5254 O O . ASN D 1 166 ? 38.478 35.249 156.215 1.00 44.16 191 ASN D O 1
ATOM 5259 N N . PHE D 1 167 ? 40.514 34.861 155.328 1.00 43.07 192 PHE D N 1
ATOM 5260 C CA . PHE D 1 167 ? 40.800 36.277 155.151 1.00 41.65 192 PHE D CA 1
ATOM 5261 C C . PHE D 1 167 ? 40.403 36.841 153.803 1.00 41.51 192 PHE D C 1
ATOM 5262 O O . PHE D 1 167 ? 40.779 36.311 152.756 1.00 39.85 192 PHE D O 1
ATOM 5270 N N . ARG D 1 168 ? 39.627 37.918 153.839 1.00 43.47 193 ARG D N 1
ATOM 5271 C CA . ARG D 1 168 ? 39.235 38.610 152.621 1.00 42.96 193 ARG D CA 1
ATOM 5272 C C . ARG D 1 168 ? 40.006 39.917 152.746 1.00 39.69 193 ARG D C 1
ATOM 5273 O O . ARG D 1 168 ? 39.571 40.839 153.433 1.00 39.43 193 ARG D O 1
ATOM 5281 N N . MET D 1 169 ? 41.170 39.974 152.104 1.00 34.84 194 MET D N 1
ATOM 5282 C CA . MET D 1 169 ? 42.028 41.152 152.184 1.00 41.63 194 ME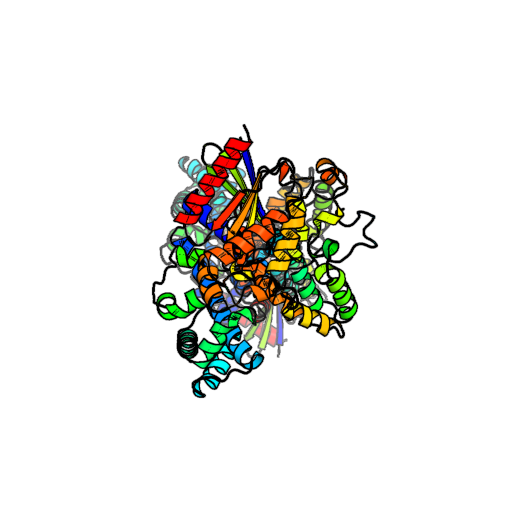T D CA 1
ATOM 5283 C C . MET D 1 169 ? 41.877 42.103 151.001 1.00 38.06 194 MET D C 1
ATOM 5284 O O . MET D 1 169 ? 42.054 41.715 149.844 1.00 40.11 194 MET D O 1
ATOM 5289 N N . PHE D 1 170 ? 41.575 43.358 151.309 1.00 36.31 195 PHE D N 1
ATOM 5290 C CA . PHE D 1 170 ? 41.379 44.371 150.282 1.00 35.92 195 PHE D CA 1
ATOM 5291 C C . PHE D 1 170 ? 42.519 45.379 150.182 1.00 31.17 195 PHE D C 1
ATOM 5292 O O . PHE D 1 170 ? 42.835 46.079 151.144 1.00 28.25 195 PHE D O 1
ATOM 5300 N N . ASP D 1 171 ? 43.129 45.433 149.002 1.00 24.92 196 ASP D N 1
ATOM 5301 C CA . ASP D 1 171 ? 44.236 46.346 148.718 1.00 32.52 196 ASP D CA 1
ATOM 5302 C C . ASP D 1 171 ? 43.640 47.504 147.906 1.00 30.54 196 ASP D C 1
ATOM 5303 O O . ASP D 1 171 ? 42.908 47.267 146.951 1.00 25.09 196 ASP D O 1
ATOM 5308 N N . VAL D 1 172 ? 43.932 48.744 148.288 1.00 21.78 197 VAL D N 1
ATOM 5309 C CA . VAL D 1 172 ? 43.389 49.893 147.559 1.00 21.19 197 VAL D CA 1
ATOM 5310 C C . VAL D 1 172 ? 44.485 50.884 147.165 1.00 26.83 197 VAL D C 1
ATOM 5311 O O . VAL D 1 172 ? 45.621 50.778 147.625 1.00 28.75 197 VAL D O 1
ATOM 5315 N N . GLY D 1 173 ? 44.134 51.835 146.299 1.00 20.94 198 GLY D N 1
ATOM 5316 C CA . GLY D 1 173 ? 45.079 52.851 145.869 1.00 15.38 198 GLY D CA 1
ATOM 5317 C C . GLY D 1 173 ? 45.077 53.913 146.947 1.00 12.81 198 GLY D C 1
ATOM 5318 O O . GLY D 1 173 ? 44.053 54.114 147.612 1.00 16.42 198 GLY D O 1
ATOM 5319 N N . GLY D 1 174 ? 46.194 54.610 147.116 1.00 15.69 199 GLY D N 1
ATOM 5320 C CA . GLY D 1 174 ? 46.288 55.598 148.175 1.00 12.35 199 GLY D CA 1
ATOM 5321 C C . GLY D 1 174 ? 46.284 57.065 147.808 1.00 15.53 199 GLY D C 1
ATOM 5322 O O . GLY D 1 174 ? 46.150 57.899 148.701 1.00 15.83 199 GLY D O 1
ATOM 5323 N N . GLN D 1 175 ? 46.442 57.392 146.527 1.00 12.93 200 GLN D N 1
ATOM 5324 C CA . GLN D 1 175 ? 46.432 58.797 146.104 1.00 13.87 200 GLN D CA 1
ATOM 5325 C C . GLN D 1 175 ? 45.054 59.395 146.377 1.00 14.57 200 GLN D C 1
ATOM 5326 O O . GLN D 1 175 ? 44.059 58.675 146.484 1.00 14.60 200 GLN D O 1
ATOM 5332 N N . ARG D 1 176 ? 45.004 60.716 146.484 1.00 17.85 201 ARG D N 1
ATOM 5333 C CA . ARG D 1 176 ? 43.762 61.417 146.767 1.00 18.80 201 ARG D CA 1
ATOM 5334 C C . ARG D 1 176 ? 42.571 61.051 145.886 1.00 15.65 201 ARG D C 1
ATOM 5335 O O . ARG D 1 176 ? 41.461 60.886 146.387 1.00 14.13 201 ARG D O 1
ATOM 5343 N N . SER D 1 177 ? 42.793 60.930 144.582 1.00 12.65 202 SER D N 1
ATOM 5344 C CA . SER D 1 177 ? 41.712 60.623 143.652 1.00 13.08 202 SER D CA 1
ATOM 5345 C C . SER D 1 177 ? 41.142 59.238 143.867 1.00 20.00 202 SER D C 1
ATOM 5346 O O . SER D 1 177 ? 39.995 58.971 143.535 1.00 24.76 202 SER D O 1
ATOM 5349 N N . GLU D 1 178 ? 41.959 58.366 144.437 1.00 16.04 203 GLU D N 1
ATOM 5350 C CA . GLU D 1 178 ? 41.598 56.974 144.664 1.00 19.39 203 GLU D CA 1
ATOM 5351 C C . GLU D 1 178 ? 40.765 56.753 145.939 1.00 22.33 203 GLU D C 1
ATOM 5352 O O . GLU D 1 178 ? 40.070 55.751 146.058 1.00 23.56 203 GLU D O 1
ATOM 5358 N N . ARG D 1 179 ? 40.819 57.696 146.877 1.00 15.29 204 ARG D N 1
ATOM 5359 C CA . ARG D 1 179 ? 40.118 57.543 148.151 1.00 25.64 204 ARG D CA 1
ATOM 5360 C C . ARG D 1 179 ? 38.597 57.559 148.121 1.00 23.04 204 ARG D C 1
ATOM 5361 O O . ARG D 1 179 ? 37.952 56.933 148.965 1.00 19.47 204 ARG D O 1
ATOM 5369 N N . LYS D 1 180 ? 37.999 58.268 147.176 1.00 25.43 205 LYS D N 1
ATOM 5370 C CA . LYS D 1 180 ? 36.545 58.275 147.146 1.00 25.11 205 LYS D CA 1
ATOM 5371 C C . LYS D 1 180 ? 36.007 56.871 146.864 1.00 23.14 205 LYS D C 1
ATOM 5372 O O . LYS D 1 180 ? 34.887 56.534 147.253 1.00 25.26 205 LYS D O 1
ATOM 5378 N N . LYS D 1 181 ? 36.809 56.037 146.210 1.00 16.36 206 LYS D N 1
ATOM 5379 C CA . LYS D 1 181 ? 36.371 54.677 145.902 1.00 22.54 206 LYS D CA 1
ATOM 5380 C C . LYS D 1 181 ? 36.330 53.803 147.152 1.00 24.61 206 LYS D C 1
ATOM 5381 O O . LYS D 1 181 ? 35.623 52.796 147.192 1.00 27.45 206 LYS D O 1
ATOM 5387 N N . TRP D 1 182 ? 37.088 54.196 148.172 1.00 21.80 207 TRP D N 1
ATOM 5388 C CA . TRP D 1 182 ? 37.174 53.423 149.406 1.00 26.31 207 TRP D CA 1
ATOM 5389 C C . TRP D 1 182 ? 35.845 53.047 150.041 1.00 24.02 207 TRP D C 1
ATOM 5390 O O . TRP D 1 182 ? 35.719 51.970 150.626 1.00 25.67 207 TRP D O 1
ATOM 5401 N N . ILE D 1 183 ? 34.853 53.921 149.926 1.00 26.45 208 ILE D N 1
ATOM 5402 C CA . ILE D 1 183 ? 33.555 53.645 150.531 1.00 24.79 208 ILE D CA 1
ATOM 5403 C C . ILE D 1 183 ? 32.987 52.298 150.106 1.00 19.73 208 ILE D C 1
ATOM 5404 O O . ILE D 1 183 ? 32.283 51.644 150.873 1.00 29.48 208 ILE D O 1
ATOM 5409 N N . HIS D 1 184 ? 33.296 51.876 148.889 1.00 18.87 209 HIS D N 1
ATOM 5410 C CA . HIS D 1 184 ? 32.784 50.608 148.389 1.00 28.69 209 HIS D CA 1
ATOM 5411 C C . HIS D 1 184 ? 33.233 49.363 149.145 1.00 30.45 209 HIS D C 1
ATOM 5412 O O . HIS D 1 184 ? 32.750 48.266 148.865 1.00 43.18 209 HIS D O 1
ATOM 5419 N N . CYS D 1 185 ? 34.151 49.509 150.095 1.00 36.29 210 CYS D N 1
ATOM 5420 C CA . CYS D 1 185 ? 34.593 48.346 150.867 1.00 32.13 210 CYS D CA 1
ATOM 5421 C C . CYS D 1 185 ? 34.639 48.643 152.359 1.00 25.74 210 CYS D C 1
ATOM 5422 O O . CYS D 1 185 ? 35.254 47.910 153.129 1.00 31.80 210 CYS D O 1
ATOM 5425 N N . PHE D 1 186 ? 33.974 49.717 152.768 1.00 22.39 211 PHE D N 1
ATOM 5426 C CA . PHE D 1 186 ? 33.935 50.096 154.174 1.00 27.07 211 PHE D CA 1
ATOM 5427 C C . PHE D 1 186 ? 32.924 49.306 155.013 1.00 36.45 211 PHE D C 1
ATOM 5428 O O . PHE D 1 186 ? 32.983 49.335 156.246 1.00 37.00 211 PHE D O 1
ATOM 5436 N N . GLU D 1 187 ? 32.012 48.594 154.354 1.00 35.73 212 GLU D N 1
ATOM 5437 C CA . GLU D 1 187 ? 30.979 47.837 155.061 1.00 43.06 212 GLU D CA 1
ATOM 5438 C C . GLU D 1 187 ? 31.454 46.565 155.758 1.00 39.18 212 GLU D C 1
ATOM 5439 O O . GLU D 1 187 ? 32.092 45.704 155.153 1.00 35.20 212 GLU D O 1
ATOM 5445 N N . GLY D 1 188 ? 31.123 46.461 157.042 1.00 43.99 213 GLY D N 1
ATOM 5446 C CA . GLY D 1 188 ? 31.485 45.296 157.829 1.00 44.05 213 GLY D CA 1
ATOM 5447 C C . GLY D 1 188 ? 32.950 44.909 157.813 1.00 41.54 213 GLY D C 1
ATOM 5448 O O . GLY D 1 188 ? 33.298 43.779 157.466 1.00 41.34 213 GLY D O 1
ATOM 5449 N N . VAL D 1 189 ? 33.815 45.839 158.199 1.00 44.93 214 VAL D N 1
ATOM 5450 C CA . VAL D 1 189 ? 35.246 45.559 158.223 1.00 39.98 214 VAL D CA 1
ATOM 5451 C C . VAL D 1 189 ? 35.661 45.075 159.606 1.00 35.34 214 VAL D C 1
ATOM 5452 O O . VAL D 1 189 ? 35.405 45.735 160.616 1.00 29.66 214 VAL D O 1
ATOM 5456 N N . THR D 1 190 ? 36.301 43.915 159.645 1.00 36.72 215 THR D N 1
ATOM 5457 C CA . THR D 1 190 ? 36.750 43.344 160.905 1.00 46.49 215 THR D CA 1
ATOM 5458 C C . THR D 1 190 ? 37.975 44.095 161.420 1.00 51.70 215 THR D C 1
ATOM 5459 O O . THR D 1 190 ? 38.003 44.540 162.569 1.00 55.43 215 THR D O 1
ATOM 5463 N N . ALA D 1 191 ? 38.984 44.241 160.565 1.00 49.30 216 ALA D N 1
ATOM 5464 C CA . ALA D 1 191 ? 40.202 44.939 160.955 1.00 43.19 216 ALA D CA 1
ATOM 5465 C C . ALA D 1 191 ? 40.777 45.805 159.844 1.00 37.94 216 ALA D C 1
ATOM 5466 O O . ALA D 1 191 ? 40.604 45.522 158.661 1.00 42.99 216 ALA D O 1
ATOM 5468 N N . ILE D 1 192 ? 41.471 46.860 160.250 1.00 35.80 217 ILE D N 1
ATOM 5469 C CA . ILE D 1 192 ? 42.102 47.789 159.329 1.00 36.82 217 ILE D CA 1
ATOM 5470 C C . ILE D 1 192 ? 43.583 47.963 159.638 1.00 43.40 217 ILE D C 1
ATOM 5471 O O . ILE D 1 192 ? 43.951 48.366 160.745 1.00 42.38 217 ILE D O 1
ATOM 5476 N N . ILE D 1 193 ? 44.431 47.655 158.666 1.00 38.15 218 ILE D N 1
ATOM 5477 C CA . ILE D 1 193 ? 45.858 47.858 158.840 1.00 34.59 218 ILE D CA 1
ATOM 5478 C C . ILE D 1 193 ? 46.170 49.165 158.120 1.00 34.06 218 ILE D C 1
ATOM 5479 O O . ILE D 1 193 ? 46.046 49.258 156.893 1.00 29.02 218 ILE D O 1
ATOM 5484 N N . PHE D 1 194 ? 46.550 50.183 158.878 1.00 28.66 219 PHE D N 1
ATOM 5485 C CA . PHE D 1 194 ? 46.866 51.465 158.274 1.00 31.95 219 PHE D CA 1
ATOM 5486 C C . PHE D 1 194 ? 48.366 51.621 158.092 1.00 41.19 219 PHE D C 1
ATOM 5487 O O . PHE D 1 194 ? 49.118 51.647 159.065 1.00 39.74 219 PHE D O 1
ATOM 5495 N N . CYS D 1 195 ? 48.795 51.729 156.839 1.00 43.12 220 CYS D N 1
ATOM 5496 C CA . CYS D 1 195 ? 50.209 51.872 156.528 1.00 34.53 220 CYS D CA 1
ATOM 5497 C C . CYS D 1 195 ? 50.682 53.307 156.470 1.00 33.84 220 CYS D C 1
ATOM 5498 O O . CYS D 1 195 ? 50.074 54.163 155.824 1.00 34.73 220 CYS D O 1
ATOM 5501 N N . VAL D 1 196 ? 51.791 53.556 157.149 1.00 28.40 221 VAL D N 1
ATOM 5502 C CA . VAL D 1 196 ? 52.393 54.874 157.194 1.00 27.61 221 VAL D CA 1
ATOM 5503 C C . VAL D 1 196 ? 53.863 54.689 156.878 1.00 31.29 221 VAL D C 1
ATOM 5504 O O . VAL D 1 196 ? 54.511 53.796 157.419 1.00 34.66 221 VAL D O 1
ATOM 5508 N N . ALA D 1 197 ? 54.389 55.516 155.985 1.00 36.85 222 ALA D N 1
ATOM 5509 C CA . ALA D 1 197 ? 55.798 55.426 155.630 1.00 33.15 222 ALA D CA 1
ATOM 5510 C C . ALA D 1 197 ? 56.567 56.326 156.582 1.00 27.47 222 ALA D C 1
ATOM 5511 O O . ALA D 1 197 ? 56.428 57.546 156.536 1.00 29.52 222 ALA D O 1
ATOM 5513 N N . LEU D 1 198 ? 57.362 55.725 157.460 1.00 31.99 223 LEU D N 1
ATOM 5514 C CA . LEU D 1 198 ? 58.151 56.503 158.416 1.00 32.92 223 LEU D CA 1
ATOM 5515 C C . LEU D 1 198 ? 59.057 57.495 157.701 1.00 28.09 223 LEU D C 1
ATOM 5516 O O . LEU D 1 198 ? 59.142 58.664 158.080 1.00 27.49 223 LEU D O 1
ATOM 5521 N N . SER D 1 199 ? 59.727 57.014 156.659 1.00 24.76 224 SER D N 1
ATOM 5522 C CA . SER D 1 199 ? 60.660 57.822 155.885 1.00 31.26 224 SER D CA 1
ATOM 5523 C C . SER D 1 199 ? 60.058 58.974 155.085 1.00 29.52 224 SER D C 1
ATOM 5524 O O . SER D 1 199 ? 60.786 59.707 154.420 1.00 32.44 224 SER D O 1
ATOM 5527 N N . ASP D 1 200 ? 58.742 59.154 155.147 1.00 29.20 225 ASP D N 1
ATOM 5528 C CA . ASP D 1 200 ? 58.111 60.236 154.393 1.00 29.95 225 ASP D CA 1
ATOM 5529 C C . ASP D 1 200 ? 58.088 61.585 155.104 1.00 28.84 225 ASP D C 1
ATOM 5530 O O . ASP D 1 200 ? 57.611 62.567 154.541 1.00 26.60 225 ASP D O 1
ATOM 5535 N N . TYR D 1 201 ? 58.616 61.652 156.323 1.00 31.58 226 TYR D N 1
ATOM 5536 C CA . TYR D 1 201 ? 58.593 62.910 157.069 1.00 23.67 226 TYR D CA 1
ATOM 5537 C C . TYR D 1 201 ? 59.223 64.104 156.369 1.00 27.59 226 TYR D C 1
ATOM 5538 O O . TYR D 1 201 ? 58.904 65.255 156.695 1.00 29.63 226 TYR D O 1
ATOM 5547 N N . ASP D 1 202 ? 60.114 63.871 155.412 1.00 23.07 227 ASP D N 1
ATOM 5548 C CA . ASP D 1 202 ? 60.691 65.022 154.713 1.00 32.21 227 ASP D CA 1
ATOM 5549 C C . ASP D 1 202 ? 60.367 65.058 153.220 1.00 29.01 227 ASP D C 1
ATOM 5550 O O . ASP D 1 202 ? 61.015 65.779 152.464 1.00 27.95 227 ASP D O 1
ATOM 5555 N N . LEU D 1 203 ? 59.358 64.295 152.803 1.00 28.96 228 LEU D N 1
ATOM 5556 C CA . LEU D 1 203 ? 58.961 64.246 151.393 1.00 26.63 228 LEU D CA 1
ATOM 5557 C C . LEU D 1 203 ? 57.662 65.004 151.138 1.00 22.82 228 LEU D C 1
ATOM 5558 O O . LEU D 1 203 ? 56.922 65.320 152.070 1.00 27.07 228 LEU D O 1
ATOM 5563 N N . VAL D 1 204 ? 57.385 65.294 149.869 1.00 20.51 229 VAL D N 1
ATOM 5564 C CA . VAL D 1 204 ? 56.146 65.972 149.506 1.00 18.84 229 VAL D CA 1
ATOM 5565 C C . VAL D 1 204 ? 55.344 65.063 148.585 1.00 14.14 229 VAL D C 1
ATOM 5566 O O . VAL D 1 204 ? 55.911 64.210 147.902 1.00 15.87 229 VAL D O 1
ATOM 5570 N N . LEU D 1 205 ? 54.025 65.236 148.590 1.00 17.64 230 LEU D N 1
ATOM 5571 C CA . LEU D 1 205 ? 53.127 64.432 147.765 1.00 23.20 230 LEU D CA 1
ATOM 5572 C C . LEU D 1 205 ? 53.422 64.582 146.281 1.00 24.64 230 LEU D C 1
ATOM 5573 O O . LEU D 1 205 ? 53.693 65.685 145.796 1.00 18.07 230 LEU D O 1
ATOM 5578 N N . ALA D 1 206 ? 53.352 63.470 145.556 1.00 18.84 231 ALA D N 1
ATOM 5579 C CA . ALA D 1 206 ? 53.585 63.493 144.114 1.00 24.37 231 ALA D CA 1
ATOM 5580 C C . ALA D 1 206 ? 52.407 64.182 143.417 1.00 26.57 231 ALA D C 1
ATOM 5581 O O . ALA D 1 206 ? 52.563 64.759 142.338 1.00 28.40 231 ALA D O 1
ATOM 5583 N N . GLU D 1 207 ? 51.230 64.121 144.033 1.00 21.27 232 GLU D N 1
ATOM 5584 C CA . GLU D 1 207 ? 50.047 64.739 143.445 1.00 32.00 232 GLU D CA 1
ATOM 5585 C C . GLU D 1 207 ? 49.909 66.214 143.833 1.00 34.32 232 GLU D C 1
ATOM 5586 O O . GLU D 1 207 ? 49.174 66.964 143.196 1.00 40.78 232 GLU D O 1
ATOM 5592 N N . ASP D 1 208 ? 50.638 66.625 144.862 1.00 30.41 233 ASP D N 1
ATOM 5593 C CA . ASP D 1 208 ? 50.603 68.006 145.351 1.00 33.98 233 ASP D CA 1
ATOM 5594 C C . ASP D 1 208 ? 51.914 68.286 146.075 1.00 36.45 233 ASP D C 1
ATOM 5595 O O . ASP D 1 208 ? 52.007 68.136 147.298 1.00 36.27 233 ASP D O 1
ATOM 5600 N N . GLU D 1 209 ? 52.914 68.710 145.305 1.00 39.33 234 GLU D N 1
ATOM 5601 C CA . GLU D 1 209 ? 54.255 68.973 145.812 1.00 43.80 234 GLU D CA 1
ATOM 5602 C C . GLU D 1 209 ? 54.443 70.144 146.767 1.00 44.41 234 GLU D C 1
ATOM 5603 O O . GLU D 1 209 ? 55.511 70.751 146.811 1.00 54.98 234 GLU D O 1
ATOM 5609 N N . GLU D 1 210 ? 53.413 70.461 147.538 1.00 42.37 235 GLU D N 1
ATOM 5610 C CA . GLU D 1 210 ? 53.526 71.535 148.508 1.00 47.06 235 GLU D CA 1
ATOM 5611 C C . GLU D 1 210 ? 53.020 71.002 149.843 1.00 44.02 235 GLU D C 1
ATOM 5612 O O . GLU D 1 210 ? 53.080 71.683 150.865 1.00 44.16 235 GLU D O 1
ATOM 5618 N N . MET D 1 211 ? 52.537 69.763 149.812 1.00 34.26 236 MET D N 1
ATOM 5619 C CA . MET D 1 211 ? 52.013 69.086 150.989 1.00 26.63 236 MET D CA 1
ATOM 5620 C C . MET D 1 211 ? 52.967 67.988 151.448 1.00 24.48 236 MET D C 1
ATOM 5621 O O . MET D 1 211 ? 53.324 67.098 150.670 1.00 25.95 236 MET D O 1
ATOM 5626 N N . ASN D 1 212 ? 53.374 68.050 152.715 1.00 26.48 237 ASN D N 1
ATOM 5627 C CA . ASN D 1 212 ? 54.282 67.055 153.289 1.00 27.66 237 ASN D CA 1
ATOM 5628 C C . ASN D 1 212 ? 53.573 65.702 153.392 1.00 24.03 237 ASN D C 1
ATOM 5629 O O . ASN D 1 212 ? 52.438 65.628 153.863 1.00 23.54 237 ASN D O 1
ATOM 5634 N N . ARG D 1 213 ? 54.238 64.633 152.957 1.00 18.11 238 ARG D N 1
ATOM 5635 C CA . ARG D 1 213 ? 53.623 63.309 152.992 1.00 19.81 238 ARG D CA 1
ATOM 5636 C C . ARG D 1 213 ? 53.195 62.864 154.378 1.00 26.59 238 ARG D C 1
ATOM 5637 O O . ARG D 1 213 ? 52.133 62.260 154.538 1.00 26.35 238 ARG D O 1
ATOM 5645 N N . MET D 1 214 ? 54.017 63.157 155.380 1.00 29.76 239 MET D N 1
ATOM 5646 C CA . MET D 1 214 ? 53.708 62.775 156.754 1.00 28.28 239 MET D CA 1
ATOM 5647 C C . MET D 1 214 ? 52.409 63.439 157.184 1.00 24.81 239 MET D C 1
ATOM 5648 O O . MET D 1 214 ? 51.535 62.793 157.769 1.00 30.25 239 MET D O 1
ATOM 5653 N N . HIS D 1 215 ? 52.288 64.735 156.900 1.00 24.88 240 HIS D N 1
ATOM 5654 C CA . HIS D 1 215 ? 51.083 65.479 157.252 1.00 33.80 240 HIS D CA 1
ATOM 5655 C C . HIS D 1 215 ? 49.851 64.878 156.586 1.00 35.33 240 HIS D C 1
ATOM 5656 O O . HIS D 1 215 ? 48.807 64.735 157.216 1.00 30.14 240 HIS D O 1
ATOM 5663 N N . GLU D 1 216 ? 49.976 64.531 155.309 1.00 25.68 241 GLU D N 1
ATOM 5664 C CA . GLU D 1 216 ? 48.860 63.946 154.584 1.00 28.59 241 GLU D CA 1
ATOM 5665 C C . GLU D 1 216 ? 48.422 62.678 155.305 1.00 23.44 241 GLU D C 1
ATOM 5666 O O . GLU D 1 216 ? 47.242 62.503 155.617 1.00 21.77 241 GLU D O 1
ATOM 5672 N N . SER D 1 217 ? 49.383 61.800 155.579 1.00 20.40 242 SER D N 1
ATOM 5673 C CA . SER D 1 217 ? 49.102 60.544 156.263 1.00 27.71 242 SER D CA 1
ATOM 5674 C C . SER D 1 217 ? 48.406 60.767 157.602 1.00 30.87 242 SER D C 1
ATOM 5675 O O . SER D 1 217 ? 47.507 60.014 157.974 1.00 24.78 242 SER D O 1
ATOM 5678 N N . MET D 1 218 ? 48.821 61.798 158.329 1.00 26.71 243 MET D N 1
ATOM 5679 C CA . MET D 1 218 ? 48.207 62.080 159.621 1.00 31.20 243 MET D CA 1
ATOM 5680 C C . MET D 1 218 ? 46.744 62.463 159.443 1.00 32.98 243 MET D C 1
ATOM 5681 O O . MET D 1 218 ? 45.864 61.884 160.084 1.00 30.81 243 MET D O 1
ATOM 5686 N N . LYS D 1 219 ? 46.482 63.434 158.573 1.00 23.78 244 LYS D N 1
ATOM 5687 C CA . LYS D 1 219 ? 45.109 63.856 158.329 1.00 33.31 244 LYS D CA 1
ATOM 5688 C C . LYS D 1 219 ? 44.257 62.684 157.849 1.00 31.12 244 LYS D C 1
ATOM 5689 O O . LYS D 1 219 ? 43.074 62.597 158.175 1.00 31.38 244 LYS D O 1
ATOM 5695 N N . LEU D 1 220 ? 44.858 61.771 157.090 1.00 26.98 245 LEU D N 1
ATOM 5696 C CA . LEU D 1 220 ? 44.110 60.618 156.602 1.00 28.48 245 LEU D CA 1
ATOM 5697 C C . LEU D 1 220 ? 43.800 59.655 157.744 1.00 34.54 245 LEU D C 1
ATOM 5698 O O . LEU D 1 220 ? 42.665 59.180 157.872 1.00 28.17 245 LEU D O 1
ATOM 5703 N N . PHE D 1 221 ? 44.806 59.369 158.572 1.00 27.13 246 PHE D N 1
ATOM 5704 C CA . PHE D 1 221 ? 44.626 58.453 159.693 1.00 36.03 246 PHE D CA 1
ATOM 5705 C C . PHE D 1 221 ? 43.555 58.943 160.662 1.00 37.47 246 PHE D C 1
ATOM 5706 O O . PHE D 1 221 ? 42.798 58.150 161.227 1.00 35.87 246 PHE D O 1
ATOM 5714 N N . ASP D 1 222 ? 43.503 60.254 160.854 1.00 37.50 247 ASP D N 1
ATOM 5715 C CA . ASP D 1 222 ? 42.531 60.856 161.751 1.00 47.04 247 ASP D CA 1
ATOM 5716 C C . ASP D 1 222 ? 41.097 60.605 161.278 1.00 50.97 247 ASP D C 1
ATOM 5717 O O . ASP D 1 222 ? 40.225 60.246 162.076 1.00 50.83 247 ASP D O 1
ATOM 5722 N N . SER D 1 223 ? 40.857 60.787 159.982 1.00 45.10 248 SER D N 1
ATOM 5723 C CA . SER D 1 223 ? 39.527 60.589 159.416 1.00 39.24 248 SER D CA 1
ATOM 5724 C C . SER D 1 223 ? 39.143 59.112 159.311 1.00 43.42 248 SER D C 1
ATOM 5725 O O . SER D 1 223 ? 37.968 58.783 159.150 1.00 41.02 248 SER D O 1
ATOM 5728 N N . ILE D 1 224 ? 40.129 58.224 159.384 1.00 34.54 249 ILE D N 1
ATOM 5729 C CA . ILE D 1 224 ? 39.853 56.795 159.306 1.00 36.97 249 ILE D CA 1
ATOM 5730 C C . ILE D 1 224 ? 39.726 56.254 160.718 1.00 43.14 249 ILE D C 1
ATOM 5731 O O . ILE D 1 224 ? 38.946 55.337 160.986 1.00 37.84 249 ILE D O 1
ATOM 5736 N N . CYS D 1 225 ? 40.501 56.842 161.620 1.00 42.89 250 CYS D N 1
ATOM 5737 C CA . CYS D 1 225 ? 40.502 56.438 163.015 1.00 46.80 250 CYS D CA 1
ATOM 5738 C C . CYS D 1 225 ? 39.142 56.733 163.644 1.00 44.03 250 CYS D C 1
ATOM 5739 O O . CYS D 1 225 ? 38.441 55.824 164.096 1.00 41.21 250 CYS D O 1
ATOM 5742 N N . ASN D 1 226 ? 38.775 58.010 163.656 1.00 47.03 251 ASN D N 1
ATOM 5743 C CA . ASN D 1 226 ? 37.507 58.453 164.222 1.00 47.66 251 ASN D CA 1
ATOM 5744 C C . ASN D 1 226 ? 36.399 58.396 163.169 1.00 50.91 251 ASN D C 1
ATOM 5745 O O . ASN D 1 226 ? 35.726 59.395 162.905 1.00 52.43 251 ASN D O 1
ATOM 5750 N N . ASN D 1 227 ? 36.216 57.221 162.572 1.00 46.84 252 ASN D N 1
ATOM 5751 C CA . ASN D 1 227 ? 35.198 57.028 161.542 1.00 39.08 252 ASN D CA 1
ATOM 5752 C C . ASN D 1 227 ? 34.141 56.049 162.036 1.00 37.37 252 ASN D C 1
ATOM 5753 O O . ASN D 1 227 ? 34.452 54.911 162.397 1.00 30.63 252 ASN D O 1
ATOM 5758 N N . LYS D 1 228 ? 32.887 56.491 162.046 1.00 42.94 253 LYS D N 1
ATOM 5759 C CA . LYS D 1 228 ? 31.792 55.653 162.519 1.00 42.09 253 LYS D CA 1
ATOM 5760 C C . LYS D 1 228 ? 31.718 54.290 161.854 1.00 38.13 253 LYS D C 1
ATOM 5761 O O . LYS D 1 228 ? 31.141 53.361 162.415 1.00 38.51 253 LYS D O 1
ATOM 5767 N N . TRP D 1 229 ? 32.292 54.156 160.663 1.00 37.61 254 TRP D N 1
ATOM 5768 C CA . TRP D 1 229 ? 32.264 52.864 159.980 1.00 36.94 254 TRP D CA 1
ATOM 5769 C C . TRP D 1 229 ? 33.156 51.839 160.675 1.00 39.43 254 TRP D C 1
ATOM 5770 O O . TRP D 1 229 ? 32.981 50.636 160.495 1.00 34.41 254 TRP D O 1
ATOM 5781 N N . PHE D 1 230 ? 34.102 52.316 161.481 1.00 43.34 255 PHE D N 1
ATOM 5782 C CA . PHE D 1 230 ? 35.037 51.419 162.147 1.00 48.16 255 PHE D CA 1
ATOM 5783 C C . PHE D 1 230 ? 35.063 51.501 163.670 1.00 52.31 255 PHE D C 1
ATOM 5784 O O . PHE D 1 230 ? 35.935 50.906 164.309 1.00 44.82 255 PHE D O 1
ATOM 5792 N N . THR D 1 231 ? 34.109 52.222 164.251 1.00 52.58 256 THR D N 1
ATOM 5793 C CA . THR D 1 231 ? 34.047 52.354 165.703 1.00 57.22 256 THR D CA 1
ATOM 5794 C C . THR D 1 231 ? 34.113 50.993 166.398 1.00 57.29 256 THR D C 1
ATOM 5795 O O . THR D 1 231 ? 34.333 50.916 167.606 1.00 60.75 256 THR D O 1
ATOM 5799 N N . ASP D 1 232 ? 33.933 49.923 165.633 1.00 59.15 257 ASP D N 1
ATOM 5800 C CA . ASP D 1 232 ? 33.965 48.579 166.188 1.00 58.17 257 ASP D CA 1
ATOM 5801 C C . ASP D 1 232 ? 34.947 47.690 165.426 1.00 58.94 257 ASP D C 1
ATOM 5802 O O . ASP D 1 232 ? 34.867 46.462 165.478 1.00 52.87 257 ASP D O 1
ATOM 5807 N N . THR D 1 233 ? 35.878 48.316 164.716 1.00 53.29 258 THR D N 1
ATOM 5808 C CA . THR D 1 233 ? 36.866 47.567 163.950 1.00 49.25 258 THR D CA 1
ATOM 5809 C C . THR D 1 233 ? 38.213 47.613 164.666 1.00 42.93 258 THR D C 1
ATOM 5810 O O . THR D 1 233 ? 38.517 48.577 165.365 1.00 39.41 258 THR D O 1
ATOM 5814 N N . SER D 1 234 ? 39.008 46.563 164.499 1.00 39.52 259 SER D N 1
ATOM 5815 C CA . SER D 1 234 ? 40.327 46.504 165.120 1.00 42.10 259 SER D CA 1
ATOM 5816 C C . SER D 1 234 ? 41.320 47.240 164.224 1.00 44.31 259 SER D C 1
ATOM 5817 O O . SER D 1 234 ? 41.637 46.779 163.127 1.00 46.34 259 SER D O 1
ATOM 5820 N N . ILE D 1 235 ? 41.812 48.379 164.695 1.00 38.96 260 ILE D N 1
ATOM 5821 C CA . ILE D 1 235 ? 42.758 49.167 163.918 1.00 39.16 260 ILE D CA 1
ATOM 5822 C C . ILE D 1 235 ? 44.222 48.984 164.338 1.00 48.13 260 ILE D C 1
ATOM 5823 O O . ILE D 1 235 ? 44.608 49.325 165.459 1.00 45.12 260 ILE D O 1
ATOM 5828 N N . ILE D 1 236 ? 45.028 48.449 163.421 1.00 46.10 261 ILE D N 1
ATOM 5829 C CA . ILE D 1 236 ? 46.450 48.225 163.658 1.00 39.51 261 ILE D CA 1
ATOM 5830 C C . ILE D 1 236 ? 47.267 49.170 162.774 1.00 43.91 261 ILE D C 1
ATOM 5831 O O . ILE D 1 236 ? 47.214 49.085 161.545 1.00 39.61 261 ILE D O 1
ATOM 5836 N N . LEU D 1 237 ? 48.014 50.069 163.407 1.00 45.09 262 LEU D N 1
ATOM 5837 C CA . LEU D 1 237 ? 48.847 51.037 162.700 1.00 39.51 262 LEU D CA 1
ATOM 5838 C C . LEU D 1 237 ? 50.189 50.413 162.337 1.00 38.26 262 LEU D C 1
ATOM 5839 O O . LEU D 1 237 ? 50.815 49.756 163.162 1.00 39.24 262 LEU D O 1
ATOM 5844 N N . PHE D 1 238 ? 50.622 50.611 161.096 1.00 37.25 263 PHE D N 1
ATOM 5845 C CA . PHE D 1 238 ? 51.901 50.078 160.618 1.00 37.26 263 PHE D CA 1
ATOM 5846 C C . PHE D 1 238 ? 52.885 51.191 160.297 1.00 42.60 263 PHE D C 1
ATOM 5847 O O . PHE D 1 238 ? 52.768 51.839 159.252 1.00 32.96 263 PHE D O 1
ATOM 5855 N N . LEU D 1 239 ? 53.847 51.421 161.181 1.00 32.72 264 LEU D N 1
ATOM 5856 C CA . LEU D 1 239 ? 54.854 52.439 160.918 1.00 37.85 264 LEU D CA 1
ATOM 5857 C C . LEU D 1 239 ? 55.889 51.714 160.063 1.00 36.13 264 LEU D C 1
ATOM 5858 O O . LEU D 1 239 ? 56.865 51.155 160.566 1.00 39.70 264 LEU D O 1
ATOM 5863 N N . ASN D 1 240 ? 55.644 51.731 158.756 1.00 24.37 265 ASN D N 1
ATOM 5864 C CA . ASN D 1 240 ? 56.467 51.032 157.783 1.00 20.25 265 ASN D CA 1
ATOM 5865 C C . ASN D 1 240 ? 57.715 51.770 157.303 1.00 15.97 265 ASN D C 1
ATOM 5866 O O . ASN D 1 240 ? 57.928 52.941 157.625 1.00 23.94 265 ASN D O 1
ATOM 5871 N N . LYS D 1 241 ? 58.540 51.066 156.531 1.00 17.17 266 LYS D N 1
ATOM 5872 C CA . LYS D 1 241 ? 59.782 51.630 156.004 1.00 31.07 266 LYS D CA 1
ATOM 5873 C C . LYS D 1 241 ? 60.746 52.017 157.129 1.00 31.22 266 LYS D C 1
ATOM 5874 O O . LYS D 1 241 ? 61.422 53.044 157.059 1.00 30.69 266 LYS D O 1
ATOM 5880 N N . LYS D 1 242 ? 60.811 51.187 158.166 1.00 35.52 267 LYS D N 1
ATOM 5881 C CA . LYS D 1 242 ? 61.696 51.456 159.291 1.00 32.95 267 LYS D CA 1
ATOM 5882 C C . LYS D 1 242 ? 63.156 51.404 158.837 1.00 30.43 267 LYS D C 1
ATOM 5883 O O . LYS D 1 242 ? 63.995 52.141 159.353 1.00 35.27 267 LYS D O 1
ATOM 5889 N N . ASP D 1 243 ? 63.457 50.545 157.866 1.00 28.39 268 ASP D N 1
ATOM 5890 C CA . ASP D 1 243 ? 64.821 50.441 157.359 1.00 28.21 268 ASP D CA 1
ATOM 5891 C C . ASP D 1 243 ? 65.278 51.737 156.690 1.00 32.21 268 ASP D C 1
ATOM 5892 O O . ASP D 1 243 ? 66.389 52.203 156.928 1.00 29.52 268 ASP D O 1
ATOM 5897 N N . LEU D 1 244 ? 64.425 52.324 155.855 1.00 32.91 269 LEU D N 1
ATOM 5898 C CA . LEU D 1 244 ? 64.784 53.568 155.174 1.00 26.77 269 LEU D CA 1
ATOM 5899 C C . LEU D 1 244 ? 64.817 54.705 156.175 1.00 24.23 269 LEU D C 1
ATOM 5900 O O . LEU D 1 244 ? 65.630 55.629 156.070 1.00 27.74 269 LEU D O 1
ATOM 5905 N N . PHE D 1 245 ? 63.915 54.639 157.145 1.00 29.10 270 PHE D N 1
ATOM 5906 C CA . PHE D 1 245 ? 63.826 55.657 158.179 1.00 24.78 270 PHE D CA 1
ATOM 5907 C C . PHE D 1 245 ? 65.100 55.682 159.039 1.00 23.48 270 PHE D C 1
ATOM 5908 O O . PHE D 1 245 ? 65.586 56.749 159.415 1.00 20.74 270 PHE D O 1
ATOM 5916 N N . GLU D 1 246 ? 65.635 54.503 159.351 1.00 32.35 271 GLU D N 1
ATOM 5917 C CA . GLU D 1 246 ? 66.838 54.419 160.171 1.00 36.73 271 GLU D CA 1
ATOM 5918 C C . GLU D 1 246 ? 68.007 55.149 159.519 1.00 40.62 271 GLU D C 1
ATOM 5919 O O . GLU D 1 246 ? 68.725 55.899 160.177 1.00 35.63 271 GLU D O 1
ATOM 5925 N N . GLU D 1 247 ? 68.189 54.938 158.221 1.00 36.93 272 GLU D N 1
ATOM 5926 C CA . GLU D 1 247 ? 69.277 55.585 157.496 1.00 33.80 272 GLU D CA 1
ATOM 5927 C C . GLU D 1 247 ? 69.044 57.075 157.324 1.00 30.31 272 GLU D C 1
ATOM 5928 O O . GLU D 1 247 ? 69.965 57.882 157.464 1.00 32.77 272 GLU D O 1
ATOM 5934 N N . LYS D 1 248 ? 67.805 57.447 157.027 1.00 29.42 273 LYS D N 1
ATOM 5935 C CA . LYS D 1 248 ? 67.483 58.846 156.795 1.00 23.99 273 LYS D CA 1
ATOM 5936 C C . LYS D 1 248 ? 67.519 59.763 158.007 1.00 29.55 273 LYS D C 1
ATOM 5937 O O . LYS D 1 248 ? 67.930 60.920 157.895 1.00 25.64 273 LYS D O 1
ATOM 5943 N N . ILE D 1 249 ? 67.086 59.277 159.165 1.00 32.67 274 ILE D N 1
ATOM 5944 C CA . ILE D 1 249 ? 67.078 60.145 160.340 1.00 36.41 274 ILE D CA 1
ATOM 5945 C C . ILE D 1 249 ? 68.490 60.604 160.728 1.00 34.96 274 ILE D C 1
ATOM 5946 O O . ILE D 1 249 ? 68.656 61.607 161.417 1.00 36.21 274 ILE D O 1
ATOM 5951 N N . LYS D 1 250 ? 69.505 59.882 160.261 1.00 35.77 275 LYS D N 1
ATOM 5952 C CA . LYS D 1 250 ? 70.896 60.244 160.541 1.00 42.71 275 LYS D CA 1
ATOM 5953 C C . LYS D 1 250 ? 71.308 61.483 159.745 1.00 39.98 275 LYS D C 1
ATOM 5954 O O . LYS D 1 250 ? 72.220 62.206 160.138 1.00 45.54 275 LYS D O 1
ATOM 5960 N N . LYS D 1 251 ? 70.636 61.721 158.624 1.00 43.51 276 LYS D N 1
ATOM 5961 C CA . LYS D 1 251 ? 70.965 62.852 157.759 1.00 42.32 276 LYS D CA 1
ATOM 5962 C C . LYS D 1 251 ? 69.947 63.987 157.771 1.00 40.94 276 LYS D C 1
ATOM 5963 O O . LYS D 1 251 ? 70.321 65.156 157.668 1.00 46.38 276 LYS D O 1
ATOM 5969 N N . SER D 1 252 ? 68.665 63.649 157.880 1.00 35.07 277 SER D N 1
ATOM 5970 C CA . SER D 1 252 ? 67.610 64.660 157.873 1.00 32.94 277 SER D CA 1
ATOM 5971 C C . SER D 1 252 ? 66.888 64.745 159.214 1.00 36.59 277 SER D C 1
ATOM 5972 O O . SER D 1 252 ? 66.487 63.726 159.780 1.00 41.42 277 SER D O 1
ATOM 5975 N N . PRO D 1 253 ? 66.698 65.969 159.729 1.00 38.21 278 PRO D N 1
ATOM 5976 C CA . PRO D 1 253 ? 66.031 66.219 161.008 1.00 43.97 278 PRO D CA 1
ATOM 5977 C C . PRO D 1 253 ? 64.513 66.080 160.977 1.00 41.75 278 PRO D C 1
ATOM 5978 O O . PRO D 1 253 ? 63.844 66.620 160.093 1.00 41.35 278 PRO D O 1
ATOM 5982 N N . LEU D 1 254 ? 63.980 65.364 161.960 1.00 37.62 279 LEU D N 1
ATOM 5983 C CA . LEU D 1 254 ? 62.543 65.157 162.066 1.00 42.20 279 LEU D CA 1
ATOM 5984 C C . LEU D 1 254 ? 61.839 66.503 162.152 1.00 39.30 279 LEU D C 1
ATOM 5985 O O . LEU D 1 254 ? 60.624 66.590 161.982 1.00 43.27 279 LEU D O 1
ATOM 5990 N N . THR D 1 255 ? 62.620 67.550 162.401 1.00 43.74 280 THR D N 1
ATOM 5991 C CA . THR D 1 255 ? 62.099 68.907 162.535 1.00 46.61 280 THR D CA 1
ATOM 5992 C C . THR D 1 255 ? 61.539 69.500 161.243 1.00 46.03 280 THR D C 1
ATOM 5993 O O . THR D 1 255 ? 60.795 70.484 161.275 1.00 43.11 280 THR D O 1
ATOM 5997 N N . ILE D 1 256 ? 61.903 68.920 160.104 1.00 49.33 281 ILE D N 1
ATOM 5998 C CA . ILE D 1 256 ? 61.399 69.415 158.825 1.00 50.55 281 ILE D CA 1
ATOM 5999 C C . ILE D 1 256 ? 59.892 69.170 158.781 1.00 46.91 281 ILE D C 1
ATOM 6000 O O . ILE D 1 256 ? 59.134 69.936 158.181 1.00 41.41 281 ILE D O 1
ATOM 6005 N N . CYS D 1 257 ? 59.475 68.091 159.434 1.00 43.98 282 CYS D N 1
ATOM 6006 C CA . CYS D 1 257 ? 58.072 67.716 159.500 1.00 45.75 282 CYS D CA 1
ATOM 6007 C C . CYS D 1 257 ? 57.389 68.327 160.725 1.00 45.56 282 CYS D C 1
ATOM 6008 O O . CYS D 1 257 ? 56.375 69.010 160.600 1.00 48.40 282 CYS D O 1
ATOM 6011 N N . TYR D 1 258 ? 57.950 68.073 161.905 1.00 48.08 283 TYR D N 1
ATOM 6012 C CA . TYR D 1 258 ? 57.402 68.596 163.157 1.00 42.76 283 TYR D CA 1
ATOM 6013 C C . TYR D 1 258 ? 58.340 69.643 163.755 1.00 41.84 283 TYR D C 1
ATOM 6014 O O . TYR D 1 258 ? 59.412 69.310 164.262 1.00 38.58 283 TYR D O 1
ATOM 6023 N N . PRO D 1 259 ? 57.955 70.924 163.699 1.00 46.79 284 PRO D N 1
ATOM 6024 C CA . PRO D 1 259 ? 58.826 71.959 164.265 1.00 51.82 284 PRO D CA 1
ATOM 6025 C C . PRO D 1 259 ? 58.874 71.870 165.789 1.00 54.48 284 PRO D C 1
ATOM 6026 O O . PRO D 1 259 ? 59.902 72.142 166.404 1.00 56.50 284 PRO D O 1
ATOM 6030 N N . GLU D 1 260 ? 57.754 71.477 166.387 1.00 62.38 285 GLU D N 1
ATOM 6031 C CA . GLU D 1 260 ? 57.649 71.367 167.840 1.00 63.89 285 GLU D CA 1
ATOM 6032 C C . GLU D 1 260 ? 58.456 70.210 168.400 1.00 60.80 285 GLU D C 1
ATOM 6033 O O . GLU D 1 260 ? 58.271 69.816 169.553 1.00 60.30 285 GLU D O 1
ATOM 6039 N N . TYR D 1 261 ? 59.345 69.659 167.585 1.00 55.46 286 TYR D N 1
ATOM 6040 C CA . TYR D 1 261 ? 60.165 68.549 168.038 1.00 51.26 286 TYR D CA 1
ATOM 6041 C C . TYR D 1 261 ? 61.467 69.052 168.638 1.00 54.35 286 TYR D C 1
ATOM 6042 O O . TYR D 1 261 ? 62.185 69.840 168.020 1.00 43.64 286 TYR D O 1
ATOM 6051 N N . ALA D 1 262 ? 61.765 68.583 169.846 1.00 59.16 287 ALA D N 1
ATOM 6052 C CA . ALA D 1 262 ? 62.971 68.990 170.555 1.00 59.77 287 ALA D CA 1
ATOM 6053 C C . ALA D 1 262 ? 63.873 67.804 170.860 1.00 56.28 287 ALA D C 1
ATOM 6054 O O . ALA D 1 262 ? 65.017 67.979 171.278 1.00 60.72 287 ALA D O 1
ATOM 6056 N N . GLY D 1 263 ? 63.354 66.598 170.651 1.00 51.33 288 GLY D N 1
ATOM 6057 C CA . GLY D 1 263 ? 64.138 65.404 170.912 1.00 49.20 288 GLY D CA 1
ATOM 6058 C C . GLY D 1 263 ? 65.315 65.246 169.965 1.00 47.61 288 GLY D C 1
ATOM 6059 O O . GLY D 1 263 ? 65.626 66.148 169.180 1.00 43.36 288 GLY D O 1
ATOM 6060 N N . SER D 1 264 ? 65.970 64.094 170.042 1.00 43.15 289 SER D N 1
ATOM 6061 C CA . SER D 1 264 ? 67.119 63.801 169.198 1.00 48.05 289 SER D CA 1
ATOM 6062 C C . SER D 1 264 ? 66.718 63.074 167.909 1.00 50.72 289 SER D C 1
ATOM 6063 O O . SER D 1 264 ? 65.544 63.043 167.545 1.00 59.27 289 SER D O 1
ATOM 6066 N N . ASN D 1 265 ? 67.698 62.483 167.229 1.00 48.03 290 ASN D N 1
ATOM 6067 C CA . ASN D 1 265 ? 67.461 61.789 165.968 1.00 30.20 290 ASN D CA 1
ATOM 6068 C C . ASN D 1 265 ? 67.922 60.336 165.978 1.00 34.91 290 ASN D C 1
ATOM 6069 O O . ASN D 1 265 ? 68.956 59.994 165.396 1.00 38.89 290 ASN D O 1
ATOM 6074 N N . THR D 1 266 ? 67.137 59.476 166.613 1.00 36.12 291 THR D N 1
ATOM 6075 C CA . THR D 1 266 ? 67.485 58.064 166.705 1.00 39.33 291 THR D CA 1
ATOM 6076 C C . THR D 1 266 ? 66.371 57.181 166.174 1.00 33.41 291 THR D C 1
ATOM 6077 O O . THR D 1 266 ? 65.201 57.551 166.228 1.00 33.74 291 THR D O 1
ATOM 6081 N N . TYR D 1 267 ? 66.733 56.010 165.660 1.00 34.07 292 TYR D N 1
ATOM 6082 C CA . TYR D 1 267 ? 65.727 55.081 165.167 1.00 38.89 292 TYR D CA 1
ATOM 6083 C C . TYR D 1 267 ? 64.690 54.893 166.270 1.00 51.72 292 TYR D C 1
ATOM 6084 O O . TYR D 1 267 ? 63.483 54.869 166.011 1.00 59.37 292 TYR D O 1
ATOM 6093 N N . GLU D 1 268 ? 65.177 54.773 167.505 1.00 54.94 293 GLU D N 1
ATOM 6094 C CA . GLU D 1 268 ? 64.325 54.595 168.677 1.00 53.88 293 GLU D CA 1
ATOM 6095 C C . GLU D 1 268 ? 63.651 55.907 169.069 1.00 47.00 293 GLU D C 1
ATOM 6096 O O . GLU D 1 268 ? 62.432 55.969 169.213 1.00 46.46 293 GLU D O 1
ATOM 6102 N N . GLU D 1 269 ? 64.453 56.953 169.240 1.00 46.35 294 GLU D N 1
ATOM 6103 C CA . GLU D 1 269 ? 63.947 58.275 169.614 1.00 44.30 294 GLU D CA 1
ATOM 6104 C C . GLU D 1 269 ? 62.836 58.776 168.683 1.00 47.35 294 GLU D C 1
ATOM 6105 O O . GLU D 1 269 ? 61.651 58.662 169.000 1.00 44.55 294 GLU D O 1
ATOM 6111 N N . ALA D 1 270 ? 63.226 59.330 167.536 1.00 48.48 295 ALA D N 1
ATOM 6112 C CA . ALA D 1 270 ? 62.278 59.864 166.554 1.00 45.90 295 ALA D CA 1
ATOM 6113 C C . ALA D 1 270 ? 61.211 58.849 166.132 1.00 38.20 295 ALA D C 1
ATOM 6114 O O . ALA D 1 270 ? 60.084 59.221 165.801 1.00 37.79 295 ALA D O 1
ATOM 6116 N N . GLY D 1 271 ? 61.569 57.570 166.149 1.00 42.30 296 GLY D N 1
ATOM 6117 C CA . GLY D 1 271 ? 60.624 56.531 165.777 1.00 41.91 296 GLY D CA 1
ATOM 6118 C C . GLY D 1 271 ? 59.443 56.430 166.733 1.00 50.91 296 GLY D C 1
ATOM 6119 O O . GLY D 1 271 ? 58.463 55.735 166.439 1.00 46.51 296 GLY D O 1
ATOM 6120 N N . ASN D 1 272 ? 59.530 57.117 167.873 1.00 42.58 297 ASN D N 1
ATOM 6121 C CA . ASN D 1 272 ? 58.456 57.093 168.860 1.00 38.31 297 ASN D CA 1
ATOM 6122 C C . ASN D 1 272 ? 57.656 58.383 168.881 1.00 37.31 297 ASN D C 1
ATOM 6123 O O . ASN D 1 272 ? 56.451 58.362 169.140 1.00 39.16 297 ASN D O 1
ATOM 6128 N N . TYR D 1 273 ? 58.313 59.506 168.612 1.00 31.60 298 TYR D N 1
ATOM 6129 C CA . TYR D 1 273 ? 57.607 60.779 168.598 1.00 32.09 298 TYR D CA 1
ATOM 6130 C C . TYR D 1 273 ? 56.611 60.766 167.443 1.00 43.19 298 TYR D C 1
ATOM 6131 O O . TYR D 1 273 ? 55.574 61.432 167.498 1.00 44.29 298 TYR D O 1
ATOM 6140 N N . ILE D 1 274 ? 56.940 60.011 166.396 1.00 41.95 299 ILE D N 1
ATOM 6141 C CA . ILE D 1 274 ? 56.075 59.889 165.225 1.00 41.07 299 ILE D CA 1
ATOM 6142 C C . ILE D 1 274 ? 54.883 59.024 165.612 1.00 34.43 299 ILE D C 1
ATOM 6143 O O . ILE D 1 274 ? 53.731 59.440 165.481 1.00 36.42 299 ILE D O 1
ATOM 6148 N N . LYS D 1 275 ? 55.180 57.823 166.093 1.00 38.43 300 LYS D N 1
ATOM 6149 C CA . LYS D 1 275 ? 54.166 56.867 166.524 1.00 43.41 300 LYS D CA 1
ATOM 6150 C C . LYS D 1 275 ? 53.146 57.506 167.461 1.00 46.24 300 LYS D C 1
ATOM 6151 O O . LYS D 1 275 ? 51.955 57.194 167.401 1.00 50.49 300 LYS D O 1
ATOM 6157 N N . VAL D 1 276 ? 53.612 58.402 168.324 1.00 42.84 301 VAL D N 1
ATOM 6158 C CA . VAL D 1 276 ? 52.716 59.055 169.266 1.00 45.35 301 VAL D CA 1
ATOM 6159 C C . VAL D 1 276 ? 51.875 60.145 168.613 1.00 44.95 301 VAL D C 1
ATOM 6160 O O . VAL D 1 276 ? 50.747 60.385 169.029 1.00 50.26 301 VAL D O 1
ATOM 6164 N N . GLN D 1 277 ? 52.407 60.800 167.588 1.00 44.58 302 GLN D N 1
ATOM 6165 C CA . GLN D 1 277 ? 51.646 61.849 166.918 1.00 39.40 302 GLN D CA 1
ATOM 6166 C C . GLN D 1 277 ? 50.398 61.274 166.266 1.00 38.41 302 GLN D C 1
ATOM 6167 O O . GLN D 1 277 ? 49.389 61.961 166.134 1.00 38.42 302 GLN D O 1
ATOM 6173 N N . PHE D 1 278 ? 50.473 60.010 165.863 1.00 36.84 303 PHE D N 1
ATOM 6174 C CA . PHE D 1 278 ? 49.350 59.331 165.227 1.00 45.18 303 PHE D CA 1
ATOM 6175 C C . PHE D 1 278 ? 48.377 58.749 166.251 1.00 51.33 303 PHE D C 1
ATOM 6176 O O . PHE D 1 278 ? 47.162 58.935 166.141 1.00 54.00 303 PHE D O 1
ATOM 6184 N N . LEU D 1 279 ? 48.911 58.042 167.243 1.00 47.65 304 LEU D N 1
ATOM 6185 C CA . LEU D 1 279 ? 48.078 57.440 168.276 1.00 46.05 304 LEU D CA 1
ATOM 6186 C C . LEU D 1 279 ? 47.280 58.478 169.063 1.00 47.88 304 LEU D C 1
ATOM 6187 O O . LEU D 1 279 ? 46.286 58.145 169.714 1.00 49.76 304 LEU D O 1
ATOM 6192 N N . GLU D 1 280 ? 47.717 59.733 168.993 1.00 44.12 305 GLU D N 1
ATOM 6193 C CA . GLU D 1 280 ? 47.058 60.831 169.696 1.00 51.20 305 GLU D CA 1
ATOM 6194 C C . GLU D 1 280 ? 45.958 61.456 168.847 1.00 52.47 305 GLU D C 1
ATOM 6195 O O . GLU D 1 280 ? 45.400 62.492 169.205 1.00 52.88 305 GLU D O 1
ATOM 6201 N N . LEU D 1 281 ? 45.663 60.836 167.711 1.00 54.13 306 LEU D N 1
ATOM 6202 C CA . LEU D 1 281 ? 44.624 61.336 166.818 1.00 52.88 306 LEU D CA 1
ATOM 6203 C C . LEU D 1 281 ? 43.338 60.562 167.089 1.00 54.23 306 LEU D C 1
ATOM 6204 O O . LEU D 1 281 ? 42.260 60.935 166.623 1.00 55.79 306 LEU D O 1
ATOM 6209 N N . ASN D 1 282 ? 43.474 59.486 167.859 1.00 52.65 307 ASN D N 1
ATOM 6210 C CA . ASN D 1 282 ? 42.357 58.621 168.224 1.00 52.38 307 ASN D CA 1
ATOM 6211 C C . ASN D 1 282 ? 41.525 59.231 169.348 1.00 53.52 307 ASN D C 1
ATOM 6212 O O . ASN D 1 282 ? 41.977 59.299 170.488 1.00 55.97 307 ASN D O 1
ATOM 6217 N N . MET D 1 283 ? 40.312 59.672 169.015 1.00 56.58 308 MET D N 1
ATOM 6218 C CA . MET D 1 283 ? 39.403 60.284 169.986 1.00 59.40 308 MET D CA 1
ATOM 6219 C C . MET D 1 283 ? 38.968 59.308 171.078 1.00 60.95 308 MET D C 1
ATOM 6220 O O . MET D 1 283 ? 39.009 59.635 172.264 1.00 59.63 308 MET D O 1
ATOM 6225 N N . ARG D 1 284 ? 38.539 58.116 170.677 1.00 62.59 309 ARG D N 1
ATOM 6226 C CA . ARG D 1 284 ? 38.120 57.104 171.638 1.00 66.89 309 ARG D CA 1
ATOM 6227 C C . ARG D 1 284 ? 39.376 56.504 172.267 1.00 68.94 309 ARG D C 1
ATOM 6228 O O . ARG D 1 284 ? 39.423 55.317 172.591 1.00 66.81 309 ARG D O 1
ATOM 6236 N N . ARG D 1 285 ? 40.391 57.346 172.431 1.00 71.86 310 ARG D N 1
ATOM 6237 C CA . ARG D 1 285 ? 41.675 56.946 173.000 1.00 76.99 310 ARG D CA 1
ATOM 6238 C C . ARG D 1 285 ? 41.501 56.259 174.350 1.00 79.68 310 ARG D C 1
ATOM 6239 O O . ARG D 1 285 ? 42.122 55.230 174.624 1.00 79.68 310 ARG D O 1
ATOM 6247 N N . ASP D 1 286 ? 40.646 56.840 175.186 1.00 83.16 311 ASP D N 1
ATOM 6248 C CA . ASP D 1 286 ? 40.377 56.318 176.519 1.00 83.36 311 ASP D CA 1
ATOM 6249 C C . ASP D 1 286 ? 39.283 55.256 176.487 1.00 83.21 311 ASP D C 1
ATOM 6250 O O . ASP D 1 286 ? 38.592 55.035 177.481 1.00 85.61 311 ASP D O 1
ATOM 6255 N N . VAL D 1 287 ? 39.129 54.603 175.339 1.00 81.27 312 VAL D N 1
ATOM 6256 C CA . VAL D 1 287 ? 38.117 53.566 175.167 1.00 77.49 312 VAL D CA 1
ATOM 6257 C C . VAL D 1 287 ? 38.618 52.502 174.190 1.00 78.37 312 VAL D C 1
ATOM 6258 O O . VAL D 1 287 ? 38.632 51.307 174.501 1.00 72.21 312 VAL D O 1
ATOM 6262 N N . LYS D 1 288 ? 39.029 52.958 173.009 1.00 77.17 313 LYS D N 1
ATOM 6263 C CA . LYS D 1 288 ? 39.531 52.084 171.951 1.00 72.72 313 LYS D CA 1
ATOM 6264 C C . LYS D 1 288 ? 41.047 52.223 171.801 1.00 68.73 313 LYS D C 1
ATOM 6265 O O . LYS D 1 288 ? 41.570 53.332 171.670 1.00 66.03 313 LYS D O 1
ATOM 6271 N N . GLU D 1 289 ? 41.746 51.092 171.815 1.00 63.81 314 GLU D N 1
ATOM 6272 C CA . GLU D 1 289 ? 43.200 51.085 171.696 1.00 67.82 314 GLU D CA 1
ATOM 6273 C C . GLU D 1 289 ? 43.704 50.725 170.299 1.00 63.26 314 GLU D C 1
ATOM 6274 O O . GLU D 1 289 ? 43.487 49.613 169.811 1.00 58.48 314 GLU D O 1
ATOM 6280 N N . ILE D 1 290 ? 44.385 51.673 169.664 1.00 60.78 315 ILE D N 1
ATOM 6281 C CA . ILE D 1 290 ? 44.947 51.449 168.337 1.00 55.18 315 ILE D CA 1
ATOM 6282 C C . ILE D 1 290 ? 46.322 50.813 168.535 1.00 50.30 315 ILE D C 1
ATOM 6283 O O . ILE D 1 290 ? 47.181 51.383 169.204 1.00 46.90 315 ILE D O 1
ATOM 6288 N N . TYR D 1 291 ? 46.525 49.631 167.967 1.00 48.43 316 TYR D N 1
ATOM 6289 C CA . TYR D 1 291 ? 47.806 48.944 168.082 1.00 50.44 316 TYR D CA 1
ATOM 6290 C C . TYR D 1 291 ? 48.806 49.542 167.090 1.00 53.88 316 TYR D C 1
ATOM 6291 O O . TYR D 1 291 ? 48.503 50.532 166.418 1.00 46.86 316 TYR D O 1
ATOM 6300 N N . SER D 1 292 ? 49.997 48.950 167.010 1.00 50.42 317 SER D N 1
ATOM 6301 C CA . SER D 1 292 ? 51.029 49.429 166.094 1.00 50.42 317 SER D CA 1
ATOM 6302 C C . SER D 1 292 ? 52.277 48.560 166.130 1.00 53.60 317 SER D C 1
ATOM 6303 O O . SER D 1 292 ? 52.565 47.907 167.135 1.00 52.70 317 SER D O 1
ATOM 6306 N N . HIS D 1 293 ? 53.009 48.562 165.020 1.00 49.90 318 HIS D N 1
ATOM 6307 C CA . HIS D 1 293 ? 54.240 47.793 164.880 1.00 48.30 318 HIS D CA 1
ATOM 6308 C C . HIS D 1 293 ? 55.213 48.487 163.930 1.00 51.48 318 HIS D C 1
ATOM 6309 O O . HIS D 1 293 ? 54.799 49.072 162.927 1.00 52.15 318 HIS D O 1
ATOM 6316 N N . MET D 1 294 ? 56.500 48.432 164.261 1.00 46.81 319 MET D N 1
ATOM 6317 C CA . MET D 1 294 ? 57.539 49.003 163.411 1.00 49.84 319 MET D CA 1
ATOM 6318 C C . MET D 1 294 ? 57.737 47.911 162.385 1.00 52.32 319 MET D C 1
ATOM 6319 O O . MET D 1 294 ? 58.068 46.781 162.742 1.00 56.80 319 MET D O 1
ATOM 6324 N N . THR D 1 295 ? 57.538 48.227 161.112 1.00 46.59 320 THR D N 1
ATOM 6325 C CA . THR D 1 295 ? 57.679 47.200 160.098 1.00 39.48 320 THR D CA 1
ATOM 6326 C C . THR D 1 295 ? 58.512 47.610 158.901 1.00 33.70 320 THR D C 1
ATOM 6327 O O . THR D 1 295 ? 58.736 48.794 158.651 1.00 28.73 320 THR D O 1
ATOM 6331 N N . CYS D 1 296 ? 58.976 46.596 158.180 1.00 31.26 321 CYS D N 1
ATOM 6332 C CA . CYS D 1 296 ? 59.728 46.763 156.951 1.00 36.32 321 CYS D CA 1
ATOM 6333 C C . CYS D 1 296 ? 59.017 45.791 156.028 1.00 38.78 321 CYS D C 1
ATOM 6334 O O . CYS D 1 296 ? 59.271 44.581 156.065 1.00 29.23 321 CYS D O 1
ATOM 6337 N N . ALA D 1 297 ? 58.111 46.327 155.215 1.00 32.96 322 ALA D N 1
ATOM 6338 C CA . ALA D 1 297 ? 57.304 45.524 154.307 1.00 25.46 322 ALA D CA 1
ATOM 6339 C C . ALA D 1 297 ? 58.070 44.632 153.339 1.00 18.45 322 ALA D C 1
ATOM 6340 O O . ALA D 1 297 ? 57.561 43.592 152.912 1.00 27.27 322 ALA D O 1
ATOM 6342 N N . THR D 1 298 ? 59.287 45.016 152.977 1.00 18.04 323 THR D N 1
ATOM 6343 C CA . THR D 1 298 ? 60.053 44.189 152.055 1.00 25.71 323 THR D CA 1
ATOM 6344 C C . THR D 1 298 ? 60.774 43.043 152.777 1.00 28.55 323 THR D C 1
ATOM 6345 O O . THR D 1 298 ? 61.361 42.167 152.138 1.00 33.54 323 THR D O 1
ATOM 6349 N N . ASP D 1 299 ? 60.717 43.049 154.105 1.00 28.48 324 ASP D N 1
ATOM 6350 C CA . ASP D 1 299 ? 61.352 42.003 154.913 1.00 34.66 324 ASP D CA 1
ATOM 6351 C C . ASP D 1 299 ? 60.304 40.928 155.210 1.00 26.82 324 ASP D C 1
ATOM 6352 O O . ASP D 1 299 ? 59.465 41.106 156.096 1.00 27.50 324 ASP D O 1
ATOM 6357 N N . THR D 1 300 ? 60.365 39.820 154.471 1.00 33.56 325 THR D N 1
ATOM 6358 C CA . THR D 1 300 ? 59.417 38.714 154.619 1.00 37.04 325 THR D CA 1
ATOM 6359 C C . THR D 1 300 ? 59.297 38.154 156.031 1.00 43.93 325 THR D C 1
ATOM 6360 O O . THR D 1 300 ? 58.203 37.804 156.484 1.00 40.42 325 THR D O 1
ATOM 6364 N N . GLN D 1 301 ? 60.424 38.054 156.723 1.00 45.22 326 GLN D N 1
ATOM 6365 C CA . GLN D 1 301 ? 60.415 37.510 158.069 1.00 43.85 326 GLN D CA 1
ATOM 6366 C C . GLN D 1 301 ? 59.746 38.465 159.048 1.00 37.21 326 GLN D C 1
ATOM 6367 O O . GLN D 1 301 ? 59.031 38.039 159.960 1.00 33.76 326 GLN D O 1
ATOM 6373 N N . ASN D 1 302 ? 59.966 39.759 158.848 1.00 36.23 327 ASN D N 1
ATOM 6374 C CA . ASN D 1 302 ? 59.378 40.772 159.718 1.00 33.54 327 ASN D CA 1
ATOM 6375 C C . ASN D 1 302 ? 57.863 40.863 159.507 1.00 40.84 327 ASN D C 1
ATOM 6376 O O . ASN D 1 302 ? 57.105 41.115 160.449 1.00 44.24 327 ASN D O 1
ATOM 6381 N N . VAL D 1 303 ? 57.421 40.666 158.269 1.00 37.39 328 VAL D N 1
ATOM 6382 C CA . VAL D 1 303 ? 56.000 40.752 157.969 1.00 40.61 328 VAL D CA 1
ATOM 6383 C C . VAL D 1 303 ? 55.280 39.577 158.606 1.00 44.01 328 VAL D C 1
ATOM 6384 O O . VAL D 1 303 ? 54.199 39.730 159.186 1.00 37.81 328 VAL D O 1
ATOM 6388 N N . LYS D 1 304 ? 55.896 38.404 158.496 1.00 47.93 329 LYS D N 1
ATOM 6389 C CA . LYS D 1 304 ? 55.336 37.186 159.061 1.00 45.03 329 LYS D CA 1
ATOM 6390 C C . LYS D 1 304 ? 55.057 37.399 160.541 1.00 43.72 329 LYS D C 1
ATOM 6391 O O . LYS D 1 304 ? 53.983 37.061 161.030 1.00 46.01 329 LYS D O 1
ATOM 6397 N N . PHE D 1 305 ? 56.017 37.987 161.246 1.00 45.36 330 PHE D N 1
ATOM 6398 C CA . PHE D 1 305 ? 55.857 38.235 162.671 1.00 46.60 330 PHE D CA 1
ATOM 6399 C C . PHE D 1 305 ? 54.718 39.202 162.968 1.00 50.89 330 PHE D C 1
ATOM 6400 O O . PHE D 1 305 ? 53.806 38.886 163.744 1.00 51.70 330 PHE D O 1
ATOM 6408 N N . VAL D 1 306 ? 54.776 40.386 162.364 1.00 45.37 331 VAL D N 1
ATOM 6409 C CA . VAL D 1 306 ? 53.754 41.394 162.602 1.00 44.78 331 VAL D CA 1
ATOM 6410 C C . VAL D 1 306 ? 52.365 40.954 162.157 1.00 43.85 331 VAL D C 1
ATOM 6411 O O . VAL D 1 306 ? 51.369 41.362 162.748 1.00 44.39 331 VAL D O 1
ATOM 6415 N N . PHE D 1 307 ? 52.278 40.121 161.129 1.00 43.58 332 PHE D N 1
ATOM 6416 C CA . PHE D 1 307 ? 50.954 39.691 160.708 1.00 48.19 332 PHE D CA 1
ATOM 6417 C C . PHE D 1 307 ? 50.391 38.741 161.758 1.00 51.06 332 PHE D C 1
ATOM 6418 O O . PHE D 1 307 ? 49.237 38.863 162.164 1.00 51.63 332 PHE D O 1
ATOM 6426 N N . ASP D 1 308 ? 51.214 37.797 162.200 1.00 53.63 333 ASP D N 1
ATOM 6427 C CA . ASP D 1 308 ? 50.793 36.855 163.225 1.00 51.85 333 ASP D CA 1
ATOM 6428 C C . ASP D 1 308 ? 50.283 37.661 164.415 1.00 45.69 333 ASP D C 1
ATOM 6429 O O . ASP D 1 308 ? 49.248 37.344 164.997 1.00 48.17 333 ASP D O 1
ATOM 6434 N N . ALA D 1 309 ? 51.014 38.715 164.764 1.00 45.28 334 ALA D N 1
ATOM 6435 C CA . ALA D 1 309 ? 50.631 39.575 165.875 1.00 38.04 334 ALA D CA 1
ATOM 6436 C C . ALA D 1 309 ? 49.252 40.183 165.626 1.00 48.48 334 ALA D C 1
ATOM 6437 O O . ALA D 1 309 ? 48.387 40.165 166.504 1.00 50.31 334 ALA D O 1
ATOM 6439 N N . VAL D 1 310 ? 49.055 40.724 164.426 1.00 47.76 335 VAL D N 1
ATOM 6440 C CA . VAL D 1 310 ? 47.783 41.330 164.053 1.00 42.03 335 VAL D CA 1
ATOM 6441 C C . VAL D 1 310 ? 46.648 40.324 164.218 1.00 41.26 335 VAL D C 1
ATOM 6442 O O . VAL D 1 310 ? 45.595 40.650 164.767 1.00 38.92 335 VAL D O 1
ATOM 6446 N N . THR D 1 311 ? 46.869 39.105 163.738 1.00 36.90 336 THR D N 1
ATOM 6447 C CA . THR D 1 311 ? 45.870 38.054 163.847 1.00 46.19 336 THR D CA 1
ATOM 6448 C C . THR D 1 311 ? 45.470 37.878 165.308 1.00 48.08 336 THR D C 1
ATOM 6449 O O . THR D 1 311 ? 44.318 38.109 165.677 1.00 46.26 336 THR D O 1
ATOM 6453 N N . ASP D 1 312 ? 46.433 37.481 166.134 1.00 53.01 337 ASP D N 1
ATOM 6454 C CA . ASP D 1 312 ? 46.196 37.277 167.559 1.00 53.30 337 ASP D CA 1
ATOM 6455 C C . ASP D 1 312 ? 45.360 38.414 168.135 1.00 48.32 337 ASP D C 1
ATOM 6456 O O . ASP D 1 312 ? 44.510 38.195 168.994 1.00 48.15 337 ASP D O 1
ATOM 6461 N N . ILE D 1 313 ? 45.601 39.627 167.652 1.00 49.02 338 ILE D N 1
ATOM 6462 C CA . ILE D 1 313 ? 44.858 40.797 168.112 1.00 56.53 338 ILE D CA 1
ATOM 6463 C C . ILE D 1 313 ? 43.382 40.668 167.726 1.00 59.43 338 ILE D C 1
ATOM 6464 O O . ILE D 1 313 ? 42.496 40.767 168.575 1.00 61.67 338 ILE D O 1
ATOM 6469 N N . ILE D 1 314 ? 43.126 40.449 166.441 1.00 55.82 339 ILE D N 1
ATOM 6470 C CA . ILE D 1 314 ? 41.763 40.293 165.951 1.00 55.85 339 ILE D CA 1
ATOM 6471 C C . ILE D 1 314 ? 41.058 39.209 166.757 1.00 54.10 339 ILE D C 1
ATOM 6472 O O . ILE D 1 314 ? 40.005 39.448 167.342 1.00 52.77 339 ILE D O 1
ATOM 6477 N N . ILE D 1 315 ? 41.650 38.018 166.778 1.00 54.09 340 ILE D N 1
ATOM 6478 C CA . ILE D 1 315 ? 41.096 36.881 167.505 1.00 52.81 340 ILE D CA 1
ATOM 6479 C C . ILE D 1 315 ? 40.588 37.251 168.894 1.00 55.26 340 ILE D C 1
ATOM 6480 O O . ILE D 1 315 ? 39.448 36.945 169.242 1.00 62.07 340 ILE D O 1
ATOM 6485 N N . LYS D 1 316 ? 41.429 37.913 169.681 1.00 55.54 341 LYS D N 1
ATOM 6486 C CA . LYS D 1 316 ? 41.052 38.310 171.032 1.00 60.42 341 LYS D CA 1
ATOM 6487 C C . LYS D 1 316 ? 39.908 39.323 171.066 1.00 65.13 341 LYS D C 1
ATOM 6488 O O . LYS D 1 316 ? 39.650 39.944 172.100 1.00 65.94 341 LYS D O 1
ATOM 6494 N N . GLU D 1 317 ? 39.222 39.484 169.938 1.00 70.14 342 GLU D N 1
ATOM 6495 C CA . GLU D 1 317 ? 38.108 40.423 169.846 1.00 72.08 342 GLU D CA 1
ATOM 6496 C C . GLU D 1 317 ? 37.016 39.922 168.901 1.00 71.82 342 GLU D C 1
ATOM 6497 O O . GLU D 1 317 ? 36.744 38.721 168.824 1.00 75.50 342 GLU D O 1
ATOM 6503 N N . PHE E 2 2 ? 26.906 54.087 99.148 1.00 50.43 277 PHE E N 1
ATOM 6504 C CA . PHE E 2 2 ? 25.529 54.003 98.589 1.00 55.48 277 PHE E CA 1
ATOM 6505 C C . PHE E 2 2 ? 24.556 53.465 99.646 1.00 53.62 277 PHE E C 1
ATOM 6506 O O . PHE E 2 2 ? 23.445 53.977 99.798 1.00 51.75 277 PHE E O 1
ATOM 6514 N N . TRP E 2 3 ? 24.977 52.436 100.377 1.00 51.90 278 TRP E N 1
ATOM 6515 C CA . TRP E 2 3 ? 24.151 51.845 101.431 1.00 47.75 278 TRP E CA 1
ATOM 6516 C C . TRP E 2 3 ? 24.972 51.637 102.704 1.00 50.82 278 TRP E C 1
ATOM 6517 O O . TRP E 2 3 ? 25.892 50.816 102.725 1.00 48.36 278 TRP E O 1
ATOM 6528 N N . ASP E 2 4 ? 24.635 52.368 103.764 1.00 49.21 279 ASP E N 1
ATOM 6529 C CA . ASP E 2 4 ? 25.357 52.255 105.034 1.00 46.92 279 ASP E CA 1
ATOM 6530 C C . ASP E 2 4 ? 25.263 50.842 105.598 1.00 42.48 279 ASP E C 1
ATOM 6531 O O . ASP E 2 4 ? 24.276 50.145 105.369 1.00 40.02 279 ASP E O 1
ATOM 6536 N N . LEU E 2 5 ? 26.288 50.423 106.334 1.00 36.76 280 LEU E N 1
ATOM 6537 C CA . LEU E 2 5 ? 26.300 49.090 106.937 1.00 44.50 280 LEU E CA 1
ATOM 6538 C C . LEU E 2 5 ? 25.593 49.096 108.286 1.00 51.17 280 LEU E C 1
ATOM 6539 O O . LEU E 2 5 ? 25.707 50.056 109.051 1.00 57.64 280 LEU E O 1
ATOM 6544 N N . ASN E 2 6 ? 24.868 48.020 108.576 1.00 48.08 281 ASN E N 1
ATOM 6545 C CA . ASN E 2 6 ? 24.148 47.903 109.835 1.00 53.58 281 ASN E CA 1
ATOM 6546 C C . ASN E 2 6 ? 25.120 48.061 111.001 1.00 57.09 281 ASN E C 1
ATOM 6547 O O . ASN E 2 6 ? 26.035 47.256 111.168 1.00 62.07 281 ASN E O 1
ATOM 6552 N N . ALA E 2 7 ? 24.917 49.097 111.807 1.00 58.55 282 ALA E N 1
ATOM 6553 C CA . ALA E 2 7 ? 25.790 49.350 112.948 1.00 58.71 282 ALA E CA 1
ATOM 6554 C C . ALA E 2 7 ? 25.317 48.620 114.202 1.00 58.50 282 ALA E C 1
ATOM 6555 O O . ALA E 2 7 ? 26.098 48.391 115.127 1.00 58.13 282 ALA E O 1
ATOM 6557 N N . LYS E 2 8 ? 24.038 48.251 114.223 1.00 58.33 283 LYS E N 1
ATOM 6558 C CA . LYS E 2 8 ? 23.447 47.552 115.364 1.00 52.47 283 LYS E CA 1
ATOM 6559 C C . LYS E 2 8 ? 23.739 46.047 115.405 1.00 50.99 283 LYS E C 1
ATOM 6560 O O . LYS E 2 8 ? 23.139 45.322 116.199 1.00 49.06 283 LYS E O 1
ATOM 6566 N N . LEU E 2 9 ? 24.644 45.572 114.552 1.00 46.89 284 LEU E N 1
ATOM 6567 C CA . LEU E 2 9 ? 24.989 44.152 114.547 1.00 44.99 284 LEU E CA 1
ATOM 6568 C C . LEU E 2 9 ? 25.978 43.882 115.666 1.00 43.69 284 LEU E C 1
ATOM 6569 O O . LEU E 2 9 ? 26.980 44.589 115.801 1.00 42.46 284 LEU E O 1
ATOM 6574 N N . VAL E 2 10 ? 25.701 42.857 116.464 1.00 39.28 285 VAL E N 1
ATOM 6575 C CA . VAL E 2 10 ? 26.579 42.507 117.574 1.00 44.51 285 VAL E CA 1
ATOM 6576 C C . VAL E 2 10 ? 27.941 42.037 117.072 1.00 40.49 285 VAL E C 1
ATOM 6577 O O . VAL E 2 10 ? 28.032 41.266 116.118 1.00 41.45 285 VAL E O 1
ATOM 6581 N N . ASP E 2 11 ? 29.000 42.506 117.719 1.00 42.77 286 ASP E N 1
ATOM 6582 C CA . ASP E 2 11 ? 30.350 42.124 117.331 1.00 44.79 286 ASP E CA 1
ATOM 6583 C C . ASP E 2 11 ? 30.814 40.927 118.158 1.00 48.14 286 ASP E C 1
ATOM 6584 O O . ASP E 2 11 ? 31.132 41.062 119.337 1.00 52.02 286 ASP E O 1
ATOM 6589 N N . ILE E 2 12 ? 30.837 39.752 117.538 1.00 39.12 287 ILE E N 1
ATOM 6590 C CA . ILE E 2 12 ? 31.276 38.547 118.225 1.00 43.82 287 ILE E CA 1
ATOM 6591 C C . ILE E 2 12 ? 32.671 38.187 117.723 1.00 40.34 287 ILE E C 1
ATOM 6592 O O . ILE E 2 12 ? 32.838 37.701 116.607 1.00 35.15 287 ILE E O 1
ATOM 6597 N N . PRO E 2 13 ? 33.694 38.426 118.555 1.00 38.44 288 PRO E N 1
ATOM 6598 C CA . PRO E 2 13 ? 35.107 38.160 118.260 1.00 36.14 288 PRO E CA 1
ATOM 6599 C C . PRO E 2 13 ? 35.429 36.699 117.969 1.00 34.21 288 PRO E C 1
ATOM 6600 O O . PRO E 2 13 ? 34.862 35.800 118.595 1.00 28.66 288 PRO E O 1
ATOM 6604 N N . THR E 2 14 ? 36.345 36.474 117.029 1.00 32.63 289 THR E N 1
ATOM 6605 C CA . THR E 2 14 ? 36.788 35.124 116.691 1.00 39.65 289 THR E CA 1
ATOM 6606 C C . THR E 2 14 ? 37.794 34.717 117.776 1.00 44.88 289 THR E C 1
ATOM 6607 O O . THR E 2 14 ? 38.286 35.571 118.521 1.00 32.66 289 THR E O 1
ATOM 6611 N N . LYS E 2 15 ? 38.103 33.425 117.867 1.00 46.39 290 LYS E N 1
ATOM 6612 C CA . LYS E 2 15 ? 39.047 32.948 118.876 1.00 43.92 290 LYS E CA 1
ATOM 6613 C C . LYS E 2 15 ? 40.427 33.576 118.693 1.00 42.91 290 LYS E C 1
ATOM 6614 O O . LYS E 2 15 ? 41.041 34.024 119.658 1.00 36.49 290 LYS E O 1
ATOM 6620 N N . MET E 2 16 ? 40.912 33.596 117.454 1.00 38.64 291 MET E N 1
ATOM 6621 C CA . MET E 2 16 ? 42.211 34.182 117.151 1.00 29.98 291 MET E CA 1
ATOM 6622 C C . MET E 2 16 ? 42.252 35.644 117.600 1.00 35.08 291 MET E C 1
ATOM 6623 O O . MET E 2 16 ? 43.300 36.146 118.002 1.00 36.78 291 MET E O 1
ATOM 6628 N N . ARG E 2 17 ? 41.112 36.323 117.522 1.00 27.80 292 ARG E N 1
ATOM 6629 C CA . ARG E 2 17 ? 41.035 37.730 117.900 1.00 35.03 292 ARG E CA 1
ATOM 6630 C C . ARG E 2 17 ? 41.133 37.882 119.410 1.00 31.46 292 ARG E C 1
ATOM 6631 O O . ARG E 2 17 ? 41.845 38.758 119.908 1.00 29.70 292 ARG E O 1
ATOM 6639 N N . VAL E 2 18 ? 40.419 37.026 120.136 1.00 32.81 293 VAL E N 1
ATOM 6640 C CA . VAL E 2 18 ? 40.432 37.066 121.592 1.00 32.72 293 VAL E CA 1
ATOM 6641 C C . VAL E 2 18 ? 41.803 36.640 122.106 1.00 33.17 293 VAL E C 1
ATOM 6642 O O . VAL E 2 18 ? 42.271 37.124 123.144 1.00 28.03 293 VAL E O 1
ATOM 6646 N N . GLU E 2 19 ? 42.454 35.748 121.369 1.00 26.73 294 GLU E N 1
ATOM 6647 C CA . GLU E 2 19 ? 43.774 35.268 121.766 1.00 29.43 294 GLU E CA 1
ATOM 6648 C C . GLU E 2 19 ? 44.827 36.349 121.595 1.00 32.27 294 GLU E C 1
ATOM 6649 O O . GLU E 2 19 ? 45.759 36.435 122.392 1.00 32.24 294 GLU E O 1
ATOM 6655 N N . ARG E 2 20 ? 44.683 37.178 120.563 1.00 27.33 295 ARG E N 1
ATOM 6656 C CA . ARG E 2 20 ? 45.644 38.254 120.331 1.00 34.74 295 ARG E CA 1
ATOM 6657 C C . ARG E 2 20 ? 45.610 39.307 121.442 1.00 27.45 295 ARG E C 1
ATOM 6658 O O . ARG E 2 20 ? 46.592 40.013 121.657 1.00 29.57 295 ARG E O 1
ATOM 6666 N N . TRP E 2 21 ? 44.484 39.413 122.140 1.00 26.31 296 TRP E N 1
ATOM 6667 C CA . TRP E 2 21 ? 44.364 40.375 123.237 1.00 25.60 296 TRP E CA 1
ATOM 6668 C C . TRP E 2 21 ? 45.392 40.097 124.329 1.00 32.81 296 TRP E C 1
ATOM 6669 O O . TRP E 2 21 ? 45.727 40.980 125.124 1.00 23.88 296 TRP E O 1
ATOM 6680 N N . ALA E 2 22 ? 45.867 38.858 124.381 1.00 30.15 297 ALA E N 1
ATOM 6681 C CA . ALA E 2 22 ? 46.857 38.462 125.372 1.00 29.14 297 ALA E CA 1
ATOM 6682 C C . ALA E 2 22 ? 48.280 38.644 124.842 1.00 32.45 297 ALA E C 1
ATOM 6683 O O . ALA E 2 22 ? 49.247 38.439 125.571 1.00 39.06 297 ALA E O 1
ATOM 6685 N N . PHE E 2 23 ? 48.410 39.037 123.578 1.00 35.24 298 PHE E N 1
ATOM 6686 C CA . PHE E 2 23 ? 49.728 39.245 122.979 1.00 37.32 298 PHE E CA 1
ATOM 6687 C C . PHE E 2 23 ? 50.401 40.469 123.609 1.00 35.17 298 PHE E C 1
ATOM 6688 O O . PHE E 2 23 ? 51.620 40.524 123.746 1.00 30.27 298 PHE E O 1
ATOM 6696 N N . ASN E 2 24 ? 49.594 41.459 123.971 1.00 37.24 299 ASN E N 1
ATOM 6697 C CA . ASN E 2 24 ? 50.091 42.675 124.614 1.00 36.77 299 ASN E CA 1
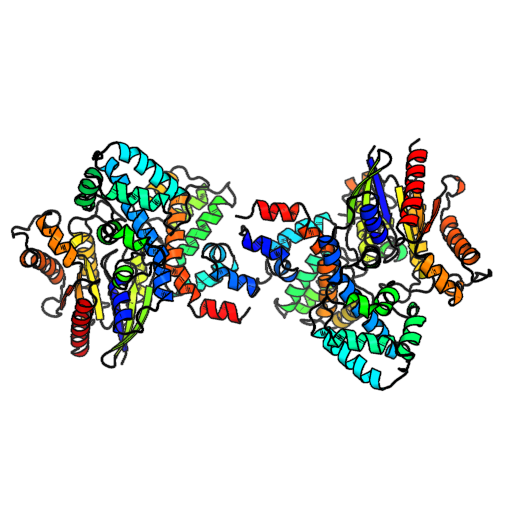ATOM 6698 C C . ASN E 2 24 ? 48.948 43.670 124.776 1.00 32.02 299 ASN E C 1
ATOM 6699 O O . ASN E 2 24 ? 47.977 43.645 124.021 1.00 28.55 299 ASN E O 1
ATOM 6704 N N . PHE E 2 25 ? 49.071 44.536 125.775 1.00 28.25 300 PHE E N 1
ATOM 6705 C CA . PHE E 2 25 ? 48.047 45.521 126.093 1.00 21.80 300 PHE E CA 1
ATOM 6706 C C . PHE E 2 25 ? 47.510 46.317 124.907 1.00 18.61 300 PHE E C 1
ATOM 6707 O O . PHE E 2 25 ? 46.311 46.611 124.840 1.00 21.40 300 PHE E O 1
ATOM 6715 N N . SER E 2 26 ? 48.390 46.670 123.974 1.00 20.10 301 SER E N 1
ATOM 6716 C CA . SER E 2 26 ? 47.982 47.453 122.813 1.00 27.52 301 SER E CA 1
ATOM 6717 C C . SER E 2 26 ? 46.888 46.770 122.000 1.00 33.61 301 SER E C 1
ATOM 6718 O O . SER E 2 26 ? 45.970 47.425 121.499 1.00 24.28 301 SER E O 1
ATOM 6721 N N . GLU E 2 27 ? 46.986 45.450 121.870 1.00 28.76 302 GLU E N 1
ATOM 6722 C CA . GLU E 2 27 ? 46.004 44.699 121.103 1.00 24.86 302 GLU E CA 1
ATOM 6723 C C . GLU E 2 27 ? 44.659 44.667 121.808 1.00 22.20 302 GLU E C 1
ATOM 6724 O O . GLU E 2 27 ? 43.615 44.699 121.166 1.00 27.90 302 GLU E O 1
ATOM 6730 N N . LEU E 2 28 ? 44.679 44.589 123.130 1.00 16.80 303 LEU E N 1
ATOM 6731 C CA . LEU E 2 28 ? 43.437 44.582 123.887 1.00 18.02 303 LEU E CA 1
ATOM 6732 C C . LEU E 2 28 ? 42.752 45.956 123.856 1.00 25.83 303 LEU E C 1
ATOM 6733 O O . LEU E 2 28 ? 41.597 46.083 123.432 1.00 21.61 303 LEU E O 1
ATOM 6738 N N . ILE E 2 29 ? 43.465 46.992 124.286 1.00 24.65 304 ILE E N 1
ATOM 6739 C CA . ILE E 2 29 ? 42.863 48.320 124.353 1.00 24.45 304 ILE E CA 1
ATOM 6740 C C . ILE E 2 29 ? 42.502 48.969 123.021 1.00 21.58 304 ILE E C 1
ATOM 6741 O O . ILE E 2 29 ? 41.668 49.874 122.977 1.00 22.81 304 ILE E O 1
ATOM 6746 N N . ARG E 2 30 ? 43.102 48.509 121.930 1.00 25.67 305 ARG E N 1
ATOM 6747 C CA . ARG E 2 30 ? 42.787 49.091 120.630 1.00 25.35 305 ARG E CA 1
ATOM 6748 C C . ARG E 2 30 ? 41.738 48.258 119.886 1.00 30.93 305 ARG E C 1
ATOM 6749 O O . ARG E 2 30 ? 41.590 48.348 118.665 1.00 29.09 305 ARG E O 1
ATOM 6757 N N . ASP E 2 31 ? 41.003 47.452 120.644 1.00 28.74 306 ASP E N 1
ATOM 6758 C CA . ASP E 2 31 ? 39.953 46.616 120.082 1.00 28.82 306 ASP E CA 1
ATOM 6759 C C . ASP E 2 31 ? 38.671 46.979 120.817 1.00 30.94 306 ASP E C 1
ATOM 6760 O O . ASP E 2 31 ? 38.613 46.912 122.049 1.00 29.29 306 ASP E O 1
ATOM 6765 N N . PRO E 2 32 ? 37.628 47.376 120.069 1.00 31.70 307 PRO E N 1
ATOM 6766 C CA . PRO E 2 32 ? 36.319 47.765 120.604 1.00 29.72 307 PRO E CA 1
ATOM 6767 C C . PRO E 2 32 ? 35.767 46.752 121.596 1.00 30.59 307 PRO E C 1
ATOM 6768 O O . PRO E 2 32 ? 35.241 47.121 122.647 1.00 27.03 307 PRO E O 1
ATOM 6772 N N . LYS E 2 33 ? 35.877 45.472 121.252 1.00 29.68 308 LYS E N 1
ATOM 6773 C CA . LYS E 2 33 ? 35.377 44.420 122.121 1.00 26.18 308 LYS E CA 1
ATOM 6774 C C . LYS E 2 33 ? 36.351 44.154 123.251 1.00 19.73 308 LYS E C 1
ATOM 6775 O O . LYS E 2 33 ? 35.949 43.773 124.350 1.00 24.93 308 LYS E O 1
ATOM 6781 N N . GLY E 2 34 ? 37.635 44.347 122.980 1.00 28.37 309 GLY E N 1
ATOM 6782 C CA . GLY E 2 34 ? 38.626 44.139 124.017 1.00 28.03 309 GLY E CA 1
ATOM 6783 C C . GLY E 2 34 ? 38.353 45.118 125.141 1.00 26.40 309 GLY E C 1
ATOM 6784 O O . GLY E 2 34 ? 38.281 44.737 126.304 1.00 23.97 309 GLY E O 1
ATOM 6785 N N . ARG E 2 35 ? 38.179 46.386 124.781 1.00 27.86 310 ARG E N 1
ATOM 6786 C CA . ARG E 2 35 ? 37.905 47.423 125.764 1.00 26.74 310 ARG E CA 1
ATOM 6787 C C . ARG E 2 35 ? 36.642 47.116 126.538 1.00 31.90 310 ARG E C 1
ATOM 6788 O O . ARG E 2 35 ? 36.612 47.217 127.763 1.00 33.40 310 ARG E O 1
ATOM 6796 N N . GLN E 2 36 ? 35.595 46.738 125.817 1.00 32.35 311 GLN E N 1
ATOM 6797 C CA . GLN E 2 36 ? 34.329 46.411 126.447 1.00 30.54 311 GLN E CA 1
ATOM 6798 C C . GLN E 2 36 ? 34.479 45.305 127.501 1.00 23.45 311 GLN E C 1
ATOM 6799 O O . GLN E 2 36 ? 33.891 45.385 128.585 1.00 24.09 311 GLN E O 1
ATOM 6805 N N . SER E 2 37 ? 35.261 44.278 127.182 1.00 18.34 312 SER E N 1
ATOM 6806 C CA . SER E 2 37 ? 35.482 43.168 128.104 1.00 20.28 312 SER E CA 1
ATOM 6807 C C . SER E 2 37 ? 36.332 43.657 129.267 1.00 27.86 312 SER E C 1
ATOM 6808 O O . SER E 2 37 ? 36.071 43.343 130.435 1.00 25.08 312 SER E O 1
ATOM 6811 N N . PHE E 2 38 ? 37.356 44.433 128.930 1.00 23.88 313 PHE E N 1
ATOM 6812 C CA . PHE E 2 38 ? 38.255 44.982 129.929 1.00 28.73 313 PHE E CA 1
ATOM 6813 C C . PHE E 2 38 ? 37.507 45.884 130.912 1.00 27.97 313 PHE E C 1
ATOM 6814 O O . PHE E 2 38 ? 37.721 45.798 132.122 1.00 35.22 313 PHE E O 1
ATOM 6822 N N . GLN E 2 39 ? 36.623 46.741 130.404 1.00 28.95 314 GLN E N 1
ATOM 6823 C CA . GLN E 2 39 ? 35.885 47.641 131.291 1.00 25.99 314 GLN E CA 1
ATOM 6824 C C . GLN E 2 39 ? 34.998 46.847 132.244 1.00 30.69 314 GLN E C 1
ATOM 6825 O O . GLN E 2 39 ? 34.694 47.301 133.346 1.00 23.60 314 GLN E O 1
ATOM 6831 N N . HIS E 2 40 ? 34.579 45.659 131.817 1.00 29.69 315 HIS E N 1
ATOM 6832 C CA . HIS E 2 40 ? 33.745 44.815 132.661 1.00 33.79 315 HIS E CA 1
ATOM 6833 C C . HIS E 2 40 ? 34.581 44.413 133.879 1.00 31.49 315 HIS E C 1
ATOM 6834 O O . HIS E 2 40 ? 34.071 44.278 134.994 1.00 33.40 315 HIS E O 1
ATOM 6841 N N . PHE E 2 41 ? 35.873 44.224 133.637 1.00 31.67 316 PHE E N 1
ATOM 6842 C CA . PHE E 2 41 ? 36.844 43.845 134.658 1.00 27.16 316 PHE E CA 1
ATOM 6843 C C . PHE E 2 41 ? 37.132 45.056 135.531 1.00 22.02 316 PHE E C 1
ATOM 6844 O O . PHE E 2 41 ? 37.066 44.982 136.755 1.00 27.28 316 PHE E O 1
ATOM 6852 N N . LEU E 2 42 ? 37.448 46.178 134.894 1.00 25.35 317 LEU E N 1
ATOM 6853 C CA . LEU E 2 42 ? 37.741 47.413 135.623 1.00 23.99 317 LEU E CA 1
ATOM 6854 C C . LEU E 2 42 ? 36.637 47.840 136.584 1.00 30.44 317 LEU E C 1
ATOM 6855 O O . LEU E 2 42 ? 36.917 48.205 137.731 1.00 32.90 317 LEU E O 1
ATOM 6860 N N . ARG E 2 43 ? 35.385 47.801 136.134 1.00 26.26 318 ARG E N 1
ATOM 6861 C CA . ARG E 2 43 ? 34.284 48.216 137.006 1.00 33.63 318 ARG E CA 1
ATOM 6862 C C . ARG E 2 43 ? 34.179 47.398 138.294 1.00 25.97 318 ARG E C 1
ATOM 6863 O O . ARG E 2 43 ? 33.832 47.935 139.348 1.00 26.41 318 ARG E O 1
ATOM 6871 N N . LYS E 2 44 ? 34.468 46.103 138.224 1.00 21.75 319 LYS E N 1
ATOM 6872 C CA . LYS E 2 44 ? 34.408 45.291 139.434 1.00 21.13 319 LYS E CA 1
ATOM 6873 C C . LYS E 2 44 ? 35.536 45.672 140.399 1.00 23.19 319 LYS E C 1
ATOM 6874 O O . LYS E 2 44 ? 35.482 45.351 141.585 1.00 27.11 319 LYS E O 1
ATOM 6880 N N . GLU E 2 45 ? 36.555 46.363 139.895 1.00 22.91 320 GLU E N 1
ATOM 6881 C CA . GLU E 2 45 ? 37.663 46.790 140.746 1.00 22.19 320 GLU E CA 1
ATOM 6882 C C . GLU E 2 45 ? 37.608 48.302 140.990 1.00 28.14 320 GLU E C 1
ATOM 6883 O O . GLU E 2 45 ? 38.546 48.898 141.521 1.00 29.05 320 GLU E O 1
ATOM 6889 N N . PHE E 2 46 ? 36.499 48.914 140.602 1.00 23.65 321 PHE E N 1
ATOM 6890 C CA . PHE E 2 46 ? 36.311 50.349 140.760 1.00 23.80 321 PHE E CA 1
ATOM 6891 C C . PHE E 2 46 ? 37.443 51.184 140.185 1.00 21.88 321 PHE E C 1
ATOM 6892 O O . PHE E 2 46 ? 37.958 52.081 140.839 1.00 30.03 321 PHE E O 1
ATOM 6900 N N . SER E 2 47 ? 37.842 50.879 138.958 1.00 17.88 322 SER E N 1
ATOM 6901 C CA . SER E 2 47 ? 38.884 51.656 138.315 1.00 19.77 322 SER E CA 1
ATOM 6902 C C . SER E 2 47 ? 38.493 51.908 136.860 1.00 17.55 322 SER E C 1
ATOM 6903 O O . SER E 2 47 ? 39.356 52.124 136.006 1.00 19.66 322 SER E O 1
ATOM 6906 N N . GLY E 2 48 ? 37.187 51.898 136.585 1.00 17.58 323 GLY E N 1
ATOM 6907 C CA . GLY E 2 48 ? 36.715 52.108 135.224 1.00 17.35 323 GLY E CA 1
ATOM 6908 C C . GLY E 2 48 ? 36.978 53.495 134.646 1.00 16.08 323 GLY E C 1
ATOM 6909 O O . GLY E 2 48 ? 36.984 53.678 133.423 1.00 15.97 323 GLY E O 1
ATOM 6910 N N . GLU E 2 49 ? 37.203 54.476 135.512 1.00 16.39 324 GLU E N 1
ATOM 6911 C CA . GLU E 2 49 ? 37.443 55.840 135.044 1.00 16.36 324 GLU E CA 1
ATOM 6912 C C . GLU E 2 49 ? 38.670 55.896 134.149 1.00 16.27 324 GLU E C 1
ATOM 6913 O O . GLU E 2 49 ? 38.770 56.749 133.270 1.00 17.76 324 GLU E O 1
ATOM 6919 N N . ASN E 2 50 ? 39.609 54.979 134.359 1.00 18.75 325 ASN E N 1
ATOM 6920 C CA . ASN E 2 50 ? 40.827 54.988 133.556 1.00 15.78 325 ASN E CA 1
ATOM 6921 C C . ASN E 2 50 ? 40.573 54.701 132.095 1.00 12.87 325 ASN E C 1
ATOM 6922 O O . ASN E 2 50 ? 41.131 55.370 131.217 1.00 10.20 325 ASN E O 1
ATOM 6927 N N . LEU E 2 51 ? 39.732 53.708 131.822 1.00 13.78 326 LEU E N 1
ATOM 6928 C CA . LEU E 2 51 ? 39.442 53.356 130.445 1.00 16.84 326 LEU E CA 1
ATOM 6929 C C . LEU E 2 51 ? 38.492 54.393 129.845 1.00 19.50 326 LEU E C 1
ATOM 6930 O O . LEU E 2 51 ? 38.538 54.662 128.649 1.00 22.04 326 LEU E O 1
ATOM 6935 N N . GLY E 2 52 ? 37.645 54.982 130.684 1.00 23.56 327 GLY E N 1
ATOM 6936 C CA . GLY E 2 52 ? 36.732 56.009 130.211 1.00 19.68 327 GLY E CA 1
ATOM 6937 C C . GLY E 2 52 ? 37.509 57.254 129.804 1.00 22.74 327 GLY E C 1
ATOM 6938 O O . GLY E 2 52 ? 37.188 57.905 128.810 1.00 16.95 327 GLY E O 1
ATOM 6939 N N . PHE E 2 53 ? 38.532 57.602 130.578 1.00 19.79 328 PHE E N 1
ATOM 6940 C CA . PHE E 2 53 ? 39.353 58.774 130.266 1.00 10.98 328 PHE E CA 1
ATOM 6941 C C . PHE E 2 53 ? 40.179 58.506 129.005 1.00 17.25 328 PHE E C 1
ATOM 6942 O O . PHE E 2 53 ? 40.389 59.390 128.165 1.00 13.94 328 PHE E O 1
ATOM 6950 N N . TRP E 2 54 ? 40.643 57.276 128.850 1.00 8.27 329 TRP E N 1
ATOM 6951 C CA . TRP E 2 54 ? 41.463 56.985 127.681 1.00 14.48 329 TRP E CA 1
ATOM 6952 C C . TRP E 2 54 ? 40.636 57.135 126.410 1.00 18.39 329 TRP E C 1
ATOM 6953 O O . TRP E 2 54 ? 41.082 57.755 125.431 1.00 18.33 329 TRP E O 1
ATOM 6964 N N . GLU E 2 55 ? 39.432 56.565 126.427 1.00 13.89 330 GLU E N 1
ATOM 6965 C CA . GLU E 2 55 ? 38.535 56.634 125.277 1.00 19.91 330 GLU E CA 1
ATOM 6966 C C . GLU E 2 55 ? 38.144 58.077 124.995 1.00 24.62 330 GLU E C 1
ATOM 6967 O O . GLU E 2 55 ? 37.987 58.474 123.841 1.00 24.91 330 GLU E O 1
ATOM 6973 N N . ALA E 2 56 ? 37.981 58.863 126.051 1.00 17.26 331 ALA E N 1
ATOM 6974 C CA . ALA E 2 56 ? 37.614 60.261 125.874 1.00 25.39 331 ALA E CA 1
ATOM 6975 C C . ALA E 2 56 ? 38.734 60.978 125.139 1.00 25.22 331 ALA E C 1
ATOM 6976 O O . ALA E 2 56 ? 38.494 61.723 124.189 1.00 30.65 331 ALA E O 1
ATOM 6978 N N . CYS E 2 57 ? 39.967 60.757 125.579 1.00 19.21 332 CYS E N 1
ATOM 6979 C CA . CYS E 2 57 ? 41.110 61.387 124.932 1.00 23.22 332 CYS E CA 1
ATOM 6980 C C . CYS E 2 57 ? 41.170 60.983 123.467 1.00 25.89 332 CYS E C 1
ATOM 6981 O O . CYS E 2 57 ? 41.390 61.822 122.593 1.00 21.55 332 CYS E O 1
ATOM 6984 N N . GLU E 2 58 ? 40.968 59.695 123.204 1.00 18.36 333 GLU E N 1
ATOM 6985 C CA . GLU E 2 58 ? 41.007 59.186 121.839 1.00 25.17 333 GLU E CA 1
ATOM 6986 C C . GLU E 2 58 ? 39.916 59.846 120.993 1.00 28.50 333 GLU E C 1
ATOM 6987 O O . GLU E 2 58 ? 40.135 60.179 119.827 1.00 30.48 333 GLU E O 1
ATOM 6993 N N . ASP E 2 59 ? 38.744 60.050 121.584 1.00 25.66 334 ASP E N 1
ATOM 6994 C CA . ASP E 2 59 ? 37.645 60.680 120.869 1.00 25.87 334 ASP E CA 1
ATOM 6995 C C . ASP E 2 59 ? 38.006 62.133 120.556 1.00 28.37 334 ASP E C 1
ATOM 6996 O O . ASP E 2 59 ? 37.854 62.593 119.425 1.00 32.02 334 ASP E O 1
ATOM 7001 N N . LEU E 2 60 ? 38.490 62.851 121.564 1.00 27.61 335 LEU E N 1
ATOM 7002 C CA . LEU E 2 60 ? 38.869 64.251 121.397 1.00 31.01 335 LEU E CA 1
ATOM 7003 C C . LEU E 2 60 ? 39.831 64.496 120.232 1.00 38.85 335 LEU E C 1
ATOM 7004 O O . LEU E 2 60 ? 39.685 65.477 119.502 1.00 39.89 335 LEU E O 1
ATOM 7009 N N . LYS E 2 61 ? 40.814 63.622 120.045 1.00 30.89 336 LYS E N 1
ATOM 7010 C CA . LYS E 2 61 ? 41.764 63.864 118.972 1.00 40.28 336 LYS E CA 1
ATOM 7011 C C . LYS E 2 61 ? 41.432 63.293 117.599 1.00 39.35 336 LYS E C 1
ATOM 7012 O O . LYS E 2 61 ? 41.989 63.743 116.602 1.00 32.58 336 LYS E O 1
ATOM 7018 N N . TYR E 2 62 ? 40.520 62.330 117.529 1.00 38.78 337 TYR E N 1
ATOM 7019 C CA . TYR E 2 62 ? 40.153 61.760 116.235 1.00 42.20 337 TYR E CA 1
ATOM 7020 C C . TYR E 2 62 ? 38.719 62.101 115.834 1.00 45.12 337 TYR E C 1
ATOM 7021 O O . TYR E 2 62 ? 38.283 61.794 114.724 1.00 48.76 337 TYR E O 1
ATOM 7030 N N . GLY E 2 63 ? 37.993 62.751 116.734 1.00 41.43 338 GLY E N 1
ATOM 7031 C CA . GLY E 2 63 ? 36.621 63.113 116.442 1.00 43.06 338 GLY E CA 1
ATOM 7032 C C . GLY E 2 63 ? 36.482 64.439 115.718 1.00 49.03 338 GLY E C 1
ATOM 7033 O O . GLY E 2 63 ? 37.393 64.885 115.016 1.00 46.72 338 GLY E O 1
ATOM 7034 N N . ASP E 2 64 ? 35.327 65.071 115.894 1.00 47.09 339 ASP E N 1
ATOM 7035 C CA . ASP E 2 64 ? 35.045 66.347 115.255 1.00 50.48 339 ASP E CA 1
ATOM 7036 C C . ASP E 2 64 ? 35.944 67.437 115.816 1.00 44.74 339 ASP E C 1
ATOM 7037 O O . ASP E 2 64 ? 35.737 67.910 116.932 1.00 43.93 339 ASP E O 1
ATOM 7042 N N . GLN E 2 65 ? 36.927 67.851 115.027 1.00 37.93 340 GLN E N 1
ATOM 7043 C CA . GLN E 2 65 ? 37.861 68.882 115.458 1.00 37.58 340 GLN E CA 1
ATOM 7044 C C . GLN E 2 65 ? 37.245 70.244 115.759 1.00 31.60 340 GLN E C 1
ATOM 7045 O O . GLN E 2 65 ? 37.899 71.113 116.337 1.00 30.17 340 GLN E O 1
ATOM 7051 N N . SER E 2 66 ? 35.986 70.439 115.388 1.00 31.41 341 SER E N 1
ATOM 7052 C CA . SER E 2 66 ? 35.338 71.720 115.646 1.00 34.46 341 SER E CA 1
ATOM 7053 C C . SER E 2 66 ? 34.844 71.803 117.091 1.00 35.57 341 SER E C 1
ATOM 7054 O O . SER E 2 66 ? 34.479 72.876 117.577 1.00 36.13 341 SER E O 1
ATOM 7057 N N . LYS E 2 67 ? 34.853 70.668 117.781 1.00 36.77 342 LYS E N 1
ATOM 7058 C CA . LYS E 2 67 ? 34.385 70.620 119.160 1.00 41.35 342 LYS E CA 1
ATOM 7059 C C . LYS E 2 67 ? 35.487 70.314 120.171 1.00 38.91 342 LYS E C 1
ATOM 7060 O O . LYS E 2 67 ? 35.210 70.003 121.332 1.00 39.60 342 LYS E O 1
ATOM 7066 N N . VAL E 2 68 ? 36.736 70.414 119.728 1.00 40.34 343 VAL E N 1
ATOM 7067 C CA . VAL E 2 68 ? 37.880 70.150 120.593 1.00 36.88 343 VAL E CA 1
ATOM 7068 C C . VAL E 2 68 ? 37.780 70.921 121.907 1.00 35.91 343 VAL E C 1
ATOM 7069 O O . VAL E 2 68 ? 37.930 70.344 122.982 1.00 31.79 343 VAL E O 1
ATOM 7073 N N . LYS E 2 69 ? 37.515 72.219 121.824 1.00 35.25 344 LYS E N 1
ATOM 7074 C CA . LYS E 2 69 ? 37.408 73.046 123.023 1.00 36.35 344 LYS E CA 1
ATOM 7075 C C . LYS E 2 69 ? 36.334 72.548 123.988 1.00 37.64 344 LYS E C 1
ATOM 7076 O O . LYS E 2 69 ? 36.574 72.434 125.193 1.00 35.55 344 LYS E O 1
ATOM 7082 N N . GLU E 2 70 ? 35.148 72.267 123.458 1.00 32.99 345 GLU E N 1
ATOM 7083 C CA . GLU E 2 70 ? 34.036 71.786 124.276 1.00 37.78 345 GLU E CA 1
ATOM 7084 C C . GLU E 2 70 ? 34.386 70.466 124.946 1.00 27.29 345 GLU E C 1
ATOM 7085 O O . GLU E 2 70 ? 34.149 70.286 126.140 1.00 29.35 345 GLU E O 1
ATOM 7091 N N . LYS E 2 71 ? 34.936 69.544 124.163 1.00 23.55 346 LYS E N 1
ATOM 7092 C CA . LYS E 2 71 ? 35.311 68.233 124.676 1.00 30.49 346 LYS E CA 1
ATOM 7093 C C . LYS E 2 71 ? 36.375 68.329 125.760 1.00 26.84 346 LYS E C 1
ATOM 7094 O O . LYS E 2 71 ? 36.272 67.665 126.797 1.00 30.15 346 LYS E O 1
ATOM 7100 N N . ALA E 2 72 ? 37.393 69.155 125.522 1.00 18.94 347 ALA E N 1
ATOM 7101 C CA . ALA E 2 72 ? 38.471 69.326 126.486 1.00 15.51 347 ALA E CA 1
ATOM 7102 C C . ALA E 2 72 ? 37.899 69.845 127.794 1.00 21.84 347 ALA E C 1
ATOM 7103 O O . ALA E 2 72 ? 38.251 69.364 128.864 1.00 22.79 347 ALA E O 1
ATOM 7105 N N . GLU E 2 73 ? 37.007 70.825 127.711 1.00 25.97 348 GLU E N 1
ATOM 7106 C CA . GLU E 2 73 ? 36.398 71.395 128.910 1.00 29.04 348 GLU E CA 1
ATOM 7107 C C . GLU E 2 73 ? 35.607 70.335 129.671 1.00 26.60 348 GLU E C 1
ATOM 7108 O O . GLU E 2 73 ? 35.665 70.261 130.902 1.00 26.89 348 GLU E O 1
ATOM 7114 N N . GLU E 2 74 ? 34.864 69.517 128.935 1.00 21.28 349 GLU E N 1
ATOM 7115 C CA . GLU E 2 74 ? 34.053 68.475 129.553 1.00 26.15 349 GLU E CA 1
ATOM 7116 C C . GLU E 2 74 ? 34.922 67.372 130.157 1.00 21.27 349 GLU E C 1
ATOM 7117 O O . GLU E 2 74 ? 34.616 66.836 131.223 1.00 19.21 349 GLU E O 1
ATOM 7123 N N . ILE E 2 75 ? 35.996 67.019 129.465 1.00 16.49 350 ILE E N 1
ATOM 7124 C CA . ILE E 2 75 ? 36.901 65.991 129.956 1.00 17.40 350 ILE E CA 1
ATOM 7125 C C . ILE E 2 75 ? 37.537 66.468 131.257 1.00 19.64 350 ILE E C 1
ATOM 7126 O O . ILE E 2 75 ? 37.701 65.697 132.204 1.00 18.43 350 ILE E O 1
ATOM 7131 N N . TYR E 2 76 ? 37.867 67.753 131.325 1.00 20.33 351 TYR E N 1
ATOM 7132 C CA . TYR E 2 76 ? 38.475 68.287 132.530 1.00 13.77 351 TYR E CA 1
ATOM 7133 C C . TYR E 2 76 ? 37.553 68.178 133.746 1.00 26.47 351 TYR E C 1
ATOM 7134 O O . TYR E 2 76 ? 37.961 67.704 134.815 1.00 23.69 351 TYR E O 1
ATOM 7143 N N . LYS E 2 77 ? 36.311 68.624 133.591 1.00 16.65 352 LYS E N 1
ATOM 7144 C CA . LYS E 2 77 ? 35.377 68.603 134.706 1.00 18.51 352 LYS E CA 1
ATOM 7145 C C . LYS E 2 77 ? 34.977 67.203 135.135 1.00 20.30 352 LYS E C 1
ATOM 7146 O O . LYS E 2 77 ? 34.665 66.972 136.307 1.00 21.01 352 LYS E O 1
ATOM 7152 N N . LEU E 2 78 ? 34.979 66.268 134.194 1.00 11.74 353 LEU E N 1
ATOM 7153 C CA . LEU E 2 78 ? 34.581 64.902 134.517 1.00 21.93 353 LEU E CA 1
ATOM 7154 C C . LEU E 2 78 ? 35.687 64.000 135.066 1.00 20.25 353 LEU E C 1
ATOM 7155 O O . LEU E 2 78 ? 35.444 63.168 135.950 1.00 20.32 353 LEU E O 1
ATOM 7160 N N . PHE E 2 79 ? 36.900 64.167 134.552 1.00 22.60 354 PHE E N 1
ATOM 7161 C CA . PHE E 2 79 ? 38.013 63.312 134.960 1.00 19.87 354 PHE E CA 1
ATOM 7162 C C . PHE E 2 79 ? 39.186 63.974 135.665 1.00 22.25 354 PHE E C 1
ATOM 7163 O O . PHE E 2 79 ? 39.871 63.319 136.446 1.00 16.31 354 PHE E O 1
ATOM 7171 N N . LEU E 2 80 ? 39.435 65.251 135.384 1.00 10.76 355 LEU E N 1
ATOM 7172 C CA . LEU E 2 80 ? 40.610 65.924 135.939 1.00 12.69 355 LEU E CA 1
ATOM 7173 C C . LEU E 2 80 ? 40.502 66.787 137.173 1.00 22.60 355 LEU E C 1
ATOM 7174 O O . LEU E 2 80 ? 41.407 66.780 138.013 1.00 18.16 355 LEU E O 1
ATOM 7179 N N . ALA E 2 81 ? 39.428 67.564 137.270 1.00 23.01 356 ALA E N 1
ATOM 7180 C CA . ALA E 2 81 ? 39.261 68.467 138.404 1.00 27.12 356 ALA E CA 1
ATOM 7181 C C . ALA E 2 81 ? 39.174 67.761 139.750 1.00 22.78 356 ALA E C 1
ATOM 7182 O O . ALA E 2 81 ? 38.658 66.643 139.862 1.00 20.95 356 ALA E O 1
ATOM 7184 N N . PRO E 2 82 ? 39.694 68.403 140.798 1.00 23.21 357 PRO E N 1
ATOM 7185 C CA . PRO E 2 82 ? 39.651 67.813 142.138 1.00 25.52 357 PRO E CA 1
ATOM 7186 C C . PRO E 2 82 ? 38.203 67.467 142.482 1.00 21.40 357 PRO E C 1
ATOM 7187 O O . PRO E 2 82 ? 37.315 68.294 142.325 1.00 21.28 357 PRO E O 1
ATOM 7191 N N . GLY E 2 83 ? 37.960 66.238 142.925 1.00 25.96 358 GLY E N 1
ATOM 7192 C CA . GLY E 2 83 ? 36.603 65.839 143.263 1.00 22.55 358 GLY E CA 1
ATOM 7193 C C . GLY E 2 83 ? 35.730 65.455 142.072 1.00 15.82 358 GLY E C 1
ATOM 7194 O O . GLY E 2 83 ? 34.537 65.212 142.232 1.00 19.01 358 GLY E O 1
ATOM 7195 N N . ALA E 2 84 ? 36.312 65.398 140.876 1.00 16.34 359 ALA E N 1
ATOM 7196 C CA . ALA E 2 84 ? 35.551 65.031 139.684 1.00 13.33 359 ALA E CA 1
ATOM 7197 C C . ALA E 2 84 ? 34.875 63.690 139.923 1.00 23.00 359 ALA E C 1
ATOM 7198 O O . ALA E 2 84 ? 35.398 62.848 140.655 1.00 18.22 359 ALA E O 1
ATOM 7200 N N . ARG E 2 85 ? 33.715 63.496 139.303 1.00 19.07 360 ARG E N 1
ATOM 7201 C CA . ARG E 2 85 ? 32.961 62.253 139.449 1.00 21.36 360 ARG E CA 1
ATOM 7202 C C . ARG E 2 85 ? 33.826 61.043 139.092 1.00 16.58 360 ARG E C 1
ATOM 7203 O O . ARG E 2 85 ? 33.808 60.038 139.796 1.00 22.91 360 ARG E O 1
ATOM 7211 N N . ARG E 2 86 ? 34.591 61.155 138.009 1.00 11.29 361 ARG E N 1
ATOM 7212 C CA . ARG E 2 86 ? 35.468 60.066 137.561 1.00 18.74 361 ARG E CA 1
ATOM 7213 C C . ARG E 2 86 ? 36.944 60.472 137.670 1.00 18.63 361 ARG E C 1
ATOM 7214 O O . ARG E 2 86 ? 37.750 60.184 136.782 1.00 15.48 361 ARG E O 1
ATOM 7222 N N . TRP E 2 87 ? 37.283 61.138 138.771 1.00 17.94 362 TRP E N 1
ATOM 7223 C CA . TRP E 2 87 ? 38.636 61.635 139.046 1.00 18.13 362 TRP E CA 1
ATOM 7224 C C . TRP E 2 87 ? 39.716 60.579 138.793 1.00 19.87 362 TRP E C 1
ATOM 7225 O O . TRP E 2 87 ? 39.728 59.532 139.451 1.00 20.87 362 TRP E O 1
ATOM 7236 N N . ILE E 2 88 ? 40.618 60.850 137.850 1.00 18.08 363 ILE E N 1
ATOM 7237 C CA . ILE E 2 88 ? 41.684 59.897 137.517 1.00 21.12 363 ILE E CA 1
ATOM 7238 C C . ILE E 2 88 ? 42.922 60.130 138.356 1.00 20.12 363 ILE E C 1
ATOM 7239 O O . ILE E 2 88 ? 43.129 61.228 138.876 1.00 14.65 363 ILE E O 1
ATOM 7244 N N . ASN E 2 89 ? 43.757 59.094 138.443 1.00 14.45 364 ASN E N 1
ATOM 7245 C CA . ASN E 2 89 ? 44.994 59.102 139.236 1.00 18.72 364 ASN E CA 1
ATOM 7246 C C . ASN E 2 89 ? 46.271 59.513 138.483 1.00 17.14 364 ASN E C 1
ATOM 7247 O O . ASN E 2 89 ? 46.968 58.654 137.955 1.00 19.90 364 ASN E O 1
ATOM 7252 N N . ILE E 2 90 ? 46.591 60.804 138.426 1.00 11.36 365 ILE E N 1
ATOM 7253 C CA . ILE E 2 90 ? 47.811 61.236 137.750 1.00 14.31 365 ILE E CA 1
ATOM 7254 C C . ILE E 2 90 ? 48.607 62.100 138.709 1.00 17.95 365 ILE E C 1
ATOM 7255 O O . ILE E 2 90 ? 48.058 62.664 139.651 1.00 22.71 365 ILE E O 1
ATOM 7260 N N . ASP E 2 91 ? 49.905 62.196 138.469 1.00 19.65 366 ASP E N 1
ATOM 7261 C CA . ASP E 2 91 ? 50.787 62.970 139.331 1.00 18.87 366 ASP E CA 1
ATOM 7262 C C . ASP E 2 91 ? 50.669 64.478 139.105 1.00 22.65 366 ASP E C 1
ATOM 7263 O O . ASP E 2 91 ? 50.110 64.932 138.088 1.00 14.93 366 ASP E O 1
ATOM 7268 N N . GLY E 2 92 ? 51.186 65.243 140.066 1.00 12.88 367 GLY E N 1
ATOM 7269 C CA . GLY E 2 92 ? 51.145 66.695 139.983 1.00 24.84 367 GLY E CA 1
ATOM 7270 C C . GLY E 2 92 ? 51.852 67.245 138.755 1.00 25.42 367 GLY E C 1
ATOM 7271 O O . GLY E 2 92 ? 51.390 68.213 138.154 1.00 23.84 367 GLY E O 1
ATOM 7272 N N . LYS E 2 93 ? 52.974 66.636 138.377 1.00 22.49 368 LYS E N 1
ATOM 7273 C CA . LYS E 2 93 ? 53.719 67.083 137.201 1.00 29.59 368 LYS E CA 1
ATOM 7274 C C . LYS E 2 93 ? 52.850 66.987 135.952 1.00 30.97 368 LYS E C 1
ATOM 7275 O O . LYS E 2 93 ? 52.765 67.928 135.165 1.00 21.87 368 LYS E O 1
ATOM 7281 N N . THR E 2 94 ? 52.213 65.835 135.769 1.00 18.98 369 THR E N 1
ATOM 7282 C CA . THR E 2 94 ? 51.360 65.613 134.611 1.00 18.25 369 THR E CA 1
ATOM 7283 C C . THR E 2 94 ? 50.121 66.505 134.615 1.00 19.07 369 THR E C 1
ATOM 7284 O O . THR E 2 94 ? 49.754 67.076 133.577 1.00 17.35 369 THR E O 1
ATOM 7288 N N . MET E 2 95 ? 49.476 66.616 135.775 1.00 17.35 370 MET E N 1
ATOM 7289 C CA . MET E 2 95 ? 48.282 67.441 135.906 1.00 20.48 370 MET E CA 1
ATOM 7290 C C . MET E 2 95 ? 48.637 68.893 135.594 1.00 23.12 370 MET E C 1
ATOM 7291 O O . MET E 2 95 ? 47.888 69.591 134.918 1.00 24.10 370 MET E O 1
ATOM 7296 N N . ASP E 2 96 ? 49.784 69.340 136.090 1.00 26.24 371 ASP E N 1
ATOM 7297 C CA . ASP E 2 96 ? 50.235 70.706 135.844 1.00 32.13 371 ASP E CA 1
ATOM 7298 C C . ASP E 2 96 ? 50.446 70.939 134.350 1.00 26.58 371 ASP E C 1
ATOM 7299 O O . ASP E 2 96 ? 49.985 71.942 133.802 1.00 31.23 371 ASP E O 1
ATOM 7304 N N . ILE E 2 97 ? 51.130 70.012 133.685 1.00 23.89 372 ILE E N 1
ATOM 7305 C CA . ILE E 2 97 ? 51.362 70.134 132.244 1.00 25.68 372 ILE E CA 1
ATOM 7306 C C . ILE E 2 97 ? 50.024 70.212 131.513 1.00 27.45 372 ILE E C 1
ATOM 7307 O O . ILE E 2 97 ? 49.837 71.020 130.602 1.00 18.22 372 ILE E O 1
ATOM 7312 N N . THR E 2 98 ? 49.096 69.359 131.931 1.00 23.05 373 THR E N 1
ATOM 7313 C CA . THR E 2 98 ? 47.765 69.285 131.345 1.00 20.86 373 THR E CA 1
ATOM 7314 C C . THR E 2 98 ? 46.936 70.552 131.536 1.00 22.23 373 THR E C 1
ATOM 7315 O O . THR E 2 98 ? 46.339 71.066 130.581 1.00 23.85 373 THR E O 1
ATOM 7319 N N . VAL E 2 99 ? 46.880 71.046 132.765 1.00 20.09 374 VAL E N 1
ATOM 7320 C CA . VAL E 2 99 ? 46.109 72.250 133.044 1.00 29.21 374 VAL E CA 1
ATOM 7321 C C . VAL E 2 99 ? 46.642 73.432 132.237 1.00 31.01 374 VAL E C 1
ATOM 7322 O O . VAL E 2 99 ? 45.872 74.215 131.683 1.00 35.08 374 VAL E O 1
ATOM 7326 N N . LYS E 2 100 ? 47.962 73.546 132.165 1.00 28.78 375 LYS E N 1
ATOM 7327 C CA . LYS E 2 100 ? 48.599 74.613 131.400 1.00 33.45 375 LYS E CA 1
ATOM 7328 C C . LYS E 2 100 ? 48.139 74.541 129.940 1.00 37.95 375 LYS E C 1
ATOM 7329 O O . LYS E 2 100 ? 47.786 75.557 129.333 1.00 40.16 375 LYS E O 1
ATOM 7335 N N . GLY E 2 101 ? 48.134 73.332 129.387 1.00 35.51 376 GLY E N 1
ATOM 7336 C CA . GLY E 2 101 ? 47.725 73.145 128.005 1.00 32.84 376 GLY E CA 1
ATOM 7337 C C . GLY E 2 101 ? 46.259 73.443 127.741 1.00 38.38 376 GLY E C 1
ATOM 7338 O O . GLY E 2 101 ? 45.892 73.885 126.647 1.00 33.39 376 GLY E O 1
ATOM 7339 N N . LEU E 2 102 ? 45.416 73.203 128.741 1.00 29.12 377 LEU E N 1
ATOM 7340 C CA . LEU E 2 102 ? 43.985 73.434 128.604 1.00 30.86 377 LEU E CA 1
ATOM 7341 C C . LEU E 2 102 ? 43.592 74.902 128.487 1.00 36.46 377 LEU E C 1
ATOM 7342 O O . LEU E 2 102 ? 42.435 75.212 128.216 1.00 33.67 377 LEU E O 1
ATOM 7347 N N . LYS E 2 103 ? 44.543 75.807 128.701 1.00 40.79 378 LYS E N 1
ATOM 7348 C CA . LYS E 2 103 ? 44.249 77.232 128.587 1.00 45.85 378 LYS E CA 1
ATOM 7349 C C . LYS E 2 103 ? 43.930 77.517 127.122 1.00 46.18 378 LYS E C 1
ATOM 7350 O O . LYS E 2 103 ? 43.105 78.374 126.807 1.00 50.51 378 LYS E O 1
ATOM 7356 N N . HIS E 2 104 ? 44.593 76.779 126.237 1.00 43.70 379 HIS E N 1
ATOM 7357 C CA . HIS E 2 104 ? 44.382 76.886 124.797 1.00 38.38 379 HIS E CA 1
ATOM 7358 C C . HIS E 2 104 ? 44.251 75.464 124.285 1.00 35.12 379 HIS E C 1
ATOM 7359 O O . HIS E 2 104 ? 45.166 74.926 123.658 1.00 34.03 379 HIS E O 1
ATOM 7366 N N . PRO E 2 105 ? 43.103 74.827 124.555 1.00 36.23 380 PRO E N 1
ATOM 7367 C CA . PRO E 2 105 ? 42.873 73.452 124.114 1.00 33.66 380 PRO E CA 1
ATOM 7368 C C . PRO E 2 105 ? 43.264 73.207 122.664 1.00 32.30 380 PRO E C 1
ATOM 7369 O O . PRO E 2 105 ? 43.253 74.121 121.843 1.00 39.43 380 PRO E O 1
ATOM 7373 N N . HIS E 2 106 ? 43.620 71.965 122.368 1.00 26.74 381 HIS E N 1
ATOM 7374 C CA . HIS E 2 106 ? 43.990 71.560 121.026 1.00 26.31 381 HIS E CA 1
ATOM 7375 C C . HIS E 2 106 ? 44.017 70.036 120.951 1.00 34.97 381 HIS E C 1
ATOM 7376 O O . HIS E 2 106 ? 44.130 69.346 121.963 1.00 33.88 381 HIS E O 1
ATOM 7383 N N . ARG E 2 107 ? 43.899 69.526 119.736 1.00 32.89 382 ARG E N 1
ATOM 7384 C CA . ARG E 2 107 ? 43.879 68.100 119.462 1.00 37.26 382 ARG E CA 1
ATOM 7385 C C . ARG E 2 107 ? 44.731 67.198 120.380 1.00 40.96 382 ARG E C 1
ATOM 7386 O O . ARG E 2 107 ? 44.272 66.126 120.788 1.00 30.14 382 ARG E O 1
ATOM 7394 N N . TYR E 2 108 ? 45.948 67.630 120.720 1.00 36.47 383 TYR E N 1
ATOM 7395 C CA . TYR E 2 108 ? 46.847 66.813 121.544 1.00 35.11 383 TYR E CA 1
ATOM 7396 C C . TYR E 2 108 ? 47.108 67.256 122.987 1.00 30.98 383 TYR E C 1
ATOM 7397 O O . TYR E 2 108 ? 48.017 66.734 123.641 1.00 26.95 383 TYR E O 1
ATOM 7406 N N . VAL E 2 109 ? 46.314 68.194 123.485 1.00 22.89 384 VAL E N 1
ATOM 7407 C CA . VAL E 2 109 ? 46.489 68.721 124.833 1.00 21.98 384 VAL E CA 1
ATOM 7408 C C . VAL E 2 109 ? 46.453 67.667 125.951 1.00 23.07 384 VAL E C 1
ATOM 7409 O O . VAL E 2 109 ? 47.002 67.894 127.026 1.00 16.89 384 VAL E O 1
ATOM 7413 N N . LEU E 2 110 ? 45.831 66.516 125.705 1.00 22.98 385 LEU E N 1
ATOM 7414 C CA . LEU E 2 110 ? 45.742 65.491 126.748 1.00 27.82 385 LEU E CA 1
ATOM 7415 C C . LEU E 2 110 ? 46.689 64.312 126.585 1.00 26.90 385 LEU E C 1
ATOM 7416 O O . LEU E 2 110 ? 46.541 63.297 127.279 1.00 30.54 385 LEU E O 1
ATOM 7421 N N . ASP E 2 111 ? 47.663 64.439 125.689 1.00 26.09 386 ASP E N 1
ATOM 7422 C CA . ASP E 2 111 ? 48.608 63.353 125.429 1.00 22.24 386 ASP E CA 1
ATOM 7423 C C . ASP E 2 111 ? 49.428 62.870 126.626 1.00 23.28 386 ASP E C 1
ATOM 7424 O O . ASP E 2 111 ? 49.597 61.667 126.817 1.00 20.10 386 ASP E O 1
ATOM 7429 N N . ALA E 2 112 ? 49.940 63.797 127.425 1.00 13.62 387 ALA E N 1
ATOM 7430 C CA . ALA E 2 112 ? 50.743 63.430 128.593 1.00 22.36 387 ALA E CA 1
ATOM 7431 C C . ALA E 2 112 ? 49.915 62.650 129.613 1.00 22.90 387 ALA E C 1
ATOM 7432 O O . ALA E 2 112 ? 50.365 61.628 130.132 1.00 18.34 387 ALA E O 1
ATOM 7434 N N . ALA E 2 113 ? 48.703 63.128 129.895 1.00 18.26 388 ALA E N 1
ATOM 7435 C CA . ALA E 2 113 ? 47.829 62.455 130.853 1.00 14.84 388 ALA E CA 1
ATOM 7436 C C . ALA E 2 113 ? 47.368 61.105 130.313 1.00 17.08 388 ALA E C 1
ATOM 7437 O O . ALA E 2 113 ? 47.350 60.115 131.039 1.00 10.71 388 ALA E O 1
ATOM 7439 N N . GLN E 2 114 ? 46.987 61.069 129.039 1.00 7.97 389 GLN E N 1
ATOM 7440 C CA . GLN E 2 114 ? 46.549 59.835 128.414 1.00 18.13 389 GLN E CA 1
ATOM 7441 C C . GLN E 2 114 ? 47.635 58.767 128.497 1.00 22.98 389 GLN E C 1
ATOM 7442 O O . GLN E 2 114 ? 47.344 57.600 128.770 1.00 20.47 389 GLN E O 1
ATOM 7448 N N . THR E 2 115 ? 48.885 59.161 128.264 1.00 20.77 390 THR E N 1
ATOM 7449 C CA . THR E 2 115 ? 49.988 58.206 128.324 1.00 22.26 390 THR E CA 1
ATOM 7450 C C . THR E 2 115 ? 50.186 57.711 129.754 1.00 21.32 390 THR E C 1
ATOM 7451 O O . THR E 2 115 ? 50.445 56.526 129.988 1.00 19.07 390 THR E O 1
ATOM 7455 N N . HIS E 2 116 ? 50.064 58.620 130.715 1.00 17.36 391 HIS E N 1
ATOM 7456 C CA . HIS E 2 116 ? 50.227 58.234 132.105 1.00 17.98 391 HIS E CA 1
ATOM 7457 C C . HIS E 2 116 ? 49.155 57.206 132.473 1.00 20.52 391 HIS E C 1
ATOM 7458 O O . HIS E 2 116 ? 49.449 56.237 133.161 1.00 12.03 391 HIS E O 1
ATOM 7465 N N . ILE E 2 117 ? 47.918 57.405 132.015 1.00 13.54 392 ILE E N 1
ATOM 7466 C CA . ILE E 2 117 ? 46.835 56.463 132.344 1.00 16.16 392 ILE E CA 1
ATOM 7467 C C . ILE E 2 117 ? 46.946 55.119 131.607 1.00 14.31 392 ILE E C 1
ATOM 7468 O O . ILE E 2 117 ? 46.558 54.061 132.127 1.00 15.17 392 ILE E O 1
ATOM 7473 N N . TYR E 2 118 ? 47.469 55.172 130.392 1.00 13.21 393 TYR E N 1
ATOM 7474 C CA . TYR E 2 118 ? 47.688 53.977 129.584 1.00 18.00 393 TYR E CA 1
ATOM 7475 C C . TYR E 2 118 ? 48.696 53.091 130.335 1.00 19.02 393 TYR E C 1
ATOM 7476 O O . TYR E 2 118 ? 48.476 51.893 130.532 1.00 19.33 393 TYR E O 1
ATOM 7485 N N . MET E 2 119 ? 49.803 53.694 130.757 1.00 19.76 394 MET E N 1
ATOM 7486 C CA . MET E 2 119 ? 50.842 52.965 131.496 1.00 22.32 394 MET E CA 1
ATOM 7487 C C . MET E 2 119 ? 50.344 52.413 132.824 1.00 18.02 394 MET E C 1
ATOM 7488 O O . MET E 2 119 ? 50.784 51.351 133.260 1.00 22.03 394 MET E O 1
ATOM 7493 N N . LEU E 2 120 ? 49.429 53.132 133.469 1.00 15.53 395 LEU E N 1
ATOM 7494 C CA . LEU E 2 120 ? 48.860 52.699 134.752 1.00 17.84 395 LEU E CA 1
ATOM 7495 C C . LEU E 2 120 ? 47.997 51.448 134.579 1.00 22.53 395 LEU E C 1
ATOM 7496 O O . LEU E 2 120 ? 48.101 50.494 135.364 1.00 20.42 395 LEU E O 1
ATOM 7501 N N . MET E 2 121 ? 47.134 51.458 133.561 1.00 16.41 396 MET E N 1
ATOM 7502 C CA . MET E 2 121 ? 46.269 50.315 133.280 1.00 21.88 396 MET E CA 1
ATOM 7503 C C . MET E 2 121 ? 47.124 49.123 132.850 1.00 17.07 396 MET E C 1
ATOM 7504 O O . MET E 2 121 ? 46.888 47.986 133.264 1.00 22.42 396 MET E O 1
ATOM 7509 N N . LYS E 2 122 ? 48.117 49.399 132.013 1.00 12.49 397 LYS E N 1
ATOM 7510 C CA . LYS E 2 122 ? 49.009 48.369 131.495 1.00 17.39 397 LYS E CA 1
ATOM 7511 C C . LYS E 2 122 ? 49.797 47.671 132.605 1.00 28.12 397 LYS E C 1
ATOM 7512 O O . LYS E 2 122 ? 49.809 46.439 132.703 1.00 23.52 397 LYS E O 1
ATOM 7518 N N . LYS E 2 123 ? 50.441 48.465 133.451 1.00 20.85 398 LYS E N 1
ATOM 7519 C CA . LYS E 2 123 ? 51.248 47.925 134.532 1.00 17.60 398 LYS E CA 1
ATOM 7520 C C . LYS E 2 123 ? 50.442 47.291 135.654 1.00 24.00 398 LYS E C 1
ATOM 7521 O O . LYS E 2 123 ? 50.880 46.310 136.254 1.00 32.64 398 LYS E O 1
ATOM 7527 N N . ASP E 2 124 ? 49.262 47.834 135.934 1.00 24.53 399 ASP E N 1
ATOM 7528 C CA . ASP E 2 124 ? 48.461 47.333 137.044 1.00 31.49 399 ASP E CA 1
ATOM 7529 C C . ASP E 2 124 ? 47.227 46.470 136.784 1.00 31.81 399 ASP E C 1
ATOM 7530 O O . ASP E 2 124 ? 46.865 45.669 137.632 1.00 28.43 399 ASP E O 1
ATOM 7535 N N . SER E 2 125 ? 46.580 46.620 135.636 1.00 33.60 400 SER E N 1
ATOM 7536 C CA . SER E 2 125 ? 45.349 45.873 135.387 1.00 30.04 400 SER E CA 1
ATOM 7537 C C . SER E 2 125 ? 45.392 44.790 134.312 1.00 28.61 400 SER E C 1
ATOM 7538 O O . SER E 2 125 ? 44.763 43.740 134.456 1.00 27.63 400 SER E O 1
ATOM 7541 N N . TYR E 2 126 ? 46.128 45.048 133.238 1.00 27.70 401 TYR E N 1
ATOM 7542 C CA . TYR E 2 126 ? 46.234 44.113 132.121 1.00 26.57 401 TYR E CA 1
ATOM 7543 C C . TYR E 2 126 ? 46.560 42.669 132.504 1.00 35.07 401 TYR E C 1
ATOM 7544 O O . TYR E 2 126 ? 45.802 41.754 132.175 1.00 28.45 401 TYR E O 1
ATOM 7553 N N . ALA E 2 127 ? 47.681 42.462 133.193 1.00 29.56 402 ALA E N 1
ATOM 7554 C CA . ALA E 2 127 ? 48.095 41.119 133.591 1.00 36.06 402 ALA E CA 1
ATOM 7555 C C . ALA E 2 127 ? 47.028 40.404 134.411 1.00 31.77 402 ALA E C 1
ATOM 7556 O O . ALA E 2 127 ? 46.783 39.205 134.228 1.00 30.01 402 ALA E O 1
ATOM 7558 N N . ARG E 2 128 ? 46.390 41.137 135.314 1.00 29.35 403 ARG E N 1
ATOM 7559 C CA . ARG E 2 128 ? 45.356 40.549 136.150 1.00 30.99 403 ARG E CA 1
ATOM 7560 C C . ARG E 2 128 ? 44.144 40.192 135.290 1.00 32.42 403 ARG E C 1
ATOM 7561 O O . ARG E 2 128 ? 43.531 39.144 135.479 1.00 27.96 403 ARG E O 1
ATOM 7569 N N . TYR E 2 129 ? 43.808 41.061 134.339 1.00 28.68 404 TYR E N 1
ATOM 7570 C CA . TYR E 2 129 ? 42.668 40.814 133.452 1.00 28.40 404 TYR E CA 1
ATOM 7571 C C . TYR E 2 129 ? 42.799 39.468 132.729 1.00 28.55 404 TYR E C 1
ATOM 7572 O O . TYR E 2 129 ? 41.846 38.686 132.684 1.00 32.09 404 TYR E O 1
ATOM 7581 N N . LEU E 2 130 ? 43.978 39.210 132.167 1.00 19.95 405 LEU E N 1
ATOM 7582 C CA . LEU E 2 130 ? 44.230 37.970 131.440 1.00 30.72 405 LEU E CA 1
ATOM 7583 C C . LEU E 2 130 ? 44.091 36.722 132.316 1.00 32.32 405 LEU E C 1
ATOM 7584 O O . LEU E 2 130 ? 43.996 35.605 131.807 1.00 41.68 405 LEU E O 1
ATOM 7589 N N . LYS E 2 131 ? 44.070 36.916 133.631 1.00 37.55 406 LYS E N 1
ATOM 7590 C CA . LYS E 2 131 ? 43.942 35.809 134.576 1.00 36.64 406 LYS E CA 1
ATOM 7591 C C . LYS E 2 131 ? 42.517 35.702 135.093 1.00 32.51 406 LYS E C 1
ATOM 7592 O O . LYS E 2 131 ? 42.139 34.699 135.687 1.00 32.80 406 LYS E O 1
ATOM 7598 N N . SER E 2 132 ? 41.725 36.742 134.862 1.00 37.05 407 SER E N 1
ATOM 7599 C CA . SER E 2 132 ? 40.350 36.771 135.342 1.00 40.22 407 SER E CA 1
ATOM 7600 C C . SER E 2 132 ? 39.415 35.792 134.640 1.00 42.82 407 SER E C 1
ATOM 7601 O O . SER E 2 132 ? 39.701 35.314 133.535 1.00 32.68 407 SER E O 1
ATOM 7604 N N . PRO E 2 133 ? 38.283 35.469 135.292 1.00 41.37 408 PRO E N 1
ATOM 7605 C CA . PRO E 2 133 ? 37.291 34.555 134.724 1.00 43.42 408 PRO E CA 1
ATOM 7606 C C . PRO E 2 133 ? 36.684 35.245 133.502 1.00 42.05 408 PRO E C 1
ATOM 7607 O O . PRO E 2 133 ? 36.333 34.599 132.514 1.00 39.30 408 PRO E O 1
ATOM 7611 N N . ILE E 2 134 ? 36.568 36.569 133.583 1.00 37.78 409 ILE E N 1
ATOM 7612 C CA . ILE E 2 134 ? 36.008 37.354 132.490 1.00 33.92 409 ILE E CA 1
ATOM 7613 C C . ILE E 2 134 ? 36.716 37.032 131.178 1.00 34.40 409 ILE E C 1
ATOM 7614 O O . ILE E 2 134 ? 36.068 36.676 130.189 1.00 35.39 409 ILE E O 1
ATOM 7619 N N . TYR E 2 135 ? 38.041 37.154 131.164 1.00 26.23 410 TYR E N 1
ATOM 7620 C CA . TYR E 2 135 ? 38.792 36.860 129.955 1.00 25.97 410 TYR E CA 1
ATOM 7621 C C . TYR E 2 135 ? 38.753 35.376 129.633 1.00 38.01 410 TYR E C 1
ATOM 7622 O O . TYR E 2 135 ? 38.689 34.988 128.461 1.00 29.66 410 TYR E O 1
ATOM 7631 N N . LYS E 2 136 ? 38.806 34.542 130.668 1.00 36.64 411 LYS E N 1
ATOM 7632 C CA . LYS E 2 136 ? 38.782 33.106 130.436 1.00 42.71 411 LYS E CA 1
ATOM 7633 C C . LYS E 2 136 ? 37.501 32.721 129.699 1.00 41.75 411 LYS E C 1
ATOM 7634 O O . LYS E 2 136 ? 37.529 31.916 128.769 1.00 41.66 411 LYS E O 1
ATOM 7640 N N . GLU E 2 137 ? 36.382 33.316 130.102 1.00 38.83 412 GLU E N 1
ATOM 7641 C CA . GLU E 2 137 ? 35.105 33.029 129.471 1.00 44.93 412 GLU E CA 1
ATOM 7642 C C . GLU E 2 137 ? 35.029 33.632 128.070 1.00 45.74 412 GLU E C 1
ATOM 7643 O O . GLU E 2 137 ? 34.462 33.032 127.159 1.00 45.39 412 GLU E O 1
ATOM 7649 N N . MET E 2 138 ? 35.595 34.824 127.904 1.00 42.59 413 MET E N 1
ATOM 7650 C CA . MET E 2 138 ? 35.602 35.493 126.608 1.00 33.85 413 MET E CA 1
ATOM 7651 C C . MET E 2 138 ? 36.250 34.519 125.620 1.00 37.49 413 MET E C 1
ATOM 7652 O O . MET E 2 138 ? 35.860 34.426 124.449 1.00 33.80 413 MET E O 1
ATOM 7657 N N . LEU E 2 139 ? 37.236 33.781 126.115 1.00 32.19 414 LEU E N 1
ATOM 7658 C CA . LEU E 2 139 ? 37.945 32.800 125.309 1.00 41.11 414 LEU E CA 1
ATOM 7659 C C . LEU E 2 139 ? 37.028 31.634 124.976 1.00 43.31 414 LEU E C 1
ATOM 7660 O O . LEU E 2 139 ? 36.825 31.300 123.807 1.00 43.38 414 LEU E O 1
ATOM 7665 N N . ALA E 2 140 ? 36.472 31.028 126.019 1.00 46.38 415 ALA E N 1
ATOM 7666 C CA . ALA E 2 140 ? 35.578 29.886 125.871 1.00 53.71 415 ALA E CA 1
ATOM 7667 C C . ALA E 2 140 ? 34.391 30.172 124.951 1.00 52.66 415 ALA E C 1
ATOM 7668 O O . ALA E 2 140 ? 34.066 29.367 124.079 1.00 58.03 415 ALA E O 1
ATOM 7670 N N . LYS E 2 141 ? 33.753 31.322 125.140 1.00 54.95 416 LYS E N 1
ATOM 7671 C CA . LYS E 2 141 ? 32.590 31.688 124.340 1.00 56.71 416 LYS E CA 1
ATOM 7672 C C . LYS E 2 141 ? 32.898 32.225 122.941 1.00 55.98 416 LYS E C 1
ATOM 7673 O O . LYS E 2 141 ? 32.065 32.892 122.330 1.00 59.27 416 LYS E O 1
ATOM 7679 N N . ALA E 2 142 ? 34.087 31.934 122.429 1.00 52.93 417 ALA E N 1
ATOM 7680 C CA . ALA E 2 142 ? 34.455 32.392 121.098 1.00 54.59 417 ALA E CA 1
ATOM 7681 C C . ALA E 2 142 ? 34.621 31.193 120.170 1.00 54.11 417 ALA E C 1
ATOM 7682 O O . ALA E 2 142 ? 34.566 30.053 120.679 1.00 59.52 417 ALA E O 1
#

Solvent-accessible surface area: 43657 Å² total; per-residue (Å²): 171,86,0,35,0,0,0,0,0,4,11,37,1,12,13,32,21,3,24,30,0,2,37,31,36,38,70,117,9,40,52,107,128,32,11,76,83,28,40,44,25,0,31,17,13,0,20,103,2,0,22,14,0,5,133,3,3,115,103,34,129,27,154,35,53,68,81,52,39,99,102,13,2,174,100,0,67,122,12,24,125,94,31,135,59,12,48,20,40,158,92,0,3,46,4,0,43,103,0,35,162,10,80,5,0,55,44,0,50,87,92,25,36,90,27,55,34,25,60,12,1,15,48,3,4,70,67,4,122,91,0,43,67,130,72,25,58,3,70,77,59,0,0,4,53,10,66,30,40,14,0,1,13,21,63,36,105,15,75,47,87,138,16,81,1,96,0,21,6,2,2,2,14,26,7,2,1,53,23,0,7,67,5,0,74,62,14,30,0,0,0,0,1,0,0,0,4,3,0,14,32,44,6,22,40,46,56,159,28,21,21,0,70,0,1,31,82,0,0,56,16,0,9,52,15,166,23,2,56,135,6,8,2,0,0,5,1,5,24,52,46,54,0,80,92,47,5,147,154,18,58,0,57,93,2,21,113,157,15,102,28,52,58,64,58,134,81,0,0,72,65,0,58,57,38,0,37,99,40,1,161,82,119,137,106,35,116,10,44,31,43,53,1,13,4,28,63,32,125,26,3,108,139,3,3,52,26,0,0,67,17,0,75,120,79,43,199,88,62,0,6,121,48,4,0,76,19,1,42,137,50,3,45,19,0,0,98,4,43,48,0,22,72,6,0,11,93,9,0,81,122,13,80,0,13,14,0,0,12,0,12,6,22,0,19,30,2,21,108,24,67,66,92,104,17,126,104,41,1,97,89,10,76,144,29,6,2,20,98,28,7,114,25,28,3,2,11,38,7,125,18,33,93,109,1,43,159,22,23,140,150,44,93,94,109,13,2,57,45,0,12,80,51,0,39,55,10,0,59,48,8,0,19,43,59,0,42,112,10,88,34,9,122,94,34,55,68,129,17,98,160,24,83,103,27,111,61,70,175,76,46,45,83,71,50,60,14,5,7,17,2,39,15,23,91,116,20,89,42,129,39,0,55,124,96,27,9,63,162,72,0,30,0,0,0,0,0,4,11,40,2,14,13,30,23,4,29,30,0,1,48,31,39,34,64,149,10,50,59,108,139,59,13,73,120,35,41,44,22,0,30,6,9,0,21,93,1,0,22,13,0,7,116,3,5,117,110,32,128,29,158,35,51,73,77,49,39,82,91,15,7,148,93,0,84,122,22,30,119,92,41,132,64,10,44,19,51,169,94,0,5,72,1,0,61,101,0,36,167,10,79,5,0,56,47,0,51,94,92,26,35,99,30,29,36,32,61,11,1,16,52,2,4,76,53,4,128,87,0,42,66,121,80,24,63,2,65,84,58,0,1,4,54,10,72,30,36,14,0,0,11,28,70,30,112,17,72,48,76,136,16,70,1,93,0,21,9,0,1,3,19,74,6,1,48,90,19,7,78,101,4,14,115,69,10,41,0,0,0,0,0,0,2,0,3,5,0,16,32,46,7,25,43,48,85,166,42,23,19,0,61,8,4,33,134,15,0,52,60,8,9,57,34,189,130,0,86,138,4,10,1,0,0,4,2,5,22,50,50,58,0,77,96,46,4,150,161,17,53,0,64,100,3,17,109,161,24,104,38,63,64,65,69,127,65,0,4,68,60,0,69,64,46,0,38,83,40,5,145,157,119,137,128,40,121,11,68,28,42,53,1,12,5,26,63,33,128,24,4,104,142,4,4,56,20,0,0,54,20,2,80,174,123,186,75,144,36,54,100,191,26,109,23,97,8,28,121,49,5,0,83,73,2,46,122,52,3,36,20,0,0,36,4,42,26,0,40,96,8,0,61,93,14,0,159,141,16,74,1,13,15,1,4,15,0,9,69,22,3,26,75,1,31,125,29,73,87,93,98,15,143,116,44,0,80,123,11,65,153,45,6,1,20,110,48,7,181,69,48,2,1,13,30,8,100,16,38,98,108,0,61,136,20,22,138,150,35,88,98,103,12,4,52,43,0,12,74,45,0,36,58,11,0,58,46,16,1,24,55,64,0,45,176,10,109,26,12,154,92,46,50,83,153,55

B-factor: mean 33.8, std 15.89, range [6.19, 103.47]

Nearest PDB structures (foldseek):
  1fqk-assembly1_B  TM=9.978E-01  e=8.356E-19  Bos taurus
  1fqi-assembly1_A  TM=9.777E-01  e=1.129E-18  Bos taurus
  2pbi-assembly2_C  TM=9.092E-01  e=5.363E-17  Mus musculus
  2bv1-assembly2_B  TM=9.653E-01  e=1.165E-10  Homo sapiens
  6n9g-assembly2_B  TM=9.537E-01  e=1.225E-10  Bos taurus

Foldseek 3Di:
DAAEEEEAEAAPLQQVLLVLLCCCPFHDHADQVRQVVCQLLLLLLQLVQLLQLLVVCVVVVFDWQDPVLVVLNVVLVVVVVVDDRSDQDPSNLVSLLVRVPIPRSVVSVVVCLLDPHQPCNCVCSVPVVQSPDPPRGHDLLSVSSGDDQDAAKDWDWGDDPNYIYTYIGWGRHPVRVVRVVVRLPPHAEYEYGGALLQLSHADPVDRVHRRLVVRLVVLLCVLQDPSCPLHAYEYEHEPLVVLQVPLVPDPSCSRVVPDPDHSHSVVSVVVSVVSNQVSNPCCVPDGYHYDYYYSSDSVRSVVVVVVVVVVSVVSVD/DQAALVLLVVCLVAVCSQLVDPVSLVLLLVQCVVVVLNLLSVLLVLLVCLQPPDVVCQLVSLVVSCQAANPVVHPSDDDDDPVLSVQLVVLNVPTDNCSCVSVNVRSSVVCRVPVSVVSCVDPSSVVSSVSRD/DLVVDDDPPPDDCCDVPVPVCVVCVVDDPVVCVVVPND/DAAEEEEAFAAPLQQVLLVLLCCCPQHPRDDQVRQVVCQLLLLLLQLVQLLQLLVVCVVVVFDWQDNVLVVLNVVLVVCCVPPDRSDADPSNLVSLLVLVPIPRSVVSVVVCQVDPHQPCNCVCSVVVCQSPPPPHTQDLLSSSSGDDAFAAKDWDWGADPNYIYTYIGFGRHPVGVVRVVVRLAPHAAYEYGGELVQLSHADPVDRVHRSLVVRLVVLLCVQPDPSDPPHAAEYEHEPLVVLQVCLVPDPSCSRPVPDDDHRHSVTSVVVSVVSRLVSHPCNVPHGHHYDHYYSSDSVRSVVVVVVVVVVSVVD/DDDDDPPDDDQDDLVLLVCCLVAVVSQLVDPVSLVLLLVVCVVVVLNLLSVLLVLLVCLQPHDQVCNLVSLVVSCQQANDDPHPSDHDDDPVLSVQLVVQNVPGGNCSCVSVSVRSSVVCRVPPSVVSCVDVSSVVSNVSD

Radius of gyration: 39.08 Å; Cα contacts (8 Å, |Δi|>4): 1350; chains: 5; bounding box: 79×78×121 Å

Organism: Bos taurus (NCBI:txid9913)

Sequence (944 aa):
RTVKLLLLGAGESGKSTIVKQMKIIHQDGYSLEECLEFIAIIYGNTLQSILAIVRAMTTLNIQYGDSARQDDARKLMHMADTIEEGTMPKEMSDIIQRLWKDSGIQACFDRASEYQLNDSAGYYLSDLERLVTPGYVPTEQDVLRSRVKTTGIIETQFSFKDLNFRMFDVGGQRSERKKWIHCFEGVTAIIFCVALSDYDLVLAEDEEMNRMHESMKLFDSICNNKWFTDTSIILFLNKKDLFEEKIKKSPLTICYPEYAGSNTYEEAGNYIKVQFLELNMRRDVKEIYSHMTCATDTQNVKFVFDAVTDIIIKENLDIPTKMRVERWAFNFSELIRDPKGRQSFQHFLRKEFSGENLGFWEACEDLKYGDQSKVKEKAEEIYKLFLAPGARRWINIDGKTMDITVKGLKHPHRYVLDAAQTHIYMLMKKDSYARYLKSPIYKEMLAKAIFGDDIPGMEGLGTDITVICPWEAFNHLELHELAQYGIIRTVKLLLLGAGESGKSTIVKQMKIIHQDGYSLEECLEFIAIIYGNTLQSILAIVRAMTTLNIQYGDSARQDDARKLMHMADTIEEGTMPKEMSDIIQRLWKDSGIQACFDRASEYQLNDSAGYYLSDLERLVTPGYVPTEQDVLRSRVKTTGIIETQFSFKDLNFRMFDVGGQRSERKKWIHCFEGVTAIIFCVALSDYDLVLAEDEEMNRMHESMKLFDSICNNKWFTDTSIILFLNKKDLFEEKIKKSPLTICYPEYAGSNTYEEAGNYIKVQFLELNMRRDVKEIYSHMTCATDTQNVKFVFDAVTDIIIKEFWDLNAKLVDIPTKMRVERWAFNFSELIRDPKGRQSFQHFLRKEFSGENLGFWEACEDLKYGDQSKVKEKAEEIYKLFLAPGARRWINIDGKTMDITVKGLKHPHRYVLDAAQTHIYMLMKKDSYARYLKSPIYKEMLAKA

CATH classification: 3.40.50.300 (+1 more: 1.10.400.10)

InterPro domains:
  IPR001019 Guanine nucleotide binding protein, alpha subunit [PF00503] (10-339)
  IPR001019 Guanine nucleotide binding protein, alpha subunit [PR00318] (31-46)
  IPR001019 Guanine nucleotide binding protein, alpha subunit [PR00318] (163-185)
  IPR001019 Guanine nucleotide binding protein, alpha subunit [PR00318] (192-209)
  IPR001019 Guanine nucleotide binding protein, alpha subunit [PR00318] (214-242)
  IPR001019 Guanine nucleotide binding protein, alpha subunit [PR00318] (260-269)
  IPR001019 Guanine nucleotide binding protein, alpha subunit [PS51882] (28-350)
  IPR001019 Guanine nucleotide binding protein, alpha subunit [PTHR10218] (9-347)
  IPR001019 Guanine nucleotide binding protein, alpha subunit [SM00275] (9-349)
  IPR001019 Guanine nucleotide binding protein, alpha subunit [cd00066] (30-344)
  IPR001408 G-protein alpha subunit, group I [PR00441] (75-84)
  IPR001408 G-protein alpha subunit, group I [PR00441] (181-191)
  IPR001408 G-protein alpha subunit, group I [PR00441] (274-286)
  IPR001408 G-protein alpha subunit, group I [PR00441] (292-303)
  IPR001408 G-protein alpha subunit, group I [PR00441] (339-350)
  IPR011025 G protein alpha subunit, helical insertion [G3DSA:1.10.400.10] (58-176)
  IPR011025 G protein alpha subunit, helical insertion [SSF47895] (57-177)
  IPR027417 P-loop containing nucleoside triphosphate hydrolase [G3DSA:3.40.50.300] (31-339)
  IPR027417 P-loop containing nucleoside triphosphate hydrolase [SSF52540] (27-349)

GO terms:
  GO:0003925 G protein activity (F, IDA)
  GO:0141190 transducin-mediated opsin signaling pathway (P, IDA)
  GO:0016020 membrane (C, EXP)
  GO:0003925 G protein activity (F, IMP)
  GO:0141190 transducin-mediated opsin signaling pathway (P, IMP)
  GO:0005515 protein binding (F, IPI)
  GO:0097381 photoreceptor disc membrane (C, TAS)
  GO:0097648 G protein-coupled receptor complex (C, IDA)
  GO:0001664 G protein-coupled receptor binding (F, IPI)
  GO:0000035 acyl binding (F, IDA)
  GO:0005525 GTP binding (F, IDA)
  GO:0042622 photoreceptor outer segment membrane (C, IDA)
  GO:0009416 response to light stimulus (P, IDA)
  GO:0051344 negative regulation of cyclic-nucleotide phosphodiesterase activity (P, IDA)
  GO:0019003 GDP binding (F, IDA)
  GO:0019901 protein kinase binding (F, IDA)
  GO:0005525 GTP binding (F, IMP)
  GO:0019003 GDP binding (F, IMP)